Protein AF-A0A955AVS3-F1 (afdb_monomer)

Foldseek 3Di:
DWKWFAAPVRRTFDIDPDDDDDDPDPDQDKDKQQADDADDDRTFWMWDWDDPVPAKTFTQDIGGRPDGMDIRSPDTDPDTDDAQRPPPWDKDKDWAFAAAFAWKWKWKWFAFPQRFIHAIHPTDDIDTHDFDDDDDDDDRTGMKIKIAQRDQRPDRTWKMWMWMDGCGPCVPDFTFTQDMGTNPDRMDMRRVDQDPDDPDDRGDGDDNGRDDDDPEAEDEDEFQAEDADALEEAEADAAYEYHQAYDVVGAYEYEHQQDQPDDPPPGSNNVPDPDHQAAQRYAAYHYAAAYEYEHHRYEQESHFHWHDDVVFIAHHANAEEENYEYEHAQYEYARHEQRHDTDDDQCRVPSHHFGGENYEYELEAYEAANYEYAHYATHHAEYEQQQQAADFDFFQAHPDDDSPGDALRRRRGGHHYYQYAAYHYQFRFYEYEADEHPFEHEAEHQQTEYEYEQHAHEFWWDDPGTAYEYEYALVGAHHYAYAYPDPVDPAFHEYEWYYDDDPDPPTATYAYAAYYHVVHGHEYYHLLFLVDGHHHHPVRHTRSNRSNQDRPPPDPRRDHFAFARGAAYEYAARHGAAQEEEEEDHFDSPDDPLTQQQALVRAAEPFEAALDPVRDAPRHGQKYKYKYWFSDQLHKHKYKYKYAAQRKKKKWKAPKDQQFQKKKFKAASRRHTAWIWGFLLVCQVDVVVIDHDVVQCPVNDFKARLDPDPPDPDGRPRHPHRGIIMIMGRGTDDHGDMGMMMMMMHGDAPDNVDSRRGDTITIIIIIMHRDSDDDDHHYDHDRYHYDSYNDHYHYQHDLEDDSPDFNEEQDPPQFFDDPVPHSAAESEELVPRPVSDGGYHYDQPDPSGDGHHDYHHDDPVNDDPPDDDDDDDDDDDPDDPPD

Radius of gyration: 36.98 Å; Cα contacts (8 Å, |Δi|>4): 2376; chains: 1; bounding box: 82×69×136 Å

Structure (mmCIF, N/CA/C/O backbone):
data_AF-A0A955AVS3-F1
#
_entry.id   AF-A0A955AVS3-F1
#
loop_
_atom_site.group_PDB
_atom_site.id
_atom_site.type_symbol
_atom_site.label_atom_id
_atom_site.label_alt_id
_atom_site.label_comp_id
_atom_site.label_asym_id
_atom_site.label_entity_id
_atom_site.label_seq_id
_atom_site.pdbx_PDB_ins_code
_atom_site.Cartn_x
_atom_site.Cartn_y
_atom_site.Cartn_z
_atom_site.occupancy
_atom_site.B_iso_or_equiv
_atom_site.auth_seq_id
_atom_site.auth_comp_id
_atom_site.auth_asym_id
_atom_site.auth_atom_id
_atom_site.pdbx_PDB_model_num
ATOM 1 N N . TYR A 1 1 ? -23.079 -15.501 -45.786 1.00 89.38 1 TYR A N 1
ATOM 2 C CA . TYR A 1 1 ? -22.765 -15.197 -44.332 1.00 89.38 1 TYR A CA 1
ATOM 3 C C . TYR A 1 1 ? -21.325 -14.688 -44.194 1.00 89.38 1 TYR A C 1
ATOM 5 O O . TYR A 1 1 ? -20.429 -15.094 -44.938 1.00 89.38 1 TYR A O 1
ATOM 13 N N . LYS A 1 2 ? -21.237 -13.737 -43.220 1.00 87.81 2 LYS A N 1
ATOM 14 C CA . LYS A 1 2 ? -19.877 -13.292 -42.856 1.00 87.81 2 LYS A CA 1
ATOM 15 C C . LYS A 1 2 ? -19.736 -13.258 -41.332 1.00 87.81 2 LYS A C 1
ATOM 17 O O . LYS A 1 2 ? -20.713 -13.070 -40.604 1.00 87.81 2 LYS A O 1
ATOM 22 N N . ILE A 1 3 ? -18.391 -13.457 -40.925 1.00 86.44 3 ILE A N 1
ATOM 23 C CA . ILE A 1 3 ? -18.174 -13.428 -39.464 1.00 86.44 3 ILE A CA 1
ATOM 24 C C . ILE A 1 3 ? -17.038 -12.442 -39.176 1.00 86.44 3 ILE A C 1
ATOM 26 O O . ILE A 1 3 ? -16.099 -12.300 -39.963 1.00 86.44 3 ILE A O 1
ATOM 30 N N . THR A 1 4 ? -17.293 -11.663 -37.977 1.00 84.88 4 THR A N 1
ATOM 31 C CA . THR A 1 4 ? -16.193 -10.798 -37.511 1.00 84.88 4 THR A CA 1
ATOM 32 C C . THR A 1 4 ? -15.875 -11.116 -36.050 1.00 84.88 4 THR A C 1
ATOM 34 O O . THR A 1 4 ? -16.683 -11.717 -35.338 1.00 84.88 4 THR A O 1
ATOM 37 N N . TYR A 1 5 ? -14.626 -10.689 -35.682 1.00 80.38 5 TYR A N 1
ATOM 38 C CA . TYR A 1 5 ? -14.245 -10.870 -34.265 1.00 80.38 5 TYR A CA 1
ATOM 39 C C . TYR A 1 5 ? -14.259 -9.505 -33.565 1.00 80.38 5 TYR A C 1
ATOM 41 O O . TYR A 1 5 ? -13.923 -8.478 -34.160 1.00 80.38 5 TYR A O 1
ATOM 49 N N . VAL A 1 6 ? -14.796 -9.533 -32.177 1.00 78.00 6 VAL A N 1
ATOM 50 C CA . VAL A 1 6 ? -14.990 -8.246 -31.472 1.00 78.00 6 VAL A CA 1
ATOM 51 C C . VAL A 1 6 ? -14.027 -8.213 -30.281 1.00 78.00 6 VAL A C 1
ATOM 53 O O . VAL A 1 6 ? -13.935 -9.167 -29.505 1.00 78.00 6 VAL A O 1
ATOM 56 N N . ASP A 1 7 ? -13.289 -7.051 -30.196 1.00 72.06 7 ASP A N 1
ATOM 57 C CA . ASP A 1 7 ? -12.366 -6.993 -29.038 1.00 72.06 7 ASP A CA 1
ATOM 58 C C . ASP A 1 7 ? -13.075 -6.370 -27.833 1.00 72.06 7 ASP A C 1
ATOM 60 O O . ASP A 1 7 ? -14.276 -6.097 -27.872 1.00 72.06 7 ASP A O 1
ATOM 64 N N . ALA A 1 8 ? -12.326 -6.207 -26.638 1.00 68.88 8 ALA A N 1
ATOM 65 C CA . ALA A 1 8 ? -12.896 -5.808 -25.324 1.00 68.88 8 ALA A CA 1
ATOM 66 C C . ALA A 1 8 ? -13.436 -4.379 -25.381 1.00 68.88 8 ALA A C 1
ATOM 68 O O . ALA A 1 8 ? -14.265 -4.004 -24.548 1.00 68.88 8 ALA A O 1
ATOM 69 N N . ASN A 1 9 ? -13.129 -3.710 -26.430 1.00 54.97 9 ASN A N 1
ATOM 70 C CA . ASN A 1 9 ? -13.634 -2.322 -26.560 1.00 54.97 9 ASN A CA 1
ATOM 71 C C . ASN A 1 9 ? -14.797 -2.236 -27.550 1.00 54.97 9 ASN A C 1
ATOM 73 O O . ASN A 1 9 ? -15.284 -1.141 -27.837 1.00 54.97 9 ASN A O 1
ATOM 77 N N . GLY A 1 10 ? -15.283 -3.442 -27.968 1.00 63.38 10 GLY A N 1
ATOM 78 C CA . GLY A 1 10 ? -16.496 -3.423 -28.819 1.00 63.38 10 GLY A CA 1
ATOM 79 C C . GLY A 1 10 ? -16.170 -3.176 -30.295 1.00 63.38 10 GLY A C 1
ATOM 80 O O . GLY A 1 10 ? -17.089 -3.003 -31.098 1.00 63.38 10 GLY A O 1
ATOM 81 N N . ASN A 1 11 ? -14.830 -3.325 -30.632 1.00 61.19 11 ASN A N 1
ATOM 82 C CA . ASN A 1 11 ? -14.444 -3.139 -32.047 1.00 61.19 11 ASN A CA 1
ATOM 83 C C . ASN A 1 11 ? -14.373 -4.478 -32.794 1.00 61.19 11 ASN A C 1
ATOM 85 O O . ASN A 1 11 ? -13.940 -5.493 -32.246 1.00 61.19 11 ASN A O 1
ATOM 89 N N . GLU A 1 12 ? -14.863 -4.454 -34.151 1.00 72.00 12 GLU A N 1
ATOM 90 C CA . GLU A 1 12 ? -14.966 -5.730 -34.906 1.00 72.00 12 GLU A CA 1
ATOM 91 C C . GLU A 1 12 ? -13.744 -5.895 -35.819 1.00 72.00 12 GLU A C 1
ATOM 93 O O . GLU A 1 12 ? -13.163 -4.917 -36.293 1.00 72.00 12 GLU A O 1
ATOM 98 N N . SER A 1 13 ? -13.114 -7.191 -35.994 1.00 62.69 13 SER A N 1
ATOM 99 C CA . SER A 1 13 ? -12.073 -7.560 -36.971 1.00 62.69 13 SER A CA 1
ATOM 100 C C . SER A 1 13 ? -12.595 -7.498 -38.409 1.00 62.69 13 SER A C 1
ATOM 102 O O . SER A 1 13 ? -13.759 -7.169 -38.647 1.00 62.69 13 SER A O 1
ATOM 104 N N . LEU A 1 14 ? -11.580 -7.790 -39.439 1.00 60.41 14 LEU A N 1
ATOM 105 C CA . LEU A 1 14 ? -12.058 -7.924 -40.833 1.00 60.41 14 LEU A CA 1
ATOM 106 C C . LEU A 1 14 ? -13.032 -9.103 -40.967 1.00 60.41 14 LEU A C 1
ATOM 108 O O . LEU A 1 14 ? -12.891 -10.125 -40.290 1.00 60.41 14 LEU A O 1
ATOM 112 N N . PRO A 1 15 ? -14.221 -8.775 -41.797 1.00 69.94 15 PRO A N 1
ATOM 113 C CA . PRO A 1 15 ? -15.154 -9.900 -41.959 1.00 69.94 15 PRO A CA 1
ATOM 114 C C . PRO A 1 15 ? -14.546 -11.040 -42.782 1.00 69.94 15 PRO A C 1
ATOM 116 O O . PRO A 1 15 ? -13.615 -10.828 -43.564 1.00 69.94 15 PRO A O 1
ATOM 119 N N . SER A 1 16 ? -14.850 -12.231 -42.477 1.00 74.00 16 SER A N 1
ATOM 120 C CA . SER A 1 16 ? -14.431 -13.388 -43.285 1.00 74.00 16 SER A CA 1
ATOM 121 C C . SER A 1 16 ? -14.912 -13.278 -44.735 1.00 74.00 16 SER A C 1
ATOM 123 O O . SER A 1 16 ? -15.719 -12.410 -45.073 1.00 74.00 16 SER A O 1
ATOM 125 N N . LYS A 1 17 ? -14.235 -14.082 -45.632 1.00 72.44 17 LYS A N 1
ATOM 126 C CA . LYS A 1 17 ? -14.869 -14.222 -46.967 1.00 72.44 17 LYS A CA 1
ATOM 127 C C . LYS A 1 17 ? -16.308 -14.746 -46.841 1.00 72.44 17 LYS A C 1
ATOM 129 O O . LYS A 1 17 ? -16.647 -15.454 -45.890 1.00 72.44 17 LYS A O 1
ATOM 134 N N . ALA A 1 18 ? -17.181 -14.114 -47.897 1.00 78.75 18 ALA A N 1
ATOM 135 C CA . ALA A 1 18 ? -18.579 -14.596 -47.779 1.00 78.75 18 ALA A CA 1
ATOM 136 C C . ALA A 1 18 ? -18.650 -16.106 -48.050 1.00 78.75 18 ALA A C 1
ATOM 138 O O . ALA A 1 18 ? -17.940 -16.636 -48.908 1.00 78.75 18 ALA A O 1
ATOM 139 N N . PHE A 1 19 ? -19.349 -16.678 -47.113 1.00 82.25 19 PHE A N 1
ATOM 140 C CA . PHE A 1 19 ? -19.568 -18.112 -47.420 1.00 82.25 19 PHE A CA 1
ATOM 141 C C . PHE A 1 19 ? -21.064 -18.376 -47.640 1.00 82.25 19 PHE A C 1
ATOM 143 O O . PHE A 1 19 ? -21.868 -18.317 -46.708 1.00 82.25 19 PHE A O 1
ATOM 150 N N . PRO A 1 20 ? -21.385 -18.793 -48.919 1.00 83.69 20 PRO A N 1
ATOM 151 C CA . PRO A 1 20 ? -22.790 -18.895 -49.344 1.00 83.69 20 PRO A CA 1
ATOM 152 C C . PRO A 1 20 ? -23.415 -20.237 -48.925 1.00 83.69 20 PRO A C 1
ATOM 154 O O . PRO A 1 20 ? -22.731 -21.261 -48.853 1.00 83.69 20 PRO A O 1
ATOM 157 N N . VAL A 1 21 ? -24.660 -20.139 -48.522 1.00 82.19 21 VAL A N 1
ATOM 158 C CA . VAL A 1 21 ? -25.396 -21.393 -48.237 1.00 82.19 21 VAL A CA 1
ATOM 159 C C . VAL A 1 21 ? -26.744 -21.331 -48.967 1.00 82.19 21 VAL A C 1
ATOM 161 O O . VAL A 1 21 ? -27.405 -20.291 -49.005 1.00 82.19 21 VAL A O 1
ATOM 164 N N . SER A 1 22 ? -27.070 -22.533 -49.715 1.00 79.50 22 SER A N 1
ATOM 165 C CA . SER A 1 22 ? -28.362 -22.550 -50.443 1.00 79.50 22 SER A CA 1
ATOM 166 C C . SER A 1 22 ? -29.391 -23.388 -49.674 1.00 79.50 22 SER A C 1
ATOM 168 O O . SER A 1 22 ? -29.079 -24.457 -49.145 1.00 79.50 22 SER A O 1
ATOM 170 N N . LEU A 1 23 ? -30.486 -22.771 -49.474 1.00 75.25 23 LEU A N 1
ATOM 171 C CA . LEU A 1 23 ? -31.576 -23.545 -48.836 1.00 75.25 23 LEU A CA 1
ATOM 172 C C . LEU A 1 23 ? -32.465 -24.174 -49.916 1.00 75.25 23 LEU A C 1
ATOM 174 O O . LEU A 1 23 ? -32.884 -23.511 -50.867 1.00 75.25 23 LEU A O 1
ATOM 178 N N . THR A 1 24 ? -32.482 -25.533 -50.001 1.00 68.81 24 THR A N 1
ATOM 179 C CA . THR A 1 24 ? -33.186 -26.208 -51.121 1.00 68.81 24 THR A CA 1
ATOM 180 C C . THR A 1 24 ? -34.538 -26.731 -50.631 1.00 68.81 24 THR A C 1
ATOM 182 O O . THR A 1 24 ? -35.274 -27.355 -51.399 1.00 68.81 24 THR A O 1
ATOM 185 N N . THR A 1 25 ? -34.999 -26.211 -49.387 1.00 58.72 25 THR A N 1
ATOM 186 C CA . THR A 1 25 ? -36.254 -26.858 -48.937 1.00 58.72 25 THR A CA 1
ATOM 187 C C . THR A 1 25 ? -37.423 -25.890 -49.167 1.00 58.72 25 THR A C 1
ATOM 189 O O . THR A 1 25 ? -37.241 -24.672 -49.235 1.00 58.72 25 THR A O 1
ATOM 192 N N . THR A 1 26 ? -38.656 -26.373 -49.658 1.00 58.06 26 THR A N 1
ATOM 193 C CA . THR A 1 26 ? -39.915 -25.650 -49.969 1.00 58.06 26 THR A CA 1
ATOM 194 C C . THR A 1 26 ? -40.676 -25.321 -48.681 1.00 58.06 26 THR A C 1
ATOM 196 O O . THR A 1 26 ? -41.569 -24.472 -48.697 1.00 58.06 26 THR A O 1
ATOM 199 N N . ASN A 1 27 ? -40.110 -25.658 -47.305 1.00 59.88 27 ASN A N 1
ATOM 200 C CA . ASN A 1 27 ? -40.668 -25.208 -46.011 1.00 59.88 27 ASN A CA 1
ATOM 201 C C . ASN A 1 27 ? -39.645 -24.354 -45.256 1.00 59.88 27 ASN A C 1
ATOM 203 O O . ASN A 1 27 ? -38.488 -24.240 -45.665 1.00 59.88 27 ASN A O 1
ATOM 207 N N . ALA A 1 28 ? -40.154 -23.448 -44.194 1.00 62.47 28 ALA A N 1
ATOM 208 C CA . ALA A 1 28 ? -39.274 -22.631 -43.323 1.00 62.47 28 ALA A CA 1
ATOM 209 C C . ALA A 1 28 ? -38.087 -23.456 -42.804 1.00 62.47 28 ALA A C 1
ATOM 211 O O . ALA A 1 28 ? -38.256 -24.539 -42.239 1.00 62.47 28 ALA A O 1
ATOM 212 N N . GLY A 1 29 ? -36.885 -23.256 -43.333 1.00 72.12 29 GLY A N 1
ATOM 213 C CA . GLY A 1 29 ? -35.653 -24.008 -42.980 1.00 72.12 29 GLY A CA 1
ATOM 214 C C . GLY A 1 29 ? -34.702 -23.127 -42.158 1.00 72.12 29 GLY A C 1
ATOM 215 O O . GLY A 1 29 ? -35.011 -21.980 -41.826 1.00 72.12 29 GLY A O 1
ATOM 216 N N . SER A 1 30 ? -33.778 -23.764 -41.242 1.00 84.62 30 SER A N 1
ATOM 217 C CA . SER A 1 30 ? -32.723 -23.072 -40.464 1.00 84.62 30 SER A CA 1
ATOM 218 C C . SER A 1 30 ? -31.336 -23.503 -40.955 1.00 84.62 30 SER A C 1
ATOM 220 O O . SER A 1 30 ? -31.199 -24.487 -41.685 1.00 84.62 30 SER A O 1
ATOM 222 N N . ILE A 1 31 ? -30.397 -22.570 -40.708 1.00 87.25 31 ILE A N 1
ATOM 223 C CA . ILE A 1 31 ? -29.005 -22.910 -41.085 1.00 87.25 31 ILE A CA 1
ATOM 224 C C . ILE A 1 31 ? -28.178 -23.118 -39.810 1.00 87.25 31 ILE A C 1
ATOM 226 O O . ILE A 1 31 ? -28.146 -22.266 -38.919 1.00 87.25 31 ILE A O 1
ATOM 230 N N . GLU A 1 32 ? -27.574 -24.428 -39.745 1.00 89.19 32 GLU A N 1
ATOM 231 C CA . GLU A 1 32 ? -26.763 -24.728 -38.540 1.00 89.19 32 GLU A CA 1
ATOM 232 C C . GLU A 1 32 ? -25.270 -24.597 -38.875 1.00 89.19 32 GLU A C 1
ATOM 234 O O . GLU A 1 32 ? -24.790 -25.128 -39.878 1.00 89.19 32 GLU A O 1
ATOM 239 N N . PHE A 1 33 ? -24.625 -23.831 -37.956 1.00 87.81 33 PHE A N 1
ATOM 240 C CA . PHE A 1 33 ? -23.149 -23.760 -37.998 1.00 87.81 33 PHE A CA 1
ATOM 241 C C . PHE A 1 33 ? -22.546 -24.765 -37.009 1.00 87.81 33 PHE A C 1
ATOM 243 O O . PHE A 1 33 ? -22.872 -24.770 -35.821 1.00 87.81 33 PHE A O 1
ATOM 250 N N . THR A 1 34 ? -21.557 -25.668 -37.461 1.00 85.94 34 THR A N 1
ATOM 251 C CA . THR A 1 34 ? -21.122 -26.786 -36.581 1.00 85.94 34 THR A CA 1
ATOM 252 C C . THR A 1 34 ? -19.624 -26.653 -36.284 1.00 85.94 34 THR A C 1
ATOM 254 O O . THR A 1 34 ? -19.118 -27.315 -35.375 1.00 85.94 34 THR A O 1
ATOM 257 N N . GLN A 1 35 ? -18.958 -25.576 -36.928 1.00 83.88 35 GLN A N 1
ATOM 258 C CA . GLN A 1 35 ? -17.514 -25.436 -36.632 1.00 83.88 35 GLN A CA 1
ATOM 259 C C . GLN A 1 35 ? -17.143 -23.949 -36.637 1.00 83.88 35 GLN A C 1
ATOM 261 O O . GLN A 1 35 ? -16.252 -23.524 -37.376 1.00 83.88 35 GLN A O 1
ATOM 266 N N . LEU A 1 36 ? -17.624 -23.275 -35.630 1.00 83.25 36 LEU A N 1
ATOM 267 C CA . LEU A 1 36 ? -17.237 -21.851 -35.602 1.00 83.25 36 LEU A CA 1
ATOM 268 C C . LEU A 1 36 ? -15.830 -21.723 -34.999 1.00 83.25 36 LEU A C 1
ATOM 270 O O . LEU A 1 36 ? -15.500 -22.374 -34.006 1.00 83.25 36 LEU A O 1
ATOM 274 N N . PRO A 1 37 ? -14.990 -20.930 -35.689 1.00 77.38 37 PRO A N 1
ATOM 275 C CA . PRO A 1 37 ? -13.588 -20.820 -35.262 1.00 77.38 37 PRO A CA 1
ATOM 276 C C . PRO A 1 37 ? -13.468 -20.239 -33.842 1.00 77.38 37 PRO A C 1
ATOM 278 O O . PRO A 1 37 ? -14.270 -19.395 -33.432 1.00 77.38 37 PRO A O 1
ATOM 281 N N . PRO A 1 38 ? -12.455 -20.784 -33.051 1.00 76.19 38 PRO A N 1
ATOM 282 C CA . PRO A 1 38 ? -12.226 -20.218 -31.710 1.00 76.19 38 PRO A CA 1
ATOM 283 C 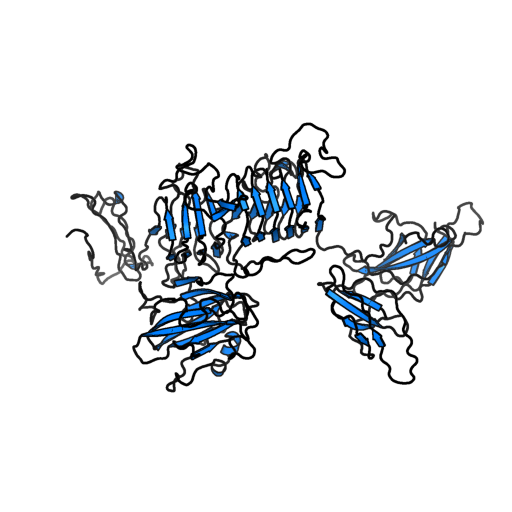C . PRO A 1 38 ? -11.521 -18.852 -31.786 1.00 76.19 38 PRO A C 1
ATOM 285 O O . PRO A 1 38 ? -10.945 -18.493 -32.816 1.00 76.19 38 PRO A O 1
ATOM 288 N N . LEU A 1 39 ? -11.696 -18.031 -30.665 1.00 79.62 39 LEU A N 1
ATOM 289 C CA . LEU A 1 39 ? -11.092 -16.679 -30.671 1.00 79.62 39 LEU A CA 1
ATOM 290 C C . LEU A 1 39 ? -9.576 -16.782 -30.488 1.00 79.62 39 LEU A C 1
ATOM 292 O O . LEU A 1 39 ? -9.079 -17.650 -29.767 1.00 79.62 39 LEU A O 1
ATOM 296 N N . THR A 1 40 ? -8.772 -16.111 -31.297 1.00 60.94 40 THR A N 1
ATOM 297 C CA . THR A 1 40 ? -7.316 -15.980 -31.081 1.00 60.94 40 THR A CA 1
ATOM 298 C C . THR A 1 40 ? -6.957 -14.498 -30.919 1.00 60.94 40 THR A C 1
ATOM 300 O O . THR A 1 40 ? -7.713 -13.611 -31.321 1.00 60.94 40 THR A O 1
ATOM 303 N N . GLY A 1 41 ? -5.952 -14.209 -29.975 1.00 70.56 41 GLY A N 1
ATOM 304 C CA . GLY A 1 41 ? -5.505 -12.795 -29.874 1.00 70.56 41 GLY A CA 1
ATOM 305 C C . GLY A 1 41 ? -6.362 -12.022 -28.857 1.00 70.56 41 GLY A C 1
ATOM 306 O O . GLY A 1 41 ? -6.703 -12.535 -27.789 1.00 70.56 41 GLY A O 1
ATOM 307 N N . ASN A 1 42 ? -6.673 -10.600 -28.999 1.00 65.81 42 ASN A N 1
ATOM 308 C CA . ASN A 1 42 ? -7.357 -9.707 -28.030 1.00 65.81 42 ASN A CA 1
ATOM 309 C C . ASN A 1 42 ? -8.869 -9.688 -28.283 1.00 65.81 42 ASN A C 1
ATOM 311 O O . ASN A 1 42 ? -9.568 -8.798 -27.797 1.00 65.81 42 ASN A O 1
ATOM 315 N N . TYR A 1 43 ? -9.527 -10.711 -28.880 1.00 76.25 43 TYR A N 1
ATOM 316 C CA . TYR A 1 43 ? -10.961 -10.619 -29.222 1.00 76.25 43 TYR A CA 1
ATOM 317 C C . TYR A 1 43 ? -11.788 -11.353 -28.153 1.00 76.25 43 TYR A C 1
ATOM 319 O O . TYR A 1 43 ? -11.339 -12.341 -27.568 1.00 76.25 43 TYR A O 1
ATOM 327 N N . VAL A 1 44 ? -12.919 -10.675 -27.788 1.00 81.94 44 VAL A N 1
ATOM 328 C CA . VAL A 1 44 ? -13.709 -11.232 -26.666 1.00 81.94 44 VAL A CA 1
ATOM 329 C C . VAL A 1 44 ? -15.052 -11.756 -27.188 1.00 81.94 44 VAL A C 1
ATOM 331 O O . VAL A 1 44 ? -15.764 -12.454 -26.463 1.00 81.94 44 VAL A O 1
ATOM 334 N N . ALA A 1 45 ? -15.327 -11.504 -28.544 1.00 88.44 45 ALA A N 1
ATOM 335 C CA . ALA A 1 45 ? -16.618 -11.991 -29.086 1.00 88.44 45 ALA A CA 1
ATOM 336 C C . ALA A 1 45 ? -16.531 -12.052 -30.616 1.00 88.44 45 ALA A C 1
ATOM 338 O O . ALA A 1 45 ? -15.531 -11.643 -31.211 1.00 88.44 45 ALA A O 1
ATOM 339 N N . ARG A 1 46 ? -17.614 -12.763 -31.231 1.00 90.00 46 ARG A N 1
ATOM 340 C CA . ARG A 1 46 ? -17.747 -12.783 -32.704 1.00 90.00 46 ARG A CA 1
ATOM 341 C C . ARG A 1 46 ? -19.154 -12.319 -33.091 1.00 90.00 46 ARG A C 1
ATOM 343 O O . ARG A 1 46 ? -20.129 -12.583 -32.385 1.00 90.00 46 ARG A O 1
ATOM 350 N N . LYS A 1 47 ? -19.177 -11.574 -34.170 1.00 90.19 47 LYS A N 1
ATOM 351 C CA . LYS A 1 47 ? -20.507 -11.235 -34.728 1.00 90.19 47 LYS A CA 1
ATOM 352 C C . LYS A 1 47 ? -20.727 -11.937 -36.070 1.00 90.19 47 LYS A C 1
ATOM 354 O O . LYS A 1 47 ? -19.839 -11.977 -36.924 1.00 90.19 47 LYS A O 1
ATOM 359 N N . LEU A 1 48 ? -21.959 -12.502 -36.206 1.00 90.44 48 LEU A N 1
ATOM 360 C CA . LEU A 1 48 ? -22.321 -13.218 -37.440 1.00 90.44 48 LEU A CA 1
ATOM 361 C C . LEU A 1 48 ? -23.342 -12.390 -38.234 1.00 90.44 48 LEU A C 1
ATOM 363 O O . LEU A 1 48 ? -24.349 -11.928 -37.691 1.00 90.44 48 LEU A O 1
ATOM 367 N N . TYR A 1 49 ? -22.951 -12.231 -39.570 1.00 89.62 49 TYR A N 1
ATOM 368 C CA . TYR A 1 49 ? -23.824 -11.417 -40.446 1.00 89.62 49 TYR A CA 1
ATOM 369 C C . TYR A 1 49 ? -24.354 -12.252 -41.615 1.00 89.62 49 TYR A C 1
ATOM 371 O O . TYR A 1 49 ? -23.722 -13.220 -42.046 1.00 89.62 49 TYR A O 1
ATOM 379 N N . ARG A 1 50 ? -25.614 -11.804 -42.003 1.00 89.12 50 ARG A N 1
ATOM 380 C CA . ARG A 1 50 ? -26.207 -12.545 -43.139 1.00 89.12 50 ARG A CA 1
ATOM 381 C C . ARG A 1 50 ? -26.756 -11.540 -44.155 1.00 89.12 50 ARG A C 1
ATOM 383 O O . ARG A 1 50 ? -27.237 -10.463 -43.796 1.00 89.12 50 ARG A O 1
ATOM 390 N N . SER A 1 51 ? -26.557 -11.985 -45.499 1.00 84.69 51 SER A N 1
ATOM 391 C CA . SER A 1 51 ? -27.147 -11.187 -46.595 1.00 84.69 51 SER A CA 1
ATOM 392 C C . SER A 1 51 ? -27.843 -12.121 -47.590 1.00 84.69 51 SER A C 1
ATOM 394 O O . SER A 1 51 ? -27.382 -13.234 -47.852 1.00 84.69 51 SER A O 1
ATOM 396 N N . THR A 1 52 ? -29.034 -11.594 -48.128 1.00 80.31 52 THR A N 1
ATOM 397 C CA . THR A 1 52 ? -29.769 -12.438 -49.108 1.00 80.31 52 THR A CA 1
ATOM 398 C C . THR A 1 52 ? -29.417 -12.015 -50.538 1.00 80.31 52 THR A C 1
ATOM 400 O O . THR A 1 52 ? -29.620 -12.792 -51.473 1.00 80.31 52 THR A O 1
ATOM 403 N N . ASN A 1 53 ? -28.775 -10.882 -50.649 1.00 69.50 53 ASN A N 1
ATOM 404 C CA . ASN A 1 53 ? -28.493 -10.410 -52.029 1.00 69.50 53 ASN A CA 1
ATOM 405 C C . ASN A 1 53 ? -27.021 -10.017 -52.171 1.00 69.50 53 ASN A C 1
ATOM 407 O O . ASN A 1 53 ? -26.631 -9.444 -53.190 1.00 69.50 53 ASN A O 1
ATOM 411 N N . GLY A 1 54 ? -26.248 -10.399 -51.066 1.00 65.12 54 GLY A N 1
ATOM 412 C CA . GLY A 1 54 ? -24.784 -10.171 -51.144 1.00 65.12 54 GLY A CA 1
ATOM 413 C C . GLY A 1 54 ? -24.411 -8.698 -50.960 1.00 65.12 54 GLY A C 1
ATOM 414 O O . GLY A 1 54 ? -23.269 -8.324 -51.236 1.00 65.12 54 GLY A O 1
ATOM 415 N N . GLU A 1 55 ? -25.427 -7.794 -50.441 1.00 64.88 55 GLU A N 1
ATOM 416 C CA . GLU A 1 55 ? -25.092 -6.357 -50.289 1.00 64.88 55 GLU A CA 1
ATOM 417 C C . GLU A 1 55 ? -24.959 -6.000 -48.806 1.00 64.88 55 GLU A C 1
ATOM 419 O O . GLU A 1 55 ? -23.873 -6.136 -48.238 1.00 64.88 55 GLU A O 1
ATOM 424 N N . ALA A 1 56 ? -26.212 -5.731 -48.185 1.00 70.38 56 ALA A N 1
ATOM 425 C CA . ALA A 1 56 ? -26.139 -5.340 -46.764 1.00 70.38 56 ALA A CA 1
ATOM 426 C C . ALA A 1 56 ? -26.238 -6.597 -45.876 1.00 70.38 56 ALA A C 1
ATOM 428 O O . ALA A 1 56 ? -27.140 -7.423 -46.033 1.00 70.38 56 ALA A O 1
ATOM 429 N N . TYR A 1 57 ? -25.002 -6.643 -45.211 1.00 80.38 57 TYR A N 1
ATOM 430 C CA . TYR A 1 57 ? -25.055 -7.802 -44.281 1.00 80.38 57 TYR A CA 1
ATOM 431 C C . TYR A 1 57 ? -25.631 -7.362 -42.932 1.00 80.38 57 TYR A C 1
ATOM 433 O O . TYR A 1 57 ? -25.134 -6.430 -42.296 1.00 80.38 57 TYR A O 1
ATOM 441 N N . GLU A 1 58 ? -26.784 -8.067 -42.594 1.00 86.94 58 GLU A N 1
ATOM 442 C CA . GLU A 1 58 ? -27.447 -7.721 -41.319 1.00 86.94 58 GLU A CA 1
ATOM 443 C C . GLU A 1 58 ? -26.993 -8.669 -40.199 1.00 86.94 58 GLU A C 1
ATOM 445 O O . GLU A 1 58 ? -26.683 -9.838 -40.438 1.00 86.94 58 GLU A O 1
ATOM 450 N N . LEU A 1 59 ? -26.994 -8.000 -39.060 1.00 89.88 59 LEU A N 1
ATOM 451 C CA . LEU A 1 59 ? -26.441 -8.784 -37.937 1.00 89.88 59 LEU A CA 1
ATOM 452 C C . LEU A 1 59 ? -27.448 -9.869 -37.519 1.00 89.88 59 LEU A C 1
ATOM 454 O O . LEU A 1 59 ? -28.615 -9.583 -37.243 1.00 89.88 59 LEU A O 1
ATOM 458 N N . VAL A 1 60 ? -26.899 -11.007 -37.453 1.00 90.62 60 VAL A N 1
ATOM 459 C CA . VAL A 1 60 ? -27.732 -12.189 -37.099 1.00 90.62 60 VAL A CA 1
ATOM 460 C C . VAL A 1 60 ? -27.610 -12.440 -35.593 1.00 90.62 60 VAL A C 1
ATOM 462 O O . VAL A 1 60 ? -28.629 -12.585 -34.912 1.00 90.62 60 VAL A O 1
ATOM 465 N N . THR A 1 61 ? -26.286 -12.409 -35.009 1.00 91.38 61 THR A N 1
ATOM 466 C CA . THR A 1 61 ? -26.097 -12.650 -33.565 1.00 91.38 61 THR A CA 1
ATOM 467 C C . THR A 1 61 ? -24.647 -12.314 -33.192 1.00 91.38 61 THR A C 1
ATOM 469 O O . THR A 1 61 ? -23.797 -12.120 -34.063 1.00 91.38 61 THR A O 1
ATOM 472 N N . VAL A 1 62 ? -24.517 -12.148 -31.766 1.00 90.38 62 VAL A N 1
ATOM 473 C CA . VAL A 1 62 ? -23.152 -11.989 -31.211 1.00 90.38 62 VAL A CA 1
ATOM 474 C C . VAL A 1 62 ? -22.800 -13.253 -30.418 1.00 90.38 62 VAL A C 1
ATOM 476 O O . VAL A 1 62 ? -23.538 -13.678 -29.526 1.00 90.38 62 VAL A O 1
ATOM 479 N N . LEU A 1 63 ? -21.698 -13.799 -30.855 1.00 87.75 63 LEU A N 1
ATOM 480 C CA . LEU A 1 63 ? -21.333 -15.110 -30.278 1.00 87.75 63 LEU A CA 1
ATOM 481 C C . LEU A 1 63 ? -20.128 -14.922 -29.350 1.00 87.75 63 LEU A C 1
ATOM 483 O O . LEU A 1 63 ? -19.217 -14.141 -29.634 1.00 87.75 63 LEU A O 1
ATOM 487 N N . ASN A 1 64 ? -20.137 -15.584 -28.096 1.00 83.19 64 ASN A N 1
ATOM 488 C CA . ASN A 1 64 ? -18.920 -15.560 -27.249 1.00 83.19 64 ASN A CA 1
ATOM 489 C C . ASN A 1 64 ? -17.846 -16.519 -27.781 1.00 83.19 64 ASN A C 1
ATOM 491 O O . ASN A 1 64 ? -18.038 -17.181 -28.802 1.00 83.19 64 ASN A O 1
ATOM 495 N N . GLY A 1 65 ? -16.630 -16.448 -27.179 1.00 72.88 65 GLY A N 1
ATOM 496 C CA . GLY A 1 65 ? -15.443 -17.151 -27.724 1.00 72.88 65 GLY A CA 1
ATOM 497 C C . GLY A 1 65 ? -15.490 -18.650 -27.469 1.00 72.88 65 GLY A C 1
ATOM 498 O O . GLY A 1 65 ? -14.664 -19.391 -28.006 1.00 72.88 65 GLY A O 1
ATOM 499 N N . ARG A 1 66 ? -16.566 -19.165 -26.771 1.00 76.31 66 ARG A N 1
ATOM 500 C CA . ARG A 1 66 ? -16.585 -20.596 -26.389 1.00 76.31 66 ARG A CA 1
ATOM 501 C C . ARG A 1 66 ? -17.607 -21.368 -27.228 1.00 76.31 66 ARG A C 1
ATOM 503 O O . ARG A 1 66 ? -17.525 -22.595 -27.318 1.00 76.31 66 ARG A O 1
ATOM 510 N N . VAL A 1 67 ? -18.454 -20.553 -28.016 1.00 82.38 67 VAL A N 1
ATOM 511 C CA . VAL A 1 67 ? -19.536 -21.242 -28.753 1.00 82.38 67 VAL A CA 1
ATOM 512 C C . VAL A 1 67 ? -18.979 -21.759 -30.089 1.00 82.38 67 VAL A C 1
ATOM 514 O O . VAL A 1 67 ? -18.298 -21.038 -30.823 1.00 82.38 67 VAL A O 1
ATOM 517 N N . THR A 1 68 ? -19.166 -23.086 -30.327 1.00 83.12 68 THR A N 1
ATOM 518 C CA . THR A 1 68 ? -18.551 -23.665 -31.550 1.00 83.12 68 THR A CA 1
ATOM 519 C C . THR A 1 68 ? -19.655 -24.087 -32.531 1.00 83.12 68 THR A C 1
ATOM 521 O O . THR A 1 68 ? -19.361 -24.417 -33.682 1.00 83.12 68 THR A O 1
ATOM 524 N N . THR A 1 69 ? -20.990 -23.947 -31.997 1.00 89.44 69 THR A N 1
ATOM 525 C CA . THR A 1 69 ? -22.100 -24.229 -32.931 1.00 89.44 69 THR A CA 1
ATOM 526 C C . THR A 1 69 ? -23.197 -23.172 -32.751 1.00 89.44 69 THR A C 1
ATOM 528 O O . THR A 1 69 ? -23.346 -22.584 -31.679 1.00 89.44 69 THR A O 1
ATOM 531 N N . TYR A 1 70 ? -23.895 -22.861 -33.875 1.00 91.12 70 TYR A N 1
ATOM 532 C CA . TYR A 1 70 ? -25.029 -21.917 -33.792 1.00 91.12 70 TYR A CA 1
ATOM 533 C C . TYR A 1 70 ? -26.032 -22.225 -34.905 1.00 91.12 70 TYR A C 1
ATOM 535 O O . TYR A 1 70 ? -25.658 -22.593 -36.021 1.00 91.12 70 TYR A O 1
ATOM 543 N N . VAL A 1 71 ? -27.390 -22.034 -34.517 1.00 91.38 71 VAL A N 1
ATOM 544 C CA . VAL A 1 71 ? -28.438 -22.258 -35.543 1.00 91.38 71 VAL A CA 1
ATOM 545 C C . VAL A 1 71 ? -29.120 -20.919 -35.846 1.00 91.38 71 VAL A C 1
ATOM 547 O O . VAL A 1 71 ? -29.648 -20.253 -34.953 1.00 91.38 71 VAL A O 1
ATOM 550 N N . ASP A 1 72 ? -28.976 -20.524 -37.160 1.00 89.69 72 ASP A N 1
ATOM 551 C CA . ASP A 1 72 ? -29.702 -19.321 -37.619 1.00 89.69 72 ASP A CA 1
ATOM 552 C C . ASP A 1 72 ? -31.138 -19.661 -38.043 1.00 89.69 72 ASP A C 1
ATOM 554 O O . ASP A 1 72 ? -31.367 -20.331 -39.052 1.00 89.69 72 ASP A O 1
ATOM 558 N N . ARG A 1 73 ? -32.146 -19.105 -37.302 1.00 88.12 73 ARG A N 1
ATOM 559 C CA . ARG A 1 73 ? -33.569 -19.421 -37.587 1.00 88.12 73 ARG A CA 1
ATOM 560 C C . ARG A 1 73 ? -34.242 -18.240 -38.283 1.00 88.12 73 ARG A C 1
ATOM 562 O O . ARG A 1 73 ? -35.469 -18.203 -38.395 1.00 88.12 73 ARG A O 1
ATOM 569 N N . GLY A 1 74 ? -33.391 -17.246 -38.741 1.00 82.56 74 GLY A N 1
ATOM 570 C CA . GLY A 1 74 ? -33.966 -16.183 -39.597 1.00 82.56 74 GLY A CA 1
ATOM 571 C C . GLY A 1 74 ? -34.267 -14.924 -38.764 1.00 82.56 74 GLY A C 1
ATOM 572 O O . GLY A 1 74 ? -34.877 -13.985 -39.279 1.00 82.56 74 GLY A O 1
ATOM 573 N N . GLU A 1 75 ? -33.817 -14.879 -37.453 1.00 82.31 75 GLU A N 1
ATOM 574 C CA . GLU A 1 75 ? -34.060 -13.680 -36.626 1.00 82.31 75 GLU A CA 1
ATOM 575 C C . GLU A 1 75 ? -32.905 -12.681 -36.786 1.00 82.31 75 GLU A C 1
ATOM 577 O O . GLU A 1 75 ? -31.731 -13.058 -36.816 1.00 82.31 75 GLU A O 1
ATOM 582 N N . LEU A 1 76 ? -33.309 -11.327 -37.008 1.00 77.31 76 LEU A N 1
ATOM 583 C CA . LEU A 1 76 ? -32.246 -10.311 -37.188 1.00 77.31 76 LEU A CA 1
ATOM 584 C C . LEU A 1 76 ? -32.153 -9.441 -35.930 1.00 77.31 76 LEU A C 1
ATOM 586 O O . LEU A 1 76 ? -33.146 -9.222 -35.232 1.00 77.31 76 LEU A O 1
ATOM 590 N N . ARG A 1 77 ? -30.915 -9.123 -35.557 1.00 79.75 77 ARG A N 1
ATOM 591 C CA . ARG A 1 77 ? -30.683 -8.054 -34.558 1.00 79.75 77 ARG A CA 1
ATOM 592 C C . ARG A 1 77 ? -30.345 -6.729 -35.246 1.00 79.75 77 ARG A C 1
ATOM 594 O O . ARG A 1 77 ? -30.143 -6.677 -36.461 1.00 79.75 77 ARG A O 1
ATOM 601 N N . THR A 1 78 ? -30.503 -5.659 -34.369 1.00 73.56 78 THR A N 1
ATOM 602 C CA . THR A 1 78 ? -30.209 -4.321 -34.929 1.00 73.56 78 THR A CA 1
ATOM 603 C C . THR A 1 78 ? -28.700 -4.169 -35.183 1.00 73.56 78 THR A C 1
ATOM 605 O O . THR A 1 78 ? -27.870 -4.564 -34.362 1.00 73.56 78 THR A O 1
ATOM 608 N N . GLY A 1 79 ? -28.296 -3.859 -36.510 1.00 70.38 79 GLY A N 1
ATOM 609 C CA . GLY A 1 79 ? -26.859 -3.630 -36.818 1.00 70.38 79 GLY A CA 1
ATOM 610 C C . GLY A 1 79 ? -26.531 -4.116 -38.236 1.00 70.38 79 GLY A C 1
ATOM 611 O O . GLY A 1 79 ? -27.066 -5.120 -38.710 1.00 70.38 79 GLY A O 1
ATOM 612 N N . VAL A 1 80 ? -25.848 -3.279 -39.032 1.00 74.38 80 VAL A N 1
ATOM 613 C CA . VAL A 1 80 ? -25.464 -3.655 -40.414 1.00 74.38 80 VAL A CA 1
ATOM 614 C C . VAL A 1 80 ? -23.931 -3.601 -40.518 1.00 74.38 80 VAL A C 1
ATOM 616 O O . VAL A 1 80 ? -23.271 -2.818 -39.831 1.00 74.38 80 VAL A O 1
ATOM 619 N N . LEU A 1 81 ? -23.472 -4.741 -41.109 1.00 69.44 81 LEU A N 1
ATOM 620 C CA . LEU A 1 81 ? -22.010 -4.725 -41.349 1.00 69.44 81 LEU A CA 1
ATOM 621 C C . LEU A 1 81 ? -21.604 -3.548 -42.243 1.00 69.44 81 LEU A C 1
ATOM 623 O O . LEU A 1 81 ? -22.161 -3.344 -43.324 1.00 69.44 81 LEU A O 1
ATOM 627 N N . GLN A 1 82 ? -20.772 -2.591 -41.748 1.00 63.91 82 GLN A N 1
ATOM 628 C CA . GLN A 1 82 ? -20.428 -1.315 -42.418 1.00 63.91 82 GLN A CA 1
ATOM 629 C C . GLN A 1 82 ? -19.320 -1.550 -43.453 1.00 63.91 82 GLN A C 1
ATOM 631 O O . GLN A 1 82 ? -18.152 -1.741 -43.108 1.00 63.91 82 GLN A O 1
ATOM 636 N N . THR A 1 83 ? -19.606 -2.199 -44.607 1.00 57.84 83 THR A N 1
ATOM 637 C CA . THR A 1 83 ? -18.648 -2.307 -45.733 1.00 57.84 83 THR A CA 1
ATOM 638 C C . THR A 1 83 ? -19.100 -1.379 -46.864 1.00 57.84 83 THR A C 1
ATOM 640 O O . THR A 1 83 ? -20.241 -0.915 -46.890 1.00 57.84 83 THR A O 1
ATOM 643 N N . ALA A 1 84 ? -18.085 -0.677 -47.694 1.00 54.25 84 ALA A N 1
ATOM 644 C CA . ALA A 1 84 ? -18.465 0.137 -48.879 1.00 54.25 84 ALA A CA 1
ATOM 645 C C . ALA A 1 84 ? -19.064 -0.748 -49.980 1.00 54.25 84 ALA A C 1
ATOM 647 O O . ALA A 1 84 ? -18.468 -1.743 -50.398 1.00 54.25 84 ALA A O 1
ATOM 648 N N . PRO A 1 85 ? -20.400 -0.997 -50.084 1.00 52.53 85 PRO A N 1
ATOM 649 C CA . PRO A 1 85 ? -20.886 -1.836 -51.194 1.00 52.53 85 PRO A CA 1
ATOM 650 C C . PRO A 1 85 ? -20.469 -1.268 -52.560 1.00 52.53 85 PRO A C 1
ATOM 652 O O . PRO A 1 85 ? -20.554 -0.061 -52.799 1.00 52.53 85 PRO A O 1
ATOM 655 N N . VAL A 1 86 ? -19.398 -1.750 -53.315 1.00 55.34 86 VAL A N 1
ATOM 656 C CA . VAL A 1 86 ? -19.076 -1.070 -54.595 1.00 55.34 86 VAL A CA 1
ATOM 657 C C . VAL A 1 86 ? -19.575 -1.951 -55.743 1.00 55.34 86 VAL A C 1
ATOM 659 O O . VAL A 1 86 ? -18.969 -2.971 -56.079 1.00 55.34 86 VAL A O 1
ATOM 662 N N . ARG A 1 87 ? -20.899 -2.153 -55.924 1.00 50.72 87 ARG A N 1
ATOM 663 C CA . ARG A 1 87 ? -21.363 -3.030 -57.023 1.00 50.72 87 ARG A CA 1
ATOM 664 C C . ARG A 1 87 ? -21.631 -2.202 -58.282 1.00 50.72 87 ARG A C 1
ATOM 666 O O . ARG A 1 87 ? -21.412 -2.689 -59.393 1.00 50.72 87 ARG A O 1
ATOM 673 N N . ASN A 1 88 ? -21.447 -0.646 -58.346 1.00 59.06 88 ASN A N 1
ATOM 674 C CA . ASN A 1 88 ? -21.758 0.023 -59.638 1.00 59.06 88 ASN A CA 1
ATOM 675 C C . ASN A 1 88 ? -20.716 1.107 -59.933 1.00 59.06 88 ASN A C 1
ATOM 677 O O . ASN A 1 88 ? -21.032 2.116 -60.566 1.00 59.06 88 ASN A O 1
ATOM 681 N N . LEU A 1 89 ? -19.455 0.800 -59.366 1.00 71.94 89 LEU A N 1
ATOM 682 C CA . LEU A 1 89 ? -18.432 1.820 -59.695 1.00 71.94 89 LEU A CA 1
ATOM 683 C C . LEU A 1 89 ? -18.132 1.805 -61.201 1.00 71.94 89 LEU A C 1
ATOM 685 O O . LEU A 1 89 ? -17.856 0.755 -61.786 1.00 71.94 89 LEU A O 1
ATOM 689 N N . GLY A 1 90 ? -18.508 2.979 -61.902 1.00 78.06 90 GLY A N 1
ATOM 690 C CA . GLY A 1 90 ? -18.172 3.095 -63.341 1.00 78.06 90 GLY A CA 1
ATOM 691 C C . GLY A 1 90 ? -16.712 3.514 -63.558 1.00 78.06 90 GLY A C 1
ATOM 692 O O . GLY A 1 90 ? -16.216 4.452 -62.931 1.00 78.06 90 GLY A O 1
ATOM 693 N N . LEU A 1 91 ? -15.990 2.647 -64.409 1.00 83.56 91 LEU A N 1
ATOM 694 C CA . LEU A 1 91 ? -14.604 3.045 -64.758 1.00 83.56 91 LEU A CA 1
ATOM 695 C C . LEU A 1 91 ? -14.514 3.318 -66.261 1.00 83.56 91 LEU A C 1
ATOM 697 O O . LEU A 1 91 ? -14.815 2.454 -67.087 1.00 83.56 91 LEU A O 1
ATOM 701 N N . THR A 1 92 ? -14.246 4.624 -66.573 1.00 84.88 92 THR A N 1
ATOM 702 C CA . THR A 1 92 ? -14.171 4.952 -68.007 1.00 84.88 92 THR A CA 1
ATOM 703 C C . THR A 1 92 ? -12.762 5.478 -68.328 1.00 84.88 92 THR A C 1
ATOM 705 O O . THR A 1 92 ? -12.297 6.459 -67.744 1.00 84.88 92 THR A O 1
ATOM 708 N N . PRO A 1 93 ? -12.055 4.723 -69.198 1.00 80.50 93 PRO A N 1
ATOM 709 C CA . PRO A 1 93 ? -10.735 5.240 -69.590 1.00 80.50 93 PRO A CA 1
ATOM 710 C C . PRO A 1 93 ? -10.850 6.536 -70.408 1.00 80.50 93 PRO A C 1
ATOM 712 O O . PRO A 1 93 ? -11.766 6.695 -71.219 1.00 80.50 93 PRO A O 1
ATOM 715 N N . GLU A 1 94 ? -9.998 7.548 -70.100 1.00 80.44 94 GLU A N 1
ATOM 716 C CA . GLU A 1 94 ? -9.986 8.817 -70.860 1.00 80.44 94 GLU A CA 1
ATOM 717 C C . GLU A 1 94 ? -8.559 9.134 -71.314 1.00 80.44 94 GLU A C 1
ATOM 719 O O . GLU A 1 94 ? -7.590 8.555 -70.819 1.00 80.44 94 GLU A O 1
ATOM 724 N N . GLN A 1 95 ? -8.592 10.043 -72.438 1.00 73.38 95 GLN A N 1
ATOM 725 C CA . GLN A 1 95 ? -7.263 10.502 -72.908 1.00 73.38 95 GLN A CA 1
ATOM 726 C C . GLN A 1 95 ? -6.734 11.619 -72.000 1.00 73.38 95 GLN A C 1
ATOM 728 O O . GLN A 1 95 ? -7.499 12.298 -71.311 1.00 73.38 95 GLN A O 1
ATOM 733 N N . GLY A 1 96 ? -5.266 11.566 -71.755 1.00 68.75 96 GLY A N 1
ATOM 734 C CA . GLY A 1 96 ? -4.788 12.669 -70.878 1.00 68.75 96 GLY A CA 1
ATOM 735 C C . GLY A 1 96 ? -4.478 12.161 -69.463 1.00 68.75 96 GLY A C 1
ATOM 736 O O . GLY A 1 96 ? -5.097 11.215 -68.971 1.00 68.75 96 GLY A O 1
ATOM 737 N N . GLY A 1 97 ? -3.118 12.266 -68.988 1.00 74.25 97 GLY A N 1
ATOM 738 C CA . GLY A 1 97 ? -2.639 11.760 -67.682 1.00 74.25 97 GLY A CA 1
ATOM 739 C C . GLY A 1 97 ? -1.336 10.959 -67.847 1.00 74.25 97 GLY A C 1
ATOM 740 O O . GLY A 1 97 ? -0.682 11.016 -68.891 1.00 74.25 97 GLY A O 1
ATOM 741 N N . ASN A 1 98 ? -0.919 10.252 -66.719 1.00 76.25 98 ASN A N 1
ATOM 742 C CA . ASN A 1 98 ? 0.398 9.598 -66.746 1.00 76.25 98 ASN A CA 1
ATOM 743 C C . ASN A 1 98 ? 0.276 8.081 -66.504 1.00 76.25 98 ASN A C 1
ATOM 745 O O . ASN A 1 98 ? 1.250 7.433 -66.119 1.00 76.25 98 ASN A O 1
ATOM 749 N N . LEU A 1 99 ? -0.975 7.568 -66.626 1.00 76.06 99 LEU A N 1
ATOM 750 C CA . LEU A 1 99 ? -1.082 6.103 -66.412 1.00 76.06 99 LEU A CA 1
ATOM 751 C C . LEU A 1 99 ? -0.612 5.341 -67.655 1.00 76.06 99 LEU A C 1
ATOM 753 O O . LEU A 1 99 ? -0.956 5.689 -6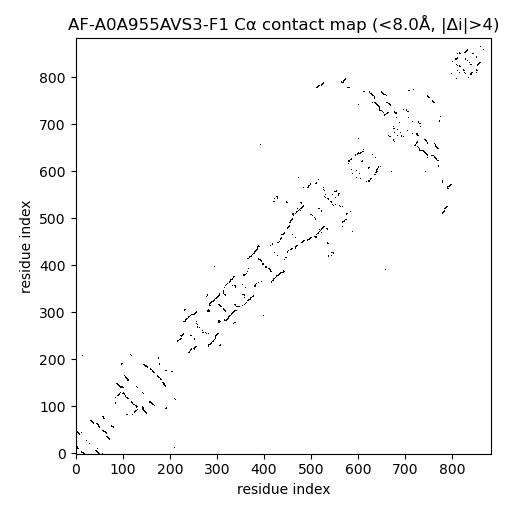8.787 1.00 76.06 99 LEU A O 1
ATOM 757 N N . ALA A 1 100 ? 0.245 4.314 -67.455 1.00 75.19 100 ALA A N 1
ATOM 758 C CA . ALA A 1 100 ? 0.656 3.460 -68.589 1.00 75.19 100 ALA A CA 1
ATOM 759 C C . ALA A 1 100 ? -0.526 2.622 -69.109 1.00 75.19 100 ALA A C 1
ATOM 761 O O . ALA A 1 100 ? -1.481 2.345 -68.379 1.00 75.19 100 ALA A O 1
ATOM 762 N N . PRO A 1 101 ? -0.395 2.318 -70.425 1.00 72.19 101 PRO A N 1
ATOM 763 C CA . PRO A 1 101 ? -1.454 1.451 -70.964 1.00 72.19 101 PRO A CA 1
ATOM 764 C C . PRO A 1 101 ? -1.499 0.092 -70.243 1.00 72.19 101 PRO A C 1
ATOM 766 O O . PRO A 1 101 ? -0.461 -0.508 -69.955 1.00 72.19 101 PRO A O 1
ATOM 769 N N . GLY A 1 102 ? -2.748 -0.293 -69.773 1.00 74.31 102 GLY A N 1
ATOM 770 C CA . GLY A 1 102 ? -2.880 -1.595 -69.073 1.00 74.31 102 GLY A CA 1
ATOM 771 C C . GLY A 1 102 ? -4.184 -1.629 -68.256 1.00 74.31 102 GLY A C 1
ATOM 772 O O . GLY A 1 102 ? -4.986 -0.694 -68.290 1.00 74.31 102 GLY A O 1
ATOM 773 N N . VAL A 1 103 ? -4.437 -2.832 -67.707 1.00 81.88 103 VAL A N 1
ATOM 774 C CA . VAL A 1 103 ? -5.703 -3.011 -66.951 1.00 81.88 103 VAL A CA 1
ATOM 775 C C . VAL A 1 103 ? -5.445 -2.636 -65.486 1.00 81.88 103 VAL A C 1
ATOM 777 O O . VAL A 1 103 ? -4.516 -3.140 -64.850 1.00 81.88 103 VAL A O 1
ATOM 780 N N . TYR A 1 104 ? -6.234 -1.664 -65.056 1.00 81.12 104 TYR A N 1
ATOM 781 C CA . TYR A 1 104 ? -6.076 -1.236 -63.654 1.00 81.12 104 TYR A CA 1
ATOM 782 C C . TYR A 1 104 ? -7.265 -1.712 -62.812 1.00 81.12 104 TYR A C 1
ATOM 784 O O . TYR A 1 104 ? -8.402 -1.769 -63.286 1.00 81.12 104 TYR A O 1
ATOM 792 N N . GLU A 1 105 ? -6.813 -2.020 -61.527 1.00 83.62 105 GLU A N 1
ATOM 793 C CA . GLU A 1 105 ? -7.834 -2.381 -60.526 1.00 83.62 105 GLU A CA 1
ATOM 794 C C . GLU A 1 105 ? -7.874 -1.310 -59.429 1.00 83.62 105 GLU A C 1
ATOM 796 O O . GLU A 1 105 ? -6.842 -0.782 -59.012 1.00 83.62 105 GLU A O 1
ATOM 801 N N . TYR A 1 106 ? -9.222 -1.073 -58.992 1.00 82.69 106 TYR A N 1
ATOM 802 C CA . TYR A 1 106 ? -9.336 -0.014 -57.963 1.00 82.69 106 TYR A CA 1
ATOM 803 C C . TYR A 1 106 ? -10.075 -0.571 -56.743 1.00 82.69 106 TYR A C 1
ATOM 805 O O . TYR A 1 106 ? -10.994 -1.384 -56.869 1.00 82.69 106 TYR A O 1
ATOM 813 N N . ILE A 1 107 ? -9.515 -0.024 -55.580 1.00 79.38 107 ILE A N 1
ATOM 814 C CA . ILE A 1 107 ? -10.243 -0.320 -54.333 1.00 79.38 107 ILE A CA 1
ATOM 815 C C . ILE A 1 107 ? -10.433 0.984 -53.551 1.00 79.38 107 ILE A C 1
ATOM 817 O O . ILE A 1 107 ? -9.597 1.889 -53.604 1.00 79.38 107 ILE A O 1
ATOM 821 N N . ILE A 1 108 ? -11.615 0.972 -52.745 1.00 79.12 108 ILE A N 1
ATOM 822 C CA . ILE A 1 108 ? -11.899 2.232 -52.023 1.00 79.12 108 ILE A CA 1
ATOM 823 C C . ILE A 1 108 ? -12.039 1.915 -50.529 1.00 79.12 108 ILE A C 1
ATOM 825 O O . ILE A 1 108 ? -12.557 0.865 -50.142 1.00 79.12 108 ILE A O 1
ATOM 829 N N . THR A 1 109 ? -11.500 2.872 -49.706 1.00 77.44 109 THR A N 1
ATOM 830 C CA . THR A 1 109 ? -11.789 2.850 -48.257 1.00 77.44 109 THR A CA 1
ATOM 831 C C . THR A 1 109 ? -12.364 4.193 -47.809 1.00 77.44 109 THR A C 1
ATOM 833 O O . THR A 1 109 ? -12.364 5.167 -48.565 1.00 77.44 109 THR A O 1
ATOM 836 N N . PHE A 1 110 ? -12.958 4.209 -46.471 1.00 75.88 110 PHE A N 1
ATOM 837 C CA . PHE A 1 110 ? -13.504 5.464 -45.919 1.00 75.88 110 PHE A CA 1
ATOM 838 C C . PHE A 1 110 ? -12.671 5.867 -44.697 1.00 75.88 110 PHE A C 1
ATOM 840 O O . PHE A 1 110 ? -12.182 5.018 -43.950 1.00 75.88 110 PHE A O 1
ATOM 847 N N . THR A 1 111 ? -12.457 7.203 -44.618 1.00 73.81 111 THR A N 1
ATOM 848 C CA . THR A 1 111 ? -11.782 7.654 -43.385 1.00 73.81 111 THR A CA 1
ATOM 849 C C . THR A 1 111 ? -12.736 8.529 -42.562 1.00 73.81 111 THR A C 1
ATOM 851 O O . THR A 1 111 ? -13.504 9.324 -43.107 1.00 73.81 111 THR A O 1
ATOM 854 N N . ASP A 1 112 ? -12.701 8.272 -41.199 1.00 69.50 112 ASP A N 1
ATOM 855 C CA . ASP A 1 112 ? -13.575 9.125 -40.362 1.00 69.50 112 ASP A CA 1
ATOM 856 C C . ASP A 1 112 ? -12.821 10.375 -39.915 1.00 69.50 112 ASP A C 1
ATOM 858 O O . ASP A 1 112 ? -11.714 10.648 -40.384 1.00 69.50 112 ASP A O 1
ATOM 862 N N . GLU A 1 113 ? -13.544 11.256 -39.065 1.00 67.25 113 GLU A N 1
ATOM 863 C CA . GLU A 1 113 ? -12.984 12.542 -38.595 1.00 67.25 113 GLU A CA 1
ATOM 864 C C . GLU A 1 113 ? -11.709 12.328 -37.776 1.00 67.25 113 GLU A C 1
ATOM 866 O O . GLU A 1 113 ? -10.848 13.209 -37.740 1.00 67.25 113 GLU A O 1
ATOM 871 N N . ALA A 1 114 ? -11.516 11.167 -37.312 1.00 60.41 114 ALA A N 1
ATOM 872 C CA . ALA A 1 114 ? -10.327 10.862 -36.477 1.00 60.41 114 ALA A CA 1
ATOM 873 C C . ALA A 1 114 ? -9.221 10.215 -37.313 1.00 60.41 114 ALA A C 1
ATOM 875 O O . ALA A 1 114 ? -8.153 9.898 -36.784 1.00 60.41 114 ALA A O 1
ATOM 876 N N . GLY A 1 115 ? -9.407 10.173 -38.668 1.00 65.31 115 GLY A N 1
ATOM 877 C CA . GLY A 1 115 ? -8.321 9.691 -39.556 1.00 65.31 115 GLY A CA 1
ATOM 878 C C . GLY A 1 115 ? -8.239 8.159 -39.589 1.00 65.31 115 GLY A C 1
ATOM 879 O O . GLY A 1 115 ? -7.266 7.618 -40.119 1.00 65.31 115 GLY A O 1
ATOM 880 N N . ASN A 1 116 ? -9.275 7.493 -38.978 1.00 63.94 116 ASN A N 1
ATOM 881 C CA . ASN A 1 116 ? -9.310 6.017 -39.075 1.00 63.94 116 ASN A CA 1
ATOM 882 C C . ASN A 1 116 ? -9.921 5.548 -40.403 1.00 63.94 116 ASN A C 1
ATOM 884 O O . ASN A 1 116 ? -10.932 6.081 -40.865 1.00 63.94 116 ASN A O 1
ATOM 888 N N . GLU A 1 117 ? -9.124 4.624 -41.059 1.00 71.69 117 GLU A N 1
ATOM 889 C CA . GLU A 1 117 ? -9.561 4.176 -42.399 1.00 71.69 117 GLU A CA 1
ATOM 890 C C . GLU A 1 117 ? -10.401 2.892 -42.279 1.00 71.69 117 GLU A C 1
ATOM 892 O O . GLU A 1 117 ? -10.107 2.012 -41.467 1.00 71.69 117 GLU A O 1
ATOM 897 N N . SER A 1 118 ? -11.557 2.868 -42.953 1.00 68.00 118 SER A N 1
ATOM 898 C CA . SER A 1 118 ? -12.471 1.714 -42.948 1.00 68.00 118 SER A CA 1
ATOM 899 C C . SER A 1 118 ? -11.872 0.533 -43.723 1.00 68.00 118 SER A C 1
ATOM 901 O O . SER A 1 118 ? -10.804 0.647 -44.328 1.00 68.00 118 SER A O 1
ATOM 903 N N . ILE A 1 119 ? -12.461 -0.585 -43.625 1.00 62.75 119 ILE A N 1
ATOM 904 C CA . ILE A 1 119 ? -12.015 -1.752 -44.423 1.00 62.75 119 ILE A CA 1
ATOM 905 C C . ILE A 1 119 ? -12.242 -1.477 -45.920 1.00 62.75 119 ILE A C 1
ATOM 907 O O . ILE A 1 119 ? -13.160 -0.748 -46.303 1.00 62.75 119 ILE A O 1
ATOM 911 N N . PRO A 1 120 ? -11.211 -2.057 -46.824 1.00 69.00 120 PRO A N 1
ATOM 912 C CA . PRO A 1 120 ? -11.325 -1.800 -48.267 1.00 69.00 120 PRO A CA 1
ATOM 913 C C . PRO A 1 120 ? -12.544 -2.489 -48.884 1.00 69.00 120 PRO A C 1
ATOM 915 O O . PRO A 1 120 ? -13.041 -3.486 -48.355 1.00 69.00 120 PRO A O 1
ATOM 918 N N . SER A 1 121 ? -13.148 -1.902 -49.861 1.00 69.06 121 SER A N 1
ATOM 919 C CA . SER A 1 121 ? -14.265 -2.511 -50.607 1.00 69.06 121 SER A CA 1
ATOM 920 C C . SER A 1 121 ? -13.837 -3.813 -51.290 1.00 69.06 121 SER A C 1
ATOM 922 O O . SER A 1 121 ? -12.650 -4.143 -51.341 1.00 69.06 121 SER A O 1
ATOM 924 N N . ASP A 1 122 ? -14.840 -4.879 -51.579 1.00 61.53 122 ASP A N 1
ATOM 925 C CA . ASP A 1 122 ? -14.479 -6.065 -52.396 1.00 61.53 122 ASP A CA 1
ATOM 926 C C . ASP A 1 122 ? -13.882 -5.646 -53.747 1.00 61.53 122 ASP A C 1
ATOM 928 O O . ASP A 1 122 ? -14.201 -4.583 -54.284 1.00 61.53 122 ASP A O 1
ATOM 932 N N . ALA A 1 123 ? -12.685 -6.347 -54.154 1.00 54.56 123 ALA A N 1
ATOM 933 C CA . ALA A 1 123 ? -12.016 -5.997 -55.434 1.00 54.56 123 ALA A CA 1
ATOM 934 C C . ALA A 1 123 ? -12.848 -6.478 -56.627 1.00 54.56 123 ALA A C 1
ATOM 936 O O . ALA A 1 123 ? -13.375 -7.593 -56.634 1.00 54.56 123 ALA A O 1
ATOM 937 N N . LYS A 1 124 ? -13.503 -5.573 -57.353 1.00 60.44 124 LYS A N 1
ATOM 938 C CA . LYS A 1 124 ? -13.609 -6.084 -58.744 1.00 60.44 124 LYS A CA 1
ATOM 939 C C . LYS A 1 124 ? -14.291 -5.026 -59.618 1.00 60.44 124 LYS A C 1
ATOM 941 O O . LYS A 1 124 ? -15.445 -4.655 -59.393 1.00 60.44 124 LYS A O 1
ATOM 946 N N . ARG A 1 125 ? -13.342 -4.160 -60.201 1.00 59.91 125 ARG A N 1
ATOM 947 C CA . ARG A 1 125 ? -13.695 -3.888 -61.620 1.00 59.91 125 ARG A CA 1
ATOM 948 C C . ARG A 1 125 ? -12.476 -3.308 -62.345 1.00 59.91 125 ARG A C 1
ATOM 950 O O . ARG A 1 125 ? -11.683 -2.562 -61.766 1.00 59.91 125 ARG A O 1
ATOM 957 N N . THR A 1 126 ? -11.981 -3.959 -63.444 1.00 57.38 126 THR A N 1
ATOM 958 C CA . THR A 1 126 ? -10.757 -3.691 -64.230 1.00 57.38 126 THR A CA 1
ATOM 959 C C . THR A 1 126 ? -11.092 -2.742 -65.392 1.00 57.38 126 THR A C 1
ATOM 961 O O . THR A 1 126 ? -12.203 -2.754 -65.925 1.00 57.38 126 THR A O 1
ATOM 964 N N . ALA A 1 127 ? -10.545 -1.527 -65.369 1.00 58.34 127 ALA A N 1
ATOM 965 C CA . ALA A 1 127 ? -10.617 -0.693 -66.594 1.00 58.34 127 ALA A CA 1
ATOM 966 C C . ALA A 1 127 ? -9.238 -0.617 -67.258 1.00 58.34 127 ALA A C 1
ATOM 968 O O . ALA A 1 127 ? -8.202 -0.633 -66.588 1.00 58.34 127 ALA A O 1
ATOM 969 N N . ARG A 1 128 ? -9.274 -0.832 -68.597 1.00 62.59 128 ARG A N 1
ATOM 970 C CA . ARG A 1 128 ? -7.992 -0.747 -69.338 1.00 62.59 128 ARG A CA 1
ATOM 971 C C . ARG A 1 128 ? -7.718 0.703 -69.754 1.00 62.59 128 ARG A C 1
ATOM 973 O O . ARG A 1 128 ? -8.554 1.357 -70.381 1.00 62.59 128 ARG A O 1
ATOM 980 N N . ALA A 1 129 ? -6.645 1.249 -69.087 1.00 59.16 129 ALA A N 1
ATOM 981 C CA . ALA A 1 129 ? -6.246 2.608 -69.525 1.00 59.16 129 ALA A CA 1
ATOM 982 C C . ALA A 1 129 ? -5.775 2.608 -70.987 1.00 59.16 129 ALA A C 1
ATOM 984 O O . ALA A 1 129 ? -5.155 1.653 -71.460 1.00 59.16 129 ALA A O 1
ATOM 985 N N . ILE A 1 130 ? -6.336 3.478 -71.905 1.00 59.03 130 ILE A N 1
ATOM 986 C CA . ILE A 1 130 ? -6.098 3.446 -73.364 1.00 59.03 130 ILE A CA 1
ATOM 987 C C . ILE A 1 130 ? -4.949 4.416 -73.684 1.00 59.03 130 ILE A C 1
ATOM 989 O O . ILE A 1 130 ? -4.679 5.357 -72.935 1.00 59.03 130 ILE A O 1
ATOM 993 N N . THR A 1 131 ? -4.117 4.016 -74.713 1.00 54.12 131 THR A N 1
ATOM 994 C CA . THR A 1 131 ? -3.025 4.870 -75.232 1.00 54.12 131 THR A CA 1
ATOM 995 C C . THR A 1 131 ? -3.591 5.907 -76.212 1.00 54.12 131 THR A C 1
ATOM 997 O O . THR A 1 131 ? -4.568 5.652 -76.919 1.00 54.12 131 THR A O 1
ATOM 1000 N N . GLY A 1 132 ? -3.366 7.244 -75.995 1.00 50.34 132 GLY A N 1
ATOM 1001 C CA . GLY A 1 132 ? -3.725 8.304 -76.966 1.00 50.34 132 GLY A CA 1
ATOM 1002 C C . GLY A 1 132 ? -3.196 8.006 -78.371 1.00 50.34 132 GLY A C 1
ATOM 1003 O O . GLY A 1 132 ? -2.231 7.259 -78.547 1.00 50.34 132 GLY A O 1
ATOM 1004 N N . ASN A 1 133 ? -4.068 7.806 -79.494 1.00 46.16 133 ASN A N 1
ATOM 1005 C CA . ASN A 1 133 ? -3.635 7.973 -80.899 1.00 46.16 133 ASN A CA 1
ATOM 1006 C C . ASN A 1 133 ? -2.694 9.181 -81.064 1.00 46.16 133 ASN A C 1
ATOM 1008 O O . ASN A 1 133 ? -2.967 10.273 -80.562 1.00 46.16 133 ASN A O 1
ATOM 1012 N N . PRO A 1 134 ? -1.300 9.061 -81.601 1.00 47.25 134 PRO A N 1
ATOM 1013 C CA . PRO A 1 134 ? -0.434 10.191 -81.975 1.00 47.25 134 PRO A CA 1
ATOM 1014 C C . PRO A 1 134 ? -1.088 11.086 -83.037 1.00 47.25 134 PRO A C 1
ATOM 1016 O O . PRO A 1 134 ? -1.594 10.602 -84.052 1.00 47.25 134 PRO A O 1
ATOM 1019 N N . SER A 1 135 ? -1.994 11.964 -82.662 1.00 47.22 135 SER A N 1
ATOM 1020 C CA . SER A 1 135 ? -1.917 12.979 -83.748 1.00 47.22 135 SER A CA 1
ATOM 1021 C C . SER A 1 135 ? -2.114 14.373 -83.148 1.00 47.22 135 SER A C 1
ATOM 1023 O O . SER A 1 135 ? -2.928 14.574 -82.244 1.00 47.22 135 SER A O 1
ATOM 1025 N N . ALA A 1 136 ? -0.938 15.123 -83.108 1.00 42.78 136 ALA A N 1
ATOM 1026 C CA . ALA A 1 136 ? -0.400 16.408 -83.620 1.00 42.78 136 ALA A CA 1
ATOM 1027 C C . ALA A 1 136 ? 0.178 17.215 -82.450 1.00 42.78 136 ALA A C 1
ATOM 1029 O O . ALA A 1 136 ? -0.540 17.626 -81.536 1.00 42.78 136 ALA A O 1
ATOM 1030 N N . GLY A 1 137 ? 1.321 16.719 -81.998 1.00 50.56 137 GLY A N 1
ATOM 1031 C CA . GLY A 1 137 ? 2.3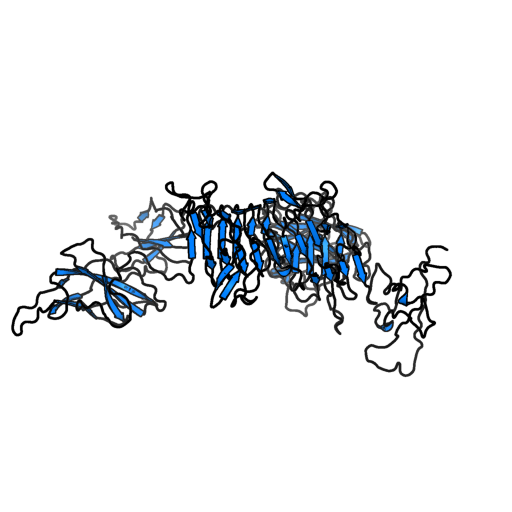70 17.609 -81.432 1.00 50.56 137 GLY A CA 1
ATOM 1032 C C . GLY A 1 137 ? 3.199 16.850 -80.389 1.00 50.56 137 GLY A C 1
ATOM 1033 O O . GLY A 1 137 ? 3.905 17.480 -79.598 1.00 50.56 137 GLY A O 1
ATOM 1034 N N . GLY A 1 138 ? 3.603 15.595 -80.639 1.00 47.47 138 GLY A N 1
ATOM 1035 C CA . GLY A 1 138 ? 4.827 14.948 -80.124 1.00 47.47 138 GLY A CA 1
ATOM 1036 C C . GLY A 1 138 ? 4.900 14.995 -78.593 1.00 47.47 138 GLY A C 1
ATOM 1037 O O . GLY A 1 138 ? 5.959 14.720 -78.027 1.00 47.47 138 GLY A O 1
ATOM 1038 N N . PHE A 1 139 ? 3.747 14.956 -77.752 1.00 49.25 139 PHE A N 1
ATOM 1039 C CA . PHE A 1 139 ? 3.970 14.580 -76.334 1.00 49.25 139 PHE A CA 1
ATOM 1040 C C . PHE A 1 139 ? 3.242 13.266 -76.038 1.00 49.25 139 PHE A C 1
ATOM 1042 O O . PHE A 1 139 ? 2.161 13.000 -76.568 1.00 49.25 139 PHE A O 1
ATOM 1049 N N . PHE A 1 140 ? 3.920 12.123 -75.588 1.00 50.06 140 PHE A N 1
ATOM 1050 C CA . PHE A 1 140 ? 3.424 10.803 -75.133 1.00 50.06 140 PHE A CA 1
ATOM 1051 C C . PHE A 1 140 ? 2.190 10.961 -74.241 1.00 50.06 140 PHE A C 1
ATOM 1053 O O . PHE A 1 140 ? 2.156 11.801 -73.339 1.00 50.06 140 PHE A O 1
ATOM 1060 N N . GLY A 1 141 ? 0.888 10.902 -74.688 1.00 51.72 141 GLY A N 1
ATOM 1061 C CA . GLY A 1 141 ? -0.306 11.096 -73.823 1.00 51.72 141 GLY A CA 1
ATOM 1062 C C . GLY A 1 141 ? -0.587 9.853 -72.969 1.00 51.72 141 GLY A C 1
ATOM 1063 O O . GLY A 1 141 ? -0.553 8.722 -73.460 1.00 51.72 141 GLY A O 1
ATOM 1064 N N . GLU A 1 142 ? 0.085 9.694 -71.772 1.00 61.50 142 GLU A N 1
ATOM 1065 C CA . GLU A 1 142 ? -0.352 8.672 -70.787 1.00 61.50 142 GLU A CA 1
ATOM 1066 C C . GLU A 1 142 ? -1.826 8.875 -70.409 1.00 61.50 142 GLU A C 1
ATOM 1068 O O . GLU A 1 142 ? -2.363 9.980 -70.505 1.00 61.50 142 GLU A O 1
ATOM 1073 N N . GLY A 1 143 ? -2.639 7.644 -70.344 1.00 72.44 143 GLY A N 1
ATOM 1074 C CA . GLY A 1 143 ? -4.075 7.393 -70.101 1.00 72.44 143 GLY A CA 1
ATOM 1075 C C . GLY A 1 143 ? -4.496 7.761 -68.673 1.00 72.44 143 GLY A C 1
ATOM 1076 O O . GLY A 1 143 ? -3.663 8.077 -67.820 1.00 72.44 143 GLY A O 1
ATOM 1077 N N . SER A 1 144 ? -5.701 8.208 -68.401 1.00 83.25 144 SER A N 1
ATOM 1078 C CA . SER A 1 144 ? -6.345 8.369 -67.076 1.00 83.25 144 SER A CA 1
ATOM 1079 C C . SER A 1 144 ? -7.617 7.513 -66.998 1.00 83.25 144 SER A C 1
ATOM 1081 O O . SER A 1 144 ? -8.101 6.999 -68.008 1.00 83.25 144 SER A O 1
ATOM 1083 N N . VAL A 1 145 ? -8.025 7.261 -65.743 1.00 85.38 145 VAL A N 1
ATOM 1084 C CA . VAL A 1 145 ? -9.271 6.483 -65.571 1.00 85.38 145 VAL A CA 1
ATOM 1085 C C . VAL A 1 145 ? -10.235 7.303 -64.704 1.00 85.38 145 VAL A C 1
ATOM 1087 O O . VAL A 1 145 ? -9.881 7.775 -63.621 1.00 85.38 145 VAL A O 1
ATOM 1090 N N . ARG A 1 146 ? -11.454 7.582 -65.309 1.00 87.50 146 ARG A N 1
ATOM 1091 C CA . ARG A 1 146 ? -12.498 8.269 -64.516 1.00 87.50 146 ARG A CA 1
ATOM 1092 C C . ARG A 1 146 ? -13.401 7.258 -63.796 1.00 87.50 146 ARG A C 1
ATOM 1094 O O . ARG A 1 146 ? -13.918 6.318 -64.403 1.00 87.50 146 ARG A O 1
ATOM 1101 N N . LEU A 1 147 ? -13.431 7.499 -62.442 1.00 88.19 147 LEU A N 1
ATOM 1102 C CA . LEU A 1 147 ? -14.365 6.682 -61.625 1.00 88.19 147 LEU A CA 1
ATOM 1103 C C . LEU A 1 147 ? -15.675 7.439 -61.388 1.00 88.19 147 LEU A C 1
ATOM 1105 O O . LEU A 1 147 ? -15.677 8.592 -60.952 1.00 88.19 147 LEU A O 1
ATOM 1109 N N . THR A 1 148 ? -16.905 6.790 -61.789 1.00 83.12 148 THR A N 1
ATOM 1110 C CA . THR A 1 148 ? -18.230 7.420 -61.586 1.00 83.12 148 THR A CA 1
ATOM 1111 C C . THR A 1 148 ? -19.094 6.506 -60.709 1.00 83.12 148 THR A C 1
ATOM 1113 O O . THR A 1 148 ? -18.745 5.351 -60.454 1.00 83.12 148 THR A O 1
ATOM 1116 N N . ASN A 1 149 ? -20.044 7.094 -60.010 1.00 77.12 149 ASN A N 1
ATOM 1117 C CA . ASN A 1 149 ? -20.974 6.395 -59.094 1.00 77.12 149 ASN A CA 1
ATOM 1118 C C . ASN A 1 149 ? -20.286 5.997 -57.787 1.00 77.12 149 ASN A C 1
ATOM 1120 O O . ASN A 1 149 ? -20.477 4.885 -57.291 1.00 77.12 149 ASN A O 1
ATOM 1124 N N . LEU A 1 150 ? -19.385 6.953 -57.344 1.00 77.19 150 LEU A N 1
ATOM 1125 C CA . LEU A 1 150 ? -18.796 6.654 -56.020 1.00 77.19 150 LEU A CA 1
ATOM 1126 C C . LEU A 1 150 ? -19.893 6.567 -54.953 1.00 77.19 150 LEU A C 1
ATOM 1128 O O . LEU A 1 150 ? -20.843 7.353 -54.952 1.00 77.19 150 LEU A O 1
ATOM 1132 N N . PRO A 1 151 ? -19.824 5.488 -54.067 1.00 68.81 151 PRO A N 1
ATOM 1133 C CA . PRO A 1 151 ? -20.918 5.219 -53.122 1.00 68.81 151 PRO A CA 1
ATOM 1134 C C . PRO A 1 151 ? -21.123 6.381 -52.137 1.00 68.81 151 PRO A C 1
ATOM 1136 O O . PRO A 1 151 ? -20.211 7.177 -51.900 1.00 68.81 151 PRO A O 1
ATOM 1139 N N . ASN A 1 152 ? -22.447 6.531 -51.775 1.00 64.62 152 ASN A N 1
ATOM 1140 C CA . ASN A 1 152 ? -22.735 7.500 -50.690 1.00 64.62 152 ASN A CA 1
ATOM 1141 C C . ASN A 1 152 ? -22.228 6.987 -49.335 1.00 64.62 152 ASN A C 1
ATOM 1143 O O . ASN A 1 152 ? -22.346 5.802 -49.015 1.00 64.62 152 ASN A O 1
ATOM 1147 N N . VAL A 1 153 ? -21.422 7.895 -48.693 1.00 59.16 153 VAL A N 1
ATOM 1148 C CA . VAL A 1 153 ? -20.823 7.508 -47.392 1.00 59.16 153 VAL A CA 1
ATOM 1149 C C . VAL A 1 153 ? -21.884 7.687 -46.299 1.00 59.16 153 VAL A C 1
ATOM 1151 O O . VAL A 1 153 ? -22.582 8.702 -46.242 1.00 59.16 153 VAL A O 1
ATOM 1154 N N . THR A 1 154 ? -22.434 6.496 -45.634 1.00 53.44 154 THR A N 1
ATOM 1155 C CA . THR A 1 154 ? -23.370 6.620 -44.488 1.00 53.44 154 THR A CA 1
ATOM 1156 C C . THR A 1 154 ? -22.593 6.478 -43.173 1.00 53.44 154 THR A C 1
ATOM 1158 O O . THR A 1 154 ? -21.472 5.967 -43.146 1.00 53.44 154 THR A O 1
ATOM 1161 N N . GLY A 1 155 ? -22.929 7.439 -42.149 1.00 60.97 155 GLY A N 1
ATOM 1162 C CA . GLY A 1 155 ? -22.256 7.299 -40.831 1.00 60.97 155 GLY A CA 1
ATOM 1163 C C . GLY A 1 155 ? -21.218 8.411 -40.627 1.00 60.97 155 GLY A C 1
ATOM 1164 O O . GLY A 1 155 ? -21.376 9.530 -41.121 1.00 60.97 155 GLY A O 1
ATOM 1165 N N . SER A 1 156 ? -20.124 8.320 -39.717 1.00 61.16 156 SER A N 1
ATOM 1166 C CA . SER A 1 156 ? -19.177 9.345 -39.214 1.00 61.16 156 SER A CA 1
ATOM 1167 C C . SER A 1 156 ? -17.987 9.485 -40.169 1.00 61.16 156 SER A C 1
ATOM 1169 O O . SER A 1 156 ? -16.974 10.093 -39.814 1.00 61.16 156 SER A O 1
ATOM 1171 N N . PHE A 1 157 ? -18.043 9.040 -41.466 1.00 70.12 157 PHE A N 1
ATOM 1172 C CA . PHE A 1 157 ? -16.882 9.109 -42.376 1.00 70.12 157 PHE A CA 1
ATOM 1173 C C . PHE A 1 157 ? -16.997 10.370 -43.250 1.00 70.12 157 PHE A C 1
ATOM 1175 O O . PHE A 1 157 ? -18.096 10.793 -43.616 1.00 70.12 157 PHE A O 1
ATOM 1182 N N . ASN A 1 158 ? -15.839 11.010 -43.516 1.00 76.38 158 ASN A N 1
ATOM 1183 C CA . ASN A 1 158 ? -15.946 12.310 -44.224 1.00 76.38 158 ASN A CA 1
ATOM 1184 C C . ASN A 1 158 ? -15.080 12.317 -45.490 1.00 76.38 158 ASN A C 1
ATOM 1186 O O . ASN A 1 158 ? -15.145 13.266 -46.273 1.00 76.38 158 ASN A O 1
ATOM 1190 N N . GLU A 1 159 ? -14.362 11.110 -45.821 1.00 80.62 159 GLU A N 1
ATOM 1191 C CA . GLU A 1 159 ? -13.481 11.179 -47.012 1.00 80.62 159 GLU A CA 1
ATOM 1192 C C . GLU A 1 159 ? -13.339 9.777 -47.620 1.00 80.62 159 GLU A C 1
ATOM 1194 O O . GLU A 1 159 ? -13.427 8.766 -46.920 1.00 80.62 159 GLU A O 1
ATOM 1199 N N . TYR A 1 160 ? -13.136 9.730 -49.129 1.00 79.06 160 TYR A N 1
ATOM 1200 C CA . TYR A 1 160 ? -12.740 8.486 -49.837 1.00 79.06 160 TYR A CA 1
ATOM 1201 C C . TYR A 1 160 ? -11.215 8.403 -49.979 1.00 79.06 160 TYR A C 1
ATOM 1203 O O . TYR A 1 160 ? -10.541 9.400 -50.249 1.00 79.06 160 TYR A O 1
ATOM 1211 N N . ARG A 1 161 ? -10.779 7.225 -49.665 1.00 82.75 161 ARG A N 1
ATOM 1212 C CA . ARG A 1 161 ? -9.425 6.931 -50.200 1.00 82.75 161 ARG A CA 1
ATOM 1213 C C . ARG A 1 161 ? -9.494 5.869 -51.300 1.00 82.75 161 ARG A C 1
ATOM 1215 O O . ARG A 1 161 ? -10.071 4.794 -51.117 1.00 82.75 161 ARG A O 1
ATOM 1222 N N . ILE A 1 162 ? -8.829 6.205 -52.490 1.00 85.06 162 ILE A N 1
ATOM 1223 C CA . ILE A 1 162 ? -8.982 5.346 -53.684 1.00 85.06 162 ILE A CA 1
ATOM 1224 C C . ILE A 1 162 ? -7.594 4.788 -54.043 1.00 85.06 162 ILE A C 1
ATOM 1226 O O . ILE A 1 162 ? -6.621 5.534 -54.182 1.00 85.06 162 ILE A O 1
ATOM 1230 N N . TYR A 1 163 ? -7.653 3.419 -54.067 1.00 84.25 163 TYR A N 1
ATOM 1231 C CA . TYR A 1 163 ? -6.377 2.728 -54.379 1.00 84.25 163 TYR A CA 1
ATOM 1232 C C . TYR A 1 163 ? -6.450 2.053 -55.753 1.00 84.25 163 TYR A C 1
ATOM 1234 O O . TYR A 1 163 ? -7.522 1.649 -56.210 1.00 84.25 163 TYR A O 1
ATOM 1242 N N . ARG A 1 164 ? -5.211 2.117 -56.410 1.00 84.44 164 ARG A N 1
ATOM 1243 C CA . ARG A 1 164 ? -5.163 1.516 -57.762 1.00 84.44 164 ARG A CA 1
ATOM 1244 C C . ARG A 1 164 ? -4.001 0.523 -57.854 1.00 84.44 164 ARG A C 1
ATOM 1246 O O . ARG A 1 164 ? -2.990 0.657 -57.161 1.00 84.44 164 ARG A O 1
ATOM 1253 N N . ARG A 1 165 ? -4.170 -0.462 -58.786 1.00 82.19 165 ARG A N 1
ATOM 1254 C CA . ARG A 1 165 ? -3.054 -1.373 -59.113 1.00 82.19 165 ARG A CA 1
ATOM 1255 C C . ARG A 1 165 ? -3.122 -1.733 -60.600 1.00 82.19 165 ARG A C 1
ATOM 1257 O O . ARG A 1 165 ? -4.201 -1.819 -61.189 1.00 82.19 165 ARG A O 1
ATOM 1264 N N . LEU A 1 166 ? -1.936 -1.876 -61.232 1.00 80.50 166 LEU A N 1
ATOM 1265 C CA . LEU A 1 166 ? -1.865 -2.341 -62.636 1.00 80.50 166 LEU A CA 1
ATOM 1266 C C . LEU A 1 166 ? -1.931 -3.875 -62.686 1.00 80.50 166 LEU A C 1
ATOM 1268 O O . LEU A 1 166 ? -0.997 -4.568 -62.275 1.00 80.50 166 LEU A O 1
ATOM 1272 N N . ALA A 1 167 ? -3.004 -4.396 -63.137 1.00 71.38 167 ALA A N 1
ATOM 1273 C CA . ALA A 1 167 ? -3.341 -5.831 -63.012 1.00 71.38 167 ALA A CA 1
ATOM 1274 C C . ALA A 1 167 ? -2.694 -6.658 -64.123 1.00 71.38 167 ALA A C 1
ATOM 1276 O O . ALA A 1 167 ? -2.437 -7.849 -63.931 1.00 71.38 167 ALA A O 1
ATOM 1277 N N . ASP A 1 168 ? -2.234 -6.110 -65.243 1.00 70.00 168 ASP A N 1
ATOM 1278 C CA . ASP A 1 168 ? -1.749 -6.884 -66.410 1.00 70.00 168 ASP A CA 1
ATOM 1279 C C . ASP A 1 168 ? -0.254 -7.184 -66.268 1.00 70.00 168 ASP A C 1
ATOM 1281 O O . ASP A 1 168 ? 0.214 -8.212 -66.763 1.00 70.00 168 ASP A O 1
ATOM 1285 N N . GLN A 1 169 ? 0.596 -6.617 -65.455 1.00 61.59 169 GLN A N 1
ATOM 1286 C CA . GLN A 1 169 ? 2.066 -6.801 -65.464 1.00 61.59 169 GLN A CA 1
ATOM 1287 C C . GLN A 1 169 ? 2.524 -7.443 -64.154 1.00 61.59 169 GLN A C 1
ATOM 1289 O O . GLN A 1 169 ? 3.473 -8.230 -64.159 1.00 61.59 169 GLN A O 1
ATOM 1294 N N . ASN A 1 170 ? 1.516 -7.548 -63.044 1.00 63.84 170 ASN A N 1
ATOM 1295 C CA . ASN A 1 170 ? 1.897 -8.224 -61.786 1.00 63.84 170 ASN A CA 1
ATOM 1296 C C . ASN A 1 170 ? 0.686 -8.253 -60.838 1.00 63.84 170 ASN A C 1
ATOM 1298 O O . ASN A 1 170 ? 0.467 -7.327 -60.055 1.00 63.84 170 ASN A O 1
ATOM 1302 N N . PRO A 1 171 ? -0.241 -9.183 -60.974 1.00 64.31 171 PRO A N 1
ATOM 1303 C CA . PRO A 1 171 ? -1.456 -9.285 -60.145 1.00 64.31 171 PRO A CA 1
ATOM 1304 C C . PRO A 1 171 ? -1.118 -9.402 -58.653 1.00 64.31 171 PRO A C 1
ATOM 1306 O O . PRO A 1 171 ? -1.983 -9.144 -57.811 1.00 64.31 171 PRO A O 1
ATOM 1309 N N . ALA A 1 172 ? 0.210 -9.562 -58.275 1.00 60.72 172 ALA A N 1
ATOM 1310 C CA . ALA A 1 172 ? 0.622 -9.691 -56.857 1.00 60.72 172 ALA A CA 1
ATOM 1311 C C . ALA A 1 172 ? 1.127 -8.347 -56.316 1.00 60.72 172 ALA A C 1
ATOM 1313 O O . ALA A 1 172 ? 1.433 -8.237 -55.127 1.00 60.72 172 ALA A O 1
ATOM 1314 N N . GLN A 1 173 ? 1.049 -7.273 -57.132 1.00 71.75 173 GLN A N 1
ATOM 1315 C CA . GLN A 1 173 ? 1.529 -5.957 -56.674 1.00 71.75 173 GLN A CA 1
ATOM 1316 C C . GLN A 1 173 ? 0.463 -5.299 -55.783 1.00 71.75 173 GLN A C 1
ATOM 1318 O O . GLN A 1 173 ? -0.738 -5.510 -55.964 1.00 71.75 173 GLN A O 1
ATOM 1323 N N . ALA A 1 174 ? 0.965 -4.675 -54.694 1.00 72.12 174 ALA A N 1
ATOM 1324 C CA . ALA A 1 174 ? 0.064 -4.032 -53.710 1.00 72.12 174 ALA A CA 1
ATOM 1325 C C . ALA A 1 174 ? -0.650 -2.819 -54.329 1.00 72.12 174 ALA A C 1
ATOM 1327 O O . ALA A 1 174 ? -0.188 -2.241 -55.316 1.00 72.12 174 ALA A O 1
ATOM 1328 N N . PHE A 1 175 ? -1.961 -2.571 -53.841 1.00 80.06 175 PHE A N 1
ATOM 1329 C CA . PHE A 1 175 ? -2.688 -1.365 -54.301 1.00 80.06 175 PHE A CA 1
ATOM 1330 C C . PHE A 1 175 ? -1.985 -0.099 -53.793 1.00 80.06 175 PHE A C 1
ATOM 1332 O O . PHE A 1 175 ? -1.538 -0.034 -52.646 1.00 80.06 175 PHE A O 1
ATOM 1339 N N . VAL A 1 176 ? -1.786 0.811 -54.719 1.00 81.88 176 VAL A N 1
ATOM 1340 C CA . VAL A 1 176 ? -1.193 2.101 -54.287 1.00 81.88 176 VAL A CA 1
ATOM 1341 C C . VAL A 1 176 ? -2.262 3.200 -54.336 1.00 81.88 176 VAL A C 1
ATOM 1343 O O . VAL A 1 176 ? -3.247 3.102 -55.072 1.00 81.88 176 VAL A O 1
ATOM 1346 N N . LEU A 1 177 ? -1.970 4.171 -53.460 1.00 83.69 177 LEU A N 1
ATOM 1347 C CA . LEU A 1 177 ? -3.005 5.215 -53.331 1.00 83.69 177 LEU A CA 1
ATOM 1348 C C . LEU A 1 177 ? -3.021 6.089 -54.596 1.00 83.69 177 LEU A C 1
ATOM 1350 O O . LEU A 1 177 ? -2.004 6.671 -54.981 1.00 83.69 177 LEU A O 1
ATOM 1354 N N . ALA A 1 178 ? -4.206 6.111 -55.186 1.00 81.06 178 ALA A N 1
ATOM 1355 C CA . ALA A 1 178 ? -4.400 6.890 -56.438 1.00 81.06 178 ALA A CA 1
ATOM 1356 C C . ALA A 1 178 ? -4.870 8.308 -56.106 1.00 81.06 178 ALA A C 1
ATOM 1358 O O . ALA A 1 178 ? -4.551 9.248 -56.837 1.00 81.06 178 ALA A O 1
ATOM 1359 N N . GLY A 1 179 ? -5.475 8.509 -54.837 1.00 82.25 179 GLY A N 1
ATOM 1360 C CA . GLY A 1 179 ? -5.917 9.854 -54.414 1.00 82.25 179 GLY A CA 1
ATOM 1361 C C . GLY A 1 179 ? -7.076 9.746 -53.416 1.00 82.25 179 GLY A C 1
ATOM 1362 O O . GLY A 1 179 ? -7.522 8.651 -53.066 1.00 82.25 179 GLY A O 1
ATOM 1363 N N . THR A 1 180 ? -7.435 10.995 -52.857 1.00 85.00 180 THR A N 1
ATOM 1364 C CA . THR A 1 180 ? -8.559 11.020 -51.895 1.00 85.00 180 THR A CA 1
ATOM 1365 C C . THR A 1 180 ? -9.672 11.919 -52.434 1.00 85.00 180 THR A C 1
ATOM 1367 O O . THR A 1 180 ? -9.436 12.794 -53.270 1.00 85.00 180 THR A O 1
ATOM 1370 N N . ALA A 1 181 ? -10.926 11.651 -52.050 1.00 81.69 181 ALA A N 1
ATOM 1371 C CA . ALA A 1 181 ? -12.082 12.472 -52.460 1.00 81.69 181 ALA A CA 1
ATOM 1372 C C . ALA A 1 181 ? -13.025 12.646 -51.263 1.00 81.69 181 ALA A C 1
ATOM 1374 O O . ALA A 1 181 ? -13.017 11.848 -50.323 1.00 81.69 181 ALA A O 1
ATOM 1375 N N . ASP A 1 182 ? -13.700 13.807 -51.285 1.00 79.75 182 ASP A N 1
ATOM 1376 C CA . ASP A 1 182 ? -14.684 14.085 -50.217 1.00 79.75 182 ASP A CA 1
ATOM 1377 C C . ASP A 1 182 ? -15.848 13.076 -50.257 1.00 79.75 182 ASP A C 1
ATOM 1379 O O . ASP A 1 182 ? -16.153 12.498 -51.302 1.00 79.75 182 ASP A O 1
ATOM 1383 N N . ALA A 1 183 ? -16.474 12.963 -49.061 1.00 73.44 183 ALA A N 1
ATOM 1384 C CA . ALA A 1 183 ? -17.524 11.931 -48.909 1.00 73.44 183 ALA A CA 1
ATOM 1385 C C . ALA A 1 183 ? -18.747 12.265 -49.779 1.00 73.44 183 ALA A C 1
ATOM 1387 O O . ALA A 1 183 ? -19.571 11.387 -50.050 1.00 73.44 183 ALA A O 1
ATOM 1388 N N . SER A 1 184 ? -18.763 13.568 -50.313 1.00 77.88 184 SER A N 1
ATOM 1389 C CA . SER A 1 184 ? -19.921 13.916 -51.165 1.00 77.88 184 SER A CA 1
ATOM 1390 C C . SER A 1 184 ? -19.582 13.738 -52.646 1.00 77.88 184 SER A C 1
ATOM 1392 O O . SER A 1 184 ? -20.441 13.950 -53.504 1.00 77.88 184 SER A O 1
ATOM 1394 N N . ALA A 1 185 ? -18.346 13.362 -52.908 1.00 82.19 185 ALA A N 1
ATOM 1395 C CA . ALA A 1 185 ? -17.933 13.214 -54.316 1.00 82.19 185 ALA A CA 1
ATOM 1396 C C . ALA A 1 185 ? -18.658 12.044 -54.997 1.00 82.19 185 ALA A C 1
ATOM 1398 O O . ALA A 1 185 ? -18.918 11.007 -54.383 1.00 82.19 185 ALA A O 1
ATOM 1399 N N . THR A 1 186 ? -19.134 12.335 -56.212 1.00 81.69 186 THR A N 1
ATOM 1400 C CA . THR A 1 186 ? -19.838 11.256 -56.957 1.00 81.69 186 THR A CA 1
ATOM 1401 C C . THR A 1 186 ? -18.944 10.753 -58.098 1.00 81.69 186 THR A C 1
ATOM 1403 O O . THR A 1 186 ? -19.245 9.723 -58.705 1.00 81.69 186 THR A O 1
ATOM 1406 N N . GLU A 1 187 ? -17.762 11.436 -58.334 1.00 86.69 187 GLU A N 1
ATOM 1407 C CA . GLU A 1 187 ? -16.811 10.979 -59.370 1.00 86.69 187 GLU A CA 1
ATOM 1408 C C . GLU A 1 187 ? -15.380 11.321 -58.942 1.00 86.69 187 GLU A C 1
ATOM 1410 O O . GLU A 1 187 ? -15.159 12.208 -58.114 1.00 86.69 187 GLU A O 1
ATOM 1415 N N . PHE A 1 188 ? -14.360 10.511 -59.521 1.00 88.38 188 PHE A N 1
ATOM 1416 C CA . PHE A 1 188 ? -12.930 10.727 -59.237 1.00 88.38 188 PHE A CA 1
ATOM 1417 C C . PHE A 1 188 ? -12.125 10.410 -60.502 1.00 88.38 188 PHE A C 1
ATOM 1419 O O . PHE A 1 188 ? -12.361 9.407 -61.178 1.00 88.38 188 PHE A O 1
ATOM 1426 N N . LEU A 1 189 ? -11.253 11.445 -60.847 1.00 87.88 189 LEU A N 1
ATOM 1427 C CA . LEU A 1 189 ? -10.418 11.193 -62.039 1.00 87.88 189 LEU A CA 1
ATOM 1428 C C . LEU A 1 189 ? -8.991 10.819 -61.600 1.00 87.88 189 LEU A C 1
ATOM 1430 O O . LEU A 1 189 ? -8.310 11.593 -60.925 1.00 87.88 189 LEU A O 1
ATOM 1434 N N . ASP A 1 190 ? -8.575 9.616 -62.015 1.00 85.69 190 ASP A N 1
ATOM 1435 C CA . ASP A 1 190 ? -7.194 9.156 -61.738 1.00 85.69 190 ASP A CA 1
ATOM 1436 C C . ASP A 1 190 ? -6.284 9.500 -62.926 1.00 85.69 190 ASP A C 1
ATOM 1438 O O . ASP A 1 190 ? -6.348 8.872 -63.985 1.00 85.69 190 ASP A O 1
ATOM 1442 N N . THR A 1 191 ? -5.364 10.472 -62.799 1.00 80.06 191 THR A N 1
ATOM 1443 C CA . THR A 1 191 ? -4.530 10.953 -63.930 1.00 80.06 191 THR A CA 1
ATOM 1444 C C . THR A 1 191 ? -3.146 10.304 -63.875 1.00 80.06 191 THR A C 1
ATOM 1446 O O . THR A 1 191 ? -2.336 10.500 -64.784 1.00 80.06 191 THR A O 1
ATOM 1449 N N . GLY A 1 192 ? -2.922 9.415 -62.850 1.00 73.12 192 GLY A N 1
ATOM 1450 C CA . GLY A 1 192 ? -1.612 8.701 -62.836 1.00 73.12 192 GLY A CA 1
ATOM 1451 C C . GLY A 1 192 ? -0.545 9.531 -62.137 1.00 73.12 192 GLY A C 1
ATOM 1452 O O . GLY A 1 192 ? 0.611 9.107 -62.076 1.00 73.12 192 GLY A O 1
ATOM 1453 N N . LEU A 1 193 ? -0.943 10.839 -61.735 1.00 70.06 193 LEU A N 1
ATOM 1454 C CA . LEU A 1 193 ? 0.003 11.677 -60.977 1.00 70.06 193 LEU A CA 1
ATOM 1455 C C . LEU A 1 193 ? -0.160 11.417 -59.473 1.00 70.06 193 LEU A C 1
ATOM 1457 O O . LEU A 1 193 ? -1.275 11.257 -58.970 1.00 70.06 193 LEU A O 1
ATOM 1461 N N . LEU A 1 194 ? 0.899 10.868 -58.861 1.00 60.44 194 LEU A N 1
ATOM 1462 C CA . LEU A 1 194 ? 0.908 10.636 -57.394 1.00 60.44 194 LEU A CA 1
ATOM 1463 C C . LEU A 1 194 ? 0.975 11.974 -56.656 1.00 60.44 194 LEU A C 1
ATOM 1465 O O . LEU A 1 194 ? 1.645 12.913 -57.092 1.00 60.44 194 LEU A O 1
ATOM 1469 N N . ILE A 1 195 ? -0.165 12.756 -56.465 1.00 53.22 195 ILE A N 1
ATOM 1470 C CA . ILE A 1 195 ? -0.329 14.094 -55.855 1.00 53.22 195 ILE A CA 1
ATOM 1471 C C . ILE A 1 195 ? 0.996 14.557 -55.232 1.00 53.22 195 ILE A C 1
ATOM 1473 O O . ILE A 1 195 ? 1.589 13.866 -54.401 1.00 53.22 195 ILE A O 1
ATOM 1477 N N . PRO A 1 196 ? 1.793 15.642 -55.714 1.00 48.34 196 PRO A N 1
ATOM 1478 C CA . PRO A 1 196 ? 2.634 16.394 -54.764 1.00 48.34 196 PRO A CA 1
ATOM 1479 C C . PRO A 1 196 ? 1.942 17.680 -54.290 1.00 48.34 196 PRO A C 1
ATOM 1481 O O . PRO A 1 196 ? 1.464 18.480 -55.098 1.00 48.34 196 PRO A O 1
ATOM 1484 N N . ASP A 1 197 ? 0.997 17.587 -53.321 1.00 49.84 197 ASP A N 1
ATOM 1485 C CA . ASP A 1 197 ? 0.884 18.910 -52.650 1.00 49.84 197 ASP A CA 1
ATOM 1486 C C . ASP A 1 197 ? 0.291 18.720 -51.252 1.00 49.84 197 ASP A C 1
ATOM 1488 O O . ASP A 1 197 ? 0.126 19.693 -50.513 1.00 49.84 197 ASP A O 1
ATOM 1492 N N . ASP A 1 198 ? 0.674 17.733 -50.381 1.00 44.44 198 ASP A N 1
ATOM 1493 C CA . ASP A 1 198 ? 0.456 17.877 -48.917 1.00 44.44 198 ASP A CA 1
ATOM 1494 C C . ASP A 1 198 ? 1.393 16.919 -48.178 1.00 44.44 198 ASP A C 1
ATOM 1496 O O . ASP A 1 198 ? 1.239 16.709 -46.973 1.00 44.44 198 ASP A O 1
ATOM 1500 N N . GLY A 1 199 ? 2.708 16.739 -48.600 1.00 44.25 199 GLY A N 1
ATOM 1501 C CA . GLY A 1 199 ? 3.704 16.129 -47.687 1.00 44.25 199 GLY A CA 1
ATOM 1502 C C . GLY A 1 199 ? 3.356 14.681 -47.329 1.00 44.25 199 GLY A C 1
ATOM 1503 O O . GLY A 1 199 ? 3.939 14.129 -46.394 1.00 44.25 199 GLY A O 1
ATOM 1504 N N . VAL A 1 200 ? 2.526 13.837 -48.076 1.00 45.50 200 VAL A N 1
ATOM 1505 C CA . VAL A 1 200 ? 2.421 12.377 -47.843 1.00 45.50 200 VAL A CA 1
ATOM 1506 C C . VAL A 1 200 ? 3.155 11.654 -48.982 1.00 45.50 200 VAL A C 1
ATOM 1508 O O . VAL A 1 200 ? 3.066 12.042 -50.150 1.00 45.50 200 VAL A O 1
ATOM 1511 N N . SER A 1 201 ? 4.421 11.105 -48.692 1.00 43.62 201 SER A N 1
ATOM 1512 C CA . SER A 1 201 ? 5.291 10.297 -49.567 1.00 43.62 201 SER A CA 1
ATOM 1513 C C . SER A 1 201 ? 4.476 9.380 -50.493 1.00 43.62 201 SER A C 1
ATOM 1515 O O . SER A 1 201 ? 3.415 8.876 -50.118 1.00 43.62 201 SER A O 1
ATOM 1517 N N . PRO A 1 202 ? 4.823 9.241 -51.769 1.00 46.78 202 PRO A N 1
ATOM 1518 C CA . PRO A 1 202 ? 4.392 8.541 -52.989 1.00 46.78 202 PRO A CA 1
ATOM 1519 C C . PRO A 1 202 ? 4.532 7.018 -52.856 1.00 46.78 202 PRO A C 1
ATOM 1521 O O . PRO A 1 202 ? 4.096 6.284 -53.747 1.00 46.78 202 PRO A O 1
ATOM 1524 N N . SER A 1 203 ? 4.167 6.398 -51.610 1.00 55.03 203 SER A N 1
ATOM 1525 C CA . SER A 1 203 ? 4.325 4.926 -51.587 1.00 55.03 203 SER A CA 1
ATOM 1526 C C . SER A 1 203 ? 3.340 4.318 -50.589 1.00 55.03 203 SER A C 1
ATOM 1528 O O . SER A 1 203 ? 3.609 3.263 -50.010 1.00 55.03 203 SER A O 1
ATOM 1530 N N . GLU A 1 204 ? 2.133 5.060 -50.455 1.00 64.62 204 GLU A N 1
ATOM 1531 C CA . GLU A 1 204 ? 1.277 4.410 -49.431 1.00 64.62 204 GLU A CA 1
ATOM 1532 C C . GLU A 1 204 ? 0.494 3.246 -50.059 1.00 64.62 204 GLU A C 1
ATOM 1534 O O . GLU A 1 204 ? -0.123 3.386 -51.117 1.00 64.62 204 GLU A O 1
ATOM 1539 N N . THR A 1 205 ? 0.837 2.033 -49.751 1.00 70.56 205 THR A N 1
ATOM 1540 C CA . THR A 1 205 ? 0.219 0.775 -50.227 1.00 70.56 205 THR A CA 1
ATOM 1541 C C . THR A 1 205 ? -0.928 0.383 -49.282 1.00 70.56 205 THR A C 1
ATOM 1543 O O . THR A 1 205 ? -0.958 0.782 -48.116 1.00 70.56 205 THR A O 1
ATOM 1546 N N . LEU A 1 206 ? -2.051 0.119 -49.960 1.00 65.00 206 LEU A N 1
ATOM 1547 C CA . LEU A 1 206 ? -3.215 -0.354 -49.178 1.00 65.00 206 LEU A CA 1
ATOM 1548 C C . LEU A 1 206 ? -2.827 -1.494 -48.231 1.00 65.00 206 LEU A C 1
ATOM 1550 O O . LEU A 1 206 ? -2.241 -2.497 -48.645 1.00 65.00 206 LEU A O 1
ATOM 1554 N N . GLU A 1 207 ? -2.845 -1.195 -46.907 1.00 59.16 207 GLU A N 1
ATOM 1555 C CA . GLU A 1 207 ? -2.613 -2.251 -45.896 1.00 59.16 207 GLU A CA 1
ATOM 1556 C C . GLU A 1 207 ? -3.914 -3.020 -45.623 1.00 59.16 207 GLU A C 1
ATOM 1558 O O . GLU A 1 207 ? -5.007 -2.450 -45.633 1.00 59.16 207 GLU A O 1
ATOM 1563 N N . THR A 1 208 ? -3.964 -4.352 -45.858 1.00 53.44 208 THR A N 1
ATOM 1564 C CA . THR A 1 208 ? -5.168 -5.208 -45.672 1.00 53.44 208 THR A CA 1
ATOM 1565 C C . THR A 1 208 ? -5.530 -5.307 -44.189 1.00 53.44 208 THR A C 1
ATOM 1567 O O . THR A 1 208 ? -6.503 -5.976 -43.836 1.00 53.44 208 THR A O 1
ATOM 1570 N N . ARG A 1 209 ? -4.759 -4.505 -43.281 1.00 49.75 209 ARG A N 1
ATOM 1571 C CA . ARG A 1 209 ? -5.059 -4.502 -41.832 1.00 49.75 209 ARG A CA 1
ATOM 1572 C C . ARG A 1 209 ? -5.607 -3.131 -41.416 1.00 49.75 209 ARG A C 1
ATOM 1574 O O . ARG A 1 209 ? -5.273 -2.102 -42.007 1.00 49.75 209 ARG A O 1
ATOM 1581 N N . GLN A 1 210 ? -6.828 -3.079 -40.801 1.00 49.00 210 GLN A N 1
ATOM 1582 C CA . GLN A 1 210 ? -7.360 -1.826 -40.224 1.00 49.00 210 GLN A CA 1
ATOM 1583 C C . GLN A 1 210 ? -6.280 -1.085 -39.418 1.00 49.00 210 GLN A C 1
ATOM 1585 O O . GLN A 1 210 ? -5.613 -1.665 -38.558 1.00 49.00 210 GLN A O 1
ATOM 1590 N N . SER A 1 211 ? -5.646 -0.057 -40.017 1.00 45.09 211 SER A N 1
ATOM 1591 C CA . SER A 1 211 ? -4.685 0.793 -39.278 1.00 45.09 211 SER A CA 1
ATOM 1592 C C . SER A 1 211 ? -5.440 1.818 -38.415 1.00 45.09 211 SER A C 1
ATOM 1594 O O . SER A 1 211 ? -6.284 2.570 -38.905 1.00 45.09 211 SER A O 1
ATOM 1596 N N . ARG A 1 212 ? -5.539 1.438 -37.130 1.00 53.34 212 ARG A N 1
ATOM 1597 C CA . ARG A 1 212 ? -6.135 2.433 -36.202 1.00 53.34 212 ARG A CA 1
ATOM 1598 C C . ARG A 1 212 ? -5.024 3.106 -35.391 1.00 53.34 212 ARG A C 1
ATOM 1600 O O . ARG A 1 212 ? -4.020 2.482 -35.040 1.00 53.34 212 ARG A O 1
ATOM 1607 N N . SER A 1 213 ? -5.037 4.331 -35.491 1.00 49.38 213 SER A N 1
ATOM 1608 C CA . SER A 1 213 ? -4.137 5.059 -34.570 1.00 49.38 213 SER A CA 1
ATOM 1609 C C . SER A 1 213 ? -4.494 4.771 -33.103 1.00 49.38 213 SER A C 1
ATOM 1611 O O . SER A 1 213 ? -5.662 4.585 -32.754 1.00 49.38 213 SER A O 1
ATOM 1613 N N . ARG A 1 214 ? -3.495 4.155 -32.343 1.00 52.56 214 ARG A N 1
ATOM 1614 C CA . ARG A 1 214 ? -3.708 3.955 -30.890 1.00 52.56 214 ARG A CA 1
ATOM 1615 C C . ARG A 1 214 ? -3.581 5.297 -30.153 1.00 52.56 214 ARG A C 1
ATOM 1617 O O . ARG A 1 214 ? -2.838 6.187 -30.571 1.00 52.56 214 ARG A O 1
ATOM 1624 N N . LEU A 1 215 ? -4.627 5.545 -29.335 1.00 52.66 215 LEU A N 1
ATOM 1625 C CA . LEU A 1 215 ? -4.653 6.816 -28.571 1.00 52.66 215 LEU A CA 1
ATOM 1626 C C . LEU A 1 215 ? -3.361 6.994 -27.770 1.00 52.66 215 LEU A C 1
ATOM 1628 O O . LEU A 1 215 ? -2.941 8.128 -27.532 1.00 52.66 215 LEU A O 1
ATOM 1632 N N . ASP A 1 216 ? -2.477 5.765 -27.622 1.00 66.19 216 ASP A N 1
ATOM 1633 C CA . ASP A 1 216 ? -1.183 5.891 -26.915 1.00 66.19 216 ASP A CA 1
ATOM 1634 C C . ASP A 1 216 ? -0.178 4.874 -27.468 1.00 66.19 216 ASP A C 1
ATOM 1636 O O . ASP A 1 216 ? -0.557 3.858 -28.054 1.00 66.19 216 ASP A O 1
ATOM 1640 N N . GLY A 1 217 ? 1.173 5.256 -27.459 1.00 81.12 217 GLY A N 1
ATOM 1641 C CA . GLY A 1 217 ? 2.277 4.399 -27.961 1.00 81.12 217 GLY A CA 1
ATOM 1642 C C . GLY A 1 217 ? 2.601 3.263 -26.980 1.00 81.12 217 GLY A C 1
ATOM 1643 O O . GLY A 1 217 ? 2.415 3.391 -25.768 1.00 81.12 217 GLY A O 1
ATOM 1644 N N . ARG A 1 218 ? 2.618 2.011 -27.527 1.00 88.19 218 ARG A N 1
ATOM 1645 C CA . ARG A 1 218 ? 3.074 0.859 -26.715 1.00 88.19 218 ARG A CA 1
ATOM 1646 C C . ARG A 1 218 ? 4.371 0.296 -27.310 1.00 88.19 218 ARG A C 1
ATOM 1648 O O . ARG A 1 218 ? 4.526 0.198 -28.529 1.00 88.19 218 ARG A O 1
ATOM 1655 N N . LEU A 1 219 ? 5.373 0.070 -26.350 1.00 92.50 219 LEU A N 1
ATOM 1656 C CA . LEU A 1 219 ? 6.541 -0.769 -26.700 1.00 92.50 219 LEU A CA 1
ATOM 1657 C C . LEU A 1 219 ? 6.439 -2.154 -26.046 1.00 92.50 219 LEU A C 1
ATOM 1659 O O . LEU A 1 219 ? 6.432 -2.284 -24.820 1.00 92.50 219 LEU A O 1
ATOM 1663 N N . ALA A 1 220 ? 6.251 -3.122 -26.951 1.00 93.12 220 ALA A N 1
ATOM 1664 C CA . ALA A 1 220 ? 6.194 -4.517 -26.444 1.00 93.12 220 ALA A CA 1
ATOM 1665 C C . ALA A 1 220 ? 7.472 -5.264 -26.852 1.00 93.12 220 ALA A C 1
ATOM 1667 O O . ALA A 1 220 ? 7.882 -5.244 -28.015 1.00 93.12 220 ALA A O 1
ATOM 1668 N N . ILE A 1 221 ? 8.080 -5.895 -25.828 1.00 93.50 221 ILE A N 1
ATOM 1669 C CA . ILE A 1 221 ? 9.324 -6.646 -26.100 1.00 93.50 221 ILE A CA 1
ATOM 1670 C C . ILE A 1 221 ? 9.079 -8.134 -25.814 1.00 93.50 221 ILE A C 1
ATOM 1672 O O . ILE A 1 221 ? 8.624 -8.514 -24.732 1.00 93.50 221 ILE A O 1
ATOM 1676 N N . ASP A 1 222 ? 9.465 -8.895 -26.837 1.00 92.88 222 ASP A N 1
ATOM 1677 C CA . ASP A 1 222 ? 9.189 -10.343 -26.708 1.00 92.88 222 ASP A CA 1
ATOM 1678 C C . ASP A 1 222 ? 10.247 -11.028 -25.828 1.00 92.88 222 ASP A C 1
ATOM 1680 O O . ASP A 1 222 ? 11.352 -10.514 -25.645 1.00 92.88 222 ASP A O 1
ATOM 1684 N N . PRO A 1 223 ? 9.850 -12.184 -25.283 1.00 93.50 223 PRO A N 1
ATOM 1685 C CA . PRO A 1 223 ? 10.794 -12.938 -24.442 1.00 93.50 223 PRO A CA 1
ATOM 1686 C C . PRO A 1 223 ? 12.082 -13.288 -25.203 1.00 93.50 223 PRO A C 1
ATOM 1688 O O . PRO A 1 223 ? 12.075 -13.422 -26.430 1.00 93.50 223 PRO A O 1
ATOM 1691 N N . THR A 1 224 ? 13.253 -13.284 -24.500 1.00 91.38 224 THR A N 1
ATOM 1692 C CA . THR A 1 224 ? 14.594 -13.713 -24.961 1.00 91.38 224 THR A CA 1
ATOM 1693 C C . THR A 1 224 ? 15.312 -12.561 -25.665 1.00 91.38 224 THR A C 1
ATOM 1695 O O . THR A 1 224 ? 16.461 -12.716 -26.084 1.00 91.38 224 THR A O 1
ATOM 1698 N N . ILE A 1 225 ? 14.543 -11.470 -25.668 1.00 95.75 225 ILE A N 1
ATOM 1699 C CA . ILE A 1 225 ? 15.234 -10.331 -26.306 1.00 95.75 225 ILE A CA 1
ATOM 1700 C C . ILE A 1 225 ? 16.214 -9.723 -25.294 1.00 95.75 225 ILE A C 1
ATOM 1702 O O . ILE A 1 225 ? 15.923 -9.624 -24.100 1.00 95.75 225 ILE A O 1
ATOM 1706 N N . ILE A 1 226 ? 17.483 -9.441 -25.950 1.00 96.25 226 ILE A N 1
ATOM 1707 C CA . ILE A 1 226 ? 18.499 -8.745 -25.127 1.00 96.25 226 ILE A CA 1
ATOM 1708 C C . ILE A 1 226 ? 18.669 -7.317 -25.662 1.00 96.25 226 ILE A C 1
ATOM 1710 O O . ILE A 1 226 ? 18.918 -7.103 -26.851 1.00 96.25 226 ILE A O 1
ATOM 1714 N N . VAL A 1 227 ? 18.518 -6.434 -24.676 1.00 96.56 227 VAL A N 1
ATOM 1715 C CA . VAL A 1 227 ? 18.675 -5.017 -25.066 1.00 96.56 227 VAL A CA 1
ATOM 1716 C C . VAL A 1 227 ? 19.957 -4.490 -24.404 1.00 96.56 227 VAL A C 1
ATOM 1718 O O . VAL A 1 227 ? 20.076 -4.450 -23.177 1.00 96.56 227 VAL A O 1
ATOM 1721 N N . LYS A 1 228 ? 20.891 -4.034 -25.298 1.00 95.19 228 LYS A N 1
ATOM 1722 C CA . LYS A 1 228 ? 22.164 -3.493 -24.769 1.00 95.19 228 LYS A CA 1
ATOM 1723 C C . LYS A 1 228 ? 22.180 -1.968 -24.910 1.00 95.19 228 LYS A C 1
ATOM 1725 O O . LYS A 1 228 ? 21.948 -1.422 -25.991 1.00 95.19 228 LYS A O 1
ATOM 1730 N N . LEU A 1 229 ? 22.569 -1.348 -23.708 1.00 95.81 229 LEU A N 1
ATOM 1731 C CA . LEU A 1 229 ? 22.353 0.120 -23.671 1.00 95.81 229 LEU A CA 1
ATOM 1732 C C . LEU A 1 229 ? 23.643 0.803 -23.214 1.00 95.81 229 LEU A C 1
ATOM 1734 O O . LEU A 1 229 ? 24.452 0.220 -22.488 1.00 95.81 229 LEU A O 1
ATOM 1738 N N . ASP A 1 230 ? 23.876 2.060 -23.786 1.00 94.69 230 ASP A N 1
ATOM 1739 C CA . ASP A 1 230 ? 25.032 2.893 -23.391 1.00 94.69 230 ASP A CA 1
ATOM 1740 C C . ASP A 1 230 ? 24.589 4.358 -23.258 1.00 94.69 230 ASP A C 1
ATOM 1742 O O . ASP A 1 230 ? 24.422 5.068 -24.252 1.00 94.69 230 ASP A O 1
ATOM 1746 N N . GLY A 1 231 ? 24.535 4.777 -22.052 1.00 91.88 231 GLY A N 1
ATOM 1747 C CA . GLY A 1 231 ? 24.186 6.192 -21.774 1.00 91.88 231 GLY A CA 1
ATOM 1748 C C . GLY A 1 231 ? 22.782 6.553 -22.273 1.00 91.88 231 GLY A C 1
ATOM 1749 O O . GLY A 1 231 ? 22.514 7.730 -22.528 1.00 91.88 231 GLY A O 1
ATOM 1750 N N . SER A 1 232 ? 21.951 5.436 -22.593 1.00 94.25 232 SER A N 1
ATOM 1751 C CA . SER A 1 232 ? 20.573 5.714 -23.070 1.00 94.25 232 SER A CA 1
ATOM 1752 C C . SER A 1 232 ? 19.573 5.447 -21.936 1.00 94.25 232 SER A C 1
ATOM 1754 O O . SER A 1 232 ? 19.947 4.988 -20.855 1.00 94.25 232 SER A O 1
ATOM 1756 N N . ARG A 1 233 ? 18.236 5.918 -22.256 1.00 93.19 233 ARG A N 1
ATOM 1757 C CA . ARG A 1 233 ? 17.147 5.625 -21.296 1.00 93.19 233 ARG A CA 1
ATOM 1758 C C . ARG A 1 233 ? 15.861 5.305 -22.059 1.00 93.19 233 ARG A C 1
ATOM 1760 O O . ARG A 1 233 ? 15.674 5.736 -23.199 1.00 93.19 233 ARG A O 1
ATOM 1767 N N . LEU A 1 234 ? 15.096 4.500 -21.357 1.00 95.75 234 LEU A N 1
ATOM 1768 C CA . LEU A 1 234 ? 13.725 4.293 -21.873 1.00 95.75 234 LEU A CA 1
ATOM 1769 C C . LEU A 1 234 ? 12.724 5.153 -21.090 1.00 95.75 234 LEU A C 1
ATOM 1771 O O . LEU A 1 234 ? 12.648 5.087 -19.861 1.00 95.75 234 LEU A O 1
ATOM 1775 N N . GLU A 1 235 ? 11.943 5.881 -21.944 1.00 94.81 235 GLU A N 1
ATOM 1776 C CA . GLU A 1 235 ? 11.042 6.820 -21.237 1.00 94.81 235 GLU A CA 1
ATOM 1777 C C . GLU A 1 235 ? 9.612 6.661 -21.772 1.00 94.81 235 GLU A C 1
ATOM 1779 O O . GLU A 1 235 ? 9.366 6.757 -22.976 1.00 94.81 235 GLU A O 1
ATOM 1784 N N . LEU A 1 236 ? 8.761 6.354 -20.762 1.00 94.69 236 LEU A N 1
ATOM 1785 C CA . LEU A 1 236 ? 7.324 6.314 -21.099 1.00 94.69 236 LEU A CA 1
ATOM 1786 C C . LEU A 1 236 ? 6.675 7.655 -20.745 1.00 94.69 236 LEU A C 1
ATOM 1788 O O . LEU A 1 236 ? 6.613 8.049 -19.578 1.00 94.69 236 LEU A O 1
ATOM 1792 N N . GLY A 1 237 ? 6.267 8.356 -21.895 1.00 88.81 237 GLY A N 1
ATOM 1793 C CA . GLY A 1 237 ? 5.593 9.657 -21.673 1.00 88.81 237 GLY A CA 1
ATOM 1794 C C . GLY A 1 237 ? 4.142 9.477 -21.208 1.00 88.81 237 GLY A C 1
ATOM 1795 O O . GLY A 1 237 ? 3.738 8.399 -20.767 1.00 88.81 237 GLY A O 1
ATOM 1796 N N . LEU A 1 238 ? 3.383 10.435 -21.218 1.00 87.44 238 LEU A N 1
ATOM 1797 C CA . LEU A 1 238 ? 1.985 10.387 -20.734 1.00 87.44 238 LEU A CA 1
ATOM 1798 C C . LEU A 1 238 ? 1.178 9.336 -21.510 1.00 87.44 238 LEU A C 1
ATOM 1800 O O . LEU A 1 238 ? 1.121 9.356 -22.741 1.00 87.44 238 LEU A O 1
ATOM 1804 N N . GLY A 1 239 ? 0.668 8.343 -20.688 1.00 83.56 239 GLY A N 1
ATOM 1805 C CA . GLY A 1 239 ? -0.285 7.355 -21.259 1.00 83.56 239 GLY A CA 1
ATOM 1806 C C . GLY A 1 239 ? 0.446 6.248 -22.025 1.00 83.56 239 GLY A C 1
ATOM 1807 O O . GLY A 1 239 ? -0.201 5.323 -22.520 1.00 83.56 239 GLY A O 1
ATOM 1808 N N . GLY A 1 240 ? 1.889 6.365 -22.152 1.00 92.19 240 GLY A N 1
ATOM 1809 C CA . GLY A 1 240 ? 2.644 5.314 -22.866 1.00 92.19 240 GLY A CA 1
ATOM 1810 C C . GLY A 1 240 ? 2.626 3.978 -22.103 1.00 92.19 240 GLY A C 1
ATOM 1811 O O . GLY A 1 240 ? 2.387 3.933 -20.895 1.00 92.19 240 GLY A O 1
ATOM 1812 N N . GLU A 1 241 ? 2.930 2.938 -22.876 1.00 93.75 241 GLU A N 1
ATOM 1813 C CA . GLU A 1 241 ? 2.907 1.598 -22.242 1.00 93.75 241 GLU A CA 1
ATOM 1814 C C . GLU A 1 241 ? 4.173 0.828 -22.642 1.00 93.75 241 GLU A C 1
ATOM 1816 O O . GLU A 1 241 ? 4.605 0.865 -23.796 1.00 93.75 241 GLU A O 1
ATOM 1821 N N . LEU A 1 242 ? 4.805 0.299 -21.548 1.00 95.56 242 LEU A N 1
ATOM 1822 C CA . LEU A 1 242 ? 5.878 -0.682 -21.808 1.00 95.56 242 LEU A CA 1
ATOM 1823 C C . LEU A 1 242 ? 5.441 -2.071 -21.326 1.00 95.56 242 LEU A C 1
ATOM 1825 O O . LEU A 1 242 ? 5.073 -2.257 -20.164 1.00 95.56 242 LEU A O 1
ATOM 1829 N N . MET A 1 243 ? 5.527 -2.957 -22.326 1.00 95.38 243 MET A N 1
ATOM 1830 C CA . MET A 1 243 ? 5.192 -4.356 -21.984 1.00 95.38 243 MET A CA 1
ATOM 1831 C C . MET A 1 243 ? 6.426 -5.239 -22.212 1.00 95.38 243 MET A C 1
ATOM 1833 O O . MET A 1 243 ? 6.812 -5.516 -23.349 1.00 95.38 243 MET A O 1
ATOM 1837 N N . ALA A 1 244 ? 7.035 -5.639 -21.081 1.00 97.12 244 ALA A N 1
ATOM 1838 C CA . ALA A 1 244 ? 8.192 -6.564 -21.119 1.00 97.12 244 ALA A CA 1
ATOM 1839 C C . ALA A 1 244 ? 7.943 -7.764 -20.198 1.00 97.12 244 ALA A C 1
ATOM 1841 O O . ALA A 1 244 ? 8.379 -7.786 -19.045 1.00 97.12 244 ALA A O 1
ATOM 1842 N N . GLU A 1 245 ? 7.154 -8.694 -20.738 1.00 96.19 245 GLU A N 1
ATOM 1843 C CA . GLU A 1 245 ? 6.783 -9.881 -19.929 1.00 96.19 245 GLU A CA 1
ATOM 1844 C C . GLU A 1 245 ? 7.402 -11.140 -20.543 1.00 96.19 245 GLU A C 1
ATOM 1846 O O . GLU A 1 245 ? 6.944 -11.641 -21.572 1.00 96.19 245 GLU A O 1
ATOM 1851 N N . GLY A 1 246 ? 8.596 -11.587 -19.881 1.00 94.00 246 GLY A N 1
ATOM 1852 C CA . GLY A 1 246 ? 9.244 -12.855 -20.283 1.00 94.00 246 GLY A CA 1
ATOM 1853 C C . GLY A 1 246 ? 8.659 -14.067 -19.555 1.00 94.00 246 GLY A C 1
ATOM 1854 O O . GLY A 1 246 ? 7.610 -13.983 -18.912 1.00 94.00 246 GLY A O 1
ATOM 1855 N N . VAL A 1 247 ? 9.283 -15.198 -19.747 1.00 92.88 247 VAL A N 1
ATOM 1856 C CA . VAL A 1 247 ? 8.874 -16.428 -19.026 1.00 92.88 247 VAL A CA 1
ATOM 1857 C C . VAL A 1 247 ? 10.125 -17.028 -18.370 1.00 92.88 247 VAL A C 1
ATOM 1859 O O . VAL A 1 247 ? 11.257 -16.687 -18.722 1.00 92.88 247 VAL A O 1
ATOM 1862 N N . ASP A 1 248 ? 9.907 -17.776 -17.405 1.00 91.88 248 ASP A N 1
ATOM 1863 C CA . ASP A 1 248 ? 11.048 -18.385 -16.687 1.00 91.88 248 ASP A CA 1
ATOM 1864 C C . ASP A 1 248 ? 11.966 -19.142 -17.660 1.00 91.88 248 ASP A C 1
ATOM 1866 O O . ASP A 1 248 ? 11.513 -19.966 -18.458 1.00 91.88 248 ASP A O 1
ATOM 1870 N N . GLY A 1 249 ? 13.259 -18.775 -17.613 1.00 92.00 249 GLY A N 1
ATOM 1871 C CA . GLY A 1 249 ? 14.257 -19.394 -18.521 1.00 92.00 249 GLY A CA 1
ATOM 1872 C C . GLY A 1 249 ? 14.397 -18.610 -19.831 1.00 92.00 249 GLY A C 1
ATOM 1873 O O . GLY A 1 249 ? 15.389 -18.788 -20.541 1.00 92.00 249 GLY A O 1
ATOM 1874 N N . GLN A 1 250 ? 13.439 -17.779 -20.066 1.00 94.19 250 GLN A N 1
ATOM 1875 C CA . GLN A 1 250 ? 13.510 -16.928 -21.277 1.00 94.19 250 GLN A CA 1
ATOM 1876 C C . GLN A 1 250 ? 13.231 -15.471 -20.885 1.00 94.19 250 GLN A C 1
ATOM 1878 O O . GLN A 1 250 ? 12.237 -14.880 -21.311 1.00 94.19 250 GLN A O 1
ATOM 1883 N N . GLU A 1 251 ? 14.213 -15.009 -20.190 1.00 96.56 251 GLU A N 1
ATOM 1884 C CA . GLU A 1 251 ? 14.003 -13.651 -19.641 1.00 96.56 251 GLU A CA 1
ATOM 1885 C C . GLU A 1 251 ? 14.299 -12.603 -20.725 1.00 96.56 251 GLU A C 1
ATOM 1887 O O . GLU A 1 251 ? 15.060 -12.852 -21.662 1.00 96.56 251 GLU A O 1
ATOM 1892 N N . ILE A 1 252 ? 13.635 -11.481 -20.558 1.00 98.31 252 ILE A N 1
ATOM 1893 C CA . ILE A 1 252 ? 14.075 -10.278 -21.305 1.00 98.31 252 ILE A CA 1
ATOM 1894 C C . ILE A 1 252 ? 15.181 -9.572 -20.510 1.00 98.31 252 ILE A C 1
ATOM 1896 O O . ILE A 1 252 ? 15.057 -9.338 -19.306 1.00 98.31 252 ILE A O 1
ATOM 1900 N N . VAL A 1 253 ? 16.249 -9.210 -21.331 1.00 98.38 253 VAL A N 1
ATOM 1901 C CA . VAL A 1 253 ? 17.423 -8.714 -20.584 1.00 98.38 253 VAL A CA 1
ATOM 1902 C C . VAL A 1 253 ? 17.714 -7.285 -21.056 1.00 98.38 253 VAL A C 1
ATOM 1904 O O . VAL A 1 253 ? 17.870 -7.024 -22.252 1.00 98.38 253 VAL A O 1
ATOM 1907 N N . PHE A 1 254 ? 17.662 -6.335 -20.032 1.00 98.44 254 PHE A N 1
ATOM 1908 C CA . PHE A 1 254 ? 18.221 -4.984 -20.244 1.00 98.44 254 PHE A CA 1
ATOM 1909 C C . PHE A 1 254 ? 19.567 -4.847 -19.522 1.00 98.44 254 PHE A C 1
ATOM 1911 O O . PHE A 1 254 ? 19.657 -5.001 -18.302 1.00 98.44 254 PHE A O 1
ATOM 1918 N N . THR A 1 255 ? 20.601 -4.518 -20.373 1.00 97.81 255 THR A N 1
ATOM 1919 C CA . THR A 1 255 ? 21.922 -4.505 -19.706 1.00 97.81 255 THR A CA 1
ATOM 1920 C C . THR A 1 255 ? 22.850 -3.541 -20.454 1.00 97.81 255 THR A C 1
ATOM 1922 O O . THR A 1 255 ? 22.464 -2.950 -21.464 1.00 97.81 255 THR A O 1
ATOM 1925 N N . SER A 1 256 ? 23.974 -3.290 -19.880 1.00 96.88 256 SER A N 1
ATOM 1926 C CA . SER A 1 256 ? 24.980 -2.404 -20.489 1.00 96.88 256 SER A CA 1
ATOM 1927 C C . SER A 1 256 ? 25.545 -2.996 -21.787 1.00 96.88 256 SER A C 1
ATOM 1929 O O . SER A 1 256 ? 25.619 -4.215 -21.954 1.00 96.88 256 SER A O 1
ATOM 1931 N N . LEU A 1 257 ? 25.949 -2.006 -22.646 1.00 95.62 257 LEU A N 1
ATOM 1932 C CA . LEU A 1 257 ? 26.621 -2.440 -23.893 1.00 95.62 257 LEU A CA 1
ATOM 1933 C C . LEU A 1 257 ? 27.909 -3.194 -23.566 1.00 95.62 257 LEU A C 1
ATOM 1935 O O . LEU A 1 257 ? 28.324 -4.060 -24.339 1.00 95.62 257 LEU A O 1
ATOM 1939 N N . LEU A 1 258 ? 28.475 -3.001 -22.377 1.00 95.62 258 LEU A N 1
ATOM 1940 C CA . LEU A 1 258 ? 29.778 -3.599 -22.005 1.00 95.62 258 LEU A CA 1
ATOM 1941 C C . LEU A 1 258 ? 29.581 -4.904 -21.237 1.00 95.62 258 LEU A C 1
ATOM 1943 O O . LEU A 1 258 ? 30.560 -5.547 -20.852 1.00 95.62 258 LEU A O 1
ATOM 1947 N N . ASP A 1 259 ? 28.322 -5.284 -21.052 1.00 95.25 259 ASP A N 1
ATOM 1948 C CA . ASP A 1 259 ? 28.045 -6.547 -20.332 1.00 95.25 259 ASP A CA 1
ATOM 1949 C C . ASP A 1 259 ? 28.192 -7.748 -21.275 1.00 95.25 259 ASP A C 1
ATOM 1951 O O . ASP A 1 259 ? 27.399 -7.939 -22.199 1.00 95.25 259 ASP A O 1
ATOM 1955 N N . ASP A 1 260 ? 29.216 -8.625 -20.885 1.00 93.44 260 ASP A N 1
ATOM 1956 C CA . ASP A 1 260 ? 29.513 -9.753 -21.800 1.00 93.44 260 ASP A CA 1
ATOM 1957 C C . ASP A 1 260 ? 28.812 -11.029 -21.321 1.00 93.44 260 ASP A C 1
ATOM 1959 O O . ASP A 1 260 ? 28.972 -12.089 -21.931 1.00 93.44 260 ASP A O 1
ATOM 1963 N N . ARG A 1 261 ? 27.962 -10.990 -20.233 1.00 93.50 261 ARG A N 1
ATOM 1964 C CA . ARG A 1 261 ? 27.217 -12.178 -19.748 1.00 93.50 261 ARG A CA 1
ATOM 1965 C C . ARG A 1 261 ? 26.070 -12.541 -20.695 1.00 93.50 261 ARG A C 1
ATOM 1967 O O . ARG A 1 261 ? 25.643 -13.697 -20.726 1.00 93.50 261 ARG A O 1
ATOM 1974 N N . TYR A 1 262 ? 25.601 -11.430 -21.465 1.00 92.62 262 TYR A N 1
ATOM 1975 C CA . TYR A 1 262 ? 24.428 -11.729 -22.324 1.00 92.62 262 TYR A CA 1
ATOM 1976 C C . TYR A 1 262 ? 24.761 -11.387 -23.781 1.00 92.62 262 TYR A C 1
ATOM 1978 O O . TYR A 1 262 ? 25.370 -10.355 -24.075 1.00 92.62 262 TYR A O 1
ATOM 1986 N N . GLY A 1 263 ? 24.488 -12.263 -24.759 1.00 89.06 263 GLY A N 1
ATOM 1987 C CA . GLY A 1 263 ? 24.689 -12.087 -26.216 1.00 89.06 263 GLY A CA 1
ATOM 1988 C C . GLY A 1 263 ? 23.860 -13.106 -27.000 1.00 89.06 263 GLY A C 1
ATOM 1989 O O . GLY A 1 263 ? 23.219 -13.988 -26.424 1.00 89.06 263 GLY A O 1
ATOM 1990 N N . THR A 1 264 ? 23.672 -12.711 -28.347 1.00 85.25 264 THR A N 1
ATOM 1991 C CA . THR A 1 264 ? 22.972 -13.686 -29.218 1.00 85.25 264 THR A CA 1
ATOM 1992 C C . THR A 1 264 ? 23.860 -14.017 -30.423 1.00 85.25 264 THR A C 1
ATOM 1994 O O . THR A 1 264 ? 24.706 -13.219 -30.832 1.00 85.25 264 THR A O 1
ATOM 1997 N N . GLY A 1 265 ? 23.734 -15.298 -30.909 1.00 82.62 265 GLY A N 1
ATOM 1998 C CA . GLY A 1 265 ? 24.401 -15.667 -32.184 1.00 82.62 265 GLY A CA 1
ATOM 1999 C C . GLY A 1 265 ? 25.918 -15.788 -32.014 1.00 82.62 265 GLY A C 1
ATOM 2000 O O . GLY A 1 265 ? 26.658 -15.580 -32.978 1.00 82.62 265 GLY A O 1
ATOM 2001 N N . GLY A 1 266 ? 26.418 -16.046 -30.654 1.00 82.75 266 GLY A N 1
ATOM 2002 C CA . GLY A 1 266 ? 27.858 -16.304 -30.403 1.00 82.75 266 GLY A CA 1
ATOM 2003 C C . GLY A 1 266 ? 28.628 -15.008 -30.132 1.00 82.75 266 GLY A C 1
ATOM 2004 O O . GLY A 1 266 ? 29.818 -15.064 -29.815 1.00 82.75 266 GLY A O 1
ATOM 2005 N N . THR A 1 267 ? 27.903 -13.850 -30.278 1.00 84.56 267 THR A N 1
ATOM 2006 C CA . THR A 1 267 ? 28.597 -12.572 -30.009 1.00 84.56 267 THR A CA 1
ATOM 2007 C C . THR A 1 267 ? 28.119 -12.010 -28.661 1.00 84.56 267 THR A C 1
ATOM 2009 O O . THR A 1 267 ? 26.977 -11.567 -28.520 1.00 84.56 267 THR A O 1
ATOM 2012 N N . PHE A 1 268 ? 29.048 -11.946 -27.665 1.00 90.06 268 PHE A N 1
ATOM 2013 C CA . PHE A 1 268 ? 28.701 -11.461 -26.305 1.00 90.06 268 PHE A CA 1
ATOM 2014 C C . PHE A 1 268 ? 29.395 -10.129 -26.029 1.00 90.06 268 PHE A C 1
ATOM 2016 O O . PHE A 1 268 ? 28.905 -9.338 -25.221 1.00 90.06 268 PHE A O 1
ATOM 2023 N N . ASN A 1 269 ? 30.506 -9.950 -26.699 1.00 88.94 269 ASN A N 1
ATOM 2024 C CA . ASN A 1 269 ? 31.175 -8.631 -26.622 1.00 88.94 269 ASN A CA 1
ATOM 2025 C C . ASN A 1 269 ? 30.812 -7.768 -27.839 1.00 88.94 269 ASN A C 1
ATOM 2027 O O . ASN A 1 269 ? 31.510 -7.772 -28.854 1.00 88.94 269 ASN A O 1
ATOM 2031 N N . THR A 1 270 ? 29.652 -6.967 -27.636 1.00 87.88 270 THR A N 1
ATOM 2032 C CA . THR A 1 270 ? 29.059 -6.228 -28.780 1.00 87.88 270 THR A CA 1
ATOM 2033 C C . THR A 1 270 ? 29.909 -4.999 -29.113 1.00 87.88 270 THR A C 1
ATOM 2035 O O . THR A 1 270 ? 29.931 -4.562 -30.266 1.00 87.88 270 THR A O 1
ATOM 2038 N N . SER A 1 271 ? 30.712 -4.517 -28.169 1.00 87.81 271 SER A N 1
ATOM 2039 C CA . SER A 1 271 ? 31.494 -3.279 -28.408 1.00 87.81 271 SER A CA 1
ATOM 2040 C C . SER A 1 271 ? 32.922 -3.618 -28.840 1.00 87.81 271 SER A C 1
ATOM 2042 O O . SER A 1 271 ? 33.679 -2.722 -29.219 1.00 87.81 271 SER A O 1
ATOM 2044 N N . SER A 1 272 ? 33.333 -5.001 -28.863 1.00 86.44 272 SER A N 1
ATOM 2045 C CA . SER A 1 272 ? 34.682 -5.478 -29.243 1.00 86.44 272 SER A CA 1
ATOM 2046 C C . SER A 1 272 ? 35.773 -4.718 -28.485 1.00 86.44 272 SER A C 1
ATOM 2048 O O . SER A 1 272 ? 36.821 -4.400 -29.050 1.00 86.44 272 SER A O 1
ATOM 2050 N N . ASN A 1 273 ? 35.457 -4.315 -27.216 1.00 82.00 273 ASN A N 1
ATOM 2051 C CA . ASN A 1 273 ? 36.518 -3.691 -26.391 1.00 82.00 273 ASN A CA 1
ATOM 2052 C C . ASN A 1 273 ? 36.712 -4.490 -25.099 1.00 82.00 273 ASN A C 1
ATOM 2054 O O . ASN A 1 273 ? 36.061 -5.514 -24.884 1.00 82.00 273 ASN A O 1
ATOM 2058 N N . GLU A 1 274 ? 37.804 -4.081 -24.265 1.00 86.19 274 GLU A N 1
ATOM 2059 C CA . GLU A 1 274 ? 38.105 -4.849 -23.028 1.00 86.19 274 GLU A CA 1
ATOM 2060 C C . GLU A 1 274 ? 37.462 -4.175 -21.811 1.00 86.19 274 GLU A C 1
ATOM 2062 O O . GLU A 1 274 ? 37.734 -4.564 -20.673 1.00 86.19 274 GLU A O 1
ATOM 2067 N N . ASN A 1 275 ? 36.625 -3.158 -22.102 1.00 86.00 275 ASN A N 1
ATOM 2068 C CA . ASN A 1 275 ? 35.943 -2.495 -20.971 1.00 86.00 275 ASN A CA 1
ATOM 2069 C C . ASN A 1 275 ? 34.892 -3.407 -20.323 1.00 86.00 275 ASN A C 1
ATOM 2071 O O . ASN A 1 275 ? 34.283 -4.250 -20.985 1.00 86.00 275 ASN A O 1
ATOM 2075 N N . ILE A 1 276 ? 34.786 -3.200 -18.915 1.00 90.06 276 ILE A N 1
ATOM 2076 C CA . ILE A 1 276 ? 33.814 -4.074 -18.207 1.00 90.06 276 ILE A CA 1
ATOM 2077 C C . ILE A 1 276 ? 32.653 -3.200 -17.709 1.00 90.06 276 ILE A C 1
ATOM 2079 O O . ILE A 1 276 ? 32.806 -1.995 -17.493 1.00 90.06 276 ILE A O 1
ATOM 2083 N N . ALA A 1 277 ? 31.547 -3.863 -17.636 1.00 95.31 277 ALA A N 1
ATOM 2084 C CA . ALA A 1 277 ? 30.316 -3.109 -17.290 1.00 95.31 277 ALA A CA 1
ATOM 2085 C C . ALA A 1 277 ? 30.411 -2.554 -15.865 1.00 95.31 277 ALA A C 1
ATOM 2087 O O . ALA A 1 277 ? 30.971 -3.187 -14.967 1.00 95.31 277 ALA A O 1
ATOM 2088 N N . ASP A 1 278 ? 29.919 -1.260 -15.769 1.00 95.94 278 ASP A N 1
ATOM 2089 C CA . ASP A 1 278 ? 29.824 -0.639 -14.430 1.00 95.94 278 ASP A CA 1
ATOM 2090 C C . ASP A 1 278 ? 28.388 -0.180 -14.147 1.00 95.94 278 ASP A C 1
ATOM 2092 O O . ASP A 1 278 ? 27.610 0.086 -15.065 1.00 95.94 278 ASP A O 1
ATOM 2096 N N . ALA A 1 279 ? 28.146 -0.132 -12.785 1.00 97.38 279 ALA A N 1
ATOM 2097 C CA . ALA A 1 279 ? 26.813 0.382 -12.395 1.00 97.38 279 ALA A CA 1
ATOM 2098 C C . ALA A 1 279 ? 26.588 1.796 -12.962 1.00 97.38 279 ALA A C 1
ATOM 2100 O O . ALA A 1 279 ? 27.484 2.643 -12.938 1.00 97.38 279 ALA A O 1
ATOM 2101 N N . GLY A 1 280 ? 25.411 1.996 -13.584 1.00 96.75 280 GLY A N 1
ATOM 2102 C CA . GLY A 1 280 ? 25.065 3.350 -14.086 1.00 96.75 280 GLY A CA 1
ATOM 2103 C C . GLY A 1 280 ? 25.497 3.533 -15.545 1.00 96.75 280 GLY A C 1
ATOM 2104 O O . GLY A 1 280 ? 25.572 4.669 -16.019 1.00 96.75 280 GLY A O 1
ATOM 2105 N N . ASP A 1 281 ? 25.847 2.476 -16.190 1.00 97.00 281 ASP A N 1
ATOM 2106 C CA . ASP A 1 281 ? 26.293 2.609 -17.597 1.00 97.00 281 ASP A CA 1
ATOM 2107 C C . ASP A 1 281 ? 25.155 3.103 -18.495 1.00 97.00 281 ASP A C 1
ATOM 2109 O O . ASP A 1 281 ? 25.416 3.681 -19.552 1.00 97.00 281 ASP A O 1
ATOM 2113 N N . TRP A 1 282 ? 23.886 2.874 -18.089 1.00 97.69 282 TRP A N 1
ATOM 2114 C CA . TRP A 1 282 ? 22.736 3.493 -18.785 1.00 97.69 282 TRP A CA 1
ATOM 2115 C C . TRP A 1 282 ? 21.734 4.008 -17.750 1.00 97.69 282 TRP A C 1
ATOM 2117 O O . TRP A 1 282 ? 21.925 3.835 -16.544 1.00 97.69 282 TRP A O 1
ATOM 2127 N N . GLY A 1 283 ? 20.751 4.869 -18.305 1.00 96.06 283 GLY A N 1
ATOM 2128 C CA . GLY A 1 283 ? 19.873 5.628 -17.376 1.00 96.06 283 GLY A CA 1
ATOM 2129 C C . GLY A 1 283 ? 18.819 4.740 -16.711 1.00 96.06 283 GLY A C 1
ATOM 2130 O O . GLY A 1 283 ? 18.577 4.868 -15.509 1.00 96.06 283 GLY A O 1
ATOM 2131 N N . GLY A 1 284 ? 18.106 3.940 -17.283 1.00 97.38 284 GLY A N 1
ATOM 2132 C CA . GLY A 1 284 ? 17.028 3.102 -16.711 1.00 97.38 284 GLY A CA 1
ATOM 2133 C C . GLY A 1 284 ? 15.709 3.344 -17.454 1.00 97.38 284 GLY A C 1
ATOM 2134 O O . GLY A 1 284 ? 15.693 3.795 -18.601 1.00 97.38 284 GLY A O 1
ATOM 2135 N N . VAL A 1 285 ? 14.655 2.913 -16.751 1.00 98.19 285 VAL A N 1
ATOM 2136 C CA . VAL A 1 285 ? 13.305 3.035 -17.343 1.00 98.19 285 VAL A CA 1
ATOM 2137 C C . VAL A 1 285 ? 12.520 4.056 -16.509 1.00 98.19 285 VAL A C 1
ATOM 2139 O O . VAL A 1 285 ? 12.403 3.932 -15.288 1.00 98.19 285 VAL A O 1
ATOM 2142 N N . PHE A 1 286 ? 12.091 5.105 -17.219 1.00 97.31 286 PHE A N 1
ATOM 2143 C CA . PHE A 1 286 ? 11.239 6.121 -16.567 1.00 97.31 286 PHE A CA 1
ATOM 2144 C C . PHE A 1 286 ? 9.780 5.975 -17.011 1.00 97.31 286 PHE A C 1
ATOM 2146 O O . PHE A 1 286 ? 9.455 6.107 -18.193 1.00 97.31 286 PHE A O 1
ATOM 2153 N N . ALA A 1 287 ? 8.927 5.642 -15.999 1.00 97.50 287 ALA A N 1
ATOM 2154 C CA . ALA A 1 287 ? 7.480 5.572 -16.288 1.00 97.50 287 ALA A CA 1
ATOM 2155 C C . ALA A 1 287 ? 6.798 6.842 -15.751 1.00 97.50 287 ALA A C 1
ATOM 2157 O O . ALA A 1 287 ? 6.646 7.024 -14.541 1.00 97.50 287 ALA A O 1
ATOM 2158 N N . GLY A 1 288 ? 6.440 7.704 -16.725 1.00 94.69 288 GLY A N 1
ATOM 2159 C CA . GLY A 1 288 ? 5.849 9.018 -16.380 1.00 94.69 288 GLY A CA 1
ATOM 2160 C C . GLY A 1 288 ? 4.361 8.917 -16.032 1.00 94.69 288 GLY A C 1
ATOM 2161 O O . GLY A 1 288 ? 3.792 7.827 -15.950 1.00 94.69 288 GLY A O 1
ATOM 2162 N N . HIS A 1 289 ? 3.734 10.009 -15.831 1.00 93.00 289 HIS A N 1
ATOM 2163 C CA . HIS A 1 289 ? 2.350 10.065 -15.303 1.00 93.00 289 HIS A CA 1
ATOM 2164 C C . HIS A 1 289 ? 1.380 9.351 -16.253 1.00 93.00 289 HIS A C 1
ATOM 2166 O O . HIS A 1 289 ? 1.463 9.491 -17.475 1.00 93.00 289 HIS A O 1
ATOM 2172 N N . PHE A 1 290 ? 0.485 8.529 -15.666 1.00 91.56 290 PHE A N 1
ATOM 2173 C CA . PHE A 1 290 ? -0.619 7.820 -16.347 1.00 91.56 290 PHE A CA 1
ATOM 2174 C C . PHE A 1 290 ? -0.083 6.771 -17.318 1.00 91.56 290 PHE A C 1
ATOM 2176 O O . PHE A 1 290 ? -0.838 6.244 -18.138 1.00 91.56 290 PHE A O 1
ATOM 2183 N N . SER A 1 291 ? 1.190 6.559 -17.170 1.00 95.00 291 SER A N 1
ATOM 2184 C CA . SER A 1 291 ? 1.717 5.489 -18.051 1.00 95.00 291 SER A CA 1
ATOM 2185 C C . SER A 1 291 ? 1.506 4.124 -17.394 1.00 95.00 291 SER A C 1
ATOM 2187 O O . SER A 1 291 ? 1.134 4.031 -16.223 1.00 95.00 291 SER A O 1
ATOM 2189 N N . ARG A 1 292 ? 1.698 3.093 -18.252 1.00 94.69 292 ARG A N 1
ATOM 2190 C CA . ARG A 1 292 ? 1.512 1.721 -17.735 1.00 94.69 292 ARG A CA 1
AT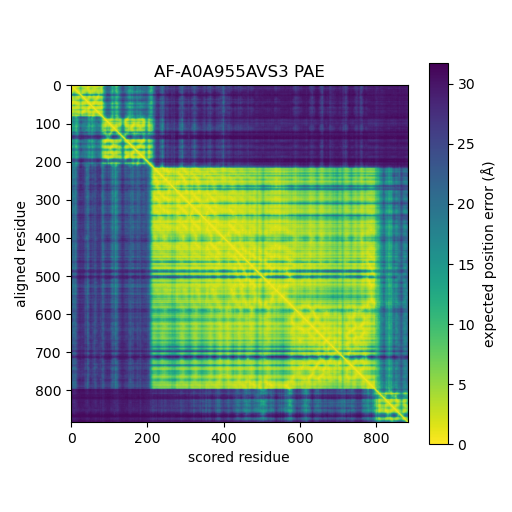OM 2191 C C . ARG A 1 292 ? 2.771 0.899 -18.043 1.00 94.69 292 ARG A C 1
ATOM 2193 O O . ARG A 1 292 ? 3.296 0.927 -19.158 1.00 94.69 292 ARG A O 1
ATOM 2200 N N . LEU A 1 293 ? 3.251 0.267 -16.931 1.00 96.56 293 LEU A N 1
ATOM 2201 C CA . LEU A 1 293 ? 4.453 -0.582 -17.069 1.00 96.56 293 LEU A CA 1
ATOM 2202 C C . LEU A 1 293 ? 4.173 -1.984 -16.527 1.00 96.56 293 LEU A C 1
ATOM 2204 O O . LEU A 1 293 ? 3.665 -2.150 -15.416 1.00 96.56 293 LEU A O 1
ATOM 2208 N N . SER A 1 294 ? 4.406 -2.970 -17.433 1.00 96.81 294 SER A N 1
ATOM 2209 C CA . SER A 1 294 ? 4.298 -4.370 -16.991 1.00 96.81 294 SER A CA 1
ATOM 2210 C C . SER A 1 294 ? 5.605 -5.107 -17.311 1.00 96.81 294 SER A C 1
ATOM 2212 O O . SER A 1 294 ? 6.001 -5.232 -18.471 1.00 96.81 294 SER A O 1
ATOM 2214 N N . MET A 1 295 ? 6.288 -5.560 -16.223 1.00 97.12 295 MET A N 1
ATOM 2215 C CA . MET A 1 295 ? 7.539 -6.333 -16.368 1.00 97.12 295 MET A CA 1
ATOM 2216 C C . MET A 1 295 ? 7.452 -7.643 -15.576 1.00 97.12 295 MET A C 1
ATOM 2218 O O . MET A 1 295 ? 7.080 -7.656 -14.401 1.00 97.12 295 MET A O 1
ATOM 2222 N N . ASP A 1 296 ? 7.796 -8.609 -16.256 1.00 97.75 296 ASP A N 1
ATOM 2223 C CA . ASP A 1 296 ? 7.792 -9.944 -15.626 1.00 97.75 296 ASP A CA 1
ATOM 2224 C C . ASP A 1 296 ? 8.896 -10.802 -16.259 1.00 97.75 296 ASP A C 1
ATOM 2226 O O . ASP A 1 296 ? 9.083 -10.806 -17.477 1.00 97.75 296 ASP A O 1
ATOM 2230 N N . HIS A 1 297 ? 9.649 -11.486 -15.246 1.00 97.56 297 HIS A N 1
ATOM 2231 C CA . HIS A 1 297 ? 10.790 -12.312 -15.697 1.00 97.56 297 HIS A CA 1
ATOM 2232 C C . HIS A 1 297 ? 11.710 -11.515 -16.623 1.00 97.56 297 HIS A C 1
ATOM 2234 O O . HIS A 1 297 ? 12.014 -11.952 -17.735 1.00 97.56 297 HIS A O 1
ATOM 2240 N N . THR A 1 298 ? 12.156 -10.394 -16.060 1.00 98.50 298 THR A N 1
ATOM 2241 C CA . THR A 1 298 ? 13.154 -9.554 -16.758 1.00 98.50 298 THR A CA 1
ATOM 2242 C C . THR A 1 298 ? 14.428 -9.458 -15.912 1.00 98.50 298 THR A C 1
ATOM 2244 O O . THR A 1 298 ? 14.418 -9.742 -14.713 1.00 98.50 298 THR A O 1
ATOM 2247 N N . VAL A 1 299 ? 15.534 -9.137 -16.674 1.00 98.69 299 VAL A N 1
ATOM 2248 C CA . VAL A 1 299 ? 16.788 -8.813 -15.970 1.00 98.69 299 VAL A CA 1
ATOM 2249 C C . VAL A 1 299 ? 17.144 -7.343 -16.235 1.00 98.69 299 VAL A C 1
ATOM 2251 O O . VAL A 1 299 ? 17.247 -6.906 -17.384 1.00 98.69 299 VAL A O 1
ATOM 2254 N N . MET A 1 300 ? 17.276 -6.637 -15.078 1.00 98.56 300 MET A N 1
ATOM 2255 C CA . MET A 1 300 ? 17.702 -5.225 -15.180 1.00 98.56 300 MET A CA 1
ATOM 2256 C C . MET A 1 300 ? 19.079 -5.079 -14.523 1.00 98.56 300 MET A C 1
ATOM 2258 O O . MET A 1 300 ? 19.214 -5.147 -13.300 1.00 98.56 300 MET A O 1
ATOM 2262 N N . ALA A 1 301 ? 20.110 -4.792 -15.448 1.00 98.50 301 ALA A N 1
ATOM 2263 C CA . ALA A 1 301 ? 21.478 -4.782 -14.877 1.00 98.50 301 ALA A CA 1
ATOM 2264 C C . ALA A 1 301 ? 22.229 -3.546 -15.383 1.00 98.50 301 ALA A C 1
ATOM 2266 O O . ALA A 1 301 ? 22.031 -3.097 -16.514 1.00 98.50 301 ALA A O 1
ATOM 2267 N N . TYR A 1 302 ? 23.063 -3.027 -14.399 1.00 98.44 302 TYR A N 1
ATOM 2268 C CA . TYR A 1 302 ? 24.032 -1.941 -14.670 1.00 98.44 302 TYR A CA 1
ATOM 2269 C C . TYR A 1 302 ? 23.313 -0.665 -15.103 1.00 98.44 302 TYR A C 1
ATOM 2271 O O . TYR A 1 302 ? 23.844 0.113 -15.898 1.00 98.44 302 TYR A O 1
ATOM 2279 N N . GLY A 1 303 ? 22.009 -0.451 -14.710 1.00 98.06 303 GLY A N 1
ATOM 2280 C CA . GLY A 1 303 ? 21.258 0.794 -14.986 1.00 98.06 303 GLY A CA 1
ATOM 2281 C C . GLY A 1 303 ? 21.418 1.804 -13.849 1.00 98.06 303 GLY A C 1
ATOM 2282 O O . GLY A 1 303 ? 22.310 1.684 -13.006 1.00 98.06 303 GLY A O 1
ATOM 2283 N N . GLY A 1 304 ? 20.666 2.983 -13.892 1.00 97.44 304 GLY A N 1
ATOM 2284 C CA . GLY A 1 304 ? 20.705 3.977 -12.781 1.00 97.44 304 GLY A CA 1
ATOM 2285 C C . GLY A 1 304 ? 21.835 4.994 -12.980 1.00 97.44 304 GLY A C 1
ATOM 2286 O O . GLY A 1 304 ? 22.472 5.396 -12.004 1.00 97.44 304 GLY A O 1
ATOM 2287 N N . GLY A 1 305 ? 22.028 5.521 -14.222 1.00 95.75 305 GLY A N 1
ATOM 2288 C CA . GLY A 1 305 ? 23.195 6.406 -14.492 1.00 95.75 305 GLY A CA 1
ATOM 2289 C C . GLY A 1 305 ? 22.739 7.706 -15.159 1.00 95.75 305 GLY A C 1
ATOM 2290 O O . GLY A 1 305 ? 21.566 8.081 -15.100 1.00 95.75 305 GLY A O 1
ATOM 2291 N N . VAL A 1 306 ? 23.625 8.467 -15.633 1.00 95.19 306 VAL A N 1
ATOM 2292 C CA . VAL A 1 306 ? 23.389 9.821 -16.184 1.00 95.19 306 VAL A CA 1
ATOM 2293 C C . VAL A 1 306 ? 23.157 9.705 -17.696 1.00 95.19 306 VAL A C 1
ATOM 2295 O O . VAL A 1 306 ? 23.836 8.946 -18.391 1.00 95.19 306 VAL A O 1
ATOM 2298 N N . THR A 1 307 ? 22.090 10.377 -18.136 1.00 93.62 307 THR A N 1
ATOM 2299 C CA . THR A 1 307 ? 21.784 10.352 -19.581 1.00 93.62 307 THR A CA 1
ATOM 2300 C C . THR A 1 307 ? 21.544 11.788 -20.059 1.00 93.62 307 THR A C 1
ATOM 2302 O O . THR A 1 307 ? 21.301 12.693 -19.258 1.00 93.62 307 THR A O 1
ATOM 2305 N N . ARG A 1 308 ? 21.698 11.870 -21.381 1.00 91.62 308 ARG A N 1
ATOM 2306 C CA . ARG A 1 308 ? 21.463 13.209 -21.965 1.00 91.62 308 ARG A CA 1
ATOM 2307 C C . ARG A 1 308 ? 19.967 13.567 -21.919 1.00 91.62 308 ARG A C 1
ATOM 2309 O O . ARG A 1 308 ? 19.102 12.733 -22.196 1.00 91.62 308 ARG A O 1
ATOM 2316 N N . VAL A 1 309 ? 19.673 14.841 -21.451 1.00 89.00 309 VAL A N 1
ATOM 2317 C CA . VAL A 1 309 ? 18.305 15.417 -21.510 1.00 89.00 309 VAL A CA 1
ATOM 2318 C C . VAL A 1 309 ? 18.386 16.796 -22.170 1.00 89.00 309 VAL A C 1
ATOM 2320 O O . VAL A 1 309 ? 19.470 17.264 -22.526 1.00 89.00 309 VAL A O 1
ATOM 2323 N N . GLU A 1 310 ? 17.164 17.420 -22.401 1.00 88.38 310 GLU A N 1
ATOM 2324 C CA . GLU A 1 310 ? 17.143 18.704 -23.144 1.00 88.38 310 GLU A CA 1
ATOM 2325 C C . GLU A 1 310 ? 18.131 19.707 -22.531 1.00 88.38 310 GLU A C 1
ATOM 2327 O O . GLU A 1 310 ? 17.983 20.134 -21.384 1.00 88.38 310 GLU A O 1
ATOM 2332 N N . GLY A 1 311 ? 19.291 19.909 -23.333 1.00 83.25 311 GLY A N 1
ATOM 2333 C CA . GLY A 1 311 ? 20.181 21.055 -23.012 1.00 83.25 311 GLY A CA 1
ATOM 2334 C C . GLY A 1 311 ? 21.068 20.765 -21.797 1.00 83.25 311 GLY A C 1
ATOM 2335 O O . GLY A 1 311 ? 21.838 21.636 -21.387 1.00 83.25 311 GLY A O 1
ATOM 2336 N N . ASN A 1 312 ? 21.042 19.418 -21.234 1.00 90.69 312 ASN A N 1
ATOM 2337 C CA . ASN A 1 312 ? 21.877 19.087 -20.058 1.00 90.69 312 ASN A CA 1
ATOM 2338 C C . ASN A 1 312 ? 21.904 17.569 -19.846 1.00 90.69 312 ASN A C 1
ATOM 2340 O O . ASN A 1 312 ? 21.554 16.805 -20.747 1.00 90.69 312 ASN A O 1
ATOM 2344 N N . PHE A 1 313 ? 22.550 17.168 -18.749 1.00 92.25 313 PHE A N 1
ATOM 2345 C CA . PHE A 1 313 ? 22.569 15.754 -18.317 1.00 92.25 313 PHE A CA 1
ATOM 2346 C C . PHE A 1 313 ? 21.898 15.617 -16.945 1.00 92.25 313 PHE A C 1
ATOM 2348 O O . PHE A 1 313 ? 22.046 16.477 -16.073 1.00 92.25 313 PHE A O 1
ATOM 2355 N N . ASN A 1 314 ? 21.096 14.514 -16.938 1.00 94.56 314 ASN A N 1
ATOM 2356 C CA . ASN A 1 314 ? 20.505 14.200 -15.618 1.00 94.56 314 ASN A CA 1
ATOM 2357 C C . ASN A 1 314 ? 20.577 12.692 -15.362 1.00 94.56 314 ASN A C 1
ATOM 2359 O O . ASN A 1 314 ? 20.764 11.897 -16.284 1.00 94.56 314 ASN A O 1
ATOM 2363 N 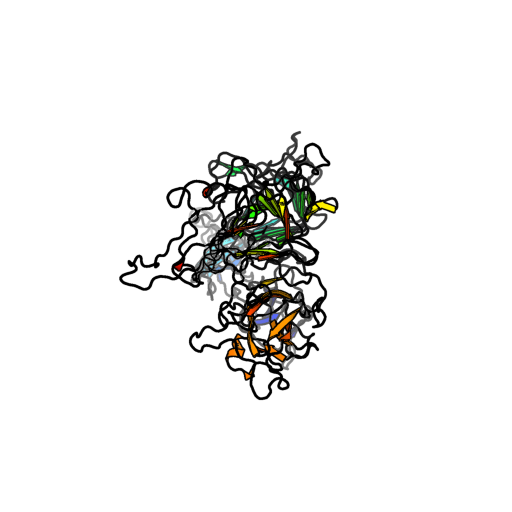N . ALA A 1 315 ? 20.457 12.416 -14.016 1.00 94.44 315 ALA A N 1
ATOM 2364 C CA . ALA A 1 315 ? 20.562 10.984 -13.645 1.00 94.44 315 ALA A CA 1
ATOM 2365 C C . ALA A 1 315 ? 19.163 10.397 -13.435 1.00 94.44 315 ALA A C 1
ATOM 2367 O O . ALA A 1 315 ? 18.230 11.095 -13.029 1.00 94.44 315 ALA A O 1
ATOM 2368 N N . PHE A 1 316 ? 19.103 9.134 -13.657 1.00 96.81 316 PHE A N 1
ATOM 2369 C CA . PHE A 1 316 ? 17.832 8.399 -13.489 1.00 96.81 316 PHE A CA 1
ATOM 2370 C C . PHE A 1 316 ? 18.114 7.083 -12.757 1.00 96.81 316 PHE A C 1
ATOM 2372 O O . PHE A 1 316 ? 19.188 6.493 -12.895 1.00 96.81 316 PHE A O 1
ATOM 2379 N N . ASN A 1 317 ? 17.077 6.693 -11.937 1.00 98.06 317 ASN A N 1
ATOM 2380 C CA . ASN A 1 317 ? 17.195 5.356 -11.307 1.00 98.06 317 ASN A CA 1
ATOM 2381 C C . ASN A 1 317 ? 16.973 4.230 -12.322 1.00 98.06 317 ASN A C 1
ATOM 2383 O O . ASN A 1 317 ? 16.611 4.475 -13.474 1.00 98.06 317 ASN A O 1
ATOM 2387 N N . THR A 1 318 ? 17.353 3.062 -11.874 1.00 98.38 318 THR A N 1
ATOM 2388 C CA . THR A 1 318 ? 17.140 1.930 -12.809 1.00 98.38 318 THR A CA 1
ATOM 2389 C C . THR A 1 318 ? 15.665 1.834 -13.216 1.00 98.38 318 THR A C 1
ATOM 2391 O O . THR A 1 318 ? 15.367 1.613 -14.392 1.00 98.38 318 THR A O 1
ATOM 2394 N N . LEU A 1 319 ? 14.776 2.003 -12.202 1.00 98.69 319 LEU A N 1
ATOM 2395 C CA . LEU A 1 319 ? 13.336 2.057 -12.513 1.00 98.69 319 LEU A CA 1
ATOM 2396 C C . LEU A 1 319 ? 12.694 3.191 -11.705 1.00 98.69 319 LEU A C 1
ATOM 2398 O O . LEU A 1 319 ? 12.765 3.218 -10.474 1.00 98.69 319 LEU A O 1
ATOM 2402 N N . GLU A 1 320 ? 12.005 4.062 -12.486 1.00 98.19 320 GLU A N 1
ATOM 2403 C CA . GLU A 1 320 ? 11.254 5.143 -11.823 1.00 98.19 320 GLU A CA 1
ATOM 2404 C C . GLU A 1 320 ? 9.766 5.048 -12.176 1.00 98.19 320 GLU A C 1
ATOM 2406 O O . GLU A 1 320 ? 9.392 4.937 -13.345 1.00 98.19 320 GLU A O 1
ATOM 2411 N N . ILE A 1 321 ? 9.002 5.192 -11.103 1.00 98.25 321 ILE A N 1
ATOM 2412 C CA . ILE A 1 321 ? 7.539 5.090 -11.292 1.00 98.25 321 ILE A CA 1
ATOM 2413 C C . ILE A 1 321 ? 6.904 6.365 -10.719 1.00 98.25 321 ILE A C 1
ATOM 2415 O O . ILE A 1 321 ? 6.859 6.567 -9.503 1.00 98.25 321 ILE A O 1
ATOM 2419 N N . HIS A 1 322 ? 6.465 7.181 -11.686 1.00 96.50 322 HIS A N 1
ATOM 2420 C CA . HIS A 1 322 ? 5.835 8.459 -11.281 1.00 96.50 322 HIS A CA 1
ATOM 2421 C C . HIS A 1 322 ? 4.348 8.460 -11.653 1.00 96.50 322 HIS A C 1
ATOM 2423 O O . HIS A 1 322 ? 3.982 8.625 -12.819 1.00 96.50 322 HIS A O 1
ATOM 2429 N N . GLN A 1 323 ? 3.508 8.316 -10.518 1.00 94.75 323 GLN A N 1
ATOM 2430 C CA . GLN A 1 323 ? 2.039 8.318 -10.749 1.00 94.75 323 GLN A CA 1
ATOM 2431 C C . GLN A 1 323 ? 1.676 7.423 -11.934 1.00 94.75 323 GLN A C 1
ATOM 2433 O O . GLN A 1 323 ? 0.790 7.759 -12.722 1.00 94.75 323 GLN A O 1
ATOM 2438 N N . ALA A 1 324 ? 2.442 6.405 -12.048 1.00 95.81 324 ALA A N 1
ATOM 2439 C CA . ALA A 1 324 ? 2.149 5.429 -13.121 1.00 95.81 324 ALA A CA 1
ATOM 2440 C C . ALA A 1 324 ? 1.593 4.141 -12.511 1.00 95.81 324 ALA A C 1
ATOM 2442 O O . ALA A 1 324 ? 1.699 3.910 -11.304 1.00 95.81 324 ALA A O 1
ATOM 2443 N N . GLU A 1 325 ? 0.885 3.364 -13.462 1.00 96.12 325 GLU A N 1
ATOM 2444 C CA . GLU A 1 325 ? 0.525 1.983 -13.068 1.00 96.12 325 GLU A CA 1
ATOM 2445 C C . GLU A 1 325 ? 1.627 0.988 -13.464 1.00 96.12 325 GLU A C 1
ATOM 2447 O O . GLU A 1 325 ? 2.014 0.890 -14.631 1.00 96.12 325 GLU A O 1
ATOM 2452 N N . ALA A 1 326 ? 2.108 0.298 -12.349 1.00 97.12 326 ALA A N 1
ATOM 2453 C CA . ALA A 1 326 ? 3.263 -0.571 -12.693 1.00 97.12 326 ALA A CA 1
ATOM 2454 C C . ALA A 1 326 ? 3.116 -1.922 -11.985 1.00 97.12 326 ALA A C 1
ATOM 2456 O O . ALA A 1 326 ? 2.683 -1.996 -10.833 1.00 97.12 326 ALA A O 1
ATOM 2457 N N . ARG A 1 327 ? 3.433 -2.878 -12.846 1.00 97.31 327 ARG A N 1
ATOM 2458 C CA . ARG A 1 327 ? 3.571 -4.235 -12.281 1.00 97.31 327 ARG A CA 1
ATOM 2459 C C . ARG A 1 327 ? 4.969 -4.769 -12.608 1.00 97.31 327 ARG A C 1
ATOM 2461 O O . ARG A 1 327 ? 5.350 -4.893 -13.774 1.00 97.31 327 ARG A O 1
ATOM 2468 N N . VAL A 1 328 ? 5.710 -5.066 -11.511 1.00 98.19 328 VAL A N 1
ATOM 2469 C CA . VAL A 1 328 ? 7.055 -5.660 -11.659 1.00 98.19 328 VAL A CA 1
ATOM 2470 C C . VAL A 1 328 ? 7.115 -6.986 -10.888 1.00 98.19 328 VAL A C 1
ATOM 2472 O O . VAL A 1 328 ? 7.069 -7.014 -9.656 1.00 98.19 328 VAL A O 1
ATOM 2475 N N . ALA A 1 329 ? 7.262 -8.007 -11.749 1.00 97.69 329 ALA A N 1
ATOM 2476 C CA . ALA A 1 329 ? 7.140 -9.326 -11.089 1.00 97.69 329 ALA A CA 1
ATOM 2477 C C . ALA A 1 329 ? 8.255 -10.247 -11.598 1.00 97.69 329 ALA A C 1
ATOM 2479 O O . ALA A 1 329 ? 8.632 -10.206 -12.772 1.00 97.69 329 ALA A O 1
ATOM 2480 N N . HIS A 1 330 ? 8.848 -11.038 -10.623 1.00 97.50 330 HIS A N 1
ATOM 2481 C CA . HIS A 1 330 ? 9.843 -12.085 -10.945 1.00 97.50 330 HIS A CA 1
ATOM 2482 C C . HIS A 1 330 ? 10.985 -11.518 -11.786 1.00 97.50 330 HIS A C 1
ATOM 2484 O O . HIS A 1 330 ? 11.452 -12.169 -12.724 1.00 97.50 330 HIS A O 1
ATOM 2490 N N . THR A 1 331 ? 11.384 -10.380 -11.405 1.00 98.50 331 THR A N 1
ATOM 2491 C CA . THR A 1 331 ? 12.448 -9.686 -12.163 1.00 98.50 331 THR A CA 1
ATOM 2492 C C . THR A 1 331 ? 13.704 -9.583 -11.296 1.00 98.50 331 THR A C 1
ATOM 2494 O O . THR A 1 331 ? 13.627 -9.530 -10.067 1.00 98.50 331 THR A O 1
ATOM 2497 N N . LEU A 1 332 ? 14.831 -9.685 -12.027 1.00 98.75 332 LEU A N 1
ATOM 2498 C CA . LEU A 1 332 ? 16.130 -9.565 -11.341 1.00 98.75 332 LEU A CA 1
ATOM 2499 C C . LEU A 1 332 ? 16.725 -8.168 -11.577 1.00 98.75 332 LEU A C 1
ATOM 2501 O O . LEU A 1 332 ? 16.870 -7.719 -12.717 1.00 98.75 332 LEU A O 1
ATOM 2505 N N . PHE A 1 333 ? 16.976 -7.500 -10.399 1.00 98.88 333 PHE A N 1
ATOM 2506 C CA . PHE A 1 333 ? 17.761 -6.248 -10.446 1.00 98.88 333 PHE A CA 1
ATOM 2507 C C . PHE A 1 333 ? 19.150 -6.479 -9.840 1.00 98.88 333 PHE A C 1
ATOM 2509 O O . PHE A 1 333 ? 19.285 -6.897 -8.687 1.00 98.88 333 PHE A O 1
ATOM 2516 N N . GLU A 1 334 ? 20.265 -6.117 -10.698 1.00 98.62 334 GLU A N 1
ATOM 2517 C CA . GLU A 1 334 ? 21.605 -6.337 -10.111 1.00 98.62 334 GLU A CA 1
ATOM 2518 C C . GLU A 1 334 ? 22.612 -5.364 -10.737 1.00 98.62 334 GLU A C 1
ATOM 2520 O O . GLU A 1 334 ? 22.449 -4.925 -11.878 1.00 98.62 334 GLU A O 1
ATOM 2525 N N . PHE A 1 335 ? 23.528 -5.022 -9.878 1.00 98.44 335 PHE A N 1
ATOM 2526 C CA . PHE A 1 335 ? 24.679 -4.174 -10.267 1.00 98.44 335 PHE A CA 1
ATOM 2527 C C . PHE A 1 335 ? 24.203 -2.827 -10.812 1.00 98.44 335 PHE A C 1
ATOM 2529 O O . PHE A 1 335 ? 24.756 -2.315 -11.788 1.00 98.44 335 PHE A O 1
ATOM 2536 N N . ASN A 1 336 ? 23.175 -2.308 -10.170 1.00 98.69 336 ASN A N 1
ATOM 2537 C CA . ASN A 1 336 ? 22.631 -1.017 -10.648 1.00 98.69 336 ASN A CA 1
ATOM 2538 C C . ASN A 1 336 ? 23.190 0.130 -9.799 1.00 98.69 336 ASN A C 1
ATOM 2540 O O . ASN A 1 336 ? 23.602 -0.067 -8.654 1.00 98.69 336 ASN A O 1
ATOM 2544 N N . GLY A 1 337 ? 23.250 1.305 -10.443 1.00 98.31 337 GLY A N 1
ATOM 2545 C CA . GLY A 1 337 ? 23.703 2.519 -9.725 1.00 98.31 337 GLY A CA 1
ATOM 2546 C C . GLY A 1 337 ? 22.559 3.185 -8.953 1.00 98.31 337 GLY A C 1
ATOM 2547 O O . GLY A 1 337 ? 21.413 2.732 -8.979 1.00 98.31 337 GLY A O 1
ATOM 2548 N N . ASP A 1 338 ? 22.825 4.336 -8.280 1.00 95.88 338 ASP A N 1
ATOM 2549 C CA . ASP A 1 338 ? 21.887 4.909 -7.286 1.00 95.88 338 ASP A CA 1
ATOM 2550 C C . ASP A 1 338 ? 21.002 5.979 -7.923 1.00 95.88 338 ASP A C 1
ATOM 2552 O O . ASP A 1 338 ? 20.085 6.491 -7.277 1.00 95.88 338 ASP A O 1
ATOM 2556 N N . GLY A 1 339 ? 21.275 6.246 -9.261 1.00 94.62 339 GLY A N 1
ATOM 2557 C CA . GLY A 1 339 ? 20.309 7.106 -9.981 1.00 94.62 339 GLY A CA 1
ATOM 2558 C C . GLY A 1 339 ? 20.479 8.580 -9.609 1.00 94.62 339 GLY A C 1
ATOM 2559 O O . GLY A 1 339 ? 19.563 9.377 -9.821 1.00 94.62 339 GLY A O 1
ATOM 2560 N N . LEU A 1 340 ? 21.616 8.872 -8.918 1.00 93.62 340 LEU A N 1
ATOM 2561 C CA . LEU A 1 340 ? 21.912 10.286 -8.610 1.00 93.62 340 LEU A CA 1
ATOM 2562 C C . LEU A 1 340 ? 23.184 10.706 -9.346 1.00 93.62 340 LEU A C 1
ATOM 2564 O O . LEU A 1 340 ? 23.968 9.867 -9.795 1.00 93.62 340 LEU A O 1
ATOM 2568 N N . GLY A 1 341 ? 23.287 12.114 -9.546 1.00 87.00 341 GLY A N 1
ATOM 2569 C CA . GLY A 1 341 ? 24.466 12.696 -10.231 1.00 87.00 341 GLY A CA 1
ATOM 2570 C C . GLY A 1 341 ? 24.023 13.645 -11.356 1.00 87.00 341 GLY A C 1
ATOM 2571 O O . GLY A 1 341 ? 22.865 14.061 -11.427 1.00 87.00 341 GLY A O 1
ATOM 2572 N N . ALA A 1 342 ? 25.037 14.378 -11.894 1.00 85.00 342 ALA A N 1
ATOM 2573 C CA . ALA A 1 342 ? 24.891 15.235 -13.092 1.00 85.00 342 ALA A CA 1
ATOM 2574 C C . ALA A 1 342 ? 24.613 16.683 -12.676 1.00 85.00 342 ALA A C 1
ATOM 2576 O O . ALA A 1 342 ? 24.427 16.978 -11.493 1.00 85.00 342 ALA A O 1
ATOM 2577 N N . GLN A 1 343 ? 24.684 17.706 -13.628 1.00 84.06 343 GLN A N 1
ATOM 2578 C CA . GLN A 1 343 ? 24.664 19.160 -13.329 1.00 84.06 343 GLN A CA 1
ATOM 2579 C C . GLN A 1 343 ? 23.289 19.751 -13.648 1.00 84.06 343 GLN A C 1
ATOM 2581 O O . GLN A 1 343 ? 23.072 20.948 -13.449 1.00 84.06 343 GLN A O 1
ATOM 2586 N N . GLY A 1 344 ? 22.299 18.891 -14.074 1.00 83.75 344 GLY A N 1
ATOM 2587 C CA . GLY A 1 344 ? 20.991 19.443 -14.490 1.00 83.75 344 GLY A CA 1
ATOM 2588 C C . GLY A 1 344 ? 20.136 19.798 -13.270 1.00 83.75 344 GLY A C 1
ATOM 2589 O O . GLY A 1 344 ? 20.475 19.468 -12.132 1.00 83.75 344 GLY A O 1
ATOM 2590 N N . PRO A 1 345 ? 19.010 20.634 -13.492 1.00 88.75 345 PRO A N 1
ATOM 2591 C CA . PRO A 1 345 ? 18.145 21.034 -12.373 1.00 88.75 345 PRO A CA 1
ATOM 2592 C C . PRO A 1 345 ? 17.454 19.823 -11.723 1.00 88.75 345 PRO A C 1
ATOM 2594 O O . PRO A 1 345 ? 17.324 18.763 -12.340 1.00 88.75 345 PRO A O 1
ATOM 2597 N N . VAL A 1 346 ? 16.972 20.032 -10.482 1.00 87.62 346 VAL A N 1
ATOM 2598 C CA . VAL A 1 346 ? 16.360 18.930 -9.699 1.00 87.62 346 VAL A CA 1
ATOM 2599 C C . VAL A 1 346 ? 15.028 18.518 -10.342 1.00 87.62 346 VAL A C 1
ATOM 2601 O O . VAL A 1 346 ? 14.616 17.363 -10.213 1.00 87.62 346 VAL A O 1
ATOM 2604 N N . THR A 1 347 ? 14.366 19.423 -11.047 1.00 87.94 347 THR A N 1
ATOM 2605 C CA . THR A 1 347 ? 13.038 19.118 -11.635 1.00 87.94 347 THR A CA 1
ATOM 2606 C C . THR A 1 347 ? 13.198 18.348 -12.952 1.00 87.94 347 THR A C 1
ATOM 2608 O O . THR A 1 347 ? 12.216 17.820 -13.478 1.00 87.94 347 THR A O 1
ATOM 2611 N N . ARG A 1 348 ? 14.281 18.164 -13.432 1.00 90.69 348 ARG A N 1
ATOM 2612 C CA . ARG A 1 348 ? 14.633 17.360 -14.619 1.00 90.69 348 ARG A CA 1
ATOM 2613 C C . ARG A 1 348 ? 13.635 17.593 -15.753 1.00 90.69 348 ARG A C 1
ATOM 2615 O O . ARG A 1 348 ? 13.144 16.645 -16.369 1.00 90.69 348 ARG A O 1
ATOM 2622 N N . PHE A 1 349 ? 13.345 18.995 -15.968 1.00 89.12 349 PHE A N 1
ATOM 2623 C CA . PHE A 1 349 ? 12.512 19.484 -17.085 1.00 89.12 349 PHE A CA 1
ATOM 2624 C C . PHE A 1 349 ? 11.144 18.800 -17.082 1.00 89.12 349 PHE A C 1
ATOM 2626 O O . PHE A 1 349 ? 10.652 18.374 -18.129 1.00 89.12 349 PHE A O 1
ATOM 2633 N N . GLY A 1 350 ? 10.561 18.678 -15.855 1.00 87.81 350 GLY A N 1
ATOM 2634 C CA . GLY A 1 350 ? 9.157 18.209 -15.775 1.00 87.81 350 GLY A CA 1
ATOM 2635 C C . GLY A 1 350 ? 9.066 16.729 -15.391 1.00 87.81 350 GLY A C 1
ATOM 2636 O O . GLY A 1 350 ? 7.959 16.198 -15.282 1.00 87.81 350 GLY A O 1
ATOM 2637 N N . ARG A 1 351 ? 10.239 16.116 -15.076 1.00 90.94 351 ARG A N 1
ATOM 2638 C CA . ARG A 1 351 ? 10.181 14.671 -14.748 1.00 90.94 351 ARG A CA 1
ATOM 2639 C C . ARG A 1 351 ? 10.201 14.469 -13.232 1.00 90.94 351 ARG A C 1
ATOM 2641 O O . ARG A 1 351 ? 10.020 13.347 -12.756 1.00 90.94 351 ARG A O 1
ATOM 2648 N N . GLY A 1 352 ? 10.337 15.603 -12.585 1.00 91.12 352 GLY A N 1
ATOM 2649 C CA . GLY A 1 352 ? 10.323 15.534 -11.116 1.00 91.12 352 GLY A CA 1
ATOM 2650 C C . GLY A 1 352 ? 11.681 15.100 -10.538 1.00 91.12 352 GLY A C 1
ATOM 2651 O O . GLY A 1 352 ? 12.615 14.777 -11.274 1.00 91.12 352 GLY A O 1
ATOM 2652 N N . PHE A 1 353 ? 11.760 15.189 -9.222 1.00 92.62 353 PHE A N 1
ATOM 2653 C CA . PHE A 1 353 ? 13.028 14.811 -8.556 1.00 92.62 353 PHE A CA 1
ATOM 2654 C C . PHE A 1 353 ? 13.095 13.295 -8.337 1.00 92.62 353 PHE A C 1
ATOM 2656 O O . PHE A 1 353 ? 12.097 12.586 -8.482 1.00 92.62 353 PHE A O 1
ATOM 2663 N N . ASN A 1 354 ? 14.308 12.836 -8.161 1.00 93.94 354 ASN A N 1
ATOM 2664 C CA . ASN A 1 354 ? 14.503 11.446 -7.697 1.00 93.94 354 ASN A CA 1
ATOM 2665 C C . ASN A 1 354 ? 15.486 11.415 -6.527 1.00 93.94 354 ASN A C 1
ATOM 2667 O O . ASN A 1 354 ? 16.110 12.426 -6.200 1.00 93.94 354 ASN A O 1
ATOM 2671 N N . GLU A 1 355 ? 15.556 10.303 -5.844 1.00 95.31 355 GLU A N 1
ATOM 2672 C CA . GLU A 1 355 ? 16.545 10.056 -4.771 1.00 95.31 355 GLU A CA 1
ATOM 2673 C C . GLU A 1 355 ? 17.179 8.672 -4.979 1.00 95.31 355 GLU A C 1
ATOM 2675 O O . GLU A 1 355 ? 16.770 7.912 -5.859 1.00 95.31 355 GLU A O 1
ATOM 2680 N N . ALA A 1 356 ? 18.272 8.496 -4.191 1.00 96.19 356 ALA A N 1
ATOM 2681 C CA . ALA A 1 356 ? 19.038 7.252 -4.434 1.00 96.19 356 ALA A CA 1
ATOM 2682 C C . ALA A 1 356 ? 18.148 6.018 -4.222 1.00 96.19 356 ALA A C 1
ATOM 2684 O O . ALA A 1 356 ? 17.561 5.829 -3.154 1.00 96.19 356 ALA A O 1
ATOM 2685 N N . SER A 1 357 ? 18.096 5.103 -5.279 1.00 97.94 357 SER A N 1
ATOM 2686 C CA . SER A 1 357 ? 17.313 3.852 -5.186 1.00 97.94 357 SER A CA 1
ATOM 2687 C C . SER A 1 357 ? 17.389 3.101 -6.522 1.00 97.94 357 SER A C 1
ATOM 2689 O O . SER A 1 357 ? 17.683 3.687 -7.566 1.00 97.94 357 SER A O 1
ATOM 2691 N N . VAL A 1 358 ? 17.191 1.797 -6.424 1.00 98.62 358 VAL A N 1
ATOM 2692 C CA . VAL A 1 358 ? 17.039 1.014 -7.665 1.00 98.62 358 VAL A CA 1
ATOM 2693 C C . VAL A 1 358 ? 15.635 1.219 -8.249 1.00 98.62 358 VAL A C 1
ATOM 2695 O O . VAL A 1 358 ? 15.506 1.556 -9.428 1.00 98.62 358 VAL A O 1
ATOM 2698 N N . ILE A 1 359 ? 14.638 1.039 -7.376 1.00 98.75 359 ILE A N 1
ATOM 2699 C CA . ILE A 1 359 ? 13.243 1.320 -7.793 1.00 98.75 359 ILE A CA 1
ATOM 2700 C C . ILE A 1 359 ? 12.751 2.549 -7.017 1.00 98.75 359 ILE A C 1
ATOM 2702 O O . ILE A 1 359 ? 12.638 2.529 -5.789 1.00 98.75 359 ILE A O 1
ATOM 2706 N N . PHE A 1 360 ? 12.496 3.572 -7.799 1.00 98.56 360 PHE A N 1
ATOM 2707 C CA . PHE A 1 360 ? 12.029 4.831 -7.182 1.00 98.56 360 PHE A CA 1
ATOM 2708 C C . PHE A 1 360 ? 10.554 5.079 -7.510 1.00 98.56 360 PHE A C 1
ATOM 2710 O O . PHE A 1 360 ? 10.160 5.141 -8.677 1.00 98.56 360 PHE A O 1
ATOM 2717 N N . VAL A 1 361 ? 9.778 5.269 -6.354 1.00 98.31 361 VAL A N 1
ATOM 2718 C CA . VAL A 1 361 ? 8.320 5.419 -6.557 1.00 98.31 361 VAL A CA 1
ATOM 2719 C C . VAL A 1 361 ? 7.908 6.795 -6.019 1.00 98.31 361 VAL A C 1
ATOM 2721 O O . VAL A 1 361 ? 8.272 7.183 -4.907 1.00 98.31 361 VAL A O 1
ATOM 2724 N N . ARG A 1 362 ? 6.973 7.393 -6.868 1.00 95.00 362 ARG A N 1
ATOM 2725 C CA . ARG A 1 362 ? 6.455 8.711 -6.448 1.00 95.00 362 ARG A CA 1
ATOM 2726 C C . ARG A 1 362 ? 4.980 8.820 -6.838 1.00 95.00 362 ARG A C 1
ATOM 2728 O O . ARG A 1 362 ? 4.626 8.790 -8.019 1.00 95.00 362 ARG A O 1
ATOM 2735 N N . GLY A 1 363 ? 4.208 8.944 -5.717 1.00 92.88 363 GLY A N 1
ATOM 2736 C CA . GLY A 1 363 ? 2.760 9.166 -5.936 1.00 92.88 363 GLY A CA 1
ATOM 2737 C C . GLY A 1 363 ? 2.104 8.018 -6.708 1.00 92.88 363 GLY A C 1
ATOM 2738 O O . GLY A 1 363 ? 1.180 8.259 -7.489 1.00 92.88 363 GLY A O 1
ATOM 2739 N N . ALA A 1 364 ? 2.705 6.788 -6.574 1.00 96.25 364 ALA A N 1
ATOM 2740 C CA . ALA A 1 364 ? 2.092 5.634 -7.278 1.00 96.25 364 ALA A CA 1
ATOM 2741 C C . ALA A 1 364 ? 1.995 4.447 -6.312 1.00 96.25 364 ALA A C 1
ATOM 2743 O O . ALA A 1 364 ? 2.600 4.448 -5.238 1.00 96.25 364 ALA A O 1
ATOM 2744 N N . GLN A 1 365 ? 1.078 3.444 -6.681 1.00 96.81 365 GLN A N 1
ATOM 2745 C CA . GLN A 1 365 ? 0.916 2.223 -5.857 1.00 96.81 365 GLN A CA 1
ATOM 2746 C C . GLN A 1 365 ? 1.160 0.984 -6.726 1.00 96.81 365 GLN A C 1
ATOM 2748 O O . GLN A 1 365 ? 0.224 0.275 -7.100 1.00 96.81 365 GLN A O 1
ATOM 2753 N N . PRO A 1 366 ? 2.527 0.735 -6.987 1.00 97.31 366 PRO A N 1
ATOM 2754 C CA . PRO A 1 366 ? 2.841 -0.375 -7.898 1.00 97.31 366 PRO A CA 1
ATOM 2755 C C . PRO A 1 366 ? 2.697 -1.739 -7.215 1.00 97.31 366 PRO A C 1
ATOM 2757 O O . PRO A 1 366 ? 2.593 -1.822 -5.988 1.00 97.31 366 PRO A O 1
ATOM 2760 N N . VAL A 1 367 ? 2.664 -2.750 -8.172 1.00 97.75 367 VAL A N 1
ATOM 2761 C CA . VAL A 1 367 ? 2.777 -4.147 -7.711 1.00 97.75 367 VAL A CA 1
ATOM 2762 C C . VAL A 1 367 ? 4.225 -4.604 -7.936 1.00 97.75 367 VAL A C 1
ATOM 2764 O O . VAL A 1 367 ? 4.724 -4.623 -9.064 1.00 97.75 367 VAL A O 1
ATOM 2767 N N . ILE A 1 368 ? 4.901 -4.882 -6.790 1.00 97.62 368 ILE A N 1
ATOM 2768 C CA . ILE A 1 368 ? 6.287 -5.404 -6.840 1.00 97.62 368 ILE A CA 1
ATOM 2769 C C . ILE A 1 368 ? 6.347 -6.741 -6.088 1.00 97.62 368 ILE A C 1
ATOM 2771 O O . ILE A 1 368 ? 6.260 -6.790 -4.859 1.00 97.62 368 ILE A O 1
ATOM 2775 N N . MET A 1 369 ? 6.535 -7.752 -6.982 1.00 96.25 369 MET A N 1
ATOM 2776 C CA . MET A 1 369 ? 6.422 -9.060 -6.306 1.00 96.25 369 MET A CA 1
ATOM 2777 C C . MET A 1 369 ? 7.388 -10.064 -6.940 1.00 96.25 369 MET A C 1
ATOM 2779 O O . MET A 1 369 ? 7.638 -10.034 -8.147 1.00 96.25 369 MET A O 1
ATOM 2783 N N . GLY A 1 370 ? 7.882 -10.914 -5.974 1.00 96.56 370 GLY A N 1
ATOM 2784 C CA . GLY A 1 370 ? 8.702 -12.070 -6.412 1.00 96.56 370 GLY A CA 1
ATOM 2785 C C . GLY A 1 370 ? 9.981 -11.620 -7.124 1.00 96.56 370 GLY A C 1
ATOM 2786 O O . GLY A 1 370 ? 10.461 -12.326 -8.013 1.00 96.56 370 GLY A O 1
ATOM 2787 N N . ASN A 1 371 ? 10.407 -10.422 -6.834 1.00 98.44 371 ASN A N 1
ATOM 2788 C CA . ASN A 1 371 ? 11.657 -9.981 -7.495 1.00 98.44 371 ASN A CA 1
ATOM 2789 C C . ASN A 1 371 ? 12.872 -10.332 -6.639 1.00 98.44 371 ASN A C 1
ATOM 2791 O O . ASN A 1 371 ? 12.753 -10.578 -5.437 1.00 98.44 371 ASN A O 1
ATOM 2795 N N . THR A 1 372 ? 13.992 -10.492 -7.389 1.00 98.62 372 THR A N 1
ATOM 2796 C CA . THR A 1 372 ? 15.296 -10.545 -6.694 1.00 98.62 372 THR A CA 1
ATOM 2797 C C . THR A 1 372 ? 16.075 -9.243 -6.935 1.00 98.62 372 THR A C 1
ATOM 2799 O O . THR A 1 372 ? 16.369 -8.875 -8.074 1.00 98.62 372 THR A O 1
ATOM 2802 N N . ILE A 1 373 ? 16.344 -8.544 -5.790 1.00 98.75 373 ILE A N 1
ATOM 2803 C CA . ILE A 1 373 ? 17.092 -7.274 -5.894 1.00 98.75 373 ILE A CA 1
ATOM 2804 C C . ILE A 1 373 ? 18.392 -7.398 -5.088 1.00 98.75 373 ILE A C 1
ATOM 2806 O O . ILE A 1 373 ? 18.378 -7.476 -3.857 1.00 98.75 373 ILE A O 1
ATOM 2810 N N . ARG A 1 374 ? 19.532 -7.391 -5.881 1.00 98.19 374 ARG A N 1
ATOM 2811 C CA . ARG A 1 374 ? 20.786 -7.686 -5.160 1.00 98.19 374 ARG A CA 1
ATOM 2812 C C . ARG A 1 374 ? 21.960 -6.990 -5.850 1.00 98.19 374 ARG A C 1
ATOM 2814 O O . ARG A 1 374 ? 21.871 -6.606 -7.018 1.00 98.19 374 ARG A O 1
ATOM 2821 N N . ASP A 1 375 ? 22.976 -6.770 -5.037 1.00 98.25 375 ASP A N 1
ATOM 2822 C CA . ASP A 1 375 ? 24.304 -6.304 -5.504 1.00 98.25 375 ASP A CA 1
ATOM 2823 C C . ASP A 1 375 ? 24.187 -4.969 -6.243 1.00 98.25 375 ASP A C 1
ATOM 2825 O O . ASP A 1 375 ? 24.852 -4.755 -7.258 1.00 98.25 375 ASP A O 1
ATOM 2829 N N . ASN A 1 376 ? 23.319 -4.155 -5.641 1.00 98.50 376 ASN A N 1
ATOM 2830 C CA . ASN A 1 376 ? 23.212 -2.810 -6.241 1.00 98.50 376 ASN A CA 1
ATOM 2831 C C . ASN A 1 376 ? 23.907 -1.777 -5.355 1.00 98.50 376 ASN A C 1
ATOM 2833 O O . ASN A 1 376 ? 24.060 -1.976 -4.149 1.00 98.50 376 ASN A O 1
ATOM 2837 N N . GLU A 1 377 ? 24.448 -0.734 -6.002 1.00 97.69 377 GLU A N 1
ATOM 2838 C CA . GLU A 1 377 ? 25.055 0.363 -5.211 1.00 97.69 377 GLU A CA 1
ATOM 2839 C C . GLU A 1 377 ? 24.010 1.429 -4.862 1.00 97.69 377 GLU A C 1
ATOM 2841 O O . GLU A 1 377 ? 24.231 2.622 -5.078 1.00 97.69 377 GLU A O 1
ATOM 2846 N N . ALA A 1 378 ? 22.857 0.999 -4.402 1.00 97.19 378 ALA A N 1
ATOM 2847 C CA . ALA A 1 378 ? 21.725 1.887 -4.053 1.00 97.19 378 ALA A CA 1
ATOM 2848 C C . ALA A 1 378 ? 20.747 1.122 -3.152 1.00 97.19 378 ALA A C 1
ATOM 2850 O O . ALA A 1 378 ? 20.801 -0.105 -3.050 1.00 97.19 378 ALA A O 1
ATOM 2851 N N . PRO A 1 379 ? 19.880 1.934 -2.443 1.00 98.12 379 PRO A N 1
ATOM 2852 C CA . PRO A 1 379 ? 18.777 1.239 -1.761 1.00 98.12 379 PRO A CA 1
ATOM 2853 C C . PRO A 1 379 ? 17.874 0.489 -2.743 1.00 98.12 379 PRO A C 1
ATOM 2855 O O . PRO A 1 379 ? 17.740 0.880 -3.906 1.00 98.12 379 PRO A O 1
ATOM 2858 N N . ALA A 1 380 ? 17.294 -0.598 -2.172 1.00 98.31 380 ALA A N 1
ATOM 2859 C CA . ALA A 1 380 ? 16.522 -1.478 -3.079 1.00 98.31 380 ALA A CA 1
ATOM 2860 C C . ALA A 1 380 ? 15.285 -0.740 -3.609 1.00 98.31 380 ALA A C 1
ATOM 2862 O O . ALA A 1 380 ? 14.995 -0.810 -4.805 1.00 98.31 380 ALA A O 1
ATOM 2863 N N . MET A 1 381 ? 14.627 -0.020 -2.703 1.00 98.31 381 MET A N 1
ATOM 2864 C CA . MET A 1 381 ? 13.392 0.677 -3.132 1.00 98.31 381 MET A CA 1
ATOM 2865 C C . MET A 1 381 ? 13.231 1.960 -2.309 1.00 98.31 381 MET A C 1
ATOM 2867 O O . MET A 1 381 ? 13.719 2.058 -1.181 1.00 98.31 381 MET A O 1
ATOM 2871 N N . SER A 1 382 ? 12.529 2.875 -2.943 1.00 98.06 382 SER A N 1
ATOM 2872 C CA . SER A 1 382 ? 12.159 4.106 -2.220 1.00 98.06 382 SER A CA 1
ATOM 2873 C C . SER A 1 382 ? 10.737 4.517 -2.615 1.00 98.06 382 SER A C 1
ATOM 2875 O O . SER A 1 382 ? 10.362 4.475 -3.788 1.00 98.06 382 SER A O 1
ATOM 2877 N N . ILE A 1 383 ? 10.069 5.009 -1.531 1.00 97.88 383 ILE A N 1
ATOM 2878 C CA . ILE A 1 383 ? 8.659 5.361 -1.793 1.00 97.88 383 ILE A CA 1
ATOM 2879 C C . ILE A 1 383 ? 8.251 6.455 -0.798 1.00 97.88 383 ILE A C 1
ATOM 2881 O O . ILE A 1 383 ? 8.735 6.500 0.335 1.00 97.88 383 ILE A O 1
ATOM 2885 N N . ASN A 1 384 ? 7.327 7.320 -1.302 1.00 95.12 384 ASN A N 1
ATOM 2886 C CA . ASN A 1 384 ? 6.927 8.357 -0.318 1.00 95.12 384 ASN A CA 1
ATOM 2887 C C . ASN A 1 384 ? 5.784 7.852 0.569 1.00 95.12 384 ASN A C 1
ATOM 2889 O O . ASN A 1 384 ? 4.999 6.990 0.171 1.00 95.12 384 ASN A O 1
ATOM 2893 N N . VAL A 1 385 ? 5.676 8.451 1.787 1.00 96.56 385 VAL A N 1
ATOM 2894 C CA . VAL A 1 385 ? 4.766 7.942 2.839 1.00 96.56 385 VAL A CA 1
ATOM 2895 C C . VAL A 1 385 ? 3.312 8.044 2.370 1.00 96.56 385 VAL A C 1
ATOM 2897 O O . VAL A 1 385 ? 2.492 7.191 2.718 1.00 96.56 385 VAL A O 1
ATOM 2900 N N . ASN A 1 386 ? 3.041 9.001 1.479 1.00 95.88 386 ASN A N 1
ATOM 2901 C CA . ASN A 1 386 ? 1.635 9.179 1.051 1.00 95.88 386 ASN A CA 1
ATOM 2902 C C . ASN A 1 386 ? 1.281 8.185 -0.058 1.00 95.88 386 ASN A C 1
ATOM 2904 O O . ASN A 1 386 ? 0.102 8.006 -0.369 1.00 95.88 386 ASN A O 1
ATOM 2908 N N . ALA A 1 387 ? 2.313 7.512 -0.607 1.00 96.50 387 ALA A N 1
ATOM 2909 C CA . ALA A 1 387 ? 2.022 6.454 -1.597 1.00 96.50 387 ALA A CA 1
ATOM 2910 C C . ALA A 1 387 ? 1.637 5.141 -0.901 1.00 96.50 387 ALA A C 1
ATOM 2912 O O . ALA A 1 387 ? 1.067 4.251 -1.537 1.00 96.50 387 ALA A O 1
ATOM 2913 N N . LEU A 1 388 ? 1.956 5.004 0.436 1.00 97.00 388 LEU A N 1
ATOM 2914 C CA . LEU A 1 388 ? 1.452 3.852 1.225 1.00 97.00 388 LEU A CA 1
ATOM 2915 C C . LEU A 1 388 ? 0.054 4.148 1.767 1.00 97.00 388 LEU A C 1
ATOM 2917 O O . LEU A 1 388 ? -0.172 4.125 2.979 1.00 97.00 388 LEU A O 1
ATOM 2921 N N . ASN A 1 389 ? -0.863 4.404 0.821 1.00 95.31 389 ASN A N 1
ATOM 2922 C CA . ASN A 1 389 ? -2.191 4.897 1.248 1.00 95.31 389 ASN A CA 1
ATOM 2923 C C . ASN A 1 389 ? -3.166 3.724 1.430 1.00 95.31 389 ASN A C 1
ATOM 2925 O O . ASN A 1 389 ? -2.781 2.559 1.323 1.00 95.31 389 ASN A O 1
ATOM 2929 N N . SER A 1 390 ? -4.435 4.002 1.763 1.00 93.56 390 SER A N 1
ATOM 2930 C CA . SER A 1 390 ? -5.382 2.968 2.240 1.00 93.56 390 SER A CA 1
ATOM 2931 C C . SER A 1 390 ? -6.159 2.374 1.061 1.00 93.56 390 SER A C 1
ATOM 2933 O O . SER A 1 390 ? -7.034 1.529 1.258 1.00 93.56 390 SER A O 1
ATOM 2935 N N . ASP A 1 391 ? -5.801 2.791 -0.115 1.00 92.69 391 ASP A N 1
ATOM 2936 C CA . ASP A 1 391 ? -6.486 2.164 -1.266 1.00 92.69 391 ASP A CA 1
ATOM 2937 C C . ASP A 1 391 ? -6.116 0.680 -1.398 1.00 92.69 391 ASP A C 1
ATOM 2939 O O . ASP A 1 391 ? -4.961 0.289 -1.214 1.00 92.69 391 ASP A O 1
ATOM 2943 N N . LEU A 1 392 ? -7.134 -0.088 -1.728 1.00 91.69 392 LEU A N 1
ATOM 2944 C CA . LEU A 1 392 ? -6.870 -1.534 -1.897 1.00 91.69 392 LEU A CA 1
ATOM 2945 C C . LEU A 1 392 ? -6.301 -1.798 -3.300 1.00 91.69 392 LEU A C 1
ATOM 2947 O O . LEU A 1 392 ? -6.843 -1.334 -4.306 1.00 91.69 392 LEU A O 1
ATOM 2951 N N . ARG A 1 393 ? -5.112 -2.372 -3.172 1.00 91.31 393 ARG A N 1
ATOM 2952 C CA . ARG A 1 393 ? -4.484 -2.713 -4.465 1.00 91.31 393 ARG A CA 1
ATOM 2953 C C . ARG A 1 393 ? -4.256 -4.222 -4.565 1.00 91.31 393 ARG A C 1
ATOM 2955 O O . ARG A 1 393 ? -3.818 -4.868 -3.611 1.00 91.31 393 ARG A O 1
ATOM 2962 N N . ARG A 1 394 ? -4.621 -4.730 -5.802 1.00 89.25 394 ARG A N 1
ATOM 2963 C CA . ARG A 1 394 ? -4.366 -6.173 -6.030 1.00 89.25 394 ARG A CA 1
ATOM 2964 C C . ARG A 1 394 ? -3.468 -6.340 -7.262 1.00 89.25 394 ARG A C 1
ATOM 2966 O O . ARG A 1 394 ? -3.225 -5.388 -8.006 1.00 89.25 394 ARG A O 1
ATOM 2973 N N . ASP A 1 395 ? -2.970 -7.529 -7.294 1.00 93.12 395 ASP A N 1
ATOM 2974 C CA . ASP A 1 395 ? -2.157 -7.813 -8.502 1.00 93.12 395 ASP A CA 1
ATOM 2975 C C . ASP A 1 395 ? -3.062 -7.990 -9.729 1.00 93.12 395 ASP A C 1
ATOM 2977 O O . ASP A 1 395 ? -3.977 -8.817 -9.736 1.00 93.12 395 ASP A O 1
ATOM 2981 N N . THR A 1 396 ? -2.755 -7.187 -10.805 1.00 88.50 396 THR A N 1
ATOM 2982 C CA . THR A 1 396 ? -3.605 -7.217 -12.022 1.00 88.50 396 THR A CA 1
ATOM 2983 C C . THR A 1 396 ? -3.203 -8.388 -12.923 1.00 88.50 396 THR A C 1
ATOM 2985 O O . THR A 1 396 ? -3.980 -8.786 -13.793 1.00 88.50 396 THR A O 1
ATOM 2988 N N . GLY A 1 397 ? -2.133 -9.042 -12.672 1.00 91.44 397 GLY A N 1
ATOM 2989 C CA . GLY A 1 397 ? -1.678 -10.193 -13.476 1.00 91.44 397 GLY A CA 1
ATOM 2990 C C . GLY A 1 397 ? -0.968 -9.731 -14.753 1.00 91.44 397 GLY A C 1
ATOM 2991 O O . GLY A 1 397 ? -0.874 -8.535 -15.035 1.00 91.44 397 GLY A O 1
ATOM 2992 N N . ARG A 1 398 ? -0.505 -10.727 -15.464 1.00 88.38 398 ARG A N 1
ATOM 2993 C CA . ARG A 1 398 ? 0.174 -10.458 -16.748 1.00 88.38 398 ARG A CA 1
ATOM 2994 C C . ARG A 1 398 ? -0.811 -9.942 -17.806 1.00 88.38 398 ARG A C 1
ATOM 2996 O O . ARG A 1 398 ? -2.015 -10.193 -17.730 1.00 88.38 398 ARG A O 1
ATOM 3003 N N . GLN A 1 399 ? -0.127 -9.179 -18.780 1.00 86.50 399 GLN A N 1
ATOM 3004 C CA . GLN A 1 399 ? -0.977 -8.666 -19.886 1.00 86.50 399 GLN A CA 1
ATOM 3005 C C . GLN A 1 399 ? -0.821 -9.524 -21.143 1.00 86.50 399 GLN A C 1
ATOM 3007 O O . GLN A 1 399 ? -1.472 -9.258 -22.156 1.00 86.50 399 GLN A O 1
ATOM 3012 N N . SER A 1 400 ? 0.172 -10.447 -21.035 1.00 82.44 400 SER A N 1
ATOM 3013 C CA . SER A 1 400 ? 0.309 -11.410 -22.147 1.00 82.44 400 SER A CA 1
ATOM 3014 C C . SER A 1 400 ? 0.250 -12.837 -21.590 1.00 82.44 400 SER A C 1
ATOM 3016 O O . SER A 1 400 ? 0.470 -13.066 -20.399 1.00 82.44 400 SER A O 1
ATOM 3018 N N . GLY A 1 401 ? -0.278 -13.728 -22.415 1.00 81.94 401 GLY A N 1
ATOM 3019 C CA . GLY A 1 401 ? -0.334 -15.135 -21.952 1.00 81.94 401 GLY A CA 1
ATOM 3020 C C . GLY A 1 401 ? -1.317 -15.309 -20.784 1.00 81.94 401 GLY A C 1
ATOM 3021 O O . GLY A 1 401 ? -2.347 -14.637 -20.712 1.00 81.94 401 GLY A O 1
ATOM 3022 N N . GLU A 1 402 ? -0.961 -16.411 -19.840 1.00 84.12 402 GLU A N 1
ATOM 3023 C CA . GLU A 1 402 ? -1.821 -16.624 -18.646 1.00 84.12 402 GLU A CA 1
ATOM 3024 C C . GLU A 1 402 ? -1.729 -15.436 -17.678 1.00 84.12 402 GLU A C 1
ATOM 3026 O O . GLU A 1 402 ? -0.690 -14.782 -17.567 1.00 84.12 402 GLU A O 1
ATOM 3031 N N . ILE A 1 403 ? -2.864 -15.083 -17.008 1.00 86.81 403 ILE A N 1
ATOM 3032 C CA . ILE A 1 403 ? -2.986 -13.873 -16.167 1.00 86.81 403 ILE A CA 1
ATOM 3033 C C . ILE A 1 403 ? -2.010 -13.964 -14.980 1.00 86.81 403 ILE A C 1
ATOM 3035 O O . ILE A 1 403 ? -1.449 -12.948 -14.565 1.00 86.81 403 ILE A O 1
ATOM 3039 N N . ASP A 1 404 ? -1.669 -15.193 -14.569 1.00 86.12 404 ASP A N 1
ATOM 3040 C CA . ASP A 1 404 ? -0.717 -15.453 -13.471 1.00 86.12 404 ASP A CA 1
ATOM 3041 C C . ASP A 1 404 ? -0.830 -14.388 -12.371 1.00 86.12 404 ASP A C 1
ATOM 3043 O O . ASP A 1 404 ? 0.174 -13.820 -11.938 1.00 86.12 404 ASP A O 1
ATOM 3047 N N . ARG A 1 405 ? -1.953 -14.147 -11.835 1.00 88.50 405 ARG A N 1
ATOM 3048 C CA . ARG A 1 405 ? -2.174 -13.133 -10.783 1.00 88.50 405 ARG A CA 1
ATOM 3049 C C . ARG A 1 405 ? -2.006 -13.783 -9.405 1.00 88.50 405 ARG A C 1
ATOM 3051 O O . ARG A 1 405 ? -2.279 -14.971 -9.222 1.00 88.50 405 ARG A O 1
ATOM 3058 N N . LEU A 1 406 ? -1.520 -12.872 -8.473 1.00 87.62 406 LEU A N 1
ATOM 3059 C CA . LEU A 1 406 ? -1.404 -13.340 -7.075 1.00 87.62 406 LEU A CA 1
ATOM 3060 C C . LEU A 1 406 ? -2.783 -13.449 -6.414 1.00 87.62 406 LEU A C 1
ATOM 3062 O O . LEU A 1 406 ? -3.579 -12.507 -6.437 1.00 87.62 406 LEU A O 1
ATOM 3066 N N . GLU A 1 407 ? -3.056 -14.701 -5.784 1.00 82.50 407 GLU A N 1
ATOM 3067 C CA . GLU A 1 407 ? -4.379 -14.903 -5.151 1.00 82.50 407 GLU A CA 1
ATOM 3068 C C . GLU A 1 407 ? -4.290 -14.643 -3.643 1.00 82.50 407 GLU A C 1
ATOM 3070 O O . GLU A 1 407 ? -3.221 -14.748 -3.039 1.00 82.50 407 GLU A O 1
ATOM 3075 N N . GLY A 1 408 ? -5.440 -14.072 -3.100 1.00 77.88 408 GLY A N 1
ATOM 3076 C CA . GLY A 1 408 ? -5.525 -14.080 -1.615 1.00 77.88 408 GLY A CA 1
ATOM 3077 C C . GLY A 1 408 ? -5.126 -12.719 -1.029 1.00 77.88 408 GLY A C 1
ATOM 3078 O O . GLY A 1 408 ? -5.283 -12.507 0.175 1.00 77.88 408 GLY A O 1
ATOM 3079 N N . TYR A 1 409 ? -4.611 -11.734 -1.814 1.00 82.75 409 TYR A N 1
ATOM 3080 C CA . TYR A 1 409 ? -4.152 -10.456 -1.222 1.00 82.75 409 TYR A CA 1
ATOM 3081 C C . TYR A 1 409 ? -5.019 -9.311 -1.754 1.00 82.75 409 TYR A C 1
ATOM 3083 O O . TYR A 1 409 ? -4.520 -8.213 -2.012 1.00 82.75 409 TYR A O 1
ATOM 3091 N N . ARG A 1 410 ? -6.262 -9.597 -1.748 1.00 83.50 410 ARG A N 1
ATOM 3092 C CA . ARG A 1 410 ? -7.195 -8.562 -2.256 1.00 83.50 410 ARG A CA 1
ATOM 3093 C C . ARG A 1 410 ? -7.460 -7.509 -1.177 1.00 83.50 410 ARG A C 1
ATOM 3095 O O . ARG A 1 410 ? -8.065 -6.474 -1.463 1.00 83.50 410 ARG A O 1
ATOM 3102 N N . ASP A 1 411 ? -6.900 -7.713 0.056 1.00 87.69 411 ASP A N 1
ATOM 3103 C CA . ASP A 1 411 ? -7.104 -6.731 1.143 1.00 87.69 411 ASP A CA 1
ATOM 3104 C C . ASP A 1 411 ? -5.855 -5.854 1.319 1.00 87.69 411 ASP A C 1
ATOM 3106 O O . ASP A 1 411 ? -5.736 -5.132 2.311 1.00 87.69 411 ASP A O 1
ATOM 3110 N N . ASN A 1 412 ? -4.834 -5.968 0.373 1.00 92.12 412 ASN A N 1
ATOM 3111 C CA . ASN A 1 412 ? -3.620 -5.136 0.488 1.00 92.12 412 ASN A CA 1
ATOM 3112 C C . ASN A 1 412 ? -3.954 -3.651 0.285 1.00 92.12 412 ASN A C 1
ATOM 3114 O O . ASN A 1 412 ? -4.715 -3.284 -0.612 1.00 92.12 412 ASN A O 1
ATOM 3118 N N . GLN A 1 413 ? -3.387 -2.850 1.168 1.00 94.44 413 GLN A N 1
ATOM 3119 C CA . GLN A 1 413 ? -3.586 -1.390 1.024 1.00 94.44 413 GLN A CA 1
ATOM 3120 C C . GLN A 1 413 ? -2.273 -0.733 0.581 1.00 94.44 413 GLN A C 1
ATOM 3122 O O . GLN A 1 413 ? -1.197 -1.043 1.096 1.00 94.44 413 GLN A O 1
ATOM 3127 N N . GLY A 1 414 ? -2.434 0.258 -0.387 1.00 95.94 414 GLY A N 1
ATOM 3128 C CA . GLY A 1 414 ? -1.225 0.866 -0.977 1.00 95.94 414 GLY A CA 1
ATOM 3129 C C . GLY A 1 414 ? -0.516 -0.074 -1.960 1.00 95.94 414 GLY A C 1
ATOM 3130 O O . GLY A 1 414 ? -1.129 -0.979 -2.530 1.00 95.94 414 GLY A O 1
ATOM 3131 N N . PRO A 1 415 ? 0.777 0.216 -2.207 1.00 96.69 415 PRO A N 1
ATOM 3132 C CA . PRO A 1 415 ? 1.491 -0.686 -3.125 1.00 96.69 415 PRO A CA 1
ATOM 3133 C C . PRO A 1 415 ? 1.527 -2.127 -2.599 1.00 96.69 415 PRO A C 1
ATOM 3135 O O . PRO A 1 415 ? 1.513 -2.360 -1.387 1.00 96.69 415 PRO A O 1
ATOM 3138 N N . LEU A 1 416 ? 1.411 -3.064 -3.625 1.00 95.88 416 LEU A N 1
ATOM 3139 C CA . LEU A 1 416 ? 1.565 -4.489 -3.241 1.00 95.88 416 LEU A CA 1
ATOM 3140 C C . LEU A 1 416 ? 3.027 -4.927 -3.371 1.00 95.88 416 LEU A C 1
ATOM 3142 O O . LEU A 1 416 ? 3.574 -5.012 -4.473 1.00 95.88 416 LEU A O 1
ATOM 3146 N N . ILE A 1 417 ? 3.644 -5.183 -2.175 1.00 95.94 417 ILE A N 1
ATOM 3147 C CA . ILE A 1 417 ? 5.057 -5.612 -2.132 1.00 95.94 417 ILE A CA 1
ATOM 3148 C C . ILE A 1 417 ? 5.124 -6.956 -1.389 1.00 95.94 417 ILE A C 1
ATOM 3150 O O . ILE A 1 417 ? 4.894 -7.031 -0.179 1.00 95.94 417 ILE A O 1
ATOM 3154 N N . LEU A 1 418 ? 5.511 -7.834 -2.235 1.00 94.31 418 LEU A N 1
ATOM 3155 C CA . LEU A 1 418 ? 5.429 -9.163 -1.604 1.00 94.31 418 LEU A CA 1
ATOM 3156 C C . LEU A 1 418 ? 6.454 -10.101 -2.242 1.00 94.31 418 LEU A C 1
ATOM 3158 O O . LEU A 1 418 ? 6.748 -10.005 -3.436 1.00 94.31 418 LEU A O 1
ATOM 3162 N N . ASP A 1 419 ? 7.017 -10.953 -1.413 1.00 94.12 419 ASP A N 1
ATOM 3163 C CA . ASP A 1 419 ? 7.863 -12.097 -1.799 1.00 94.12 419 ASP A CA 1
ATOM 3164 C C . ASP A 1 419 ? 9.063 -11.621 -2.625 1.00 94.12 419 ASP A C 1
ATOM 3166 O O . ASP A 1 419 ? 9.527 -12.329 -3.520 1.00 94.12 419 ASP A O 1
ATOM 3170 N N . ASN A 1 420 ? 9.550 -10.491 -2.280 1.00 97.56 420 ASN A N 1
ATOM 3171 C CA . ASN A 1 420 ? 10.823 -10.081 -2.910 1.00 97.56 420 ASN A CA 1
ATOM 3172 C C . ASN A 1 420 ? 12.009 -10.586 -2.086 1.00 97.56 420 ASN A C 1
ATOM 3174 O O . ASN A 1 420 ? 11.925 -10.719 -0.864 1.00 97.56 420 ASN A O 1
ATOM 3178 N N . ARG A 1 421 ? 13.023 -10.968 -2.843 1.00 98.00 421 ARG A N 1
ATOM 3179 C CA . ARG A 1 421 ? 14.273 -11.377 -2.178 1.00 98.00 421 ARG A CA 1
ATOM 3180 C C . ARG A 1 421 ? 15.332 -10.287 -2.365 1.00 98.00 421 ARG A C 1
ATOM 3182 O O . ARG A 1 421 ? 15.724 -9.961 -3.487 1.00 98.00 421 ARG A O 1
ATOM 3189 N N . ILE A 1 422 ? 15.770 -9.783 -1.157 1.00 98.06 422 ILE A N 1
ATOM 3190 C CA . ILE A 1 422 ? 16.606 -8.568 -1.265 1.00 98.06 422 ILE A CA 1
ATOM 3191 C C . ILE A 1 422 ? 17.905 -8.796 -0.484 1.00 98.06 422 ILE A C 1
ATOM 3193 O O . ILE A 1 422 ? 17.891 -9.239 0.667 1.00 98.06 422 ILE A O 1
ATOM 3197 N N . GLY A 1 423 ? 18.996 -8.532 -1.250 1.00 97.06 423 GLY A N 1
ATOM 3198 C CA . GLY A 1 423 ? 20.284 -8.721 -0.538 1.00 97.06 423 GLY A CA 1
ATOM 3199 C C . GLY A 1 423 ? 21.396 -7.918 -1.211 1.00 97.06 423 GLY A C 1
ATOM 3200 O O . GLY A 1 423 ? 21.308 -7.561 -2.388 1.00 97.06 423 GLY A O 1
ATOM 3201 N N . ASN A 1 424 ? 22.377 -7.543 -0.332 1.00 97.06 424 ASN A N 1
ATOM 3202 C CA . ASN A 1 424 ? 23.624 -6.872 -0.744 1.00 97.06 424 ASN A CA 1
ATOM 3203 C C . ASN A 1 424 ? 23.348 -5.585 -1.534 1.00 97.06 424 ASN A C 1
ATOM 3205 O O . ASN A 1 424 ? 23.963 -5.341 -2.573 1.00 97.06 424 ASN A O 1
ATOM 3209 N N . ASN A 1 425 ? 22.384 -4.804 -1.075 1.00 98.19 425 ASN A N 1
ATOM 3210 C CA . ASN A 1 425 ? 22.199 -3.411 -1.533 1.00 98.19 425 ASN A CA 1
ATOM 3211 C C . ASN A 1 425 ? 22.641 -2.437 -0.439 1.00 98.19 425 ASN A C 1
ATOM 3213 O O . ASN A 1 425 ? 23.004 -2.849 0.664 1.00 98.19 425 ASN A O 1
ATOM 3217 N N . ASP A 1 426 ? 22.724 -1.118 -0.814 1.00 96.44 426 ASP A N 1
ATOM 3218 C CA . ASP A 1 426 ? 23.055 -0.170 0.274 1.00 96.44 426 ASP A CA 1
ATOM 3219 C C . ASP A 1 426 ? 22.080 -0.303 1.450 1.00 96.44 426 ASP A C 1
ATOM 3221 O O . ASP A 1 426 ? 22.514 -0.312 2.604 1.00 96.44 426 ASP A O 1
ATOM 3225 N N . ILE A 1 427 ? 20.756 -0.359 1.082 1.00 97.81 427 ILE A N 1
ATOM 3226 C CA . ILE A 1 427 ? 19.713 -0.675 2.085 1.00 97.81 427 ILE A CA 1
ATOM 3227 C C . ILE A 1 427 ? 18.829 -1.810 1.547 1.00 97.81 427 ILE A C 1
ATOM 3229 O O . ILE A 1 427 ? 18.312 -1.745 0.430 1.00 97.81 427 ILE A O 1
ATOM 3233 N N . ASN A 1 428 ? 18.804 -2.853 2.355 1.00 97.94 428 ASN A N 1
ATOM 3234 C CA . ASN A 1 428 ? 17.950 -3.998 1.979 1.00 97.94 428 ASN A CA 1
ATOM 3235 C C . ASN A 1 428 ? 16.536 -3.869 2.558 1.00 97.94 428 ASN A C 1
ATOM 3237 O O . ASN A 1 428 ? 16.136 -4.638 3.433 1.00 97.94 428 ASN A O 1
ATOM 3241 N N . GLY A 1 429 ? 15.799 -2.903 2.040 1.00 97.31 429 GLY A N 1
ATOM 3242 C CA . GLY A 1 429 ? 14.409 -2.626 2.447 1.00 97.31 429 GLY A CA 1
ATOM 3243 C C . GLY A 1 429 ? 13.808 -1.518 1.570 1.00 97.31 429 GLY A C 1
ATOM 3244 O O . GLY A 1 429 ? 14.275 -1.260 0.459 1.00 97.31 429 GLY A O 1
ATOM 3245 N N . ILE A 1 430 ? 12.699 -1.049 2.142 1.00 98.06 430 ILE A N 1
ATOM 3246 C CA . ILE A 1 430 ? 12.059 0.069 1.419 1.00 98.06 430 ILE A CA 1
ATOM 3247 C C . ILE A 1 430 ? 12.285 1.348 2.241 1.00 98.06 430 ILE A C 1
ATOM 3249 O O . ILE A 1 430 ? 11.919 1.427 3.416 1.00 98.06 430 ILE A O 1
ATOM 3253 N N . VAL A 1 431 ? 12.967 2.227 1.551 1.00 98.31 431 VAL A N 1
ATOM 3254 C CA . VAL A 1 431 ? 13.129 3.543 2.219 1.00 98.31 431 VAL A CA 1
ATOM 3255 C C . VAL A 1 431 ? 11.856 4.381 2.031 1.00 98.31 431 VAL A C 1
ATOM 3257 O O . VAL A 1 431 ? 11.445 4.678 0.907 1.00 98.31 431 VAL A O 1
ATOM 3260 N N . VAL A 1 432 ? 11.276 4.712 3.173 1.00 98.25 432 VAL A N 1
ATOM 3261 C CA . VAL A 1 432 ? 10.041 5.515 3.144 1.00 98.25 432 VAL A CA 1
ATOM 3262 C C . VAL A 1 432 ? 10.428 6.979 3.404 1.00 98.25 432 VAL A C 1
ATOM 3264 O O . VAL A 1 432 ? 10.906 7.332 4.485 1.00 98.25 432 VAL A O 1
ATOM 3267 N N . ARG A 1 433 ? 10.155 7.687 2.406 1.00 96.38 433 ARG A N 1
ATOM 3268 C CA . ARG A 1 433 ? 10.541 9.104 2.551 1.00 96.38 433 ARG A CA 1
ATOM 3269 C C . ARG A 1 433 ? 9.508 9.855 3.402 1.00 96.38 433 ARG A C 1
ATOM 3271 O O . ARG A 1 433 ? 8.303 9.790 3.153 1.00 96.38 433 ARG A O 1
ATOM 3278 N N . GLY A 1 434 ? 10.108 10.539 4.490 1.00 93.19 434 GLY A N 1
ATOM 3279 C CA . GLY A 1 434 ? 9.242 11.261 5.457 1.00 93.19 434 GLY A CA 1
ATOM 3280 C C . GLY A 1 434 ? 8.683 12.557 4.856 1.00 93.19 434 GLY A C 1
ATOM 3281 O O . GLY A 1 434 ? 9.383 13.278 4.142 1.00 93.19 434 GLY A O 1
ATOM 3282 N N . GLN A 1 435 ? 7.389 12.790 5.122 1.00 94.06 435 GLN A N 1
ATOM 3283 C CA . GLN A 1 435 ? 6.681 14.045 4.780 1.00 94.06 435 GLN A CA 1
ATOM 3284 C C . GLN A 1 435 ? 5.415 14.160 5.638 1.00 94.06 435 GLN A C 1
ATOM 3286 O O . GLN A 1 435 ? 5.135 13.295 6.472 1.00 94.06 435 GLN A O 1
ATOM 3291 N N . THR A 1 436 ? 4.758 15.295 5.471 1.00 94.75 436 THR A N 1
ATOM 3292 C CA . THR A 1 436 ? 3.441 15.395 6.142 1.00 94.75 436 THR A CA 1
ATOM 3293 C C . THR A 1 436 ? 2.409 14.501 5.433 1.00 94.75 436 THR A C 1
ATOM 3295 O O . THR A 1 436 ? 2.273 14.531 4.208 1.00 94.75 436 THR A O 1
ATOM 3298 N N . VAL A 1 437 ? 1.755 13.709 6.234 1.00 95.44 437 VAL A N 1
ATOM 3299 C CA . VAL A 1 437 ? 0.767 12.766 5.668 1.00 95.44 437 VAL A CA 1
ATOM 3300 C C . VAL A 1 437 ? -0.496 13.537 5.256 1.00 95.44 437 VAL A C 1
ATOM 3302 O O . VAL A 1 437 ? -1.096 14.258 6.056 1.00 95.44 437 VAL A O 1
ATOM 3305 N N . THR A 1 438 ? -0.856 13.417 4.021 1.00 92.81 438 THR A N 1
ATOM 3306 C CA . THR A 1 438 ? -2.021 14.182 3.519 1.00 92.81 438 THR A CA 1
ATOM 3307 C C . THR A 1 438 ? -3.167 13.231 3.173 1.00 92.81 438 THR A C 1
ATOM 3309 O O . THR A 1 438 ? -4.257 13.685 2.819 1.00 92.81 438 THR A O 1
ATOM 3312 N N . THR A 1 439 ? -2.955 11.947 3.223 1.00 93.56 439 THR A N 1
ATOM 3313 C CA . THR A 1 439 ? -3.990 10.905 3.062 1.00 93.56 439 THR A CA 1
ATOM 3314 C C . THR A 1 439 ? -3.776 9.819 4.131 1.00 93.56 439 THR A C 1
ATOM 3316 O O . THR A 1 439 ? -2.835 9.887 4.925 1.00 93.56 439 THR A O 1
ATOM 3319 N N . GLU A 1 440 ? -4.829 8.905 4.208 1.00 94.38 440 GLU A N 1
ATOM 3320 C CA . GLU A 1 440 ? -4.580 7.800 5.166 1.00 94.38 440 GLU A CA 1
ATOM 3321 C C . GLU A 1 440 ? -3.480 6.862 4.646 1.00 94.38 440 GLU A C 1
ATOM 3323 O O . GLU A 1 440 ? -3.610 6.251 3.583 1.00 94.38 440 GLU A O 1
ATOM 3328 N N . SER A 1 441 ? -2.390 6.867 5.412 1.00 96.75 441 SER A N 1
ATOM 3329 C CA . SER A 1 441 ? -1.272 5.956 5.084 1.00 96.75 441 SER A CA 1
ATOM 3330 C C . SER A 1 441 ? -1.334 4.683 5.941 1.00 96.75 441 SER A C 1
ATOM 3332 O O . SER A 1 441 ? -1.495 4.743 7.162 1.00 96.75 441 SER A O 1
ATOM 3334 N N . VAL A 1 442 ? -1.277 3.530 5.195 1.00 97.00 442 VAL A N 1
ATOM 3335 C CA . VAL A 1 442 ? -1.357 2.243 5.919 1.00 97.00 442 VAL A CA 1
ATOM 3336 C C . VAL A 1 442 ? -0.154 1.375 5.521 1.00 97.00 442 VAL A C 1
ATOM 3338 O O . VAL A 1 442 ? 0.027 1.029 4.352 1.00 97.00 442 VAL A O 1
ATOM 3341 N N . TRP A 1 443 ? 0.574 1.030 6.588 1.00 97.69 443 TRP A N 1
ATOM 3342 C CA . TRP A 1 443 ? 1.697 0.097 6.351 1.00 97.69 443 TRP A CA 1
ATOM 3343 C C . TRP A 1 443 ? 1.320 -1.318 6.804 1.00 97.69 443 TRP A C 1
ATOM 3345 O O . TRP A 1 443 ? 1.177 -1.594 7.998 1.00 97.69 443 TRP A O 1
ATOM 3355 N N . ASP A 1 444 ? 1.282 -2.226 5.807 1.0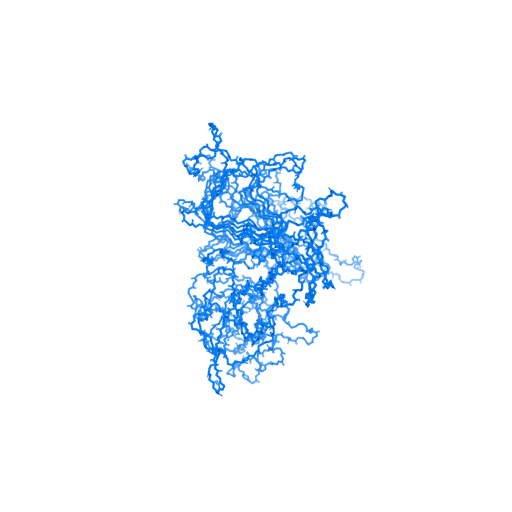0 94.56 444 ASP A N 1
ATOM 3356 C CA . ASP A 1 444 ? 0.854 -3.601 6.197 1.00 94.56 444 ASP A CA 1
ATOM 3357 C C . ASP A 1 444 ? 1.730 -4.633 5.483 1.00 94.56 444 ASP A C 1
ATOM 3359 O O . ASP A 1 444 ? 1.443 -5.831 5.539 1.00 94.56 444 ASP A O 1
ATOM 3363 N N . ASP A 1 445 ? 2.755 -4.144 4.820 1.00 94.56 445 ASP A N 1
ATOM 3364 C CA . ASP A 1 445 ? 3.650 -5.106 4.144 1.00 94.56 445 ASP A CA 1
ATOM 3365 C C . ASP A 1 445 ? 4.674 -5.660 5.148 1.00 94.56 445 ASP A C 1
ATOM 3367 O O . ASP A 1 445 ? 5.660 -5.001 5.484 1.00 94.56 445 ASP A O 1
ATOM 3371 N N . THR A 1 446 ? 4.401 -6.972 5.660 1.00 94.19 446 THR A N 1
ATOM 3372 C CA . THR A 1 446 ? 5.187 -7.515 6.799 1.00 94.19 446 THR A CA 1
ATOM 3373 C C . THR A 1 446 ? 6.379 -8.315 6.273 1.00 94.19 446 THR A C 1
ATOM 3375 O O . THR A 1 446 ? 7.246 -8.714 7.053 1.00 94.19 446 THR A O 1
ATOM 3378 N N . ASP A 1 447 ? 6.516 -8.430 4.968 1.00 92.50 447 ASP A N 1
ATOM 3379 C CA . ASP A 1 447 ? 7.642 -9.261 4.466 1.00 92.50 447 ASP A CA 1
ATOM 3380 C C . ASP A 1 447 ? 8.754 -8.355 3.918 1.00 92.50 447 ASP A C 1
ATOM 3382 O O . ASP A 1 447 ? 9.588 -8.803 3.129 1.00 92.50 447 ASP A O 1
ATOM 3386 N N . ILE A 1 448 ? 8.760 -7.131 4.328 1.00 96.62 448 ILE A N 1
ATOM 3387 C CA . ILE A 1 448 ? 9.880 -6.241 3.953 1.00 96.62 448 ILE A CA 1
ATOM 3388 C C . ILE A 1 448 ? 10.040 -5.195 5.067 1.00 96.62 448 ILE A C 1
ATOM 3390 O O . ILE A 1 448 ? 9.070 -4.799 5.716 1.00 96.62 448 ILE A O 1
ATOM 3394 N N . VAL A 1 449 ? 11.328 -4.757 5.229 1.00 98.31 449 VAL A N 1
ATOM 3395 C CA . VAL A 1 449 ? 11.594 -3.735 6.268 1.00 98.31 449 VAL A CA 1
ATOM 3396 C C . VAL A 1 449 ? 11.342 -2.339 5.682 1.00 98.31 449 VAL A C 1
ATOM 3398 O O . VAL A 1 449 ? 11.761 -2.028 4.565 1.00 98.31 449 VAL A O 1
ATOM 3401 N N . HIS A 1 450 ? 10.521 -1.536 6.465 1.00 98.56 450 HIS A N 1
ATOM 3402 C CA . HIS A 1 450 ? 10.382 -0.106 6.113 1.00 98.56 450 HIS A CA 1
ATOM 3403 C C . HIS A 1 450 ? 11.441 0.725 6.839 1.00 98.56 450 HIS A C 1
ATOM 3405 O O . HIS A 1 450 ? 11.623 0.608 8.053 1.00 98.56 450 HIS A O 1
ATOM 3411 N N . VAL A 1 451 ? 12.131 1.574 6.008 1.00 98.44 451 VAL A N 1
ATOM 3412 C CA . VAL A 1 451 ? 13.246 2.338 6.610 1.00 98.44 451 VAL A CA 1
ATOM 3413 C C . VAL A 1 451 ? 12.936 3.832 6.435 1.00 98.44 451 VAL A C 1
ATOM 3415 O O . VAL A 1 451 ? 12.667 4.305 5.328 1.00 98.44 451 VAL A O 1
ATOM 3418 N N . VAL A 1 452 ? 12.990 4.540 7.522 1.00 97.94 452 VAL A N 1
ATOM 3419 C CA . VAL A 1 452 ? 12.762 5.996 7.457 1.00 97.94 452 VAL A CA 1
ATOM 3420 C C . VAL A 1 452 ? 14.070 6.701 7.837 1.00 97.94 452 VAL A C 1
ATOM 3422 O O . VAL A 1 452 ? 14.609 6.510 8.930 1.00 97.94 452 VAL A O 1
ATOM 3425 N N . LEU A 1 453 ? 14.484 7.582 6.870 1.00 94.88 453 LEU A N 1
ATOM 3426 C CA . LEU A 1 453 ? 15.804 8.201 7.118 1.00 94.88 453 LEU A CA 1
ATOM 3427 C C . LEU A 1 453 ? 15.651 9.724 7.172 1.00 94.88 453 LEU A C 1
ATOM 3429 O O . LEU A 1 453 ? 14.828 10.307 6.462 1.00 94.88 453 LEU A O 1
ATOM 3433 N N . ASP A 1 454 ? 16.205 10.361 8.106 1.00 91.25 454 ASP A N 1
ATOM 3434 C CA . ASP A 1 454 ? 16.571 11.794 8.153 1.00 91.25 454 ASP A CA 1
ATOM 3435 C C . ASP A 1 454 ? 15.317 12.663 8.266 1.00 91.25 454 ASP A C 1
ATOM 3437 O O . ASP A 1 454 ? 15.335 13.671 8.975 1.00 91.25 454 ASP A O 1
ATOM 3441 N N . ASP A 1 455 ? 14.191 12.241 7.554 1.00 91.25 455 ASP A N 1
ATOM 3442 C CA . ASP A 1 455 ? 13.014 13.135 7.588 1.00 91.25 455 ASP A CA 1
ATOM 3443 C C . ASP A 1 455 ? 11.933 12.571 8.523 1.00 91.25 455 ASP A C 1
ATOM 3445 O O . ASP A 1 455 ? 11.619 11.379 8.492 1.00 91.25 455 ASP A O 1
ATOM 3449 N N . MET A 1 456 ? 11.370 13.620 9.265 1.00 92.50 456 MET A N 1
ATOM 3450 C CA . MET A 1 456 ? 10.274 13.261 10.193 1.00 92.50 456 MET A CA 1
ATOM 3451 C C . MET A 1 456 ? 8.958 13.085 9.422 1.00 92.50 456 MET A C 1
ATOM 3453 O O . MET A 1 456 ? 8.730 13.731 8.398 1.00 92.50 456 MET A O 1
ATOM 3457 N N . ILE A 1 457 ? 8.137 12.149 9.947 1.00 96.88 457 ILE A N 1
ATOM 3458 C CA . ILE A 1 457 ? 6.762 12.026 9.402 1.00 96.88 457 ILE A CA 1
ATOM 3459 C C . ILE A 1 457 ? 5.781 12.757 10.329 1.00 96.88 457 ILE A C 1
ATOM 3461 O O . ILE A 1 457 ? 5.692 12.469 11.525 1.00 96.88 457 ILE A O 1
ATOM 3465 N N . TYR A 1 458 ? 5.097 13.725 9.687 1.00 95.69 458 TYR A N 1
ATOM 3466 C CA . TYR A 1 458 ? 4.077 14.469 10.460 1.00 95.69 458 TYR A CA 1
ATOM 3467 C C . TYR A 1 458 ? 2.668 14.051 10.030 1.00 95.69 458 TYR A C 1
ATOM 3469 O O . TYR A 1 458 ? 2.376 13.914 8.840 1.00 95.69 458 TYR A O 1
ATOM 3477 N N . VAL A 1 459 ? 1.908 13.817 11.109 1.00 95.88 459 VAL A N 1
ATOM 3478 C CA . VAL A 1 459 ? 0.481 13.524 10.840 1.00 95.88 459 VAL A CA 1
ATOM 3479 C C . VAL A 1 459 ? -0.346 14.684 11.406 1.00 95.88 459 VAL A C 1
ATOM 3481 O O . VAL A 1 459 ? -0.458 14.858 12.621 1.00 95.88 459 VAL A O 1
ATOM 3484 N N . SER A 1 460 ? -0.922 15.477 10.434 1.00 91.56 460 SER A N 1
ATOM 3485 C CA . SER A 1 460 ? -1.641 16.702 10.872 1.00 91.56 460 SER A CA 1
ATOM 3486 C C . SER A 1 460 ? -3.128 16.404 11.079 1.00 91.56 460 SER A C 1
ATOM 3488 O O . SER A 1 460 ? -3.537 15.244 11.157 1.00 91.56 460 SER A O 1
ATOM 3490 N N . ASP A 1 461 ? -3.922 17.479 11.138 1.00 87.75 461 ASP A N 1
ATOM 3491 C CA . ASP A 1 461 ? -5.360 17.346 11.451 1.00 87.75 461 ASP A CA 1
ATOM 3492 C C . ASP A 1 461 ? -6.084 16.510 10.384 1.00 87.75 461 ASP A C 1
ATOM 3494 O O . ASP A 1 461 ? -5.729 16.537 9.204 1.00 87.75 461 ASP A O 1
ATOM 3498 N N . PHE A 1 462 ? -7.025 15.761 11.060 1.00 85.69 462 PHE A N 1
ATOM 3499 C CA . PHE A 1 462 ? -7.888 14.941 10.190 1.00 85.69 462 PHE A CA 1
ATOM 3500 C C . PHE A 1 462 ? -8.809 15.823 9.335 1.00 85.69 462 PHE A C 1
ATOM 3502 O O . PHE A 1 462 ? -9.438 16.759 9.833 1.00 85.69 462 PHE A O 1
ATOM 3509 N N . HIS A 1 463 ? -8.727 15.689 8.036 1.00 80.56 463 HIS A N 1
ATOM 3510 C CA . HIS A 1 463 ? -9.740 16.351 7.178 1.00 80.56 463 HIS A CA 1
ATOM 3511 C C . HIS A 1 463 ? -10.739 15.325 6.643 1.00 80.56 463 HIS A C 1
ATOM 3513 O O . HIS A 1 463 ? -11.765 15.081 7.281 1.00 80.56 463 HIS A O 1
ATOM 3519 N N . THR A 1 464 ? -10.498 14.652 5.561 1.00 78.69 464 THR A N 1
ATOM 3520 C CA . THR A 1 464 ? -11.417 13.610 5.046 1.00 78.69 464 THR A CA 1
ATOM 3521 C C . THR A 1 464 ? -10.755 12.234 5.166 1.00 78.69 464 THR A C 1
ATOM 3523 O O . THR A 1 464 ? -11.407 11.279 5.593 1.00 78.69 464 THR A O 1
ATOM 3526 N N . PHE A 1 465 ? -9.481 12.161 4.797 1.00 77.88 465 PHE A N 1
ATOM 3527 C CA . PHE A 1 465 ? -8.691 10.917 4.921 1.00 77.88 465 PHE A CA 1
ATOM 3528 C C . PHE A 1 465 ? -7.250 11.276 5.296 1.00 77.88 465 PHE A C 1
ATOM 3530 O O . PHE A 1 465 ? -6.534 11.928 4.534 1.00 77.88 465 PHE A O 1
ATOM 3537 N N . THR A 1 466 ? -7.020 11.218 6.674 1.00 86.25 466 THR A N 1
ATOM 3538 C CA . THR A 1 466 ? -5.614 11.445 7.094 1.00 86.25 466 THR A CA 1
ATOM 3539 C C . THR A 1 466 ? -5.320 10.604 8.344 1.00 86.25 466 THR A C 1
ATOM 3541 O O . THR A 1 466 ? -6.213 10.315 9.145 1.00 86.25 466 THR A O 1
ATOM 3544 N N . GLY A 1 467 ? -4.203 10.064 8.432 1.00 94.12 467 GLY A N 1
ATOM 3545 C CA . GLY A 1 467 ? -3.786 9.217 9.568 1.00 94.12 467 GLY A CA 1
ATOM 3546 C C . GLY A 1 467 ? -2.688 8.237 9.133 1.00 94.12 467 GLY A C 1
ATOM 3547 O O . GLY A 1 467 ? -2.467 8.016 7.941 1.00 94.12 467 GLY A O 1
ATOM 3548 N N . LEU A 1 468 ? -1.975 7.821 10.166 1.00 97.62 468 LEU A N 1
ATOM 3549 C CA . LEU A 1 468 ? -0.935 6.804 9.907 1.00 97.62 468 LEU A CA 1
ATOM 3550 C C . LEU A 1 468 ? -1.248 5.550 10.729 1.00 97.62 468 LEU A C 1
ATOM 3552 O O . LEU A 1 468 ? -1.398 5.608 11.951 1.00 97.62 468 LEU A O 1
ATOM 3556 N N . ARG A 1 469 ? -1.374 4.481 9.896 1.00 97.56 469 ARG A N 1
ATOM 3557 C CA . ARG A 1 469 ? -1.677 3.213 10.589 1.00 97.56 469 ARG A CA 1
ATOM 3558 C C . ARG A 1 469 ? -0.619 2.171 10.204 1.00 97.56 469 ARG A C 1
ATOM 3560 O O . ARG A 1 469 ? -0.419 1.868 9.026 1.00 97.56 469 ARG A O 1
ATOM 3567 N N . LEU A 1 470 ? 0.007 1.657 11.271 1.00 98.31 470 LEU A N 1
ATOM 3568 C CA . LEU A 1 470 ? 0.944 0.523 11.102 1.00 98.31 470 LEU A CA 1
ATOM 3569 C C . LEU A 1 470 ? 0.330 -0.772 11.636 1.00 98.31 470 LEU A C 1
ATOM 3571 O O . LEU A 1 470 ? -0.116 -0.843 12.783 1.00 98.31 470 LEU A O 1
ATOM 3575 N N . GLU A 1 471 ? 0.423 -1.798 10.689 1.00 96.69 471 GLU A N 1
ATOM 3576 C CA . GLU A 1 471 ? -0.342 -2.999 11.087 1.00 96.69 471 GLU A CA 1
ATOM 3577 C C . GLU A 1 471 ? 0.518 -4.247 10.848 1.00 96.69 471 GLU A C 1
ATOM 3579 O O . GLU A 1 471 ? 1.132 -4.408 9.791 1.00 96.69 471 GLU A O 1
ATOM 3584 N N . SER A 1 472 ? 0.549 -5.046 11.965 1.00 96.19 472 SER A N 1
ATOM 3585 C CA . SER A 1 472 ? 1.154 -6.373 11.722 1.00 96.19 472 SER A CA 1
ATOM 3586 C C . SER A 1 472 ? 0.063 -7.386 11.371 1.00 96.19 472 SER A C 1
ATOM 3588 O O . SER A 1 472 ? -1.122 -7.051 11.330 1.00 96.19 472 SER A O 1
ATOM 3590 N N . SER A 1 473 ? 0.487 -8.590 11.000 1.00 93.00 473 SER A N 1
ATOM 3591 C CA . SER A 1 473 ? -0.487 -9.671 10.727 1.00 93.00 473 SER A CA 1
ATOM 3592 C C . SER A 1 473 ? -0.435 -10.730 11.840 1.00 93.00 473 SER A C 1
ATOM 3594 O O . SER A 1 473 ? 0.442 -10.698 12.706 1.00 93.00 473 SER A O 1
ATOM 3596 N N . PRO A 1 474 ? -1.416 -11.587 11.894 1.00 91.19 474 PRO A N 1
ATOM 3597 C CA . PRO A 1 474 ? -1.412 -12.594 12.977 1.00 91.19 474 PRO A CA 1
ATOM 3598 C C . PRO A 1 474 ? -0.202 -13.527 12.877 1.00 91.19 474 PRO A C 1
ATOM 3600 O O . PRO A 1 474 ? 0.177 -14.136 13.881 1.00 91.19 474 PRO A O 1
ATOM 3603 N N . THR A 1 475 ? 0.432 -13.537 11.669 1.00 92.19 475 THR A N 1
ATOM 3604 C CA . THR A 1 475 ? 1.533 -14.528 11.553 1.00 92.19 475 THR A CA 1
ATOM 3605 C C . THR A 1 475 ? 2.857 -13.810 11.282 1.00 92.19 475 THR A C 1
ATOM 3607 O O . THR A 1 475 ? 3.913 -14.445 11.296 1.00 92.19 475 THR A O 1
ATOM 3610 N N . GLU A 1 476 ? 2.798 -12.477 11.124 1.00 94.19 476 GLU A N 1
ATOM 3611 C CA . GLU A 1 476 ? 4.068 -11.807 10.761 1.00 94.19 476 GLU A CA 1
ATOM 3612 C C . GLU A 1 476 ? 4.093 -10.403 11.375 1.00 94.19 476 GLU A C 1
ATOM 3614 O O . GLU A 1 476 ? 3.082 -9.699 11.406 1.00 94.19 476 GLU A O 1
ATOM 3619 N N . SER A 1 477 ? 5.308 -10.033 11.888 1.00 97.00 477 SER A N 1
ATOM 3620 C CA . SER A 1 477 ? 5.466 -8.672 12.453 1.00 97.00 477 SER A CA 1
ATOM 3621 C C . SER A 1 477 ? 5.754 -7.661 11.331 1.00 97.00 477 SER A C 1
ATOM 3623 O O . SER A 1 477 ? 6.263 -8.017 10.266 1.00 97.00 477 SER A O 1
ATOM 3625 N N . LEU A 1 478 ? 5.279 -6.468 11.594 1.00 97.88 478 LEU A N 1
ATOM 3626 C CA . LEU A 1 478 ? 5.714 -5.347 10.731 1.00 97.88 478 LEU A CA 1
ATOM 3627 C C . LEU A 1 478 ? 6.960 -4.692 11.335 1.00 97.88 478 LEU A C 1
ATOM 3629 O O . LEU A 1 478 ? 7.004 -4.373 12.525 1.00 97.88 478 LEU A O 1
ATOM 3633 N N . VAL A 1 479 ? 7.983 -4.486 10.468 1.00 98.56 479 VAL A N 1
ATOM 3634 C CA . VAL A 1 479 ? 9.241 -3.938 11.030 1.00 98.56 479 VAL A CA 1
ATOM 3635 C C . VAL A 1 479 ? 9.524 -2.586 10.362 1.00 98.56 479 VAL A C 1
ATOM 3637 O O . VAL A 1 479 ? 9.547 -2.470 9.134 1.00 98.56 479 VAL A O 1
ATOM 3640 N N . VAL A 1 480 ? 9.720 -1.592 11.227 1.00 98.69 480 VAL A N 1
ATOM 3641 C CA . VAL A 1 480 ? 10.072 -0.243 10.743 1.00 98.69 480 VAL A CA 1
ATOM 3642 C C . VAL A 1 480 ? 11.355 0.194 11.461 1.00 98.69 480 VAL A C 1
ATOM 3644 O O . VAL A 1 480 ? 11.447 0.153 12.690 1.00 98.69 480 VAL A O 1
ATOM 3647 N N . LYS A 1 481 ? 12.301 0.667 10.589 1.00 98.38 481 LYS A N 1
ATOM 3648 C CA . LYS A 1 481 ? 13.581 1.063 11.203 1.00 98.38 481 LYS A CA 1
ATOM 3649 C C . LYS A 1 481 ? 13.883 2.524 10.860 1.00 98.38 481 LYS A C 1
ATOM 3651 O O . LYS A 1 481 ? 13.555 3.005 9.774 1.00 98.38 481 LYS A O 1
ATOM 3656 N N . PHE A 1 482 ? 14.535 3.151 11.871 1.00 97.75 482 PHE A N 1
ATOM 3657 C CA . PHE A 1 482 ? 14.745 4.608 11.743 1.00 97.75 482 PHE A CA 1
ATOM 3658 C C . PHE A 1 482 ? 16.237 4.914 11.914 1.00 97.75 482 PHE A C 1
ATOM 3660 O O . PHE A 1 482 ? 16.966 4.179 12.584 1.00 97.75 482 PHE A O 1
ATOM 3667 N N . PHE A 1 483 ? 16.599 5.953 11.212 1.00 94.31 483 PHE A N 1
ATOM 3668 C CA . PHE A 1 483 ? 17.987 6.398 11.458 1.00 94.31 483 PHE A CA 1
ATOM 3669 C C . PHE A 1 483 ? 18.150 7.829 10.936 1.00 94.31 483 PHE A C 1
ATOM 3671 O O . PHE A 1 483 ? 17.614 8.193 9.888 1.00 94.31 483 PHE A O 1
ATOM 3678 N N . ASP A 1 484 ? 18.849 8.524 11.762 1.00 89.38 484 ASP A N 1
ATOM 3679 C CA . ASP A 1 484 ? 19.196 9.902 11.350 1.00 89.38 484 ASP A CA 1
ATOM 3680 C C . ASP A 1 484 ? 20.710 10.001 11.119 1.00 89.38 484 ASP A C 1
ATOM 3682 O O . ASP A 1 484 ? 21.514 9.726 12.012 1.00 89.38 484 ASP A O 1
ATOM 3686 N N . SER A 1 485 ? 21.027 10.393 9.914 1.00 83.56 485 SER A N 1
ATOM 3687 C CA . SER A 1 485 ? 22.468 10.392 9.574 1.00 83.56 485 SER A CA 1
ATOM 3688 C C . SER A 1 485 ? 23.112 11.699 10.039 1.00 83.56 485 SER A C 1
ATOM 3690 O O . SER A 1 485 ? 24.334 11.759 10.193 1.00 83.56 485 SER A O 1
ATOM 3692 N N . ASP A 1 486 ? 22.220 12.671 10.383 1.00 79.50 486 ASP A N 1
ATOM 3693 C CA . ASP A 1 486 ? 22.752 13.986 10.777 1.00 79.50 486 ASP A CA 1
ATOM 3694 C C . ASP A 1 486 ? 22.745 14.085 12.312 1.00 79.50 486 ASP A C 1
ATOM 3696 O O . ASP A 1 486 ? 21.690 14.177 12.943 1.00 79.50 486 ASP A O 1
ATOM 3700 N N . THR A 1 487 ? 23.947 14.053 12.887 1.00 67.00 487 THR A N 1
ATOM 3701 C CA . THR A 1 487 ? 24.080 13.961 14.366 1.00 67.00 487 THR A CA 1
ATOM 3702 C C . THR A 1 487 ? 23.898 15.346 14.998 1.00 67.00 487 THR A C 1
ATOM 3704 O O . THR A 1 487 ? 23.805 15.454 16.222 1.00 67.00 487 THR A O 1
ATOM 3707 N N . THR A 1 488 ? 23.795 16.417 14.127 1.00 74.00 488 THR A N 1
ATOM 3708 C CA . THR A 1 488 ? 23.637 17.777 14.702 1.00 74.00 488 THR A CA 1
ATOM 3709 C C . THR A 1 488 ? 22.164 18.190 14.714 1.00 74.00 488 THR A C 1
ATOM 3711 O O . THR A 1 488 ? 21.828 19.255 15.238 1.00 74.00 488 THR A O 1
ATOM 3714 N N . ASP A 1 489 ? 21.284 17.297 14.089 1.00 69.00 489 ASP A N 1
ATOM 3715 C CA . ASP A 1 489 ? 19.850 17.628 13.978 1.00 69.00 489 ASP A CA 1
ATOM 3716 C C . ASP A 1 489 ? 19.155 17.399 15.331 1.00 69.00 489 ASP A C 1
ATOM 3718 O O . ASP A 1 489 ? 19.308 16.350 15.959 1.00 69.00 489 ASP A O 1
ATOM 3722 N N . THR A 1 490 ? 18.618 18.544 15.869 1.00 66.94 490 THR A N 1
ATOM 3723 C CA . THR A 1 490 ? 17.882 18.422 17.155 1.00 66.94 490 THR A CA 1
ATOM 3724 C C . THR A 1 490 ? 16.475 17.868 16.911 1.00 66.94 490 THR A C 1
ATOM 3726 O O . THR A 1 490 ? 15.778 17.520 17.866 1.00 66.94 490 THR A O 1
ATOM 3729 N N . ASN A 1 491 ? 16.063 17.752 15.581 1.00 74.62 491 ASN A N 1
ATOM 3730 C CA . ASN A 1 491 ? 14.765 17.106 15.258 1.00 74.62 491 ASN A CA 1
ATOM 3731 C C . ASN A 1 491 ? 14.971 15.723 14.631 1.00 74.62 491 ASN A C 1
ATOM 3733 O O . ASN A 1 491 ? 15.045 15.583 13.409 1.00 74.62 491 ASN A O 1
ATOM 3737 N N . LEU A 1 492 ? 15.280 14.794 15.507 1.00 84.50 492 LEU A N 1
ATOM 3738 C CA . LEU A 1 492 ? 15.561 13.417 15.044 1.00 84.50 492 LEU A CA 1
ATOM 3739 C C . LEU A 1 492 ? 14.352 12.834 14.303 1.00 84.50 492 LEU A C 1
ATOM 3741 O O . LEU A 1 492 ? 13.219 13.288 14.482 1.00 84.50 492 LEU A O 1
ATOM 3745 N N . VAL A 1 493 ? 14.657 11.917 13.335 1.00 94.25 493 VAL A N 1
ATOM 3746 C CA . VAL A 1 493 ? 13.598 11.219 12.578 1.00 94.25 493 VAL A CA 1
ATOM 3747 C C . VAL A 1 493 ? 12.659 10.476 13.543 1.00 94.25 493 VAL A C 1
ATOM 3749 O O . VAL A 1 493 ? 13.064 10.050 14.627 1.00 94.25 493 VAL A O 1
ATOM 3752 N N . GLY A 1 494 ? 11.368 10.504 13.266 1.00 95.12 494 GLY A N 1
ATOM 3753 C CA . GLY A 1 494 ? 10.349 9.810 14.087 1.00 95.12 494 GLY A CA 1
ATOM 3754 C C . GLY A 1 494 ? 8.947 10.064 13.540 1.00 95.12 494 GLY A C 1
ATOM 3755 O O . GLY A 1 494 ? 8.774 10.473 12.390 1.00 95.12 494 GLY A O 1
ATOM 3756 N N . LEU A 1 495 ? 7.963 9.658 14.388 1.00 97.12 495 LEU A N 1
ATOM 3757 C CA . LEU A 1 495 ? 6.541 9.856 14.024 1.00 97.12 495 LEU A CA 1
ATOM 3758 C C . LEU A 1 495 ? 5.911 10.871 14.982 1.00 97.12 495 LEU A C 1
ATOM 3760 O O . LEU A 1 495 ? 6.004 10.741 16.205 1.00 97.12 495 LEU A O 1
ATOM 3764 N N . THR A 1 496 ? 5.271 11.874 14.303 1.00 95.38 496 THR A N 1
ATOM 3765 C CA . THR A 1 496 ? 4.654 12.892 15.179 1.00 95.38 496 THR A CA 1
ATOM 3766 C C . THR A 1 496 ? 3.224 13.185 14.707 1.00 95.38 496 THR A C 1
ATOM 3768 O O . THR A 1 496 ? 2.983 13.463 13.530 1.00 95.38 496 THR A O 1
ATOM 3771 N N . ALA A 1 497 ? 2.307 13.033 15.686 1.00 93.94 497 ALA A N 1
ATOM 3772 C CA . ALA A 1 497 ? 0.916 13.443 15.409 1.00 93.94 497 ALA A CA 1
ATOM 3773 C C . ALA A 1 497 ? 0.685 14.860 15.948 1.00 93.94 497 ALA A C 1
ATOM 3775 O O . ALA A 1 497 ? 0.992 15.165 17.103 1.00 93.94 497 ALA A O 1
ATOM 3776 N N . LEU A 1 498 ? 0.132 15.694 14.997 1.00 89.75 498 LEU A N 1
ATOM 3777 C CA . LEU A 1 498 ? -0.065 17.109 15.375 1.00 89.75 498 LEU A CA 1
ATOM 3778 C C . LEU A 1 498 ? -1.557 17.437 15.435 1.00 89.75 498 LEU A C 1
ATOM 3780 O O . LEU A 1 498 ? -2.402 16.615 15.074 1.00 89.75 498 LEU A O 1
ATOM 3784 N N . GLY A 1 499 ? -1.858 18.660 16.007 1.00 83.75 499 GLY A N 1
ATOM 3785 C CA . GLY A 1 499 ? -3.234 19.222 16.014 1.00 83.75 499 GLY A CA 1
ATOM 3786 C C . GLY A 1 499 ? -3.183 20.746 16.153 1.00 83.75 499 GLY A C 1
ATOM 3787 O O . GLY A 1 499 ? -2.347 21.295 16.874 1.00 83.75 499 GLY A O 1
ATOM 3788 N N . LEU A 1 500 ? -3.973 21.426 15.141 1.00 77.38 500 LEU A N 1
ATOM 3789 C CA . LEU A 1 500 ? -4.031 22.899 15.279 1.00 77.38 500 LEU A CA 1
ATOM 3790 C C . LEU A 1 500 ? -5.298 23.312 16.044 1.00 77.38 500 LEU A C 1
ATOM 3792 O O . LEU A 1 500 ? -6.357 22.697 15.904 1.00 77.38 500 LEU A O 1
ATOM 3796 N N . PRO A 1 501 ? -5.044 24.308 16.972 1.00 69.88 501 PRO A N 1
ATOM 3797 C CA . PRO A 1 501 ? -6.228 24.808 17.702 1.00 69.88 501 PRO A CA 1
ATOM 3798 C C . PRO A 1 501 ? -7.216 25.510 16.760 1.00 69.88 501 PRO A C 1
ATOM 3800 O O . PRO A 1 501 ? -6.815 26.200 15.820 1.00 69.88 501 PRO A O 1
ATOM 3803 N N . HIS A 1 502 ? -8.464 24.979 16.670 1.00 63.28 502 HIS A N 1
ATOM 3804 C CA . HIS A 1 502 ? -9.482 25.727 15.902 1.00 63.28 502 HIS A CA 1
ATOM 3805 C C . HIS A 1 502 ? -10.658 26.073 16.820 1.00 63.28 502 HIS A C 1
ATOM 3807 O O . HIS A 1 502 ? -10.768 25.554 17.933 1.00 63.28 502 HIS A O 1
ATOM 3813 N N . GLU A 1 503 ? -11.493 27.132 16.441 1.00 56.69 503 GLU A N 1
ATOM 3814 C CA . GLU A 1 503 ? -12.637 27.636 17.241 1.00 56.69 503 GLU A CA 1
ATOM 3815 C C . GLU A 1 503 ? -13.799 26.636 17.217 1.00 56.69 503 GLU A C 1
ATOM 3817 O O . GLU A 1 503 ? -14.772 26.806 17.954 1.00 56.69 503 GLU A O 1
ATOM 3822 N N . VAL A 1 504 ? -13.647 25.434 16.463 1.00 57.97 504 VAL A N 1
ATOM 3823 C CA . VAL A 1 504 ? -14.803 24.511 16.391 1.00 57.97 504 VAL A CA 1
ATOM 3824 C C . VAL A 1 504 ? -14.534 23.325 17.330 1.00 57.97 504 VAL A C 1
ATOM 3826 O O . VAL A 1 504 ? -13.399 22.862 17.470 1.00 57.97 504 VAL A O 1
ATOM 3829 N N . ASP A 1 505 ? -15.537 22.984 18.186 1.00 57.38 505 ASP A N 1
ATOM 3830 C CA . ASP A 1 505 ? -15.473 21.918 19.218 1.00 57.38 505 ASP A CA 1
ATOM 3831 C C . ASP A 1 505 ? -15.366 20.535 18.570 1.00 57.38 505 ASP A C 1
ATOM 3833 O O . ASP A 1 505 ? -14.879 19.597 19.207 1.00 57.38 505 ASP A O 1
ATOM 3837 N N . ASP A 1 506 ? -15.550 20.316 17.192 1.00 63.56 506 ASP A N 1
ATOM 3838 C CA . ASP A 1 506 ? -15.561 18.959 16.595 1.00 63.56 506 ASP A CA 1
ATOM 3839 C C . ASP A 1 506 ? -14.292 18.737 15.766 1.00 63.56 506 ASP A C 1
ATOM 3841 O O . ASP A 1 506 ? -14.271 17.886 14.875 1.00 63.56 506 ASP A O 1
ATOM 3845 N N . ARG A 1 507 ? -13.260 19.369 16.128 1.00 78.00 507 ARG A N 1
ATOM 3846 C CA . ARG A 1 507 ? -12.004 19.174 15.373 1.00 78.00 507 ARG A CA 1
ATOM 3847 C C . ARG A 1 507 ? -11.419 17.789 15.686 1.00 78.00 507 ARG A C 1
ATOM 3849 O O . ARG A 1 507 ? -11.479 17.310 16.821 1.00 78.00 507 ARG A O 1
ATOM 3856 N N . ILE A 1 508 ? -10.818 17.219 14.605 1.00 86.12 508 ILE A N 1
ATOM 3857 C CA . ILE A 1 508 ? -10.139 15.915 14.801 1.00 86.12 508 ILE A CA 1
ATOM 3858 C C . ILE A 1 508 ? -8.655 16.081 14.447 1.00 86.12 508 ILE A C 1
ATOM 3860 O O . ILE A 1 508 ? -8.301 16.464 13.329 1.00 86.12 508 ILE A O 1
ATOM 3864 N N . GLY A 1 509 ? -7.728 15.981 15.576 1.00 88.94 509 GLY A N 1
ATOM 3865 C CA . GLY A 1 509 ? -6.267 16.105 15.378 1.00 88.94 509 GLY A CA 1
ATOM 3866 C C . GLY A 1 509 ? -5.682 14.916 14.598 1.00 88.94 509 GLY A C 1
ATOM 3867 O O . GLY A 1 509 ? -6.414 14.074 14.073 1.00 88.94 509 GLY A O 1
ATOM 3868 N N . GLY A 1 510 ? -4.311 14.964 14.413 1.00 92.44 510 GLY A N 1
ATOM 3869 C CA . GLY A 1 510 ? -3.616 13.857 13.713 1.00 92.44 510 GLY A CA 1
ATOM 3870 C C . GLY A 1 510 ? -3.769 12.524 14.449 1.00 92.44 510 GLY A C 1
ATOM 3871 O O . GLY A 1 510 ? -3.870 12.482 15.677 1.00 92.44 510 GLY A O 1
ATOM 3872 N N . ILE A 1 511 ? -3.705 11.437 13.663 1.00 94.44 511 ILE A N 1
ATOM 3873 C CA . ILE A 1 511 ? -3.959 10.096 14.233 1.00 94.44 511 ILE A CA 1
ATOM 3874 C C . ILE A 1 511 ? -2.816 9.163 13.808 1.00 94.44 511 ILE A C 1
ATOM 3876 O O . ILE A 1 511 ? -2.511 9.023 12.621 1.00 94.44 511 ILE A O 1
ATOM 3880 N N . ILE A 1 512 ? -2.153 8.687 14.862 1.00 96.81 512 ILE A N 1
ATOM 3881 C CA . ILE A 1 512 ? -1.207 7.576 14.600 1.00 96.81 512 ILE A CA 1
ATOM 3882 C C . ILE A 1 512 ? -1.696 6.323 15.333 1.00 96.81 512 ILE A C 1
ATOM 3884 O O . ILE A 1 512 ? -1.962 6.346 16.537 1.00 96.81 512 ILE A O 1
ATOM 3888 N N . GLN A 1 513 ? -1.731 5.233 14.538 1.00 96.94 513 GLN A N 1
ATOM 3889 C CA . GLN A 1 513 ? -2.175 3.951 15.119 1.00 96.94 513 GLN A CA 1
ATOM 3890 C C . GLN A 1 513 ? -1.124 2.875 14.815 1.00 96.94 513 GLN A C 1
ATOM 3892 O O . GLN A 1 513 ? -0.806 2.601 13.655 1.00 96.94 513 GLN A O 1
ATOM 3897 N N . VAL A 1 514 ? -0.531 2.434 15.941 1.00 98.19 514 VAL A N 1
ATOM 3898 C CA . VAL A 1 514 ? 0.369 1.263 15.833 1.00 98.19 514 VAL A CA 1
ATOM 3899 C C . VAL A 1 514 ? -0.322 0.023 16.415 1.00 98.19 514 VAL A C 1
ATOM 3901 O O . VAL A 1 514 ? -0.517 -0.091 17.627 1.00 98.19 514 VAL A O 1
ATOM 3904 N N . ILE A 1 515 ? -0.622 -0.871 15.426 1.00 97.50 515 ILE A N 1
ATOM 3905 C CA . ILE A 1 515 ? -1.513 -1.968 15.861 1.00 97.50 515 ILE A CA 1
ATOM 3906 C C . ILE A 1 515 ? -0.801 -3.295 15.554 1.00 97.50 515 ILE A C 1
ATOM 3908 O O . ILE A 1 515 ? -0.826 -3.787 14.424 1.00 97.50 515 ILE A O 1
ATOM 3912 N N . GLY A 1 516 ? -0.223 -3.897 16.641 1.00 97.06 516 GLY A N 1
ATOM 3913 C CA . GLY A 1 516 ? 0.391 -5.237 16.502 1.00 97.06 516 GLY A CA 1
ATOM 3914 C C . GLY A 1 516 ? -0.607 -6.338 16.884 1.00 97.06 516 GLY A C 1
ATOM 3915 O O . GLY A 1 516 ? -1.701 -6.064 17.381 1.00 97.06 516 GLY A O 1
ATOM 3916 N N . GLN A 1 517 ? -0.185 -7.626 16.592 1.00 94.38 517 GLN A N 1
ATOM 3917 C CA . GLN A 1 517 ? -1.024 -8.784 16.967 1.00 94.38 517 GLN A CA 1
ATOM 3918 C C . GLN A 1 517 ? -0.244 -9.670 17.949 1.00 94.38 517 GLN A C 1
ATOM 3920 O O . GLN A 1 517 ? 0.985 -9.611 18.023 1.00 94.38 517 GLN A O 1
ATOM 3925 N N . PRO A 1 518 ? -0.972 -10.279 18.849 1.00 91.19 518 PRO A N 1
ATOM 3926 C CA . PRO A 1 518 ? -0.277 -11.160 19.806 1.00 91.19 518 PRO A CA 1
ATOM 3927 C C . PRO A 1 518 ? 0.661 -12.145 19.092 1.00 91.19 518 PRO A C 1
ATOM 3929 O O . PRO A 1 518 ? 0.272 -12.811 18.129 1.00 91.19 518 PRO A O 1
ATOM 3932 N N . GLY A 1 519 ? 1.962 -12.176 19.537 1.00 92.44 519 GLY A N 1
ATOM 3933 C CA . GLY A 1 519 ? 2.974 -13.069 18.919 1.00 92.44 519 GLY A CA 1
ATOM 3934 C C . GLY A 1 519 ? 3.655 -12.408 17.716 1.00 92.44 519 GLY A C 1
ATOM 3935 O O . GLY A 1 519 ? 4.751 -12.824 17.334 1.00 92.44 519 GLY A O 1
ATOM 3936 N N . SER A 1 520 ? 3.004 -11.399 17.140 1.00 96.06 520 SER A N 1
ATOM 3937 C CA . SER A 1 520 ? 3.588 -10.697 15.976 1.00 96.06 520 SER A CA 1
ATOM 3938 C C . SER A 1 520 ? 3.428 -9.184 16.165 1.00 96.06 520 SER A C 1
ATOM 3940 O O . SER A 1 520 ? 2.461 -8.581 15.695 1.00 96.06 520 SER A O 1
ATOM 3942 N N . PRO A 1 521 ? 4.342 -8.549 16.883 1.00 97.25 521 PRO A N 1
ATOM 3943 C CA . PRO A 1 521 ? 4.230 -7.118 17.190 1.00 97.25 521 PRO A CA 1
ATOM 3944 C C . PRO A 1 521 ? 4.615 -6.243 15.983 1.00 97.25 521 PRO A C 1
ATOM 3946 O O . PRO A 1 521 ? 5.168 -6.738 14.997 1.00 97.25 521 PRO A O 1
ATOM 3949 N N . VAL A 1 522 ? 4.173 -5.019 16.086 1.00 98.62 522 VAL A N 1
ATOM 3950 C CA . VAL A 1 522 ? 4.831 -4.006 15.231 1.00 98.62 522 VAL A CA 1
ATOM 3951 C C . VAL A 1 522 ? 6.145 -3.572 15.892 1.00 98.62 522 VAL A C 1
ATOM 3953 O O . VAL A 1 522 ? 6.170 -3.134 17.045 1.00 98.62 522 VAL A O 1
ATOM 3956 N N . VAL A 1 523 ? 7.235 -3.771 15.102 1.00 98.62 523 VAL A N 1
ATOM 3957 C CA . VAL A 1 523 ? 8.561 -3.488 15.679 1.00 98.62 523 VAL A CA 1
ATOM 3958 C C . VAL A 1 523 ? 9.069 -2.147 15.130 1.00 98.62 523 VAL A C 1
ATOM 3960 O O . VAL A 1 523 ? 9.163 -1.947 13.917 1.00 98.62 523 VAL A O 1
ATOM 3963 N N . LEU A 1 524 ? 9.328 -1.209 16.003 1.00 98.69 524 LEU A N 1
ATOM 3964 C CA . LEU A 1 524 ? 9.977 0.069 15.648 1.00 98.69 524 LEU A CA 1
ATOM 3965 C C . LEU A 1 524 ? 11.345 0.160 16.331 1.00 98.69 524 LEU A C 1
ATOM 3967 O O . LEU A 1 524 ? 11.451 0.112 17.559 1.00 98.69 524 LEU A O 1
ATOM 3971 N N . THR A 1 525 ? 12.376 0.306 15.438 1.00 98.00 525 THR A N 1
ATOM 3972 C CA . THR A 1 525 ? 13.722 0.220 16.050 1.00 98.00 525 THR A CA 1
ATOM 3973 C C . THR A 1 525 ? 14.725 0.952 15.158 1.00 98.00 525 THR A C 1
ATOM 3975 O O . THR A 1 525 ? 14.347 1.576 14.164 1.00 98.00 525 THR A O 1
ATOM 3978 N N . SER A 1 526 ? 15.986 0.912 15.566 1.00 96.94 526 SER A N 1
ATOM 3979 C CA . SER A 1 526 ? 17.068 1.589 14.820 1.00 96.94 526 SER A CA 1
ATOM 3980 C C . SER A 1 526 ? 17.456 0.797 13.563 1.00 96.94 526 SER A C 1
ATOM 3982 O O . SER A 1 526 ? 17.369 -0.432 13.530 1.00 96.94 526 SER A O 1
ATOM 3984 N N . LEU A 1 527 ? 17.930 1.589 12.535 1.00 97.25 527 LEU A N 1
ATOM 3985 C CA . LEU A 1 527 ? 18.424 0.925 11.303 1.00 97.25 527 LEU A CA 1
ATOM 3986 C C . LEU A 1 527 ? 19.631 0.046 11.627 1.00 97.25 527 LEU A C 1
ATOM 3988 O O . LEU A 1 527 ? 19.885 -0.930 10.917 1.00 97.25 527 LEU A O 1
ATOM 3992 N N . ASN A 1 528 ? 20.291 0.314 12.686 1.00 96.31 528 ASN A N 1
ATOM 3993 C CA . ASN A 1 528 ? 21.508 -0.453 13.032 1.00 96.31 528 ASN A CA 1
ATOM 3994 C C . ASN A 1 528 ? 21.178 -1.712 13.834 1.00 96.31 528 ASN A C 1
ATOM 3996 O O . ASN A 1 528 ? 22.070 -2.515 14.112 1.00 96.31 528 ASN A O 1
ATOM 4000 N N . ASP A 1 529 ? 19.891 -1.864 14.173 1.00 96.50 529 ASP A N 1
ATOM 4001 C CA . ASP A 1 529 ? 19.490 -3.081 14.914 1.00 96.50 529 ASP A CA 1
ATOM 4002 C C . ASP A 1 529 ? 19.341 -4.278 13.967 1.00 96.50 529 ASP A C 1
ATOM 4004 O O . ASP A 1 529 ? 18.398 -4.356 13.177 1.00 96.50 529 ASP A O 1
ATOM 4008 N N . ASP A 1 530 ? 20.281 -5.270 14.134 1.00 95.69 530 ASP A N 1
ATOM 4009 C CA . ASP A 1 530 ? 20.271 -6.426 13.203 1.00 95.69 530 ASP A CA 1
ATOM 4010 C C . ASP A 1 530 ? 19.561 -7.619 13.850 1.00 95.69 530 ASP A C 1
ATOM 4012 O O . ASP A 1 530 ? 19.550 -8.714 13.285 1.00 95.69 530 ASP A O 1
ATOM 4016 N N . SER A 1 531 ? 18.948 -7.438 15.058 1.00 94.44 531 SER A N 1
ATOM 4017 C CA . SER A 1 531 ? 18.202 -8.550 15.684 1.00 94.44 531 SER A CA 1
ATOM 4018 C C . SER A 1 531 ? 16.770 -8.637 15.149 1.00 94.44 531 SER A C 1
ATOM 4020 O O . SER A 1 531 ? 16.103 -9.655 15.346 1.00 94.44 531 SER A O 1
ATOM 4022 N N . GLU A 1 532 ? 16.356 -7.527 14.546 1.00 95.38 532 GLU A N 1
ATOM 4023 C CA . GLU A 1 532 ? 14.986 -7.539 13.983 1.00 95.38 532 GLU A CA 1
ATOM 4024 C C . GLU A 1 532 ? 15.042 -7.338 12.465 1.00 95.38 532 GLU A C 1
ATOM 4026 O O . GLU A 1 532 ? 15.796 -6.508 11.956 1.00 95.38 532 GLU A O 1
ATOM 4031 N N . GLY A 1 533 ? 14.342 -8.183 11.686 1.00 94.81 533 GLY A N 1
ATOM 4032 C CA . GLY A 1 533 ? 14.305 -8.046 10.212 1.00 94.81 533 GLY A CA 1
ATOM 4033 C C . GLY A 1 533 ? 12.982 -8.564 9.649 1.00 94.81 533 GLY A C 1
ATOM 4034 O O . GLY A 1 533 ? 12.121 -9.048 10.386 1.00 94.81 533 GLY A O 1
ATOM 4035 N N . ALA A 1 534 ? 12.830 -8.290 8.379 1.00 95.94 534 ALA A N 1
ATOM 4036 C CA . ALA A 1 534 ? 11.663 -8.827 7.641 1.00 95.94 534 ALA A CA 1
ATOM 4037 C C . ALA A 1 534 ? 12.103 -9.230 6.229 1.00 95.94 534 ALA A C 1
ATOM 4039 O O . ALA A 1 534 ? 12.998 -8.621 5.639 1.00 95.94 534 ALA A O 1
ATOM 4040 N N . GLY A 1 535 ? 11.502 -10.385 5.783 1.00 95.00 535 GLY A N 1
ATOM 4041 C CA . GLY A 1 535 ? 11.779 -10.812 4.389 1.00 95.00 535 GLY A CA 1
ATOM 4042 C C . GLY A 1 535 ? 12.994 -11.742 4.326 1.00 95.00 535 GLY A C 1
ATOM 4043 O O . GLY A 1 535 ? 13.524 -12.176 5.351 1.00 95.00 535 GLY A O 1
ATOM 4044 N N . PHE A 1 536 ? 13.353 -12.036 3.032 1.00 96.44 536 PHE A N 1
ATOM 4045 C CA . PHE A 1 536 ? 14.437 -13.032 2.864 1.00 96.44 536 PHE A CA 1
ATOM 4046 C C . PHE A 1 536 ? 15.460 -12.493 1.856 1.00 96.44 536 PHE A C 1
ATOM 4048 O O . PHE A 1 536 ? 15.134 -11.680 0.989 1.00 96.44 536 PHE A O 1
ATOM 4055 N N . ARG A 1 537 ? 16.716 -12.997 2.101 1.00 95.62 537 ARG A N 1
ATOM 4056 C CA . ARG A 1 537 ? 17.766 -12.786 1.074 1.00 95.62 537 ARG A CA 1
ATOM 4057 C C . ARG A 1 537 ? 17.629 -13.795 -0.071 1.00 95.62 537 ARG A C 1
ATOM 4059 O O . ARG A 1 537 ? 16.908 -14.789 0.040 1.00 95.62 537 ARG A O 1
ATOM 4066 N N . PRO A 1 538 ? 18.328 -13.493 -1.134 1.00 95.69 538 PRO A N 1
ATOM 4067 C CA . PRO A 1 538 ? 18.226 -14.424 -2.278 1.00 95.69 538 PRO A CA 1
ATOM 4068 C C . PRO A 1 538 ? 18.648 -15.844 -1.895 1.00 95.69 538 PRO A C 1
ATOM 4070 O O . PRO A 1 538 ? 18.189 -16.802 -2.522 1.00 95.69 538 PRO A O 1
ATOM 4073 N N . ASP A 1 539 ? 19.433 -16.009 -0.864 1.00 94.31 539 ASP A N 1
ATOM 4074 C CA . ASP A 1 539 ? 19.864 -17.367 -0.461 1.00 94.31 539 ASP A CA 1
ATOM 4075 C C . ASP A 1 539 ? 18.845 -18.018 0.482 1.00 94.31 539 ASP A C 1
ATOM 4077 O O . ASP A 1 539 ? 19.055 -19.145 0.935 1.00 94.31 539 ASP A O 1
ATOM 4081 N N . GLY A 1 540 ? 17.752 -17.284 0.821 1.00 93.56 540 GLY A N 1
ATOM 4082 C CA . GLY A 1 540 ? 16.628 -17.885 1.577 1.00 93.56 540 GLY A CA 1
ATOM 4083 C C . GLY A 1 540 ? 16.758 -17.557 3.070 1.00 93.56 540 GLY A C 1
ATOM 4084 O O . GLY A 1 540 ? 15.831 -17.833 3.834 1.00 93.56 540 GLY A O 1
ATOM 4085 N N . ASP A 1 541 ? 17.897 -16.992 3.473 1.00 93.50 541 ASP A N 1
ATOM 4086 C CA . ASP A 1 541 ? 18.041 -16.610 4.894 1.00 93.50 541 ASP A CA 1
ATOM 4087 C C . ASP A 1 541 ? 17.238 -15.342 5.216 1.00 93.50 541 ASP A C 1
ATOM 4089 O O . ASP A 1 541 ? 16.882 -14.568 4.325 1.00 93.50 541 ASP A O 1
ATOM 4093 N N . GLY A 1 542 ? 16.936 -15.265 6.544 1.00 93.88 542 GLY A N 1
ATOM 4094 C CA . GLY A 1 542 ? 16.243 -14.022 6.959 1.00 93.88 542 GLY A CA 1
ATOM 4095 C C . GLY A 1 542 ? 17.083 -12.771 6.654 1.00 93.88 542 GLY A C 1
ATOM 4096 O O . GLY A 1 542 ? 18.313 -12.797 6.733 1.00 93.88 542 GLY A O 1
ATOM 4097 N N . GLN A 1 543 ? 16.411 -11.703 6.274 1.00 93.88 543 GLN A N 1
ATOM 4098 C CA . GLN A 1 543 ? 17.121 -10.438 5.975 1.00 93.88 543 GLN A CA 1
ATOM 4099 C C . GLN A 1 543 ? 17.151 -9.560 7.232 1.00 93.88 543 GLN A C 1
ATOM 4101 O O . GLN A 1 543 ? 16.249 -8.755 7.470 1.00 93.88 543 GLN A O 1
ATOM 4106 N N . ASN A 1 544 ? 18.174 -9.705 8.091 1.00 93.94 544 ASN A N 1
ATOM 4107 C CA . ASN A 1 544 ? 18.241 -8.924 9.350 1.00 93.94 544 ASN A CA 1
ATOM 4108 C C . ASN A 1 544 ? 19.256 -7.786 9.236 1.00 93.94 544 ASN A C 1
ATOM 4110 O O . ASN A 1 544 ? 19.199 -6.834 10.017 1.00 93.94 544 ASN A O 1
ATOM 4114 N N . ASP A 1 545 ? 20.168 -7.865 8.306 1.00 95.44 545 ASP A N 1
ATOM 4115 C CA . ASP A 1 545 ? 21.138 -6.764 8.099 1.00 95.44 545 ASP A CA 1
ATOM 4116 C C . ASP A 1 545 ? 20.628 -5.795 7.021 1.00 95.44 545 ASP A C 1
ATOM 4118 O O . ASP A 1 545 ? 21.036 -5.863 5.860 1.00 95.44 545 ASP A O 1
ATOM 4122 N N . THR A 1 546 ? 19.820 -4.880 7.450 1.00 97.00 546 THR A N 1
ATOM 4123 C CA . THR A 1 546 ? 19.082 -4.001 6.516 1.00 97.00 546 THR A CA 1
ATOM 4124 C C . THR A 1 546 ? 20.038 -2.943 5.937 1.00 97.00 546 THR A C 1
ATOM 4126 O O . THR A 1 546 ? 19.882 -2.541 4.782 1.00 97.00 546 THR A O 1
ATOM 4129 N N . ASN A 1 547 ? 21.026 -2.463 6.641 1.00 95.75 547 ASN A N 1
ATOM 4130 C CA . ASN A 1 547 ? 21.921 -1.403 6.113 1.00 95.75 547 ASN A CA 1
ATOM 4131 C C . ASN A 1 547 ? 23.178 -2.002 5.481 1.00 95.75 547 ASN A C 1
ATOM 4133 O O . ASN A 1 547 ? 24.115 -1.271 5.157 1.00 95.75 547 ASN A O 1
ATOM 4137 N N . ASN A 1 548 ? 23.210 -3.318 5.420 1.00 95.75 548 ASN A N 1
ATOM 4138 C CA . ASN A 1 548 ? 24.248 -4.077 4.692 1.00 95.75 548 ASN A CA 1
ATOM 4139 C C . ASN A 1 548 ? 25.651 -3.703 5.175 1.00 95.75 548 ASN A C 1
ATOM 4141 O O . ASN A 1 548 ? 26.566 -3.528 4.368 1.00 95.75 548 ASN A O 1
ATOM 4145 N N . ASP A 1 549 ? 25.891 -3.558 6.424 1.00 94.94 549 ASP A N 1
ATOM 4146 C CA . ASP A 1 549 ? 27.247 -3.189 6.914 1.00 94.94 549 ASP A CA 1
ATOM 4147 C C . ASP A 1 549 ? 27.814 -4.322 7.772 1.00 94.94 549 ASP A C 1
ATOM 4149 O O . ASP A 1 549 ? 28.770 -4.113 8.523 1.00 94.94 549 ASP A O 1
ATOM 4153 N N . GLY A 1 550 ? 27.213 -5.509 7.651 1.00 93.62 550 GLY A N 1
ATOM 4154 C CA . GLY A 1 550 ? 27.602 -6.654 8.511 1.00 93.62 550 GLY A CA 1
ATOM 4155 C C . GLY A 1 550 ? 26.644 -6.827 9.701 1.00 93.62 550 GLY A C 1
ATOM 4156 O O . GLY A 1 550 ? 25.651 -6.110 9.838 1.00 93.62 550 GLY A O 1
ATOM 4157 N N . ILE A 1 551 ? 26.839 -7.921 10.547 1.00 92.75 551 ILE A N 1
ATOM 4158 C CA . ILE A 1 551 ? 25.922 -8.242 11.657 1.00 92.75 551 ILE A CA 1
ATOM 4159 C C . ILE A 1 551 ? 26.438 -7.530 12.917 1.00 92.75 551 ILE A C 1
ATOM 4161 O O . ILE A 1 551 ? 27.600 -7.675 13.304 1.00 92.75 551 ILE A O 1
ATOM 4165 N N . ALA A 1 552 ? 25.502 -6.786 13.496 1.00 89.75 552 ALA A N 1
ATOM 4166 C CA . ALA A 1 552 ? 25.894 -5.992 14.682 1.00 89.75 552 ALA A CA 1
ATOM 4167 C C . ALA A 1 552 ? 26.392 -6.923 15.794 1.00 89.75 552 ALA A C 1
ATOM 4169 O O . ALA A 1 552 ? 25.817 -7.985 16.046 1.00 89.75 552 ALA A O 1
ATOM 4170 N N . ARG A 1 553 ? 27.515 -6.621 16.451 1.00 85.69 553 ARG A N 1
ATOM 4171 C CA . ARG A 1 553 ? 28.125 -7.299 17.617 1.00 85.69 553 ARG A CA 1
ATOM 4172 C C . ARG A 1 553 ? 28.816 -8.594 17.187 1.00 85.69 553 ARG A C 1
ATOM 4174 O O . ARG A 1 553 ? 29.288 -9.353 18.036 1.00 85.69 553 ARG A O 1
ATOM 4181 N N . VAL A 1 554 ? 28.697 -8.931 15.912 1.00 91.62 554 VAL A N 1
ATOM 4182 C CA . VAL A 1 554 ? 29.464 -10.087 15.387 1.00 91.62 554 VAL A CA 1
ATOM 4183 C C . VAL A 1 554 ? 30.601 -9.558 14.508 1.00 91.62 554 VAL A C 1
ATOM 4185 O O . VAL A 1 554 ? 31.756 -9.943 14.706 1.00 91.62 554 VAL A O 1
ATOM 4188 N N . ASP A 1 555 ? 30.249 -8.582 13.625 1.00 93.44 555 ASP A N 1
ATOM 4189 C CA . ASP A 1 555 ? 31.280 -8.029 12.726 1.00 93.44 555 ASP A CA 1
ATOM 4190 C C . ASP A 1 555 ? 31.785 -6.698 13.303 1.00 93.44 555 ASP A C 1
ATOM 4192 O O . ASP A 1 555 ? 31.001 -5.819 13.667 1.00 93.44 555 ASP A O 1
ATOM 4196 N N . GLN A 1 556 ? 33.085 -6.523 13.320 1.00 89.75 556 GLN A N 1
ATOM 4197 C CA . GLN A 1 556 ? 33.733 -5.401 14.045 1.00 89.75 556 GLN A CA 1
ATOM 4198 C C . GLN A 1 556 ? 33.375 -4.059 13.399 1.00 89.75 556 GLN A C 1
ATOM 4200 O O . GLN A 1 556 ? 33.218 -3.063 14.108 1.00 89.75 556 GLN A O 1
ATOM 4205 N N . LEU A 1 557 ? 33.034 -4.029 12.127 1.00 91.38 557 LEU A N 1
ATOM 4206 C CA . LEU A 1 557 ? 32.811 -2.719 11.467 1.00 91.38 557 LEU A CA 1
ATOM 4207 C C . LEU A 1 557 ? 31.314 -2.441 11.338 1.00 91.38 557 LEU A C 1
ATOM 4209 O O . LEU A 1 557 ? 30.925 -1.392 10.819 1.00 91.38 557 LEU A O 1
ATOM 4213 N N . ALA A 1 558 ? 30.525 -3.408 11.910 1.00 94.25 558 ALA A N 1
ATOM 4214 C CA . ALA A 1 558 ? 29.075 -3.181 11.756 1.00 94.25 558 ALA A CA 1
ATOM 4215 C C . ALA A 1 558 ? 28.595 -2.221 12.854 1.00 94.25 558 ALA A C 1
ATOM 4217 O O . ALA A 1 558 ? 29.051 -2.278 13.998 1.00 94.25 558 ALA A O 1
ATOM 4218 N N . ALA A 1 559 ? 27.736 -1.276 12.359 1.00 93.69 559 ALA A N 1
ATOM 4219 C CA . ALA A 1 559 ? 27.156 -0.315 13.320 1.00 93.69 559 ALA A CA 1
ATOM 4220 C C . ALA A 1 559 ? 26.283 -1.021 14.367 1.00 93.69 559 ALA A C 1
ATOM 4222 O O . ALA A 1 559 ? 25.590 -1.997 14.070 1.00 93.69 559 ALA A O 1
ATOM 4223 N N . VAL A 1 560 ? 26.433 -0.465 15.672 1.00 93.75 560 VAL A N 1
ATOM 4224 C CA . VAL A 1 560 ? 25.634 -1.054 16.775 1.00 93.75 560 VAL A CA 1
ATOM 4225 C C . VAL A 1 560 ? 24.517 -0.066 17.147 1.00 93.75 560 VAL A C 1
ATOM 4227 O O . VAL A 1 560 ? 24.722 1.150 17.178 1.00 93.75 560 VAL A O 1
ATOM 4230 N N . PRO A 1 561 ? 23.357 -0.665 17.343 1.00 94.31 561 PRO A N 1
ATOM 4231 C CA . PRO A 1 561 ? 22.247 0.241 17.680 1.00 94.31 561 PRO A CA 1
ATOM 4232 C C . PRO A 1 561 ? 22.446 0.910 19.045 1.00 94.31 561 PRO A C 1
ATOM 4234 O O . PRO A 1 561 ? 23.018 0.319 19.964 1.00 94.31 561 PRO A O 1
ATOM 4237 N N . SER A 1 562 ? 22.079 2.220 19.130 1.00 92.31 562 SER A N 1
ATOM 4238 C CA . SER A 1 562 ? 22.158 2.955 20.411 1.00 92.31 562 SER A CA 1
ATOM 4239 C C . SER A 1 562 ? 20.903 3.814 20.610 1.00 92.31 562 SER A C 1
ATOM 4241 O O . SER A 1 562 ? 20.252 4.228 19.648 1.00 92.31 562 SER A O 1
ATOM 4243 N N . PRO A 1 563 ? 20.580 3.959 22.000 1.00 91.50 563 PRO A N 1
ATOM 4244 C CA . PRO A 1 563 ? 19.467 4.887 22.272 1.00 91.50 563 PRO A CA 1
ATOM 4245 C C . PRO A 1 563 ? 19.715 6.268 21.643 1.00 91.50 563 PRO A C 1
ATOM 4247 O O . PRO A 1 563 ? 20.837 6.780 21.657 1.00 91.50 563 PRO A O 1
ATOM 4250 N N . GLY A 1 564 ? 18.672 6.849 21.008 1.00 89.50 564 GLY A N 1
ATOM 4251 C CA . GLY A 1 564 ? 18.806 8.192 20.384 1.00 89.50 564 GLY A CA 1
ATOM 4252 C C . GLY A 1 564 ? 19.021 8.091 18.868 1.00 89.50 564 GLY A C 1
ATOM 4253 O O . GLY A 1 564 ? 19.225 9.116 18.215 1.00 89.50 564 GLY A O 1
ATOM 4254 N N . ASP A 1 565 ? 19.083 6.831 18.460 1.00 92.31 565 ASP A N 1
ATOM 4255 C CA . ASP A 1 565 ? 19.225 6.686 16.992 1.00 92.31 565 ASP A CA 1
ATOM 4256 C C . ASP A 1 565 ? 18.034 7.299 16.249 1.00 92.31 565 ASP A C 1
ATOM 4258 O O . ASP A 1 565 ? 18.162 7.659 15.077 1.00 92.31 565 ASP A O 1
ATOM 4262 N N . TRP A 1 566 ? 16.925 7.401 17.022 1.00 94.75 566 TRP A N 1
ATOM 4263 C CA . TRP A 1 566 ? 15.767 8.126 16.452 1.00 94.75 566 TRP A CA 1
ATOM 4264 C C . TRP A 1 566 ? 14.917 8.693 17.594 1.00 94.75 566 TRP A C 1
ATOM 4266 O O . TRP A 1 566 ? 15.183 8.436 18.770 1.00 94.75 566 TRP A O 1
ATOM 4276 N N . ASN A 1 567 ? 13.948 9.568 17.232 1.00 92.50 567 ASN A N 1
ATOM 4277 C CA . ASN A 1 567 ? 13.234 10.361 18.261 1.00 92.50 567 ASN A CA 1
ATOM 4278 C C . ASN A 1 567 ? 12.174 9.521 18.985 1.00 92.50 567 ASN A C 1
ATOM 4280 O O . ASN A 1 567 ? 12.088 9.574 20.213 1.00 92.50 567 ASN A O 1
ATOM 4284 N N . GLY A 1 568 ? 11.391 8.785 18.463 1.00 94.44 568 GLY A N 1
ATOM 4285 C CA . GLY A 1 568 ? 10.264 8.014 19.036 1.00 94.44 568 GLY A CA 1
ATOM 4286 C C . GLY A 1 568 ? 8.938 8.450 18.412 1.00 94.44 568 GLY A C 1
ATOM 4287 O O . GLY A 1 568 ? 8.903 9.051 17.337 1.00 94.44 568 GLY A O 1
ATOM 4288 N N . ILE A 1 569 ? 7.854 8.056 19.070 1.00 95.75 569 ILE A N 1
ATOM 4289 C CA . ILE A 1 569 ? 6.499 8.453 18.639 1.00 95.75 569 ILE A CA 1
ATOM 4290 C C . ILE A 1 569 ? 6.020 9.585 19.559 1.00 95.75 569 ILE A C 1
ATOM 4292 O O . ILE A 1 569 ? 5.997 9.448 20.785 1.00 95.75 569 ILE A O 1
ATOM 4296 N N . ARG A 1 570 ? 5.660 10.630 18.835 1.00 93.19 570 ARG A N 1
ATOM 4297 C CA . ARG A 1 570 ? 5.251 11.782 19.657 1.00 93.19 570 ARG A CA 1
ATOM 4298 C C . ARG A 1 570 ? 3.803 12.161 19.329 1.00 93.19 570 ARG A C 1
ATOM 4300 O O . ARG A 1 570 ? 3.423 12.286 18.163 1.00 93.19 570 ARG A O 1
ATOM 4307 N N . PHE A 1 571 ? 2.970 12.289 20.410 1.00 91.75 571 PHE A N 1
ATOM 4308 C CA . PHE A 1 571 ? 1.594 12.801 20.301 1.00 91.75 571 PHE A CA 1
ATOM 4309 C C . PHE A 1 571 ? 1.541 14.204 20.922 1.00 91.75 571 PHE A C 1
ATOM 4311 O O . PHE A 1 571 ? 1.720 14.376 22.129 1.00 91.75 571 PHE A O 1
ATOM 4318 N N . ASP A 1 572 ? 1.281 15.194 19.995 1.00 87.00 572 ASP A N 1
ATOM 4319 C CA . ASP A 1 572 ? 1.251 16.586 20.492 1.00 87.00 572 ASP A CA 1
ATOM 4320 C C . ASP A 1 572 ? -0.083 16.904 21.185 1.00 87.00 572 ASP A C 1
ATOM 4322 O O . ASP A 1 572 ? -0.919 16.020 21.384 1.00 87.00 572 ASP A O 1
ATOM 4326 N N . GLN A 1 573 ? -0.309 18.146 21.691 1.00 77.94 573 GLN A N 1
ATOM 4327 C CA . GLN A 1 573 ? -1.394 18.542 22.618 1.00 77.94 573 GLN A CA 1
ATOM 4328 C C . GLN A 1 573 ? -2.759 18.390 21.944 1.00 77.94 573 GLN A C 1
ATOM 4330 O O . GLN A 1 573 ? -3.732 18.029 22.608 1.00 77.94 573 GLN A O 1
ATOM 4335 N N . PHE A 1 574 ? -2.895 18.433 20.672 1.00 80.38 574 PHE A N 1
ATOM 4336 C CA . PHE A 1 574 ? -4.255 18.430 20.076 1.00 80.38 574 PHE A CA 1
ATOM 4337 C C . PHE A 1 574 ? -4.398 17.247 19.123 1.00 80.38 574 PHE A C 1
ATOM 4339 O O . PHE A 1 574 ? -5.118 17.330 18.126 1.00 80.38 574 PHE A O 1
ATOM 4346 N N . THR A 1 575 ? -3.664 16.219 19.488 1.00 86.38 575 THR A N 1
ATOM 4347 C CA . THR A 1 575 ? -3.847 15.000 18.669 1.00 86.38 575 THR A CA 1
ATOM 4348 C C . THR A 1 575 ? -5.200 14.358 19.008 1.00 86.38 575 THR A C 1
ATOM 4350 O O . THR A 1 575 ? -5.778 14.614 20.067 1.00 86.38 575 THR A O 1
ATOM 4353 N N . HIS A 1 576 ? -5.671 13.578 18.022 1.00 87.88 576 HIS A N 1
ATOM 4354 C CA . HIS A 1 576 ? -6.998 12.954 18.236 1.00 87.88 576 HIS A CA 1
ATOM 4355 C C . HIS A 1 576 ? -6.874 11.756 19.187 1.00 87.88 576 HIS A C 1
ATOM 4357 O O . HIS A 1 576 ? -6.062 10.851 18.975 1.00 87.88 576 HIS A O 1
ATOM 4363 N N . ASP A 1 577 ? -7.630 11.743 20.296 1.00 82.31 577 ASP A N 1
ATOM 4364 C CA . ASP A 1 577 ? -7.486 10.667 21.323 1.00 82.31 577 ASP A CA 1
ATOM 4365 C C . ASP A 1 577 ? -8.868 10.114 21.678 1.00 82.31 577 ASP A C 1
ATOM 4367 O O . ASP A 1 577 ? -9.097 9.701 22.817 1.00 82.31 577 ASP A O 1
ATOM 4371 N N . ARG A 1 578 ? -9.709 10.062 20.739 1.00 86.75 578 ARG A N 1
ATOM 4372 C CA . ARG A 1 578 ? -11.041 9.487 21.008 1.00 86.75 578 ARG A CA 1
ATOM 4373 C C . ARG A 1 578 ? -10.941 8.012 21.420 1.00 86.75 578 ARG A C 1
ATOM 4375 O O . ARG A 1 578 ? -10.186 7.233 20.834 1.00 86.75 578 ARG A O 1
ATOM 4382 N N . ASN A 1 579 ? -11.737 7.627 22.529 1.00 87.88 579 ASN A N 1
ATOM 4383 C CA . ASN A 1 579 ? -11.672 6.263 23.098 1.00 87.88 579 ASN A CA 1
ATOM 4384 C C . ASN A 1 579 ? -12.470 5.260 22.254 1.00 87.88 579 ASN A C 1
ATOM 4386 O O . ASN A 1 579 ? -13.386 4.602 22.751 1.00 87.88 579 ASN A O 1
ATOM 4390 N N . VAL A 1 580 ? -12.215 5.322 20.950 1.00 92.62 580 VAL A N 1
ATOM 4391 C CA . VAL A 1 580 ? -12.722 4.315 20.000 1.00 92.62 580 VAL A CA 1
ATOM 4392 C C . VAL A 1 580 ? -11.540 3.447 19.550 1.00 92.62 580 VAL A C 1
ATOM 4394 O O . VAL A 1 580 ? -10.482 3.954 19.167 1.00 92.62 580 VAL A O 1
ATOM 4397 N N . GLU A 1 581 ? -11.814 2.146 19.607 1.00 93.50 581 GLU A N 1
ATOM 4398 C CA . GLU A 1 581 ? -10.684 1.232 19.328 1.00 93.50 581 GLU A CA 1
ATOM 4399 C C . GLU A 1 581 ? -10.672 0.799 17.854 1.00 93.50 581 GLU A C 1
ATOM 4401 O O . GLU A 1 581 ? -11.713 0.508 17.263 1.00 93.50 581 GLU A O 1
ATOM 4406 N N . THR A 1 582 ? -9.425 0.815 17.330 1.00 95.19 582 THR A N 1
ATOM 4407 C CA . THR A 1 582 ? -9.232 0.225 15.986 1.00 95.19 582 THR A CA 1
ATOM 4408 C C . THR A 1 582 ? -8.782 -1.237 16.125 1.00 95.19 582 THR A C 1
ATOM 4410 O O . THR A 1 582 ? -7.825 -1.547 16.838 1.00 95.19 582 THR A O 1
ATOM 4413 N N . VAL A 1 583 ? -9.485 -2.059 15.384 1.00 95.44 583 VAL A N 1
ATOM 4414 C CA . VAL A 1 583 ? -9.185 -3.503 15.503 1.00 95.44 583 VAL A CA 1
ATOM 4415 C C . VAL A 1 583 ? -8.945 -4.065 14.094 1.00 95.44 583 VAL A C 1
ATOM 4417 O O . VAL A 1 583 ? -9.702 -3.796 13.158 1.00 95.44 583 VAL A O 1
ATOM 4420 N N . ILE A 1 584 ? -7.822 -4.871 14.008 1.00 94.69 584 ILE A N 1
ATOM 4421 C CA . ILE A 1 584 ? -7.543 -5.554 12.725 1.00 94.69 584 ILE A CA 1
ATOM 4422 C C . ILE A 1 584 ? -7.912 -7.036 12.871 1.00 94.69 584 ILE A C 1
ATOM 4424 O O . ILE A 1 584 ? -7.620 -7.672 13.886 1.00 94.69 584 ILE A O 1
ATOM 4428 N N . GLU A 1 585 ? -8.621 -7.453 11.916 1.00 93.44 585 GLU A N 1
ATOM 4429 C CA . GLU A 1 585 ? -9.067 -8.856 12.016 1.00 93.44 585 GLU A CA 1
ATOM 4430 C C . GLU A 1 585 ? -7.863 -9.788 12.218 1.00 93.44 585 GLU A C 1
ATOM 4432 O O . GLU A 1 585 ? -6.820 -9.632 11.580 1.00 93.44 585 GLU A O 1
ATOM 4437 N N . ASN A 1 586 ? -8.096 -10.677 13.249 1.00 91.19 586 ASN A N 1
ATOM 4438 C CA . ASN A 1 586 ? -7.028 -11.643 13.555 1.00 91.19 586 ASN A CA 1
ATOM 4439 C C . ASN A 1 586 ? -7.223 -12.952 12.773 1.00 91.19 586 ASN A C 1
ATOM 4441 O O . ASN A 1 586 ? -7.648 -13.966 13.329 1.00 91.19 586 ASN A O 1
ATOM 4445 N N . GLU A 1 587 ? -7.030 -12.853 11.492 1.00 89.00 587 GLU A N 1
ATOM 4446 C CA . GLU A 1 587 ? -7.101 -14.016 10.585 1.00 89.00 587 GLU A CA 1
ATOM 4447 C C . GLU A 1 587 ? -6.113 -13.811 9.423 1.00 89.00 587 GLU A C 1
ATOM 4449 O O . GLU A 1 587 ? -6.073 -12.750 8.797 1.00 89.00 587 GLU A O 1
ATOM 4454 N N . PRO A 1 588 ? -5.327 -14.897 9.239 1.00 85.19 588 PRO A N 1
ATOM 4455 C CA . PRO A 1 588 ? -4.391 -14.740 8.112 1.00 85.19 588 PRO A CA 1
ATOM 4456 C C . PRO A 1 588 ? -5.129 -14.638 6.769 1.00 85.19 588 PRO A C 1
ATOM 4458 O O . PRO A 1 588 ? -6.248 -15.137 6.621 1.00 85.19 588 PRO A O 1
ATOM 4461 N N . ARG A 1 589 ? -4.522 -14.015 5.893 1.00 80.12 589 ARG A N 1
ATOM 4462 C CA . ARG A 1 589 ? -5.178 -13.683 4.604 1.00 80.12 589 ARG A CA 1
ATOM 4463 C C . ARG A 1 589 ? -5.314 -14.939 3.738 1.00 80.12 589 ARG A C 1
ATOM 4465 O O . ARG A 1 589 ? -6.135 -14.965 2.820 1.00 80.12 589 ARG A O 1
ATOM 4472 N N . ASP A 1 590 ? -4.573 -16.026 3.973 1.00 78.06 590 ASP A N 1
ATOM 4473 C CA . ASP A 1 590 ? -4.653 -17.239 3.121 1.00 78.06 590 ASP A CA 1
ATOM 4474 C C . ASP A 1 590 ? -5.347 -18.384 3.865 1.00 78.06 590 ASP A C 1
ATOM 4476 O O . ASP A 1 590 ? -5.166 -19.552 3.514 1.00 78.06 590 ASP A O 1
ATOM 4480 N N . VAL A 1 591 ? -6.121 -17.973 4.813 1.00 84.06 591 VAL A N 1
ATOM 4481 C CA . VAL A 1 591 ? -6.806 -19.046 5.567 1.00 84.06 591 VAL A CA 1
ATOM 4482 C C . VAL A 1 591 ? -7.975 -19.589 4.728 1.00 84.06 591 VAL A C 1
ATOM 4484 O O . VAL A 1 591 ? -8.592 -18.863 3.945 1.00 84.06 591 VAL A O 1
ATOM 4487 N N . ASN A 1 592 ? -8.179 -20.943 4.880 1.00 86.56 592 ASN A N 1
ATOM 4488 C CA . ASN A 1 592 ? -9.342 -21.538 4.180 1.00 86.56 592 ASN A CA 1
ATOM 4489 C C . ASN A 1 592 ? -10.666 -21.118 4.836 1.00 86.56 592 ASN A C 1
ATOM 4491 O O . ASN A 1 592 ? -10.741 -20.911 6.049 1.00 86.56 592 ASN A O 1
ATOM 4495 N N . SER A 1 593 ? -11.642 -20.944 3.944 1.00 86.81 593 SER A N 1
ATOM 4496 C CA . SER A 1 593 ? -12.980 -20.586 4.471 1.00 86.81 593 SER A CA 1
ATOM 4497 C C . SER A 1 593 ? -13.591 -21.759 5.247 1.00 86.81 593 SER A C 1
ATOM 4499 O O . SER A 1 593 ? -13.309 -22.926 4.965 1.00 86.81 593 SER A O 1
ATOM 4501 N N . PRO A 1 594 ? -14.367 -21.432 6.269 1.00 87.38 594 PRO A N 1
ATOM 4502 C CA . PRO A 1 594 ? -15.070 -20.214 6.696 1.00 87.38 594 PRO A CA 1
ATOM 4503 C C . PRO A 1 594 ? -14.200 -19.348 7.623 1.00 87.38 594 PRO A C 1
ATOM 4505 O O . PRO A 1 594 ? -14.664 -18.316 8.115 1.00 87.38 594 PRO A O 1
ATOM 4508 N N . GLY A 1 595 ? -12.918 -19.626 7.694 1.00 86.81 595 GLY A N 1
ATOM 4509 C CA . GLY A 1 595 ? -11.932 -18.844 8.457 1.00 86.81 595 GLY A CA 1
ATOM 4510 C C . GLY A 1 595 ? -11.852 -19.333 9.909 1.00 86.81 595 GLY A C 1
ATOM 4511 O O . GLY A 1 595 ? -12.691 -20.113 10.366 1.00 86.81 595 GLY A O 1
ATOM 4512 N N . SER A 1 596 ? -10.843 -18.914 10.677 1.00 89.75 596 SER A N 1
ATOM 4513 C CA . SER A 1 596 ? -10.583 -19.398 12.051 1.00 89.75 596 SER A CA 1
ATOM 4514 C C . SER A 1 596 ? -11.521 -18.720 13.056 1.00 89.75 596 SER A C 1
ATOM 4516 O O . SER A 1 596 ? -11.672 -19.206 14.179 1.00 89.75 596 SER A O 1
ATOM 4518 N N . ASN A 1 597 ? -12.224 -17.705 12.668 1.00 92.12 597 ASN A N 1
AT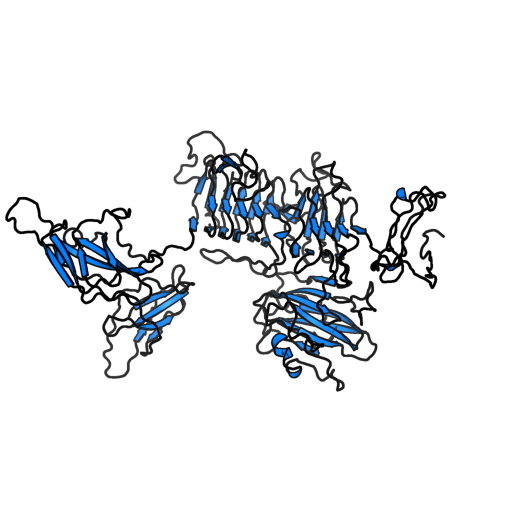OM 4519 C CA . ASN A 1 597 ? -13.176 -17.085 13.625 1.00 92.12 597 ASN A CA 1
ATOM 4520 C C . ASN A 1 597 ? -14.606 -17.157 13.078 1.00 92.12 597 ASN A C 1
ATOM 4522 O O . ASN A 1 597 ? -15.381 -16.211 13.226 1.00 92.12 597 ASN A O 1
ATOM 4526 N N . ALA A 1 598 ? -15.015 -18.314 12.627 1.00 93.38 598 ALA A N 1
ATOM 4527 C CA . ALA A 1 598 ? -16.304 -18.416 11.899 1.00 93.38 598 ALA A CA 1
ATOM 4528 C C . ALA A 1 598 ? -17.418 -18.849 12.858 1.00 93.38 598 ALA A C 1
ATOM 4530 O O . ALA A 1 598 ? -18.592 -18.851 12.480 1.00 93.38 598 ALA A O 1
ATOM 4531 N N . ILE A 1 599 ? -17.054 -19.234 14.120 1.00 93.75 599 ILE A N 1
ATOM 4532 C CA . ILE A 1 599 ? -18.136 -19.615 15.061 1.00 93.75 599 ILE A CA 1
ATOM 4533 C C . ILE A 1 599 ? -17.971 -18.770 16.335 1.00 93.75 599 ILE A C 1
ATOM 4535 O O . ILE A 1 599 ? -16.885 -18.268 16.633 1.00 93.75 599 ILE A O 1
ATOM 4539 N N . PRO A 1 600 ? -19.054 -18.632 17.123 1.00 94.69 600 PRO A N 1
ATOM 4540 C CA . PRO A 1 600 ? -19.051 -17.751 18.304 1.00 94.69 600 PRO A CA 1
ATOM 4541 C C . PRO A 1 600 ? -17.981 -18.167 19.323 1.00 94.69 600 PRO A C 1
ATOM 4543 O O . PRO A 1 600 ? -17.364 -17.299 19.944 1.00 94.69 600 PRO A O 1
ATOM 4546 N N . ARG A 1 601 ? -17.770 -19.470 19.450 1.00 94.62 601 ARG A N 1
ATOM 4547 C CA . ARG A 1 601 ? -16.751 -19.904 20.432 1.00 94.62 601 ARG A CA 1
ATOM 4548 C C . ARG A 1 601 ? -15.362 -19.370 20.069 1.00 94.62 601 ARG A C 1
ATOM 4550 O O . ARG A 1 601 ? -14.563 -19.083 20.963 1.00 94.62 601 ARG A O 1
ATOM 4557 N N . ASP A 1 602 ? -15.048 -19.193 18.730 1.00 94.38 602 ASP A N 1
ATOM 4558 C CA . ASP A 1 602 ? -13.695 -18.769 18.293 1.00 94.38 602 ASP A CA 1
ATOM 4559 C C . ASP A 1 602 ? -13.729 -17.308 17.832 1.00 94.38 602 ASP A C 1
ATOM 4561 O O . ASP A 1 602 ? -12.826 -16.859 17.122 1.00 94.38 602 ASP A O 1
ATOM 4565 N N . ALA A 1 603 ? -14.727 -16.604 18.265 1.00 96.44 603 ALA A N 1
ATOM 4566 C CA . ALA A 1 603 ? -14.871 -15.210 17.804 1.00 96.44 603 ALA A CA 1
ATOM 4567 C C . ALA A 1 603 ? -13.699 -14.369 18.334 1.00 96.44 603 ALA A C 1
ATOM 4569 O O . ALA A 1 603 ? -13.139 -14.652 19.395 1.00 96.44 603 ALA A O 1
ATOM 4570 N N . GLN A 1 604 ? -13.343 -13.361 17.461 1.00 96.00 604 GLN A N 1
ATOM 4571 C CA . GLN A 1 604 ? -12.337 -12.400 17.956 1.00 96.00 604 GLN A CA 1
ATOM 4572 C C . GLN A 1 604 ? -12.952 -11.438 18.984 1.00 96.00 604 GLN A C 1
ATOM 4574 O O . GLN A 1 604 ? -13.954 -10.771 18.719 1.00 96.00 604 GLN A O 1
ATOM 4579 N N . ASN A 1 605 ? -12.297 -11.416 20.123 1.00 95.31 605 ASN A N 1
ATOM 4580 C CA . ASN A 1 605 ? -12.868 -10.629 21.238 1.00 95.31 605 ASN A CA 1
ATOM 4581 C C . ASN A 1 605 ? -12.491 -9.143 21.098 1.00 95.31 605 ASN A C 1
ATOM 4583 O O . ASN A 1 605 ? -11.313 -8.787 21.038 1.00 95.31 605 ASN A O 1
ATOM 4587 N N . LEU A 1 606 ? -13.582 -8.283 21.167 1.00 95.62 606 LEU A N 1
ATOM 4588 C CA . LEU A 1 606 ? -13.331 -6.831 20.970 1.00 95.62 606 LEU A CA 1
ATOM 4589 C C . LEU A 1 606 ? -13.172 -6.147 22.326 1.00 95.62 606 LEU A C 1
ATOM 4591 O O . LEU A 1 606 ? -12.498 -5.119 22.419 1.00 95.62 606 LEU A O 1
ATOM 4595 N N . GLY A 1 607 ? -13.859 -6.721 23.338 1.00 94.75 607 GLY A N 1
ATOM 4596 C CA . GLY A 1 607 ? -13.755 -6.128 24.687 1.00 94.75 607 GLY A CA 1
ATOM 4597 C C . GLY A 1 607 ? -15.118 -5.594 25.147 1.00 94.75 607 GLY A C 1
ATOM 4598 O O . GLY A 1 607 ? -16.172 -6.086 24.736 1.00 94.75 607 GLY A O 1
ATOM 4599 N N . LEU A 1 608 ? -15.072 -4.606 26.137 1.00 95.88 608 LEU A N 1
ATOM 4600 C CA . LEU A 1 608 ? -16.314 -4.121 26.787 1.00 95.88 608 LEU A CA 1
ATOM 4601 C C . LEU A 1 608 ? -16.737 -2.783 26.165 1.00 95.88 608 LEU A C 1
ATOM 4603 O O . LEU A 1 608 ? -15.921 -1.877 25.986 1.00 95.88 608 LEU A O 1
ATOM 4607 N N . LEU A 1 609 ? -18.049 -2.703 25.851 1.00 96.75 609 LEU A N 1
ATOM 4608 C CA . LEU A 1 609 ? -18.584 -1.470 25.247 1.00 96.75 609 LEU A CA 1
ATOM 4609 C C . LEU A 1 609 ? -19.304 -0.652 26.329 1.00 96.75 609 LEU A C 1
ATOM 4611 O O . LEU A 1 609 ? -20.064 -1.192 27.137 1.00 96.75 609 LEU A O 1
ATOM 4615 N N . ALA A 1 610 ? -19.069 0.679 26.269 1.00 95.12 610 ALA A N 1
ATOM 4616 C CA . ALA A 1 610 ? -19.701 1.555 27.274 1.00 95.12 610 ALA A CA 1
ATOM 4617 C C . ALA A 1 610 ? -21.185 1.759 26.939 1.00 95.12 610 ALA A C 1
ATOM 4619 O O . ALA A 1 610 ? -21.586 1.726 25.774 1.00 95.12 610 ALA A O 1
ATOM 4620 N N . PRO A 1 611 ? -22.024 1.896 27.977 1.00 93.38 611 PRO A N 1
ATOM 4621 C CA . PRO A 1 611 ? -23.466 2.047 27.740 1.00 93.38 611 PRO A CA 1
ATOM 4622 C C . PRO A 1 611 ? -23.820 3.452 27.229 1.00 93.38 611 PRO A C 1
ATOM 4624 O O . PRO A 1 611 ? -24.913 3.650 26.692 1.00 93.38 611 PRO A O 1
ATOM 4627 N N . SER A 1 612 ? -22.873 4.432 27.432 1.00 90.62 612 SER A N 1
ATOM 4628 C CA . SER A 1 612 ? -23.083 5.809 26.925 1.00 90.62 612 SER A CA 1
ATOM 4629 C C . SER A 1 612 ? -21.728 6.520 26.812 1.00 90.62 612 SER A C 1
ATOM 4631 O O . SER A 1 612 ? -20.690 5.973 27.189 1.00 90.62 612 SER A O 1
ATOM 4633 N N . GLU A 1 613 ? -21.779 7.721 26.326 1.00 85.62 613 GLU A N 1
ATOM 4634 C CA . GLU A 1 613 ? -20.520 8.473 26.082 1.00 85.62 613 GLU A CA 1
ATOM 4635 C C . GLU A 1 613 ? -19.848 8.861 27.404 1.00 85.62 613 GLU A C 1
ATOM 4637 O O . GLU A 1 613 ? -18.633 9.067 27.438 1.00 85.62 613 GLU A O 1
ATOM 4642 N N . TYR A 1 614 ? -20.651 8.918 28.425 1.00 84.06 614 TYR A N 1
ATOM 4643 C CA . TYR A 1 614 ? -20.063 9.386 29.705 1.00 84.06 614 TYR A CA 1
ATOM 4644 C C . TYR A 1 614 ? -19.590 8.201 30.548 1.00 84.06 614 TYR A C 1
ATOM 4646 O O . TYR A 1 614 ? -18.964 8.400 31.592 1.00 84.06 614 TYR A O 1
ATOM 4654 N N . ALA A 1 615 ? -19.824 7.086 29.975 1.00 86.75 615 ALA A N 1
ATOM 4655 C CA . ALA A 1 615 ? -19.472 5.913 30.812 1.00 86.75 615 ALA A CA 1
ATOM 4656 C C . ALA A 1 615 ? -18.202 5.261 30.260 1.00 86.75 615 ALA A C 1
ATOM 4658 O O . ALA A 1 615 ? -17.820 4.176 30.705 1.00 86.75 615 ALA A O 1
ATOM 4659 N N . GLY A 1 616 ? -17.544 5.965 29.237 1.00 85.62 616 GLY A N 1
ATOM 4660 C CA . GLY A 1 616 ? -16.276 5.431 28.690 1.00 85.62 616 GLY A CA 1
ATOM 4661 C C . GLY A 1 616 ? -15.145 5.560 29.708 1.00 85.62 616 GLY A C 1
ATOM 4662 O O . GLY A 1 616 ? -15.098 6.514 30.488 1.00 85.62 616 GLY A O 1
ATOM 4663 N N . ASP A 1 617 ? -14.328 4.495 29.723 1.00 83.75 617 ASP A N 1
ATOM 4664 C CA . ASP A 1 617 ? -13.101 4.573 30.552 1.00 83.75 617 ASP A CA 1
ATOM 4665 C C . ASP A 1 617 ? -12.025 3.651 29.966 1.00 83.75 617 ASP A C 1
ATOM 4667 O O . ASP A 1 617 ? -12.089 3.277 28.793 1.00 83.75 617 ASP A O 1
ATOM 4671 N N . GLU A 1 618 ? -10.950 3.381 30.830 1.00 79.31 618 GLU A N 1
ATOM 4672 C CA . GLU A 1 618 ? -9.821 2.592 30.291 1.00 79.31 618 GLU A CA 1
ATOM 4673 C C . GLU A 1 618 ? -10.237 1.151 29.974 1.00 79.31 618 GLU A C 1
ATOM 4675 O O . GLU A 1 618 ? -9.570 0.481 29.183 1.00 79.31 618 GLU A O 1
ATOM 4680 N N . ASN A 1 619 ? -11.361 0.742 30.557 1.00 84.69 619 ASN A N 1
ATOM 4681 C CA . ASN A 1 619 ? -11.796 -0.649 30.286 1.00 84.69 619 ASN A CA 1
ATOM 4682 C C . ASN A 1 619 ? -12.959 -0.684 29.291 1.00 84.69 619 ASN A C 1
ATOM 4684 O O . ASN A 1 619 ? -13.085 -1.648 28.534 1.00 84.69 619 ASN A O 1
ATOM 4688 N N . ARG A 1 620 ? -13.761 0.378 29.310 1.00 90.19 620 ARG A N 1
ATOM 4689 C CA . ARG A 1 620 ? -14.962 0.386 28.449 1.00 90.19 620 ARG A CA 1
ATOM 4690 C C . ARG A 1 620 ? -14.735 1.370 27.293 1.00 90.19 620 ARG A C 1
ATOM 4692 O O . ARG A 1 620 ? -14.519 2.566 27.504 1.00 90.19 620 ARG A O 1
ATOM 4699 N N . ARG A 1 621 ? -14.843 0.739 26.103 1.00 92.69 621 ARG A N 1
ATOM 4700 C CA . ARG A 1 621 ? -14.599 1.576 24.905 1.00 92.69 621 ARG A CA 1
ATOM 4701 C C . ARG A 1 621 ? -15.899 2.226 24.418 1.00 92.69 621 ARG A C 1
ATOM 4703 O O . ARG A 1 621 ? -16.995 1.710 24.646 1.00 92.69 621 ARG A O 1
ATOM 4710 N N . LEU A 1 622 ? -15.750 3.334 23.741 1.00 93.62 622 LEU A N 1
ATOM 4711 C CA . LEU A 1 622 ? -16.943 4.041 23.219 1.00 93.62 622 LEU A CA 1
ATOM 4712 C C . LEU A 1 622 ? -17.376 3.466 21.870 1.00 93.62 622 LEU A C 1
ATOM 4714 O O . LEU A 1 622 ? -18.510 3.690 21.441 1.00 93.62 622 LEU A O 1
ATOM 4718 N N . GLY A 1 623 ? -16.543 2.643 21.343 1.00 95.38 623 GLY A N 1
ATOM 4719 C CA . GLY A 1 623 ? -16.900 1.996 20.058 1.00 95.38 623 GLY A CA 1
ATOM 4720 C C . GLY A 1 623 ? -15.689 1.257 19.479 1.00 95.38 623 GLY A C 1
ATOM 4721 O O . GLY A 1 623 ? -14.599 1.263 20.055 1.00 95.38 623 GLY A O 1
ATOM 4722 N N . PHE A 1 624 ? -15.953 0.594 18.355 1.00 96.56 624 PHE A N 1
ATOM 4723 C CA . PHE A 1 624 ? -14.892 -0.198 17.695 1.00 96.56 624 PHE A CA 1
ATOM 4724 C C . PHE A 1 624 ? -14.950 0.057 16.184 1.00 96.56 624 PHE A C 1
ATOM 4726 O O . PHE A 1 624 ? -16.026 0.130 15.588 1.00 96.56 624 PHE A O 1
ATOM 4733 N N . GLN A 1 625 ? -13.782 0.326 15.675 1.00 95.69 625 GLN A N 1
ATOM 4734 C CA . GLN A 1 625 ? -13.595 0.281 14.211 1.00 95.69 625 GLN A CA 1
ATOM 4735 C C . GLN A 1 625 ? -12.802 -0.969 13.796 1.00 95.69 625 GLN A C 1
ATOM 4737 O O . GLN A 1 625 ? -11.614 -1.103 14.099 1.00 95.69 625 GLN A O 1
ATOM 4742 N N . ILE A 1 626 ? -13.512 -1.794 13.037 1.00 96.69 626 ILE A N 1
ATOM 4743 C CA . ILE A 1 626 ? -12.913 -3.119 12.747 1.00 96.69 626 ILE A CA 1
ATOM 4744 C C . ILE A 1 626 ? -12.586 -3.177 11.248 1.00 96.69 626 ILE A C 1
ATOM 4746 O O . ILE A 1 626 ? -13.428 -2.882 10.396 1.00 96.69 626 ILE A O 1
ATOM 4750 N N . HIS A 1 627 ? -11.343 -3.523 11.021 1.00 95.38 627 HIS A N 1
ATOM 4751 C CA . HIS A 1 627 ? -10.929 -3.765 9.623 1.00 95.38 627 HIS A CA 1
ATOM 4752 C C . HIS A 1 627 ? -10.823 -5.270 9.344 1.00 95.38 627 HIS A C 1
ATOM 4754 O O . HIS A 1 627 ? -9.957 -5.961 9.885 1.00 95.38 627 HIS A O 1
ATOM 4760 N N . GLY A 1 628 ? -11.780 -5.698 8.453 1.00 94.19 628 GLY A N 1
ATOM 4761 C CA . GLY A 1 628 ? -11.827 -7.155 8.198 1.00 94.19 628 GLY A CA 1
ATOM 4762 C C . GLY A 1 628 ? -11.739 -7.449 6.695 1.00 94.19 628 GLY A C 1
ATOM 4763 O O . GLY A 1 628 ? -11.807 -6.542 5.862 1.00 94.19 628 GLY A O 1
ATOM 4764 N N . PHE A 1 629 ? -11.412 -8.783 6.420 1.00 93.56 629 PHE A N 1
ATOM 4765 C CA . PHE A 1 629 ? -11.355 -9.248 5.018 1.00 93.56 629 PHE A CA 1
ATOM 4766 C C . PHE A 1 629 ? -11.996 -10.634 4.892 1.00 93.56 629 PHE A C 1
ATOM 4768 O O . PHE A 1 629 ? -11.701 -11.548 5.665 1.00 93.56 629 PHE A O 1
ATOM 4775 N N . LEU A 1 630 ? -12.973 -10.644 3.979 1.00 93.38 630 LEU A N 1
ATOM 4776 C CA . LEU A 1 630 ? -13.502 -11.974 3.595 1.00 93.38 630 LEU A CA 1
ATOM 4777 C C . LEU A 1 630 ? -12.736 -12.532 2.390 1.00 93.38 630 LEU A C 1
ATOM 4779 O O . LEU A 1 630 ? -12.866 -12.041 1.267 1.00 93.38 630 LEU A O 1
ATOM 4783 N N . ASN A 1 631 ? -11.920 -13.521 2.651 1.00 89.06 631 ASN A N 1
ATOM 4784 C CA . ASN A 1 631 ? -10.980 -13.976 1.601 1.00 89.06 631 ASN A CA 1
ATOM 4785 C C . ASN A 1 631 ? -11.683 -14.799 0.523 1.00 89.06 631 ASN A C 1
ATOM 4787 O O . ASN A 1 631 ? -11.160 -14.930 -0.585 1.00 89.06 631 ASN A O 1
ATOM 4791 N N . ASP A 1 632 ? -12.852 -15.339 0.796 1.00 90.25 632 ASP A N 1
ATOM 4792 C CA . ASP A 1 632 ? -13.656 -16.058 -0.219 1.00 90.25 632 ASP A CA 1
ATOM 4793 C C . ASP A 1 632 ? -15.146 -15.915 0.128 1.00 90.25 632 ASP A C 1
ATOM 4795 O O . ASP A 1 632 ? -15.506 -15.334 1.154 1.00 90.25 632 ASP A O 1
ATOM 4799 N N . ALA A 1 633 ? -16.017 -16.482 -0.778 1.00 92.00 633 ALA A N 1
ATOM 4800 C CA . ALA A 1 633 ? -17.471 -16.270 -0.634 1.00 92.00 633 ALA A CA 1
ATOM 4801 C C . ALA A 1 633 ? -18.018 -17.000 0.595 1.00 92.00 633 ALA A C 1
ATOM 4803 O O . ALA A 1 633 ? -19.071 -16.625 1.116 1.00 92.00 633 ALA A O 1
ATOM 4804 N N . GLN A 1 634 ? -17.262 -17.964 1.091 1.00 93.50 634 GLN A N 1
ATOM 4805 C CA . GLN A 1 634 ? -17.819 -18.732 2.233 1.00 93.50 634 GLN A CA 1
ATOM 4806 C C . GLN A 1 634 ? -17.111 -18.339 3.532 1.00 93.50 634 GLN A C 1
ATOM 4808 O O . GLN A 1 634 ? -17.328 -18.968 4.569 1.00 93.50 634 GLN A O 1
ATOM 4813 N N . ASP A 1 635 ? -16.322 -17.265 3.474 1.00 93.50 635 ASP A N 1
ATOM 4814 C CA . ASP A 1 635 ? -15.625 -16.828 4.701 1.00 93.50 635 ASP A CA 1
ATOM 4815 C C . ASP A 1 635 ? -16.618 -16.101 5.623 1.00 93.50 635 ASP A C 1
ATOM 4817 O O . ASP A 1 635 ? -17.437 -15.296 5.174 1.00 93.50 635 ASP A O 1
ATOM 4821 N N . LEU A 1 636 ? -16.453 -16.500 6.947 1.00 95.19 636 LEU A N 1
ATOM 4822 C CA . LEU A 1 636 ? -17.293 -15.858 7.975 1.00 95.19 636 LEU A CA 1
ATOM 4823 C C . LEU A 1 636 ? -16.382 -15.262 9.056 1.00 95.19 636 LEU A C 1
ATOM 4825 O O . LEU A 1 636 ? -15.434 -15.902 9.517 1.00 95.19 636 LEU A O 1
ATOM 4829 N N . ASP A 1 637 ? -16.755 -14.012 9.307 1.00 96.25 637 ASP A N 1
ATOM 4830 C CA . ASP A 1 637 ? -15.972 -13.396 10.401 1.00 96.25 637 ASP A CA 1
ATOM 4831 C C . ASP A 1 637 ? -16.906 -13.061 11.574 1.00 96.25 637 ASP A C 1
ATOM 4833 O O . ASP A 1 637 ? -17.930 -12.396 11.407 1.00 96.25 637 ASP A O 1
ATOM 4837 N N . ILE A 1 638 ? -16.458 -13.565 12.774 1.00 97.44 638 ILE A N 1
ATOM 4838 C CA . ILE A 1 638 ? -17.321 -13.288 13.942 1.00 97.44 638 ILE A CA 1
ATOM 4839 C C . ILE A 1 638 ? -16.475 -12.577 15.002 1.00 97.44 638 ILE A C 1
ATOM 4841 O O . ILE A 1 638 ? -15.335 -12.961 15.274 1.00 97.44 638 ILE A O 1
ATOM 4845 N N . TYR A 1 639 ? -17.124 -11.458 15.525 1.00 98.12 639 TYR A N 1
ATOM 4846 C CA . TYR A 1 639 ? -16.504 -10.692 16.618 1.00 98.12 639 TYR A CA 1
ATOM 4847 C C . TYR A 1 639 ? -17.407 -10.722 17.857 1.00 98.12 639 TYR A C 1
ATOM 4849 O O . TYR A 1 639 ? -18.636 -10.706 17.753 1.00 98.12 639 TYR A O 1
ATOM 4857 N N . SER A 1 640 ? -16.726 -10.830 19.076 1.00 97.56 640 SER A N 1
ATOM 4858 C CA . SER A 1 640 ? -17.539 -10.837 20.309 1.00 97.56 640 SER A CA 1
ATOM 4859 C C . SER A 1 640 ? -17.227 -9.594 21.145 1.00 97.56 640 SER A C 1
ATOM 4861 O O . SER A 1 640 ? -16.132 -9.033 21.070 1.00 97.56 640 SER A O 1
ATOM 4863 N N . PHE A 1 641 ? -18.261 -9.137 21.824 1.00 97.25 641 PHE A N 1
ATOM 4864 C CA . PHE A 1 641 ? -18.063 -8.004 22.745 1.00 97.25 641 PHE A CA 1
ATOM 4865 C C . PHE A 1 641 ? -19.064 -8.112 23.896 1.00 97.25 641 PHE A C 1
ATOM 4867 O O . PHE A 1 641 ? -20.094 -8.779 23.782 1.00 97.25 641 PHE A O 1
ATOM 4874 N N . ARG A 1 642 ? -18.691 -7.452 25.028 1.00 96.56 642 ARG A N 1
ATOM 4875 C CA . ARG A 1 642 ? -19.612 -7.413 26.184 1.00 96.56 642 ARG A CA 1
ATOM 4876 C C . ARG A 1 642 ? -20.224 -6.016 26.330 1.00 96.56 642 ARG A C 1
ATOM 4878 O O . ARG A 1 642 ? -19.559 -5.001 26.110 1.00 96.56 642 ARG A O 1
ATOM 4885 N N . ALA A 1 643 ? -21.541 -6.061 26.678 1.00 95.62 643 ALA A N 1
ATOM 4886 C CA . ALA A 1 643 ? -22.217 -4.751 26.819 1.00 95.62 643 ALA A CA 1
ATOM 4887 C C . ALA A 1 643 ? -23.431 -4.907 27.740 1.00 95.62 643 ALA A C 1
ATOM 4889 O O . ALA A 1 643 ? -23.982 -6.001 27.891 1.00 95.62 643 ALA A O 1
ATOM 4890 N N . ASP A 1 644 ? -23.781 -3.731 28.360 1.00 94.75 644 ASP A N 1
ATOM 4891 C CA . ASP A 1 644 ? -25.007 -3.732 29.195 1.00 94.75 644 ASP A CA 1
ATOM 4892 C C . ASP A 1 644 ? -26.260 -3.807 28.311 1.00 94.75 644 ASP A C 1
ATOM 4894 O O . ASP A 1 644 ? -26.332 -3.189 27.247 1.00 94.75 644 ASP A O 1
ATOM 4898 N N . THR A 1 645 ? -27.191 -4.621 28.786 1.00 92.69 645 THR A N 1
ATOM 4899 C CA . THR A 1 645 ? -28.442 -4.747 28.006 1.00 92.69 645 THR A CA 1
ATOM 4900 C C . THR A 1 645 ? -29.159 -3.392 27.972 1.00 92.69 645 THR A C 1
ATOM 4902 O O . THR A 1 645 ? -29.042 -2.584 28.895 1.00 92.69 645 THR A O 1
ATOM 4905 N N . GLY A 1 646 ? -29.790 -3.059 26.846 1.00 92.31 646 GLY A N 1
ATOM 4906 C CA . GLY A 1 646 ? -30.519 -1.775 26.701 1.00 92.31 646 GLY A CA 1
ATOM 4907 C C . GLY A 1 646 ? -29.631 -0.708 26.043 1.00 92.31 646 GLY A C 1
ATOM 4908 O O . GLY A 1 646 ? -30.124 0.373 25.717 1.00 92.31 646 GLY A O 1
ATOM 4909 N N . THR A 1 647 ? -28.357 -1.052 25.906 1.00 94.75 647 THR A N 1
ATOM 4910 C CA . THR A 1 647 ? -27.473 -0.078 25.232 1.00 94.75 647 THR A CA 1
ATOM 4911 C C . THR A 1 647 ? -27.820 0.048 23.743 1.00 94.75 647 THR A C 1
ATOM 4913 O O . THR A 1 647 ? -27.985 -0.949 23.037 1.00 94.75 647 THR A O 1
ATOM 4916 N N . GLU A 1 648 ? -27.915 1.261 23.391 1.00 95.19 648 GLU A N 1
ATOM 4917 C CA . GLU A 1 648 ? -28.206 1.506 21.961 1.00 95.19 648 GLU A CA 1
ATOM 4918 C C . GLU A 1 648 ? -26.898 1.650 21.165 1.00 95.19 648 GLU A C 1
ATOM 4920 O O . GLU A 1 648 ? -26.037 2.470 21.493 1.00 95.19 648 GLU A O 1
ATOM 4925 N N . ILE A 1 649 ? -26.943 0.881 19.946 1.00 95.62 649 ILE A N 1
ATOM 4926 C CA . ILE A 1 649 ? -25.683 0.924 19.165 1.00 95.62 649 ILE A CA 1
ATOM 4927 C C . ILE A 1 649 ? -26.038 1.007 17.677 1.00 95.62 649 ILE A C 1
ATOM 4929 O O . ILE A 1 649 ? -27.145 0.652 17.266 1.00 95.62 649 ILE A O 1
ATOM 4933 N N . TRP A 1 650 ? -24.942 1.429 16.942 1.00 94.62 650 TRP A N 1
ATOM 4934 C CA . TRP A 1 650 ? -25.037 1.436 15.470 1.00 94.62 650 TRP A CA 1
ATOM 4935 C C . TRP A 1 650 ? -23.976 0.489 14.894 1.00 94.62 650 TRP A C 1
ATOM 4937 O O . TRP A 1 650 ? -22.806 0.524 15.282 1.00 94.62 650 TRP A O 1
ATOM 4947 N N . LEU A 1 651 ? -24.431 -0.353 14.068 1.00 95.56 651 LEU A N 1
ATOM 4948 C CA . LEU A 1 651 ? -23.505 -1.211 13.296 1.00 95.56 651 LEU A CA 1
ATOM 4949 C C . LEU A 1 651 ? -23.550 -0.824 11.815 1.00 95.56 651 LEU A C 1
ATOM 4951 O O . LEU A 1 651 ? -24.605 -0.854 11.178 1.00 95.56 651 LEU A O 1
ATOM 4955 N N . ASP A 1 652 ? -22.322 -0.551 11.380 1.00 93.25 652 ASP A N 1
ATOM 4956 C CA . ASP A 1 652 ? -22.310 -0.003 10.006 1.00 93.25 652 ASP A CA 1
ATOM 4957 C C . ASP A 1 652 ? -21.041 -0.475 9.284 1.00 93.25 652 ASP A C 1
ATOM 4959 O O . ASP A 1 652 ? -19.935 -0.410 9.824 1.00 93.25 652 ASP A O 1
ATOM 4963 N N . ILE A 1 653 ? -21.281 -0.949 8.061 1.00 93.69 653 ILE A N 1
ATOM 4964 C CA . ILE A 1 653 ? -20.098 -1.277 7.235 1.00 93.69 653 ILE A CA 1
ATOM 4965 C C . ILE A 1 653 ? -19.930 -0.180 6.177 1.00 93.69 653 ILE A C 1
ATOM 4967 O O . ILE A 1 653 ? -20.881 0.196 5.488 1.00 93.69 653 ILE A O 1
ATOM 4971 N N . ASP A 1 654 ? -18.699 0.272 6.161 1.00 89.00 654 ASP A N 1
ATOM 4972 C CA . ASP A 1 654 ? -18.293 1.240 5.121 1.00 89.00 654 ASP A CA 1
ATOM 4973 C C . ASP A 1 654 ? -16.917 0.866 4.555 1.00 89.00 654 ASP A C 1
ATOM 4975 O O . ASP A 1 654 ? -16.281 -0.086 5.012 1.00 89.00 654 ASP A O 1
ATOM 4979 N N . ARG A 1 655 ? -16.528 1.584 3.450 1.00 87.00 655 ARG A N 1
ATOM 4980 C CA . ARG A 1 655 ? -15.207 1.379 2.808 1.00 87.00 655 ARG A CA 1
ATOM 4981 C C . ARG A 1 655 ? -14.990 -0.097 2.464 1.00 87.00 655 ARG A C 1
ATOM 4983 O O . ARG A 1 655 ? -13.913 -0.647 2.706 1.00 87.00 655 ARG A O 1
ATOM 4990 N N . SER A 1 656 ? -16.092 -0.641 1.969 1.00 91.44 656 SER A N 1
ATOM 4991 C CA . SER A 1 656 ? -15.964 -2.051 1.524 1.00 91.44 656 SER A CA 1
ATOM 4992 C C . SER A 1 656 ? -15.554 -2.094 0.048 1.00 91.44 656 SER A C 1
ATOM 4994 O O . SER A 1 656 ? -15.691 -1.109 -0.679 1.00 91.44 656 SER A O 1
ATOM 4996 N N . THR A 1 657 ? -14.857 -3.161 -0.247 1.00 91.06 657 THR A N 1
ATOM 4997 C CA . THR A 1 657 ? -14.637 -3.360 -1.697 1.00 91.06 657 THR A CA 1
ATOM 4998 C C . THR A 1 657 ? -15.959 -3.285 -2.473 1.00 91.06 657 THR A C 1
ATOM 5000 O O . THR A 1 657 ? -16.988 -3.807 -2.038 1.00 91.06 657 THR A O 1
ATOM 5003 N N . HIS A 1 658 ? -15.858 -2.580 -3.597 1.00 88.75 658 HIS A N 1
ATOM 5004 C CA . HIS A 1 658 ? -17.133 -2.310 -4.299 1.00 88.75 658 HIS A CA 1
ATOM 5005 C C . HIS A 1 658 ? -17.832 -3.618 -4.700 1.00 88.75 658 HIS A C 1
ATOM 5007 O O . HIS A 1 658 ? -19.063 -3.661 -4.760 1.00 88.75 658 HIS A O 1
ATOM 5013 N N . ALA A 1 659 ? -17.110 -4.685 -4.968 1.00 89.06 659 ALA A N 1
ATOM 5014 C CA . ALA A 1 659 ? -17.718 -5.960 -5.414 1.00 89.06 659 ALA A CA 1
ATOM 5015 C C . ALA A 1 659 ? -18.330 -6.725 -4.234 1.00 89.06 659 ALA A C 1
ATOM 5017 O O . ALA A 1 659 ? -19.104 -7.662 -4.445 1.00 89.06 659 ALA A O 1
ATOM 5018 N N . LEU A 1 660 ? -18.014 -6.279 -3.019 1.00 92.88 660 LEU A N 1
ATOM 5019 C CA . LEU A 1 660 ? -18.505 -7.060 -1.862 1.00 92.88 660 LEU A CA 1
ATOM 5020 C C . LEU A 1 660 ? -19.955 -6.675 -1.528 1.00 92.88 660 LEU A C 1
ATOM 5022 O O . LEU A 1 660 ? -20.285 -5.496 -1.384 1.00 92.88 660 LEU A O 1
ATOM 5026 N N . ASP A 1 661 ? -20.779 -7.735 -1.534 1.00 94.81 661 ASP A N 1
ATOM 5027 C CA . ASP A 1 661 ? -22.137 -7.630 -0.960 1.00 94.81 661 ASP A CA 1
ATOM 5028 C C . ASP A 1 661 ? -22.179 -8.283 0.431 1.00 94.81 661 ASP A C 1
ATOM 5030 O O . ASP A 1 661 ? -22.310 -9.502 0.559 1.00 94.81 661 ASP A O 1
ATOM 5034 N N . ALA A 1 662 ? -22.106 -7.375 1.444 1.00 95.12 662 ALA A N 1
ATOM 5035 C CA . ALA A 1 662 ? -21.900 -7.933 2.802 1.00 95.12 662 ALA A CA 1
ATOM 5036 C C . ALA A 1 662 ? -23.242 -8.013 3.542 1.00 95.12 662 ALA A C 1
ATOM 5038 O O . ALA A 1 662 ? -24.210 -7.337 3.184 1.00 95.12 662 ALA A O 1
ATOM 5039 N N . VAL A 1 663 ? -23.232 -8.915 4.576 1.00 96.88 663 VAL A N 1
ATOM 5040 C CA . VAL A 1 663 ? -24.371 -9.051 5.510 1.00 96.88 663 VAL A CA 1
ATOM 5041 C C . VAL A 1 663 ? -23.817 -8.956 6.940 1.00 96.88 663 VAL A C 1
ATOM 5043 O O . VAL A 1 663 ? -22.776 -9.532 7.263 1.00 96.88 663 VAL A O 1
ATOM 5046 N N . ILE A 1 664 ? -24.563 -8.121 7.773 1.00 97.00 664 ILE A N 1
ATOM 5047 C CA . ILE A 1 664 ? -24.165 -8.095 9.196 1.00 97.00 664 ILE A CA 1
ATOM 5048 C C . ILE A 1 664 ? -25.288 -8.718 10.033 1.00 97.00 664 ILE A C 1
ATOM 5050 O O . ILE A 1 664 ? -26.472 -8.446 9.821 1.00 97.00 664 ILE A O 1
ATOM 5054 N N . GLU A 1 665 ? -24.759 -9.565 11.007 1.00 97.62 665 GLU A N 1
ATOM 5055 C CA . GLU A 1 665 ? -25.738 -10.232 11.887 1.00 97.62 665 GLU A CA 1
ATOM 5056 C C . GLU A 1 665 ? -25.288 -10.097 13.347 1.00 97.62 665 GLU A C 1
ATOM 5058 O O . GLU A 1 665 ? -24.094 -10.119 13.650 1.00 97.62 665 GLU A O 1
ATOM 5063 N N . LEU A 1 666 ? -26.329 -9.878 14.156 1.00 97.25 666 LEU A N 1
ATOM 5064 C CA . LEU A 1 666 ? -26.095 -9.999 15.611 1.00 97.25 666 LEU A CA 1
ATOM 5065 C C . LEU A 1 666 ? -26.532 -11.378 16.120 1.00 97.25 666 LEU A C 1
ATOM 5067 O O . LEU A 1 666 ? -27.642 -11.839 15.843 1.00 97.25 666 LEU A O 1
ATOM 5071 N N . LEU A 1 667 ? -25.617 -11.975 16.883 1.00 95.69 667 LEU A N 1
ATOM 5072 C CA . LEU A 1 667 ? -25.879 -13.375 17.280 1.00 95.69 667 LEU A CA 1
ATOM 5073 C C . LEU A 1 667 ? -25.869 -13.473 18.806 1.00 95.69 667 LEU A C 1
ATOM 5075 O O . LEU A 1 667 ? -25.302 -12.621 19.494 1.00 95.69 667 LEU A O 1
ATOM 5079 N N . ASP A 1 668 ? -26.550 -14.582 19.245 1.00 88.81 668 ASP A N 1
ATOM 5080 C CA . ASP A 1 668 ? -26.339 -14.913 20.673 1.00 88.81 668 ASP A CA 1
ATOM 5081 C C . ASP A 1 668 ? -25.180 -15.905 20.824 1.00 88.81 668 ASP A C 1
ATOM 5083 O O . ASP A 1 668 ? -24.449 -16.176 19.869 1.00 88.81 668 ASP A O 1
ATOM 5087 N N . ALA A 1 669 ? -24.940 -16.369 22.085 1.00 87.44 669 ALA A N 1
ATOM 5088 C CA . ALA A 1 669 ? -23.742 -17.197 22.373 1.00 87.44 669 ALA A CA 1
ATOM 5089 C C . ALA A 1 669 ? -23.821 -18.550 21.661 1.00 87.44 669 ALA A C 1
ATOM 5091 O O . ALA A 1 669 ? -22.791 -19.196 21.455 1.00 87.44 669 ALA A O 1
ATOM 5092 N N . GLU A 1 670 ? -25.050 -18.986 21.250 1.00 89.31 670 GLU A N 1
ATOM 5093 C CA . GLU A 1 670 ? -25.204 -20.308 20.587 1.00 89.31 670 GLU A CA 1
ATOM 5094 C C . GLU A 1 670 ? -25.153 -20.164 19.064 1.00 89.31 670 GLU A C 1
ATOM 5096 O O . GLU A 1 670 ? -25.194 -21.167 18.348 1.00 89.31 670 GLU A O 1
ATOM 5101 N N . GLY A 1 671 ? -25.002 -18.882 18.541 1.00 89.44 671 GLY A N 1
ATOM 5102 C CA . GLY A 1 671 ? -24.856 -18.662 17.081 1.00 89.44 671 GLY A CA 1
ATOM 5103 C C . GLY A 1 671 ? -26.204 -18.401 16.405 1.00 89.44 671 GLY A C 1
ATOM 5104 O O . GLY A 1 671 ? -26.270 -18.371 15.174 1.00 89.44 671 GLY A O 1
ATOM 5105 N N . ASN A 1 672 ? -27.271 -18.297 17.222 1.00 91.25 672 ASN A N 1
ATOM 5106 C CA . ASN A 1 672 ? -28.559 -17.938 16.592 1.00 91.25 672 ASN A CA 1
ATOM 5107 C C . ASN A 1 672 ? -28.621 -16.445 16.237 1.00 91.25 672 ASN A C 1
ATOM 5109 O O . ASN A 1 672 ? -28.119 -15.592 16.972 1.00 91.25 672 ASN A O 1
ATOM 5113 N N . VAL A 1 673 ? -29.242 -16.179 15.070 1.00 94.75 673 VAL A N 1
ATOM 5114 C CA . VAL A 1 673 ? -29.281 -14.774 14.590 1.00 94.75 673 VAL A CA 1
ATOM 5115 C C . VAL A 1 673 ? -30.383 -14.024 15.353 1.00 94.75 673 VAL A C 1
ATOM 5117 O O . VAL A 1 673 ? -31.533 -14.463 15.415 1.00 94.75 673 VAL A O 1
ATOM 5120 N N . ILE A 1 674 ? -29.951 -12.933 15.979 1.00 94.25 674 ILE A N 1
ATOM 5121 C CA . ILE A 1 674 ? -30.878 -12.058 16.731 1.00 94.25 674 ILE A CA 1
ATOM 5122 C C . ILE A 1 674 ? -31.392 -10.935 15.821 1.00 94.25 674 ILE A C 1
ATOM 5124 O O . ILE A 1 674 ? -32.578 -10.601 15.871 1.00 94.25 674 ILE A O 1
ATOM 5128 N N . ALA A 1 675 ? -30.530 -10.369 15.086 1.00 95.50 675 ALA A N 1
ATOM 5129 C CA . ALA A 1 675 ? -30.872 -9.278 14.149 1.00 95.50 675 ALA A CA 1
ATOM 5130 C C . ALA A 1 675 ? -29.973 -9.372 12.911 1.00 95.50 675 ALA A C 1
ATOM 5132 O O . ALA A 1 675 ? -28.842 -9.860 12.979 1.00 95.50 675 ALA A O 1
ATOM 5133 N N . ARG A 1 676 ? -30.534 -8.858 11.793 1.00 96.25 676 ARG A N 1
ATOM 5134 C CA . ARG A 1 676 ? -29.744 -8.998 10.551 1.00 96.25 676 ARG A CA 1
ATOM 5135 C C . ARG A 1 676 ? -30.061 -7.828 9.616 1.00 96.25 676 ARG A C 1
ATOM 5137 O O . ARG A 1 676 ? -31.201 -7.365 9.538 1.00 96.25 676 ARG A O 1
ATOM 5144 N N . SER A 1 677 ? -28.894 -7.359 9.013 1.00 95.38 677 SER A N 1
ATOM 5145 C CA . SER A 1 677 ? -29.018 -6.357 7.939 1.00 95.38 677 SER A CA 1
ATOM 5146 C C . SER A 1 677 ? -28.217 -6.782 6.706 1.00 95.38 677 SER A C 1
ATOM 5148 O O . SER A 1 677 ? -27.094 -7.279 6.813 1.00 95.38 677 SER A O 1
ATOM 5150 N N . ASP A 1 678 ? -28.792 -6.466 5.547 1.00 92.12 678 ASP A N 1
ATOM 5151 C CA . ASP A 1 678 ? -28.077 -6.844 4.292 1.00 92.12 678 ASP A CA 1
ATOM 5152 C C . ASP A 1 678 ? -27.782 -5.591 3.462 1.00 92.12 678 ASP A C 1
ATOM 5154 O O . ASP A 1 678 ? -26.728 -5.512 2.828 1.00 92.12 678 ASP A O 1
ATOM 5158 N N . ASN A 1 679 ? -28.711 -4.637 3.417 1.00 91.31 679 ASN A N 1
ATOM 5159 C CA . ASN A 1 679 ? -28.546 -3.439 2.571 1.00 91.31 679 ASN A CA 1
ATOM 5160 C C . ASN A 1 679 ? -29.206 -2.236 3.260 1.00 91.31 679 ASN A C 1
ATOM 5162 O O . ASN A 1 679 ? -30.430 -2.094 3.261 1.00 91.31 679 ASN A O 1
ATOM 5166 N N . SER A 1 680 ? -28.286 -1.369 3.746 1.00 89.62 680 SER A N 1
ATOM 5167 C CA . SER A 1 680 ? -28.811 -0.280 4.606 1.00 89.62 680 SER A CA 1
ATOM 5168 C C . SER A 1 680 ? -29.499 0.781 3.739 1.00 89.62 680 SER A C 1
ATOM 5170 O O . SER A 1 680 ? -30.379 1.493 4.226 1.00 89.62 680 SER A O 1
ATOM 5172 N N . TYR A 1 681 ? -29.080 0.863 2.444 1.00 86.44 681 TYR A N 1
ATOM 5173 C CA . TYR A 1 681 ? -29.726 1.848 1.552 1.00 86.44 681 TYR A CA 1
ATOM 5174 C C . TYR A 1 681 ? -31.202 1.517 1.328 1.00 86.44 681 TYR A C 1
ATOM 5176 O O . TYR A 1 681 ? -32.052 2.404 1.440 1.00 86.44 681 TYR A O 1
ATOM 5184 N N . THR A 1 682 ? -31.576 0.277 1.093 1.00 86.94 682 THR A N 1
ATOM 5185 C CA . THR A 1 682 ? -32.986 -0.116 0.866 1.00 86.94 682 THR A CA 1
ATOM 5186 C C . THR A 1 682 ? -33.735 -0.242 2.199 1.00 86.94 682 THR A C 1
ATOM 5188 O O . THR A 1 682 ? -34.931 0.051 2.258 1.00 86.94 682 THR A O 1
ATOM 5191 N N . GLU A 1 683 ? -33.004 -0.596 3.173 1.00 89.69 683 GLU A N 1
ATOM 5192 C CA . GLU A 1 683 ? -33.668 -0.915 4.457 1.00 89.69 683 GLU A CA 1
ATOM 5193 C C . GLU A 1 683 ? -34.085 0.373 5.171 1.00 89.69 683 GLU A C 1
ATOM 5195 O O . GLU A 1 683 ? -34.856 0.322 6.132 1.00 89.69 683 GLU A O 1
ATOM 5200 N N . GLN A 1 684 ? -33.756 1.464 4.643 1.00 81.19 684 GLN A N 1
ATOM 5201 C CA . GLN A 1 684 ? -34.190 2.728 5.283 1.00 81.19 684 GLN A CA 1
ATOM 5202 C C . GLN A 1 684 ? -35.644 3.042 4.932 1.00 81.19 684 GLN A C 1
ATOM 5204 O O . GLN A 1 684 ? -36.252 3.911 5.560 1.00 81.19 684 GLN A O 1
ATOM 5209 N N . GLU A 1 685 ? -36.172 2.319 3.964 1.00 81.94 685 GLU A N 1
ATOM 5210 C CA . GLU A 1 685 ? -37.576 2.555 3.554 1.00 81.94 685 GLU A CA 1
ATOM 5211 C C . GLU A 1 685 ? -38.562 2.010 4.592 1.00 81.94 685 GLU A C 1
ATOM 5213 O O . GLU A 1 685 ? -39.713 2.451 4.633 1.00 81.94 685 GLU A O 1
ATOM 5218 N N . GLY A 1 686 ? -38.001 1.180 5.494 1.00 77.50 686 GLY A N 1
ATOM 5219 C CA . GLY A 1 686 ? -38.903 0.654 6.536 1.00 77.50 686 GLY A CA 1
ATOM 5220 C C . GLY A 1 686 ? -38.210 -0.464 7.329 1.00 77.50 686 GLY A C 1
ATOM 5221 O O . GLY A 1 686 ? -37.457 -1.267 6.776 1.00 77.50 686 GLY A O 1
ATOM 5222 N N . THR A 1 687 ? -38.552 -0.550 8.627 1.00 77.44 687 THR A N 1
ATOM 5223 C CA . THR A 1 687 ? -37.905 -1.503 9.558 1.00 77.44 687 THR A CA 1
ATOM 5224 C C . THR A 1 687 ? -38.351 -2.938 9.250 1.00 77.44 687 THR A C 1
ATOM 5226 O O . THR A 1 687 ? -37.718 -3.892 9.707 1.00 77.44 687 THR A O 1
ATOM 5229 N N . SER A 1 688 ? -39.440 -3.143 8.422 1.00 83.56 688 SER A N 1
ATOM 5230 C CA . SER A 1 688 ? -39.886 -4.507 8.054 1.00 83.56 688 SER A CA 1
ATOM 5231 C C . SER A 1 688 ? -38.880 -5.200 7.131 1.00 83.56 688 SER A C 1
ATOM 5233 O O . SER A 1 688 ? -38.936 -6.421 6.969 1.00 83.56 688 SER A O 1
ATOM 5235 N N . LEU A 1 689 ? -37.949 -4.462 6.626 1.00 87.88 689 LEU A N 1
ATOM 5236 C CA . LEU A 1 689 ? -36.962 -5.061 5.695 1.00 87.88 689 LEU A CA 1
ATOM 5237 C C . LEU A 1 689 ? -35.761 -5.608 6.461 1.00 87.88 689 LEU A C 1
ATOM 5239 O O . LEU A 1 689 ? -34.920 -6.295 5.877 1.00 87.88 689 LEU A O 1
ATOM 5243 N N . LEU A 1 690 ? -35.753 -5.299 7.783 1.00 90.88 690 LEU A N 1
ATOM 5244 C CA . LEU A 1 690 ? -34.701 -5.883 8.642 1.00 90.88 690 LEU A CA 1
ATOM 5245 C C . LEU A 1 690 ? -35.223 -7.141 9.343 1.00 90.88 690 LEU A C 1
ATOM 5247 O O . LEU A 1 690 ? -36.428 -7.301 9.549 1.00 90.88 690 LEU A O 1
ATOM 5251 N N . TYR A 1 691 ? -34.225 -8.065 9.522 1.00 93.56 691 TYR A N 1
ATOM 5252 C CA . TYR A 1 691 ? -34.650 -9.270 10.270 1.00 93.56 691 TYR A CA 1
ATOM 5253 C C . TYR A 1 691 ? -34.486 -9.049 11.780 1.00 93.56 691 TYR A C 1
ATOM 5255 O O . TYR A 1 691 ? -33.469 -8.528 12.246 1.00 93.56 691 TYR A O 1
ATOM 5263 N N . GLU A 1 692 ? -35.581 -9.391 12.465 1.00 92.56 692 GLU A N 1
ATOM 5264 C CA . GLU A 1 692 ? -35.585 -9.327 13.944 1.00 92.56 692 GLU A CA 1
ATOM 5265 C C . GLU A 1 692 ? -36.189 -10.618 14.514 1.00 92.56 692 GLU A C 1
ATOM 5267 O O . GLU A 1 692 ? -37.261 -11.061 14.097 1.00 92.56 692 GLU A O 1
ATOM 5272 N N . ASN A 1 693 ? -35.409 -11.160 15.435 1.00 90.00 693 ASN A N 1
ATOM 5273 C CA . ASN A 1 693 ? -35.918 -12.403 16.048 1.00 90.00 693 ASN A CA 1
ATOM 5274 C C . ASN A 1 693 ? -36.963 -12.076 17.124 1.00 90.00 693 ASN A C 1
ATOM 5276 O O . ASN A 1 693 ? -36.686 -11.365 18.091 1.00 90.00 693 ASN A O 1
ATOM 5280 N N . ALA A 1 694 ? -38.128 -12.705 16.952 1.00 85.00 694 ALA A N 1
ATOM 5281 C CA . ALA A 1 694 ? -39.292 -12.343 17.794 1.00 85.00 694 ALA A CA 1
ATOM 5282 C C . ALA A 1 694 ? -39.111 -12.880 19.224 1.00 85.00 694 ALA A C 1
ATOM 5284 O O . ALA A 1 694 ? -39.755 -12.388 20.153 1.00 85.00 694 ALA A O 1
ATOM 5285 N N . ASP A 1 695 ? -38.190 -13.855 19.390 1.00 84.44 695 ASP A N 1
ATOM 5286 C CA . ASP A 1 695 ? -38.028 -14.435 20.740 1.00 84.44 695 ASP A CA 1
ATOM 5287 C C . ASP A 1 695 ? -37.364 -13.426 21.683 1.00 84.44 695 ASP A C 1
ATOM 5289 O O . ASP A 1 695 ? -37.454 -13.576 22.903 1.00 84.44 695 ASP A O 1
ATOM 5293 N N . PHE A 1 696 ? -36.866 -12.388 21.046 1.00 81.81 696 PHE A N 1
ATOM 5294 C CA . PHE A 1 696 ? -36.126 -11.427 21.893 1.00 81.81 696 PHE A CA 1
ATOM 5295 C C . PHE A 1 696 ? -36.872 -10.091 21.917 1.00 81.81 696 PHE A C 1
ATOM 5297 O O . PHE A 1 696 ? -36.329 -9.088 22.384 1.00 81.81 696 PHE A O 1
ATOM 5304 N N . ASN A 1 697 ? -38.126 -10.086 21.417 1.00 71.75 697 ASN A N 1
ATOM 5305 C CA . ASN A 1 697 ? -38.946 -8.892 21.127 1.00 71.75 697 ASN A CA 1
ATOM 5306 C C . ASN A 1 697 ? -40.027 -8.730 22.199 1.00 71.75 697 ASN A C 1
ATOM 5308 O O . ASN A 1 697 ? -40.755 -7.736 22.195 1.00 71.75 697 ASN A O 1
ATOM 5312 N N . GLU A 1 698 ? -39.793 -9.140 23.551 1.00 70.94 698 GLU A N 1
ATOM 5313 C CA . GLU A 1 698 ? -40.811 -9.000 24.621 1.00 70.94 698 GLU A CA 1
ATOM 5314 C C . GLU A 1 698 ? -41.855 -7.937 24.260 1.00 70.94 698 GLU A C 1
ATOM 5316 O O . GLU A 1 698 ? -42.202 -7.088 25.084 1.00 70.94 698 GLU A O 1
ATOM 5321 N N . GLY A 1 699 ? -42.292 -7.728 22.883 1.00 69.50 699 GLY A N 1
ATOM 5322 C CA . GLY A 1 699 ? -43.375 -6.785 22.516 1.00 69.50 699 GLY A CA 1
ATOM 5323 C C . GLY A 1 699 ? -42.838 -5.389 22.176 1.00 69.50 699 GLY A C 1
ATOM 5324 O O . GLY A 1 699 ? -43.613 -4.527 21.758 1.00 69.50 699 GLY A O 1
ATOM 5325 N N . THR A 1 700 ? -41.410 -5.182 22.206 1.00 80.88 700 THR A N 1
ATOM 5326 C CA . THR A 1 700 ? -40.848 -3.872 21.816 1.00 80.88 700 THR A CA 1
ATOM 5327 C C . THR A 1 700 ? -39.748 -4.076 20.760 1.00 80.88 700 THR A C 1
ATOM 5329 O O . THR A 1 700 ? -38.881 -4.942 20.898 1.00 80.88 700 THR A O 1
ATOM 5332 N N . PRO A 1 701 ? -39.959 -3.372 19.621 1.00 84.31 701 PRO A N 1
ATOM 5333 C CA . PRO A 1 701 ? -38.927 -3.465 18.577 1.00 84.31 701 PRO A CA 1
ATOM 5334 C C . PRO A 1 701 ? -37.558 -2.979 19.087 1.00 84.31 701 PRO A C 1
ATOM 5336 O O . PRO A 1 701 ? -37.468 -1.994 19.824 1.00 84.31 701 PRO A O 1
ATOM 5339 N N . PHE A 1 702 ? -36.513 -3.705 18.672 1.00 91.19 702 PHE A N 1
ATOM 5340 C CA . PHE A 1 702 ? -35.182 -3.252 19.156 1.00 91.19 702 PHE A CA 1
ATOM 5341 C C . PHE A 1 702 ? -34.218 -3.155 17.972 1.00 91.19 702 PHE A C 1
ATOM 5343 O O . PHE A 1 702 ? -33.029 -2.890 18.162 1.00 91.19 702 PHE A O 1
ATOM 5350 N N . VAL A 1 703 ? -34.698 -3.369 16.717 1.00 93.50 703 VAL A N 1
ATOM 5351 C CA . VAL A 1 703 ? -33.843 -3.167 15.527 1.00 93.50 703 VAL A CA 1
ATOM 5352 C C . VAL A 1 703 ? -34.464 -2.047 14.682 1.00 93.50 703 VAL A C 1
ATOM 5354 O O . VAL A 1 703 ? -35.665 -2.044 14.405 1.00 93.50 703 VAL A O 1
ATOM 5357 N N . PHE A 1 704 ? -33.586 -1.197 14.242 1.00 91.81 704 PHE A N 1
ATOM 5358 C CA . PHE A 1 704 ? -34.106 -0.014 13.525 1.00 91.81 704 PHE A CA 1
ATOM 5359 C C . PHE A 1 704 ? -33.151 0.326 12.377 1.00 91.81 704 PHE A C 1
ATOM 5361 O O . PHE A 1 704 ? -32.015 -0.151 12.332 1.00 91.81 704 PHE A O 1
ATOM 5368 N N . ALA A 1 705 ? -33.723 1.083 11.405 1.00 89.69 705 ALA A N 1
ATOM 5369 C CA . ALA A 1 705 ? -32.826 1.584 10.334 1.00 89.69 705 ALA A CA 1
ATOM 5370 C C . ALA A 1 705 ? -31.804 2.568 10.917 1.00 89.69 705 ALA A C 1
ATOM 5372 O O . ALA A 1 705 ? -31.949 3.049 12.044 1.00 89.69 705 ALA A O 1
ATOM 5373 N N . MET A 1 706 ? -30.780 2.941 10.215 1.00 87.88 706 MET A N 1
ATOM 5374 C CA . MET A 1 706 ? -29.610 3.707 10.715 1.00 87.88 706 MET A CA 1
ATOM 5375 C C . MET A 1 706 ? -30.019 5.133 11.094 1.00 87.88 706 MET A C 1
ATOM 5377 O O . MET A 1 706 ? -29.420 5.722 11.996 1.00 87.88 706 MET A O 1
ATOM 5381 N N . ASN A 1 707 ? -31.116 5.648 10.555 1.00 82.69 707 ASN A N 1
ATOM 5382 C CA . ASN A 1 707 ? -31.456 7.061 10.829 1.00 82.69 707 ASN A CA 1
ATOM 5383 C C . ASN A 1 707 ? -32.372 7.169 12.058 1.00 82.69 707 ASN A C 1
ATOM 5385 O O . ASN A 1 707 ? -33.441 6.559 12.113 1.00 82.69 707 ASN A O 1
ATOM 5389 N N . LYS A 1 708 ? -31.814 7.835 12.977 1.00 84.12 708 LYS A N 1
ATOM 5390 C CA . LYS A 1 708 ? -32.677 8.128 14.150 1.00 84.12 708 LYS A CA 1
ATOM 5391 C C . LYS A 1 708 ? -33.254 9.538 14.055 1.00 84.12 708 LYS A C 1
ATOM 5393 O O . LYS A 1 708 ? -34.415 9.748 14.413 1.00 84.12 708 LYS A O 1
ATOM 5398 N N . THR A 1 709 ? -32.450 10.558 13.462 1.00 77.44 709 THR A N 1
ATOM 5399 C CA . THR A 1 709 ? -32.916 11.956 13.375 1.00 77.44 709 THR A CA 1
ATOM 5400 C C . THR A 1 709 ? -33.366 12.249 11.935 1.00 77.44 709 THR A C 1
ATOM 5402 O O . THR A 1 709 ? -32.702 11.871 10.967 1.00 77.44 709 THR A O 1
ATOM 5405 N N . GLU A 1 710 ? -34.677 12.683 11.689 1.00 63.47 710 GLU A N 1
ATOM 5406 C CA . GLU A 1 710 ? -35.419 12.879 10.420 1.00 63.47 710 GLU A CA 1
ATOM 5407 C C . GLU A 1 710 ? -34.895 14.108 9.669 1.00 63.47 710 GLU A C 1
ATOM 5409 O O . GLU A 1 710 ? -35.139 14.244 8.469 1.00 63.47 710 GLU A O 1
ATOM 5414 N N . GLN A 1 711 ? -33.698 14.839 10.079 1.00 53.03 711 GLN A N 1
ATOM 5415 C CA . GLN A 1 711 ? -33.379 16.184 9.551 1.00 53.03 711 GLN A CA 1
ATOM 5416 C C . GLN A 1 711 ? -32.191 16.096 8.590 1.00 53.03 711 GLN A C 1
ATOM 5418 O O . GLN A 1 711 ? -32.025 16.973 7.739 1.00 53.03 711 GLN A O 1
ATOM 5423 N N . PHE A 1 712 ? -31.661 14.827 8.187 1.00 51.56 712 PHE A N 1
ATOM 5424 C CA . PHE A 1 712 ? -30.580 14.852 7.173 1.00 51.56 712 PHE A CA 1
ATOM 5425 C C . PHE A 1 712 ? -30.858 13.777 6.119 1.00 51.56 712 PHE A C 1
ATOM 5427 O O . PHE A 1 712 ? -31.242 12.650 6.437 1.00 51.56 712 PHE A O 1
ATOM 5434 N N . ALA A 1 713 ? -31.515 14.113 4.973 1.00 49.50 713 ALA A N 1
ATOM 5435 C CA . ALA A 1 713 ? -31.848 13.386 3.728 1.00 49.50 713 ALA A CA 1
ATOM 5436 C C . ALA A 1 713 ? -30.669 12.534 3.245 1.00 49.50 713 ALA A C 1
ATOM 5438 O O . ALA A 1 713 ? -30.811 11.771 2.286 1.00 49.50 713 ALA A O 1
ATOM 5439 N N . VAL A 1 714 ? -29.353 12.588 3.980 1.00 51.69 714 VAL A N 1
ATOM 5440 C CA . VAL A 1 714 ? -28.312 11.714 3.393 1.00 51.69 714 VAL A CA 1
ATOM 5441 C C . VAL A 1 714 ? -28.109 10.497 4.309 1.00 51.69 714 VAL A C 1
ATOM 5443 O O . VAL A 1 714 ? -27.990 10.626 5.530 1.00 51.69 714 VAL A O 1
ATOM 5446 N N . SER A 1 715 ? -28.514 9.338 3.712 1.00 61.88 715 SER A N 1
ATOM 5447 C CA . SER A 1 715 ? -28.651 7.980 4.277 1.00 61.88 715 SER A CA 1
ATOM 5448 C C . SER A 1 715 ? -27.313 7.237 4.182 1.00 61.88 715 SER A C 1
ATOM 5450 O O . SER A 1 715 ? -26.482 7.527 3.319 1.00 61.88 715 SER A O 1
ATOM 5452 N N . ASP A 1 716 ? -26.638 6.857 5.586 1.00 67.38 716 ASP A N 1
ATOM 5453 C CA . ASP A 1 716 ? -25.379 6.079 5.658 1.00 67.38 716 ASP A CA 1
ATOM 5454 C C . ASP A 1 716 ? -24.196 6.923 5.160 1.00 67.38 716 ASP A C 1
ATOM 5456 O O . ASP A 1 716 ? -23.803 6.847 3.994 1.00 67.38 716 ASP A O 1
ATOM 5460 N N . PHE A 1 717 ? -23.834 7.877 6.016 1.00 65.25 717 PHE A N 1
ATOM 5461 C CA . PHE A 1 717 ? -22.772 8.873 5.747 1.00 65.25 717 PHE A CA 1
ATOM 5462 C C . PHE A 1 717 ? -21.469 8.176 5.338 1.00 65.25 717 PHE A C 1
ATOM 5464 O O . PHE A 1 717 ? -21.118 7.116 5.861 1.00 65.25 717 PHE A O 1
ATOM 5471 N N . TYR A 1 718 ? -20.915 8.528 3.970 1.00 64.44 718 TYR A N 1
ATOM 5472 C CA . TYR A 1 718 ? -19.569 8.105 3.524 1.00 64.44 718 TYR A CA 1
ATOM 5473 C C . TYR A 1 718 ? -19.611 6.697 2.933 1.00 64.44 718 TYR A C 1
ATOM 5475 O O . TYR A 1 718 ? -18.570 6.056 2.774 1.00 64.44 718 TYR A O 1
ATOM 5483 N N . ALA A 1 719 ? -20.990 6.138 2.726 1.00 74.38 719 ALA A N 1
ATOM 5484 C CA . ALA A 1 719 ? -21.036 4.804 2.090 1.00 74.38 719 ALA A CA 1
ATOM 5485 C C . ALA A 1 719 ? -20.790 4.948 0.580 1.00 74.38 719 ALA A C 1
ATOM 5487 O O . ALA A 1 719 ? -21.391 5.791 -0.090 1.00 74.38 719 ALA A O 1
ATOM 5488 N N . THR A 1 720 ? -19.788 4.278 0.044 1.00 77.75 720 THR A N 1
ATOM 5489 C CA . THR A 1 720 ? -19.493 4.312 -1.410 1.00 77.75 720 THR A CA 1
ATOM 5490 C C . THR A 1 720 ? -20.081 3.075 -2.095 1.00 77.75 720 THR A C 1
ATOM 5492 O O . THR A 1 720 ? -20.327 3.102 -3.303 1.00 77.75 720 THR A O 1
ATOM 5495 N N . ASN A 1 721 ? -20.476 2.090 -1.277 1.00 89.25 721 ASN A N 1
ATOM 5496 C CA . ASN A 1 721 ? -21.061 0.848 -1.822 1.00 89.25 721 ASN A CA 1
ATOM 5497 C C . ASN A 1 721 ? -22.534 0.728 -1.397 1.00 89.25 721 ASN A C 1
ATOM 5499 O O . ASN A 1 721 ? -22.850 0.621 -0.211 1.00 89.25 721 ASN A O 1
ATOM 5503 N N . PRO A 1 722 ? -23.431 0.755 -2.396 1.00 87.38 722 PRO A N 1
ATOM 5504 C CA . PRO A 1 722 ? -24.870 0.755 -2.077 1.00 87.38 722 PRO A CA 1
ATOM 5505 C C . PRO A 1 722 ? -25.312 -0.576 -1.450 1.00 87.38 722 PRO A C 1
ATOM 5507 O O . PRO A 1 722 ? -26.408 -0.649 -0.888 1.00 87.38 722 PRO A O 1
ATOM 5510 N N . ARG A 1 723 ? -24.383 -1.562 -1.500 1.00 90.94 723 ARG A N 1
ATOM 5511 C CA . ARG A 1 723 ? -24.794 -2.887 -0.983 1.00 90.94 723 ARG A CA 1
ATOM 5512 C C . ARG A 1 723 ? -24.303 -3.059 0.454 1.00 90.94 723 ARG A C 1
ATOM 5514 O O . ARG A 1 723 ? -24.491 -4.123 1.048 1.00 90.94 723 ARG A O 1
ATOM 5521 N N . ASP A 1 724 ? -23.864 -2.008 1.025 1.00 93.19 724 ASP A N 1
ATOM 5522 C CA . ASP A 1 724 ? -23.331 -2.157 2.390 1.00 93.19 724 ASP A CA 1
ATOM 5523 C C . ASP A 1 724 ? -24.494 -2.222 3.397 1.00 93.19 724 ASP A C 1
ATOM 5525 O O . ASP A 1 724 ? -25.466 -1.469 3.300 1.00 93.19 724 ASP A O 1
ATOM 5529 N N . PRO A 1 725 ? -24.363 -3.152 4.338 1.00 94.31 725 PRO A N 1
ATOM 5530 C CA . PRO A 1 725 ? -25.398 -3.277 5.375 1.00 94.31 725 PRO A CA 1
ATOM 5531 C C . PRO A 1 725 ? -25.139 -2.333 6.559 1.00 94.31 725 PRO A C 1
ATOM 5533 O O . PRO A 1 725 ? -24.028 -1.826 6.730 1.00 94.31 725 PRO A O 1
ATOM 5536 N N . GLY A 1 726 ? -26.220 -2.037 7.279 1.00 93.38 726 GLY A N 1
ATOM 5537 C CA . GLY A 1 726 ? -26.140 -1.216 8.512 1.00 93.38 726 GLY A CA 1
ATOM 5538 C C . GLY A 1 726 ? -27.478 -1.238 9.258 1.00 93.38 726 GLY A C 1
ATOM 5539 O O . GLY A 1 726 ? -28.547 -1.320 8.650 1.00 93.38 726 GLY A O 1
ATOM 5540 N N . MET A 1 727 ? -27.285 -1.236 10.575 1.00 93.56 727 MET A N 1
ATOM 5541 C CA . MET A 1 727 ? -28.544 -1.204 11.346 1.00 93.56 727 MET A CA 1
ATOM 5542 C C . MET A 1 727 ? -28.282 -0.561 12.712 1.00 93.56 727 MET A C 1
ATOM 5544 O O . MET A 1 727 ? -27.140 -0.481 13.168 1.00 93.56 727 MET A O 1
ATOM 5548 N N . ARG A 1 728 ? -29.362 -0.067 13.291 1.00 93.81 728 ARG A N 1
ATOM 5549 C CA . ARG A 1 728 ? -29.389 0.411 14.691 1.00 93.81 728 ARG A CA 1
ATOM 5550 C C . ARG A 1 728 ? -30.125 -0.583 15.595 1.00 93.81 728 ARG A C 1
ATOM 5552 O O . ARG A 1 728 ? -31.210 -1.067 15.264 1.00 93.81 728 ARG A O 1
ATOM 5559 N N . VAL A 1 729 ? -29.366 -0.837 16.757 1.00 94.44 729 VAL A N 1
ATOM 5560 C CA . VAL A 1 729 ? -29.954 -1.915 17.574 1.00 94.44 729 VAL A CA 1
ATOM 5561 C C . VAL A 1 729 ? -29.906 -1.483 19.045 1.00 94.44 729 VAL A C 1
ATOM 5563 O O . VAL A 1 729 ? -28.941 -0.862 19.499 1.00 94.44 729 VAL A O 1
ATOM 5566 N N . ILE A 1 730 ? -31.038 -1.740 19.732 1.00 94.25 730 ILE A N 1
ATOM 5567 C CA . ILE A 1 730 ? -30.991 -1.726 21.210 1.00 94.25 730 ILE A CA 1
ATOM 5568 C C . ILE A 1 730 ? -30.756 -3.149 21.734 1.00 94.25 730 ILE A C 1
ATOM 5570 O O . ILE A 1 730 ? -31.570 -4.051 21.524 1.00 94.25 730 ILE A O 1
ATOM 5574 N N . LEU A 1 731 ? -29.650 -3.258 22.414 1.00 93.44 731 LEU A N 1
ATOM 5575 C CA . LEU A 1 731 ? -29.204 -4.629 22.727 1.00 93.44 731 LEU A CA 1
ATOM 5576 C C . LEU A 1 731 ? -30.208 -5.298 23.676 1.00 93.44 731 LEU A C 1
ATOM 5578 O O . LEU A 1 731 ? -30.526 -4.770 24.744 1.00 93.44 731 LEU A O 1
ATOM 5582 N N . PRO A 1 732 ? -30.737 -6.468 23.211 1.00 91.44 732 PRO A N 1
ATOM 5583 C CA . PRO A 1 732 ? -31.793 -7.166 23.966 1.00 91.44 732 PRO A CA 1
ATOM 5584 C C . PRO A 1 732 ? -31.212 -8.018 25.102 1.00 91.44 732 PRO A C 1
ATOM 5586 O O . PRO A 1 732 ? -30.021 -8.341 25.107 1.00 91.44 732 PRO A O 1
ATOM 5589 N N . GLY A 1 733 ? -31.971 -8.278 26.164 1.00 87.75 733 GLY A N 1
ATOM 5590 C CA . GLY A 1 733 ? -31.544 -9.118 27.306 1.00 87.75 733 GLY A CA 1
ATOM 5591 C C . GLY A 1 733 ? -32.192 -8.622 28.606 1.00 87.75 733 GLY A C 1
ATOM 5592 O O . GLY A 1 733 ? -32.924 -7.630 28.618 1.00 87.75 733 GLY A O 1
ATOM 5593 N N . ALA A 1 734 ? -32.013 -9.459 29.630 1.00 86.88 734 ALA A N 1
ATOM 5594 C CA . ALA A 1 734 ? -32.564 -9.047 30.940 1.00 86.88 734 ALA A CA 1
ATOM 5595 C C . ALA A 1 734 ? -31.978 -7.693 31.386 1.00 86.88 734 ALA A C 1
ATOM 5597 O O . ALA A 1 734 ? -30.789 -7.420 31.203 1.00 86.88 734 ALA A O 1
ATOM 5598 N N . PRO A 1 735 ? -32.875 -6.772 31.874 1.00 84.00 735 PRO A N 1
ATOM 5599 C CA . PRO A 1 735 ? -32.431 -5.421 32.250 1.00 84.00 735 PRO A CA 1
ATOM 5600 C C . PRO A 1 735 ? -31.300 -5.463 33.292 1.00 84.00 735 PRO A C 1
ATOM 5602 O O . PRO A 1 735 ? -31.217 -6.391 34.101 1.00 84.00 735 PRO A O 1
ATOM 5605 N N . ASN A 1 736 ? -30.290 -4.535 33.128 1.00 82.62 736 ASN A N 1
ATOM 5606 C CA . ASN A 1 736 ? -29.166 -4.265 34.053 1.00 82.62 736 ASN A CA 1
ATOM 5607 C C . ASN A 1 736 ? -28.196 -5.447 34.126 1.00 82.62 736 ASN A C 1
ATOM 5609 O O . ASN A 1 736 ? -27.641 -5.736 35.187 1.00 82.62 736 ASN A O 1
ATOM 5613 N N . THR A 1 737 ? -28.154 -6.187 33.069 1.00 92.38 737 THR A N 1
ATOM 5614 C CA . THR A 1 737 ? -27.150 -7.281 33.032 1.00 92.38 737 THR A CA 1
ATOM 5615 C C . THR A 1 737 ? -26.149 -6.991 31.906 1.00 92.38 737 THR A C 1
ATOM 5617 O O . THR A 1 737 ? -26.432 -6.229 30.979 1.00 92.38 737 THR A O 1
ATOM 5620 N N . THR A 1 738 ? -24.994 -7.493 32.104 1.00 92.62 738 THR A N 1
ATOM 5621 C CA . THR A 1 738 ? -23.973 -7.431 31.034 1.00 92.62 738 THR A CA 1
ATOM 5622 C C . THR A 1 738 ? -23.854 -8.803 30.355 1.00 92.62 738 THR A C 1
ATOM 5624 O O . THR A 1 738 ? -23.641 -9.825 31.011 1.00 92.62 738 THR A O 1
ATOM 5627 N N . LEU A 1 739 ? -24.118 -8.751 28.989 1.00 92.31 739 LEU A N 1
ATOM 5628 C CA . LEU A 1 739 ? -24.075 -10.034 28.255 1.00 92.31 739 LEU A CA 1
ATOM 5629 C C . LEU A 1 739 ? -23.009 -9.970 27.159 1.00 92.31 739 LEU A C 1
ATOM 5631 O O . LEU A 1 739 ? -22.496 -8.898 26.831 1.00 92.31 739 LEU A O 1
ATOM 5635 N N . THR A 1 740 ? -22.712 -11.138 26.687 1.00 94.69 740 THR A N 1
ATOM 5636 C CA . THR A 1 740 ? -21.798 -11.205 25.524 1.00 94.69 740 THR A CA 1
ATOM 5637 C C . THR A 1 740 ? -22.617 -11.347 24.233 1.00 94.69 740 THR A C 1
ATOM 5639 O O . THR A 1 740 ? -23.484 -12.216 24.119 1.00 94.69 740 THR A O 1
ATOM 5642 N N . TYR A 1 741 ? -22.293 -10.434 23.335 1.00 95.44 741 TYR A N 1
ATOM 5643 C CA . TYR A 1 741 ? -22.933 -10.480 21.999 1.00 95.44 741 TYR A CA 1
ATOM 5644 C C . TYR A 1 741 ? -21.890 -10.791 20.919 1.00 95.44 741 TYR A C 1
ATOM 5646 O O . TYR A 1 741 ? -20.685 -10.636 21.132 1.00 95.44 741 TYR A O 1
ATOM 5654 N N . HIS A 1 742 ? -22.428 -11.261 19.766 1.00 97.94 742 HIS A N 1
ATOM 5655 C CA . HIS A 1 742 ? -21.510 -11.577 18.647 1.00 97.94 742 HIS A CA 1
ATOM 5656 C C . HIS A 1 742 ? -22.020 -10.914 17.360 1.00 97.94 742 HIS A C 1
ATOM 5658 O O . HIS A 1 742 ? -23.227 -10.786 17.144 1.00 97.94 742 HIS A O 1
ATOM 5664 N N . ILE A 1 743 ? -21.015 -10.444 16.636 1.00 98.06 743 ILE A N 1
ATOM 5665 C CA . ILE A 1 743 ? -21.358 -9.900 15.304 1.00 98.06 743 ILE A CA 1
ATOM 5666 C C . ILE A 1 743 ? -20.718 -10.778 14.221 1.00 98.06 743 ILE A C 1
ATOM 5668 O O . ILE A 1 743 ? -19.531 -11.108 14.282 1.00 98.06 743 ILE A O 1
ATOM 5672 N N . ARG A 1 744 ? -21.595 -11.102 13.324 1.00 97.94 744 ARG A N 1
ATOM 5673 C CA . ARG A 1 744 ? -21.058 -11.882 12.191 1.00 97.94 744 ARG A CA 1
ATOM 5674 C C . ARG A 1 744 ? -21.151 -11.055 10.905 1.00 97.94 744 ARG A C 1
ATOM 5676 O O . ARG A 1 744 ? -22.182 -10.448 10.608 1.00 97.94 744 ARG A O 1
ATOM 5683 N N . VAL A 1 745 ? -19.967 -11.069 10.172 1.00 97.44 745 VAL A N 1
ATOM 5684 C CA . VAL A 1 745 ? -19.956 -10.469 8.821 1.00 97.44 745 VAL A CA 1
ATOM 5685 C C . VAL A 1 745 ? -19.684 -11.563 7.780 1.00 97.44 745 VAL A C 1
ATOM 5687 O O . VAL A 1 745 ? -18.752 -12.360 7.916 1.00 97.44 745 VAL A O 1
ATOM 5690 N N . ARG A 1 746 ? -20.477 -11.511 6.735 1.00 96.25 746 ARG A N 1
ATOM 5691 C CA . ARG A 1 746 ? -20.325 -12.549 5.688 1.00 96.25 746 ARG A CA 1
ATOM 5692 C C . ARG A 1 746 ? -20.840 -11.995 4.356 1.00 96.25 746 ARG A C 1
ATOM 5694 O O . ARG A 1 746 ? -21.403 -10.900 4.298 1.00 96.25 746 ARG A O 1
ATOM 5701 N N . SER A 1 747 ? -20.529 -12.887 3.335 1.00 96.12 747 SER A N 1
ATOM 5702 C CA . SER A 1 747 ? -21.002 -12.494 1.992 1.00 96.12 747 SER A CA 1
ATOM 5703 C C . SER A 1 747 ? -22.497 -12.812 1.830 1.00 96.12 747 SER A C 1
ATOM 5705 O O . SER A 1 747 ? -22.986 -13.839 2.304 1.00 96.12 747 SER A O 1
ATOM 5707 N N . GLY A 1 748 ? -23.236 -11.859 1.148 1.00 93.94 748 GLY A N 1
ATOM 5708 C CA . GLY A 1 748 ? -24.687 -12.050 0.906 1.00 93.94 748 GLY A CA 1
ATOM 5709 C C . GLY A 1 748 ? -24.962 -13.185 -0.077 1.00 93.94 748 GLY A C 1
ATOM 5710 O O . GLY A 1 748 ? -24.061 -13.673 -0.761 1.00 93.94 748 GLY A O 1
ATOM 5711 N N . SER A 1 749 ? -26.253 -13.680 -0.019 1.00 93.75 749 SER A N 1
ATOM 5712 C CA . SER A 1 749 ? -26.716 -14.741 -0.941 1.00 93.75 749 SER A CA 1
ATOM 5713 C C . SER A 1 749 ? -28.216 -14.579 -1.194 1.00 93.75 749 SER A C 1
ATOM 5715 O O . SER A 1 749 ? -28.853 -13.672 -0.654 1.00 93.75 749 SER A O 1
ATOM 5717 N N . ASP A 1 750 ? -28.689 -15.437 -2.175 1.00 91.19 750 ASP A N 1
ATOM 5718 C CA . ASP A 1 750 ? -30.150 -15.389 -2.444 1.00 91.19 750 ASP A CA 1
ATOM 5719 C C . ASP A 1 750 ? -30.949 -15.899 -1.242 1.00 91.19 750 ASP A C 1
ATOM 5721 O O . ASP A 1 750 ? -32.017 -15.360 -0.945 1.00 91.19 750 ASP A O 1
ATOM 5725 N N . ASN A 1 751 ? -30.377 -16.967 -0.633 1.00 92.38 751 ASN A N 1
ATOM 5726 C CA . ASN A 1 751 ? -30.979 -17.447 0.632 1.00 92.38 751 ASN A CA 1
ATOM 5727 C C . ASN A 1 751 ? -30.079 -17.085 1.826 1.00 92.38 751 ASN A C 1
ATOM 5729 O O . ASN A 1 751 ? -29.048 -17.717 2.063 1.00 92.38 751 ASN A O 1
ATOM 5733 N N . LEU A 1 752 ? -30.554 -16.109 2.620 1.00 90.62 752 LEU A N 1
ATOM 5734 C CA . LEU A 1 752 ? -29.698 -15.550 3.696 1.00 90.62 752 LEU A CA 1
ATOM 5735 C C . LEU A 1 752 ? -29.637 -16.508 4.886 1.00 90.62 752 LEU A C 1
ATOM 5737 O O . LEU A 1 752 ? -28.780 -16.352 5.758 1.00 90.62 752 LEU A O 1
ATOM 5741 N N . ASP A 1 753 ? -30.427 -17.588 4.858 1.00 89.62 753 ASP A N 1
ATOM 5742 C CA . ASP A 1 753 ? -30.351 -18.610 5.932 1.00 89.62 753 ASP A CA 1
ATOM 5743 C C . ASP A 1 753 ? -29.281 -19.660 5.622 1.00 89.62 753 ASP A C 1
ATOM 5745 O O . ASP A 1 753 ? -28.872 -20.402 6.517 1.00 89.62 753 ASP A O 1
ATOM 5749 N N . ASP A 1 754 ? -28.804 -19.707 4.441 1.00 92.06 754 ASP A N 1
ATOM 5750 C CA . ASP A 1 754 ? -27.741 -20.654 4.063 1.00 92.06 754 ASP A CA 1
ATOM 5751 C C . ASP A 1 754 ? -26.371 -19.976 4.251 1.00 92.06 754 ASP A C 1
ATOM 5753 O O . ASP A 1 754 ? -25.961 -19.128 3.456 1.00 92.06 754 ASP A O 1
ATOM 5757 N N . LEU A 1 755 ? -25.580 -20.380 5.207 1.00 90.06 755 LEU A N 1
ATOM 5758 C CA . LEU A 1 755 ? -24.304 -19.709 5.561 1.00 90.06 755 LEU A CA 1
ATOM 5759 C C . LEU A 1 755 ? -23.213 -20.060 4.549 1.00 90.06 755 LEU A C 1
ATOM 5761 O O . LEU A 1 755 ? -22.203 -19.357 4.466 1.00 90.06 755 LEU A O 1
ATOM 5765 N N . THR A 1 756 ? -23.465 -21.060 3.705 1.00 91.12 756 THR A N 1
ATOM 5766 C CA . THR A 1 756 ? -22.430 -21.419 2.707 1.00 91.12 756 THR A CA 1
ATOM 5767 C C . THR A 1 756 ? -22.806 -20.866 1.327 1.00 91.12 756 THR A C 1
ATOM 5769 O O . THR A 1 756 ? -22.109 -21.130 0.345 1.00 91.12 756 THR A O 1
ATOM 5772 N N . GLY A 1 757 ? -23.831 -20.052 1.272 1.00 90.31 757 GLY A N 1
ATOM 5773 C CA . GLY A 1 757 ? -24.357 -19.633 -0.050 1.00 90.31 757 GLY A CA 1
ATOM 5774 C C . GLY A 1 757 ? -23.723 -18.308 -0.487 1.00 90.31 757 GLY A C 1
ATOM 5775 O O . GLY A 1 757 ? -24.243 -17.654 -1.393 1.00 90.31 757 GLY A O 1
ATOM 5776 N N . GLY A 1 758 ? -22.620 -17.831 0.155 1.00 92.62 758 GLY A N 1
ATOM 5777 C CA . GLY A 1 758 ? -21.978 -16.552 -0.203 1.00 92.62 758 GLY A CA 1
ATOM 5778 C C . GLY A 1 758 ? -21.573 -16.507 -1.684 1.00 92.62 758 GLY A C 1
ATOM 5779 O O . GLY A 1 758 ? -21.256 -17.533 -2.289 1.00 92.62 758 GLY A O 1
ATOM 5780 N N . LEU A 1 759 ? -21.510 -15.229 -2.263 1.00 93.06 759 LEU A N 1
ATOM 5781 C CA . LEU A 1 759 ? -21.202 -15.113 -3.709 1.00 93.06 759 LEU A CA 1
ATOM 5782 C C . LEU A 1 759 ? -20.026 -14.159 -3.919 1.00 93.06 759 LEU A C 1
ATOM 5784 O O . LEU A 1 759 ? -19.385 -14.201 -4.972 1.00 93.06 759 LEU A O 1
ATOM 5788 N N . THR A 1 760 ? -19.831 -13.365 -2.853 1.00 94.06 760 THR A N 1
ATOM 5789 C CA . THR A 1 760 ? -18.832 -12.301 -3.109 1.00 94.06 760 THR A CA 1
ATOM 5790 C C . THR A 1 760 ? -17.770 -12.349 -2.006 1.00 94.06 760 THR A C 1
ATOM 5792 O O . THR A 1 760 ? -17.895 -13.096 -1.034 1.00 94.06 760 THR A O 1
ATOM 5795 N N . SER A 1 761 ? -16.624 -11.643 -2.167 1.00 92.06 761 SER A N 1
ATOM 5796 C CA . SER A 1 761 ? -15.544 -11.519 -1.167 1.00 92.06 761 SER A CA 1
ATOM 5797 C C . SER A 1 761 ? -14.934 -10.113 -1.232 1.00 92.06 761 SER A C 1
ATOM 5799 O O . SER A 1 761 ? -15.187 -9.354 -2.169 1.00 92.06 761 SER A O 1
ATOM 5801 N N . GLY A 1 762 ? -14.285 -9.770 -0.166 1.00 92.31 762 GLY A N 1
ATOM 5802 C CA . GLY A 1 762 ? -13.628 -8.447 -0.226 1.00 92.31 762 GLY A CA 1
ATOM 5803 C C . GLY A 1 762 ? -13.405 -7.898 1.192 1.00 92.31 762 GLY A C 1
ATOM 5804 O O . GLY A 1 762 ? -13.720 -8.550 2.190 1.00 92.31 762 GLY A O 1
ATOM 5805 N N . ALA A 1 763 ? -12.702 -6.732 1.189 1.00 93.19 763 ALA A N 1
ATOM 5806 C CA . ALA A 1 763 ? -12.402 -6.086 2.494 1.00 93.19 763 ALA A CA 1
ATOM 5807 C C . ALA A 1 763 ? -13.565 -5.206 2.951 1.00 93.19 763 ALA A C 1
ATOM 5809 O O . ALA A 1 763 ? -14.371 -4.742 2.141 1.00 93.19 763 ALA A O 1
ATOM 5810 N N . TYR A 1 764 ? -13.658 -5.051 4.299 1.00 94.06 764 TYR A N 1
ATOM 5811 C CA . TYR A 1 764 ? -14.739 -4.201 4.833 1.00 94.06 764 TYR A CA 1
ATOM 5812 C C . TYR A 1 764 ? -14.254 -3.512 6.108 1.00 94.06 764 TYR A C 1
ATOM 5814 O O . TYR A 1 764 ? -13.280 -3.940 6.731 1.00 94.06 764 TYR A O 1
ATOM 5822 N N . GLN A 1 765 ? -14.879 -2.408 6.345 1.00 94.50 765 GLN A N 1
ATOM 5823 C CA . GLN A 1 765 ? -14.685 -1.726 7.644 1.00 94.50 765 GLN A CA 1
ATOM 5824 C C . GLN A 1 765 ? -16.019 -1.636 8.398 1.00 94.50 765 GLN A C 1
ATOM 5826 O O . GLN A 1 765 ? -16.964 -0.984 7.950 1.00 94.50 765 GLN A O 1
ATOM 5831 N N . LEU A 1 766 ? -15.979 -2.335 9.571 1.00 95.75 766 LEU A N 1
ATOM 5832 C CA . LEU A 1 766 ? -17.194 -2.360 10.408 1.00 95.75 766 LEU A CA 1
ATOM 5833 C C . LEU A 1 766 ? -17.040 -1.362 11.563 1.00 95.75 766 LEU A C 1
ATOM 5835 O O . LEU A 1 766 ? -16.014 -1.329 12.246 1.00 95.75 766 LEU A O 1
ATOM 5839 N N . GLU A 1 767 ? -18.061 -0.569 11.618 1.00 94.88 767 GLU A N 1
ATOM 5840 C CA . GLU A 1 767 ? -18.063 0.354 12.777 1.00 94.88 767 GLU A CA 1
ATOM 5841 C C . GLU A 1 767 ? -19.204 0.024 13.745 1.00 94.88 767 GLU A C 1
ATOM 5843 O O . GLU A 1 767 ? -20.348 -0.186 13.338 1.00 94.88 767 GLU A O 1
ATOM 5848 N N . MET A 1 768 ? -18.786 0.024 15.028 1.00 95.88 768 MET A N 1
ATOM 5849 C CA . MET A 1 768 ? -19.764 -0.076 16.130 1.00 95.88 768 MET A CA 1
ATOM 5850 C C . MET A 1 768 ? -19.661 1.187 16.995 1.00 95.88 768 MET A C 1
ATOM 5852 O O . MET A 1 768 ? -18.594 1.520 17.514 1.00 95.88 768 MET A O 1
ATOM 5856 N N . ARG A 1 769 ? -20.874 1.777 17.103 1.00 93.81 769 ARG A N 1
ATOM 5857 C CA . ARG A 1 769 ? -20.769 3.098 17.771 1.00 93.81 769 ARG A CA 1
ATOM 5858 C C . ARG A 1 769 ? -22.024 3.340 18.610 1.00 93.81 769 ARG A C 1
ATOM 5860 O O . ARG A 1 769 ? -23.030 2.642 18.466 1.00 93.81 769 ARG A O 1
ATOM 5867 N N . LEU A 1 770 ? -21.923 4.456 19.485 1.00 93.50 770 LEU A N 1
ATOM 5868 C CA . LEU A 1 770 ? -23.024 4.709 20.449 1.00 93.50 770 LEU A CA 1
ATOM 5869 C C . LEU A 1 770 ? -23.894 5.866 19.962 1.00 93.50 770 LEU A C 1
ATOM 5871 O O . LEU A 1 770 ? -24.966 6.107 20.522 1.00 93.50 770 LEU A O 1
ATOM 5875 N N . ARG A 1 771 ? -23.422 6.546 18.854 1.00 88.88 771 ARG A N 1
ATOM 5876 C CA . ARG A 1 771 ? -24.243 7.650 18.316 1.00 88.88 771 ARG A CA 1
ATOM 5877 C C . ARG A 1 771 ? -24.392 7.497 16.798 1.00 88.88 771 ARG A C 1
ATOM 5879 O O . ARG A 1 771 ? -23.706 6.688 16.170 1.00 88.88 771 ARG A O 1
ATOM 5886 N N . GLU A 1 772 ? -25.324 8.308 16.400 1.00 86.56 772 GLU A N 1
ATOM 5887 C CA . GLU A 1 772 ? -25.656 8.203 14.960 1.00 86.56 772 GLU A CA 1
ATOM 5888 C C . GLU A 1 772 ? -24.495 8.693 14.088 1.00 86.56 772 GLU A C 1
ATOM 5890 O O . GLU A 1 772 ? -24.236 8.113 13.032 1.00 86.56 772 GLU A O 1
ATOM 5895 N N . LEU A 1 773 ? -23.729 9.713 14.592 1.00 84.25 773 LEU A N 1
ATOM 5896 C CA . LEU A 1 773 ? -22.616 10.236 13.772 1.00 84.25 773 LEU A CA 1
ATOM 5897 C C . LEU A 1 773 ? -21.445 9.242 13.747 1.00 84.25 773 LEU A C 1
ATOM 5899 O O . LEU A 1 773 ? -21.151 8.577 14.743 1.00 84.25 773 LEU A O 1
ATOM 5903 N N . GLU A 1 774 ? -20.801 9.190 12.519 1.00 83.62 774 GLU A N 1
ATOM 5904 C CA . GLU A 1 774 ? -19.620 8.296 12.431 1.00 83.62 774 GLU A CA 1
ATOM 5905 C C . GLU A 1 774 ? -18.496 8.777 13.347 1.00 83.62 774 GLU A C 1
ATOM 5907 O O . GLU A 1 774 ? -18.337 9.975 13.587 1.00 83.62 774 GLU A O 1
ATOM 5912 N N . GLU A 1 775 ? -17.831 7.687 13.879 1.00 86.69 775 GLU A N 1
ATOM 5913 C CA . GLU A 1 775 ? -16.751 8.010 14.836 1.00 86.69 775 GLU A CA 1
ATOM 5914 C C . GLU A 1 775 ? -15.390 7.706 14.194 1.00 86.69 775 GLU A C 1
ATOM 5916 O O . GLU A 1 775 ? -15.261 6.803 13.365 1.00 86.69 775 GLU A O 1
ATOM 5921 N N . VAL A 1 776 ? -14.450 8.628 14.547 1.00 89.31 776 VAL A N 1
ATOM 5922 C CA . VAL A 1 776 ? -13.056 8.373 14.108 1.00 89.31 776 VAL A CA 1
ATOM 5923 C C . VAL A 1 776 ? -12.231 7.946 15.332 1.00 89.31 776 VAL A C 1
ATOM 5925 O O . VAL A 1 776 ? -12.245 8.603 16.376 1.00 89.31 776 VAL A O 1
ATOM 5928 N N . ALA A 1 777 ? -11.588 6.773 15.088 1.00 91.62 777 ALA A N 1
ATOM 5929 C CA . ALA A 1 777 ? -10.819 6.245 16.239 1.00 91.62 777 ALA A CA 1
ATOM 5930 C C . ALA A 1 777 ? -9.582 7.102 16.511 1.00 91.62 777 ALA A C 1
ATOM 5932 O O . ALA A 1 777 ? -8.993 7.680 15.594 1.00 91.62 777 ALA A O 1
ATOM 5933 N N . GLY A 1 778 ? -9.240 7.155 17.841 1.00 90.25 778 GLY A N 1
ATOM 5934 C CA . GLY A 1 778 ? -8.099 8.012 18.244 1.00 90.25 778 GLY A CA 1
ATOM 5935 C C . GLY A 1 778 ? -6.772 7.280 18.057 1.00 90.25 778 GLY A C 1
ATOM 5936 O O . GLY A 1 778 ? -6.726 6.142 17.585 1.00 90.25 778 GLY A O 1
ATOM 5937 N N . SER A 1 779 ? -5.688 7.979 18.392 1.00 92.31 779 SER A N 1
ATOM 5938 C CA . SER A 1 779 ? -4.331 7.408 18.305 1.00 92.31 779 SER A CA 1
ATOM 5939 C C . SER A 1 779 ? -4.174 6.260 19.308 1.00 92.31 779 SER A C 1
ATOM 5941 O O . SER A 1 779 ? -4.718 6.300 20.414 1.00 92.31 779 SER A O 1
ATOM 5943 N N . THR A 1 780 ? -3.381 5.206 18.816 1.00 91.81 780 THR A N 1
ATOM 5944 C CA . THR A 1 780 ? -3.230 4.013 19.665 1.00 91.81 780 THR A CA 1
ATOM 5945 C C . THR A 1 780 ? -1.882 3.348 19.350 1.00 91.81 780 THR A C 1
ATOM 5947 O O . THR A 1 780 ? -1.386 3.411 18.223 1.00 91.81 780 THR A O 1
ATOM 5950 N N . VAL A 1 781 ? -1.292 2.871 20.481 1.00 94.62 781 VAL A N 1
ATOM 5951 C CA . VAL A 1 781 ? -0.115 1.989 20.328 1.00 94.62 781 VAL A CA 1
ATOM 5952 C C . VAL A 1 781 ? -0.366 0.697 21.112 1.00 94.62 781 VAL A C 1
ATOM 5954 O O . VAL A 1 781 ? -0.580 0.714 22.326 1.00 94.62 781 VAL A O 1
ATOM 5957 N N . ARG A 1 782 ? -0.305 -0.418 20.321 1.00 93.19 782 ARG A N 1
ATOM 5958 C CA . ARG A 1 782 ? -0.618 -1.701 20.984 1.00 93.19 782 ARG A CA 1
ATOM 5959 C C . ARG A 1 782 ? 0.249 -2.805 20.368 1.00 93.19 782 ARG A C 1
ATOM 5961 O O . ARG A 1 782 ? 0.551 -2.790 19.173 1.00 93.19 782 ARG A O 1
ATOM 5968 N N . TYR A 1 783 ? 0.587 -3.774 21.283 1.00 96.00 783 TYR A N 1
ATOM 5969 C CA . TYR A 1 783 ? 1.408 -4.929 20.855 1.00 96.00 783 TYR A CA 1
ATOM 5970 C C . TYR A 1 783 ? 2.569 -4.470 19.973 1.00 96.00 783 TYR A C 1
ATOM 5972 O O . TYR A 1 783 ? 2.759 -4.974 18.863 1.00 96.00 783 TYR A O 1
ATOM 5980 N N . SER A 1 784 ? 3.331 -3.568 20.612 1.00 96.94 784 SER A N 1
ATOM 5981 C CA . SER A 1 784 ? 4.477 -3.039 19.834 1.00 96.94 784 SER A CA 1
ATOM 5982 C C . SER A 1 784 ? 5.776 -3.274 20.614 1.00 96.94 784 SER A C 1
ATOM 5984 O O . SER A 1 784 ? 5.771 -3.395 21.841 1.00 96.94 784 SER A O 1
ATOM 5986 N N . SER A 1 785 ? 6.849 -3.455 19.802 1.00 97.50 785 SER A N 1
ATOM 5987 C CA . SER A 1 785 ? 8.210 -3.451 20.365 1.00 97.50 785 SER A CA 1
ATOM 5988 C C . SER A 1 785 ? 8.966 -2.202 19.886 1.00 97.50 785 SER A C 1
ATOM 5990 O O . SER A 1 785 ? 9.165 -1.994 18.688 1.00 97.50 785 SER A O 1
ATOM 5992 N N . ILE A 1 786 ? 9.294 -1.322 20.874 1.00 97.94 786 ILE A N 1
ATOM 5993 C CA . ILE A 1 786 ? 9.955 -0.047 20.510 1.00 97.94 786 ILE A CA 1
ATOM 5994 C C . ILE A 1 786 ? 11.335 -0.012 21.175 1.00 97.94 786 ILE A C 1
ATOM 5996 O O . ILE A 1 786 ? 11.461 -0.115 22.397 1.00 97.94 786 ILE A O 1
ATOM 6000 N N . GLY A 1 787 ? 12.376 0.089 20.231 1.00 96.50 787 GLY A N 1
ATOM 6001 C CA . GLY A 1 787 ? 13.727 0.057 20.828 1.00 96.50 787 GLY A CA 1
ATOM 6002 C C . GLY A 1 787 ? 14.600 1.183 20.251 1.00 96.50 787 GLY A C 1
ATOM 6003 O O . GLY A 1 787 ? 14.376 1.661 19.136 1.00 96.50 787 GLY A O 1
ATOM 6004 N N . TYR A 1 788 ? 15.547 1.630 21.044 1.00 95.50 788 TYR A N 1
ATOM 6005 C CA . TYR A 1 788 ? 16.697 2.494 20.714 1.00 95.50 788 TYR A CA 1
ATOM 6006 C C . TYR A 1 788 ? 16.228 3.899 20.319 1.00 95.50 788 TYR A C 1
ATOM 6008 O O . TYR A 1 788 ? 16.851 4.560 19.485 1.00 95.50 788 TYR A O 1
ATOM 6016 N N . ALA A 1 789 ? 14.948 4.280 20.724 1.00 94.31 789 ALA A N 1
ATOM 6017 C CA . ALA A 1 789 ? 14.494 5.677 20.536 1.00 94.31 789 ALA A CA 1
ATOM 6018 C C . ALA A 1 789 ? 15.046 6.557 21.662 1.00 94.31 789 ALA A C 1
ATOM 6020 O O . ALA A 1 789 ? 15.422 6.066 22.729 1.00 94.31 789 ALA A O 1
ATOM 6021 N N . SER A 1 790 ? 15.123 7.941 21.299 1.00 91.75 790 SER A N 1
ATOM 6022 C CA . SER A 1 790 ? 15.459 8.832 22.427 1.00 91.75 790 SER A CA 1
ATOM 6023 C C . SER A 1 790 ? 14.408 8.742 23.535 1.00 91.75 790 SER A C 1
ATOM 6025 O O . SER A 1 790 ? 14.769 8.619 24.708 1.00 91.75 790 SER A O 1
ATOM 6027 N N . THR A 1 791 ? 13.185 8.880 23.189 1.00 90.62 791 THR A N 1
ATOM 6028 C CA . THR A 1 791 ? 11.983 8.600 24.002 1.00 90.62 791 THR A CA 1
ATOM 6029 C C . THR A 1 791 ? 11.001 7.743 23.191 1.00 90.62 791 THR A C 1
ATOM 6031 O O . THR A 1 791 ? 10.575 8.118 22.097 1.00 90.62 791 THR A O 1
ATOM 6034 N N . GLY A 1 792 ? 10.745 6.519 23.732 1.00 91.50 792 GLY A N 1
ATOM 6035 C CA . GLY A 1 792 ? 9.878 5.567 23.001 1.00 91.50 792 GLY A CA 1
ATOM 6036 C C . GLY A 1 792 ? 8.523 6.192 22.628 1.00 91.50 792 GLY A C 1
ATOM 6037 O O . GLY A 1 792 ? 8.190 6.298 21.446 1.00 91.50 792 GLY A O 1
ATOM 6038 N N . ILE A 1 793 ? 7.758 6.608 23.616 1.00 93.12 793 ILE A N 1
ATOM 6039 C CA . ILE A 1 793 ? 6.455 7.270 23.366 1.00 93.12 793 ILE A CA 1
ATOM 6040 C C . ILE A 1 793 ? 6.392 8.541 24.225 1.00 93.12 793 ILE A C 1
ATOM 6042 O O . ILE A 1 793 ? 6.564 8.499 25.445 1.00 93.12 793 ILE A O 1
ATOM 6046 N N . GLU A 1 794 ? 6.185 9.587 23.458 1.00 89.81 794 GLU A N 1
ATOM 6047 C CA . GLU A 1 794 ? 6.006 10.870 24.171 1.00 89.81 794 GLU A CA 1
ATOM 6048 C C . GLU A 1 794 ? 4.603 11.442 23.925 1.00 89.81 794 GLU A C 1
ATOM 6050 O O . GLU A 1 794 ? 4.176 11.626 22.783 1.00 89.81 794 GLU A O 1
ATOM 6055 N N . VAL A 1 795 ? 3.939 11.617 25.035 1.00 86.06 795 VAL A N 1
ATOM 6056 C CA . VAL A 1 795 ? 2.588 12.215 24.922 1.00 86.06 795 VAL A CA 1
ATOM 6057 C C . VAL A 1 795 ? 2.606 13.577 25.631 1.00 86.06 795 VAL A C 1
ATOM 6059 O O . VAL A 1 795 ? 2.936 13.679 26.815 1.00 86.06 795 VAL A O 1
ATOM 6062 N N . ILE A 1 796 ? 2.333 14.591 24.805 1.00 77.69 796 ILE A N 1
ATOM 6063 C CA . ILE A 1 796 ? 2.266 15.940 25.415 1.00 77.69 796 ILE A CA 1
ATOM 6064 C C . ILE A 1 796 ? 0.796 16.364 25.555 1.00 77.69 796 ILE A C 1
ATOM 6066 O O . ILE A 1 796 ? 0.033 16.365 24.587 1.00 77.69 796 ILE A O 1
ATOM 6070 N N . GLY A 1 797 ? 0.375 16.429 26.816 1.00 63.25 797 GLY A N 1
ATOM 6071 C CA . GLY A 1 797 ? -1.050 16.698 27.122 1.00 63.25 797 GLY A CA 1
ATOM 6072 C C . GLY A 1 797 ? -1.368 18.196 27.036 1.00 63.25 797 GLY A C 1
ATOM 6073 O O . GLY A 1 797 ? -0.481 19.046 27.143 1.00 63.25 797 GLY A O 1
ATOM 6074 N N . GLY A 1 798 ? -2.574 18.517 26.379 1.00 58.19 798 GLY A N 1
ATOM 6075 C CA . GLY A 1 798 ? -3.261 19.815 26.565 1.00 58.19 798 GLY A CA 1
ATOM 6076 C C . GLY A 1 798 ? -4.428 19.683 27.550 1.00 58.19 798 GLY A C 1
ATOM 6077 O O . GLY A 1 798 ? -4.735 18.593 28.036 1.00 58.19 798 GLY A O 1
ATOM 6078 N N . PRO A 1 799 ? -4.877 20.711 28.307 1.00 51.19 799 PRO A N 1
ATOM 6079 C CA . PRO A 1 799 ? -5.989 20.749 29.269 1.00 51.19 799 PRO A CA 1
ATOM 6080 C C . PRO A 1 799 ? -7.307 20.283 28.649 1.00 51.19 799 PRO A C 1
ATOM 6082 O O . PRO A 1 799 ? -8.355 20.358 29.296 1.00 51.19 799 PRO A O 1
ATOM 6085 N N . THR A 1 800 ? -7.309 19.186 27.721 1.00 52.53 800 THR A N 1
ATOM 6086 C CA . THR A 1 800 ? -8.634 19.004 27.085 1.00 52.53 800 THR A CA 1
ATOM 6087 C C . THR A 1 800 ? -9.013 17.520 27.151 1.00 52.53 800 THR A C 1
ATOM 6089 O O . THR A 1 800 ? -10.176 17.173 26.934 1.00 52.53 800 THR A O 1
ATOM 6092 N N . HIS A 1 801 ? -8.512 16.737 28.260 1.00 53.59 801 HIS A N 1
ATOM 6093 C CA . HIS A 1 801 ? -9.064 15.418 28.632 1.00 53.59 801 HIS A CA 1
ATOM 6094 C C . HIS A 1 801 ? -8.052 14.315 28.310 1.00 53.59 801 HIS A C 1
ATOM 6096 O O . HIS A 1 801 ? -7.791 14.004 27.146 1.00 53.59 801 HIS A O 1
ATOM 6102 N N . SER A 1 802 ? -7.080 14.079 29.287 1.00 49.28 802 SER A N 1
ATOM 6103 C CA . SER A 1 802 ? -6.324 12.811 29.146 1.00 49.28 802 SER A CA 1
ATOM 6104 C C . SER A 1 802 ? -6.654 11.882 30.324 1.00 49.28 802 SER A C 1
ATOM 6106 O O . SER A 1 802 ? -6.657 12.296 31.485 1.00 49.28 802 SER A O 1
ATOM 6108 N N . PRO A 1 803 ? -7.264 10.679 30.090 1.00 47.31 803 PRO A N 1
ATOM 6109 C CA . PRO A 1 803 ? -7.533 9.680 31.140 1.00 47.31 803 PRO A CA 1
ATOM 6110 C C . PRO A 1 803 ? -6.238 9.068 31.689 1.00 47.31 803 PRO A C 1
ATOM 6112 O O . PRO A 1 803 ? -6.264 8.439 32.751 1.00 47.31 803 PRO A O 1
ATOM 6115 N N . LEU A 1 804 ? -4.997 9.439 31.061 1.00 46.12 804 LEU A N 1
ATOM 6116 C CA . LEU A 1 804 ? -3.795 8.644 31.401 1.00 46.12 804 LEU A CA 1
ATOM 6117 C C . LEU A 1 804 ? -2.732 9.551 32.020 1.00 46.12 804 LEU A C 1
ATOM 6119 O O . LEU A 1 804 ? -1.966 9.099 32.875 1.00 46.12 804 LEU A O 1
ATOM 6123 N N . THR A 1 805 ? -2.775 11.043 31.873 1.00 54.81 805 THR A N 1
ATOM 6124 C CA . THR A 1 805 ? -1.667 11.916 32.314 1.00 54.81 805 THR A CA 1
ATOM 6125 C C . THR A 1 805 ? -2.244 13.275 32.734 1.00 54.81 805 THR A C 1
ATOM 6127 O O . THR A 1 805 ? -3.409 13.579 32.470 1.00 54.81 805 THR A O 1
ATOM 6130 N N . GLY A 1 806 ? -1.734 13.726 33.923 1.00 56.38 806 GLY A N 1
ATOM 6131 C CA . GLY A 1 806 ? -1.931 15.122 34.338 1.00 56.38 806 GLY A CA 1
ATOM 6132 C C . GLY A 1 806 ? -1.779 16.119 33.172 1.00 56.38 806 GLY A C 1
ATOM 6133 O O . GLY A 1 806 ? -1.287 15.763 32.099 1.00 56.38 806 GLY A O 1
ATOM 6134 N N . GLU A 1 807 ? -2.666 17.129 32.871 1.00 66.56 807 GLU A N 1
ATOM 6135 C CA . GLU A 1 807 ? -2.813 18.129 31.808 1.00 66.56 807 GLU A CA 1
ATOM 6136 C C . GLU A 1 807 ? -1.503 18.897 31.609 1.00 66.56 807 GLU A C 1
ATOM 6138 O O . GLU A 1 807 ? -1.301 19.503 30.555 1.00 66.56 807 GLU A O 1
ATOM 6143 N N . ALA A 1 808 ? -0.459 18.681 32.537 1.00 69.81 808 ALA A N 1
ATOM 6144 C CA . ALA A 1 808 ? 0.861 19.329 32.418 1.00 69.81 808 ALA A CA 1
ATOM 6145 C C . ALA A 1 808 ? 1.897 18.503 33.190 1.00 69.81 808 ALA A C 1
ATOM 6147 O O . ALA A 1 808 ? 1.557 17.739 34.097 1.00 69.81 808 ALA A O 1
ATOM 6148 N N . THR A 1 809 ? 3.164 18.339 32.625 1.00 70.31 809 THR A N 1
ATOM 6149 C CA . THR A 1 809 ? 4.268 17.653 33.339 1.00 70.31 809 THR A CA 1
ATOM 6150 C C . THR A 1 809 ? 5.409 18.652 33.587 1.00 70.31 809 THR A C 1
ATOM 6152 O O . THR A 1 809 ? 5.531 19.665 32.896 1.00 70.31 809 THR A O 1
ATOM 6155 N N . GLU A 1 810 ? 6.035 18.393 34.742 1.00 74.25 810 GLU A N 1
ATOM 6156 C CA . GLU A 1 810 ? 7.131 19.307 35.101 1.00 74.25 810 GLU A CA 1
ATOM 6157 C C . GLU A 1 810 ? 8.197 19.332 33.996 1.00 74.25 810 GLU A C 1
ATOM 6159 O O . GLU A 1 810 ? 8.516 18.304 33.395 1.00 74.25 810 GLU A O 1
ATOM 6164 N N . ASP A 1 811 ? 8.496 20.518 33.463 1.00 68.12 811 ASP A N 1
ATOM 6165 C CA . ASP A 1 811 ? 9.529 20.726 32.428 1.00 68.12 811 ASP A CA 1
ATOM 6166 C C . ASP A 1 811 ? 10.903 20.862 33.101 1.00 68.12 811 ASP A C 1
ATOM 6168 O O . ASP A 1 811 ? 11.162 21.811 33.843 1.00 68.12 811 ASP A O 1
ATOM 6172 N N . GLY A 1 812 ? 11.657 19.658 33.336 1.00 64.25 812 GLY A N 1
ATOM 6173 C CA . GLY A 1 812 ? 13.048 19.703 33.859 1.00 64.25 812 GLY A CA 1
ATOM 6174 C C . GLY A 1 812 ? 13.372 21.040 34.542 1.00 64.25 812 GLY A C 1
ATOM 6175 O O . GLY A 1 812 ? 12.519 21.654 35.186 1.00 64.25 812 GLY A O 1
ATOM 6176 N N . ASN A 1 813 ? 14.752 21.508 34.846 1.00 57.69 813 ASN A N 1
ATOM 6177 C CA . ASN A 1 813 ? 15.325 22.571 35.708 1.00 57.69 813 ASN A CA 1
ATOM 6178 C C . ASN A 1 813 ? 14.628 23.916 35.476 1.00 57.69 813 ASN A C 1
ATOM 6180 O O . ASN A 1 813 ? 14.981 24.911 36.111 1.00 57.69 813 ASN A O 1
ATOM 6184 N N . ALA A 1 814 ? 13.633 23.974 34.533 1.00 56.28 814 ALA A N 1
ATOM 6185 C CA . ALA A 1 814 ? 13.068 25.284 34.141 1.00 56.28 814 ALA A CA 1
ATOM 6186 C C . ALA A 1 814 ? 12.077 25.802 35.191 1.00 56.28 814 ALA A C 1
ATOM 6188 O O . ALA A 1 814 ? 11.864 27.013 35.289 1.00 56.28 814 ALA A O 1
ATOM 6189 N N . ASN A 1 815 ? 11.732 24.935 36.287 1.00 62.41 815 ASN A N 1
ATOM 6190 C CA . ASN A 1 815 ? 10.772 25.502 37.272 1.00 62.41 815 ASN A CA 1
ATOM 6191 C C . ASN A 1 815 ? 11.326 25.358 38.690 1.00 62.41 815 ASN A C 1
ATOM 6193 O O . ASN A 1 815 ? 10.563 25.332 39.657 1.00 62.41 815 ASN A O 1
ATOM 6197 N N . ASN A 1 816 ? 12.756 25.161 38.743 1.00 63.00 816 ASN A N 1
ATOM 6198 C CA . ASN A 1 816 ? 13.409 24.766 40.016 1.00 63.00 816 ASN A CA 1
ATOM 6199 C C . ASN A 1 816 ? 14.077 25.982 40.661 1.00 63.00 816 ASN A C 1
ATOM 6201 O O . ASN A 1 816 ? 14.312 25.980 41.870 1.00 63.00 816 ASN A O 1
ATOM 6205 N N . ALA A 1 817 ? 13.855 27.314 39.994 1.00 57.81 817 ALA A N 1
ATOM 6206 C CA . ALA A 1 817 ? 14.579 28.422 40.671 1.00 57.81 817 ALA A CA 1
ATOM 6207 C C . ALA A 1 817 ? 13.906 29.751 40.306 1.00 57.81 817 ALA A C 1
ATOM 6209 O O . ALA A 1 817 ? 13.538 29.990 39.153 1.00 57.81 817 ALA A O 1
ATOM 6210 N N . GLY A 1 818 ? 13.068 30.287 41.360 1.00 58.56 818 GLY A N 1
ATOM 6211 C CA . GLY A 1 818 ? 12.780 31.746 41.305 1.00 58.56 818 GLY A CA 1
ATOM 6212 C C . GLY A 1 818 ? 11.290 32.012 41.556 1.00 58.56 818 GLY A C 1
ATOM 6213 O O . GLY A 1 818 ? 10.418 31.307 41.044 1.00 58.56 818 GLY A O 1
ATOM 6214 N N . GLY A 1 819 ? 10.814 31.898 42.875 1.00 57.75 819 GLY A N 1
ATOM 6215 C CA . GLY A 1 819 ? 9.559 32.483 43.389 1.00 57.75 819 GLY A CA 1
ATOM 6216 C C . GLY A 1 819 ? 8.559 32.817 42.268 1.00 57.75 819 GLY A C 1
ATOM 6217 O O . GLY A 1 819 ? 8.789 32.516 41.095 1.00 57.75 819 GLY A O 1
ATOM 6218 N N . PRO A 1 820 ? 7.201 32.942 42.424 1.00 58.38 820 PRO A N 1
ATOM 6219 C CA . PRO A 1 820 ? 6.064 33.204 41.519 1.00 58.38 820 PRO A CA 1
ATOM 6220 C C . PRO A 1 820 ? 6.407 34.266 40.469 1.00 58.38 820 PRO A C 1
ATOM 6222 O O . PRO A 1 820 ? 5.799 34.277 39.395 1.00 58.38 820 PRO A O 1
ATOM 6225 N N . ASN A 1 821 ? 7.612 35.044 40.543 1.00 60.59 821 ASN A N 1
ATOM 6226 C CA . ASN A 1 821 ? 7.984 36.085 39.558 1.00 60.59 821 ASN A CA 1
ATOM 6227 C C . ASN A 1 821 ? 9.250 35.690 38.794 1.00 60.59 821 ASN A C 1
ATOM 6229 O O . ASN A 1 821 ? 9.784 36.493 38.026 1.00 60.59 821 ASN A O 1
ATOM 6233 N N . GLY A 1 822 ? 9.687 34.467 38.932 1.00 66.38 822 GLY A N 1
ATOM 6234 C CA . GLY A 1 822 ? 10.865 33.966 38.190 1.00 66.38 822 GLY A CA 1
ATOM 6235 C C . GLY A 1 822 ? 10.453 33.005 37.070 1.00 66.38 822 GLY A C 1
ATOM 6236 O O . GLY A 1 822 ? 9.689 33.371 36.174 1.00 66.38 822 GLY A O 1
ATOM 6237 N N . ASN A 1 823 ? 10.950 31.582 36.897 1.00 69.88 823 ASN A N 1
ATOM 6238 C CA . ASN A 1 823 ? 10.814 30.535 35.854 1.00 69.88 823 ASN A CA 1
ATOM 6239 C C . ASN A 1 823 ? 9.613 29.630 36.144 1.00 69.88 823 ASN A C 1
ATOM 6241 O O . ASN A 1 823 ? 9.671 28.419 35.922 1.00 69.88 823 ASN A O 1
ATOM 6245 N N . ALA A 1 824 ? 8.372 30.295 36.546 1.00 76.00 824 ALA A N 1
ATOM 6246 C CA . ALA A 1 824 ? 7.209 29.406 36.762 1.00 76.00 824 ALA A CA 1
ATOM 6247 C C . ALA A 1 824 ? 6.748 28.799 35.425 1.00 76.00 824 ALA A C 1
ATOM 6249 O O . ALA A 1 824 ? 6.734 29.470 34.390 1.00 76.00 824 ALA A O 1
ATOM 6250 N N . GLN A 1 825 ? 6.540 27.475 35.498 1.00 80.31 825 GLN A N 1
ATOM 6251 C CA . GLN A 1 825 ? 6.065 26.775 34.285 1.00 80.31 825 GLN A CA 1
ATOM 6252 C C . GLN A 1 825 ? 4.578 27.058 34.025 1.00 80.31 825 GLN A C 1
ATOM 6254 O O . GLN A 1 825 ? 3.738 26.953 34.921 1.00 80.31 825 GLN A O 1
ATOM 6259 N N . ASP A 1 826 ? 4.371 27.552 32.829 1.00 81.00 826 ASP A N 1
ATOM 6260 C CA . ASP A 1 826 ? 2.971 27.833 32.435 1.00 81.00 826 ASP A CA 1
ATOM 6261 C C . ASP A 1 826 ? 2.224 26.527 32.128 1.00 81.00 826 ASP A C 1
ATOM 6263 O O . ASP A 1 826 ? 2.596 25.775 31.225 1.00 81.00 826 ASP A O 1
ATOM 6267 N N . ILE A 1 827 ? 1.045 26.334 32.820 1.00 77.06 827 ILE A N 1
ATOM 6268 C CA . ILE A 1 827 ? 0.366 25.021 32.671 1.00 77.06 827 ILE A CA 1
ATOM 6269 C C . ILE A 1 827 ? -0.977 25.253 31.978 1.00 77.06 827 ILE A C 1
ATOM 6271 O O . ILE A 1 827 ? -1.775 24.323 31.845 1.00 77.06 827 ILE A O 1
ATOM 6275 N N . GLY A 1 828 ? -1.101 26.551 31.537 1.00 77.00 828 GLY A N 1
ATOM 6276 C CA . GLY A 1 828 ? -2.226 26.757 30.608 1.00 77.00 828 GLY A CA 1
ATOM 6277 C C . GLY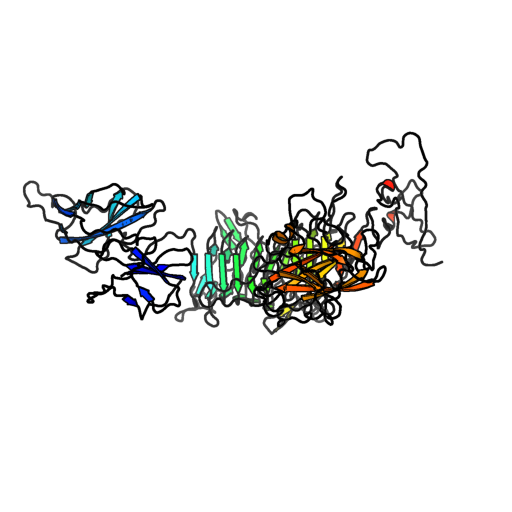 A 1 828 ? -3.396 27.446 31.327 1.00 77.00 828 GLY A C 1
ATOM 6278 O O . GLY A 1 828 ? -3.278 27.884 32.474 1.00 77.00 828 GLY A O 1
ATOM 6279 N N . ASN A 1 829 ? -4.520 27.711 30.532 1.00 77.12 829 ASN A N 1
ATOM 6280 C CA . ASN A 1 829 ? -5.722 28.425 31.019 1.00 77.12 829 ASN A CA 1
ATOM 6281 C C . ASN A 1 829 ? -6.746 27.436 31.605 1.00 77.12 829 ASN A C 1
ATOM 6283 O O . ASN A 1 829 ? -7.228 26.536 30.915 1.00 77.12 829 ASN A O 1
ATOM 6287 N N . LEU A 1 830 ? -7.060 27.611 32.924 1.00 75.88 830 LEU A N 1
ATOM 6288 C CA . LEU A 1 830 ? -7.998 26.730 33.650 1.00 75.88 830 LEU A CA 1
ATOM 6289 C C . LEU A 1 830 ? -9.394 26.763 33.029 1.00 75.88 830 LEU A C 1
ATOM 6291 O O . LEU A 1 830 ? -10.073 25.734 32.995 1.00 75.88 830 LEU A O 1
ATOM 6295 N N . LEU A 1 831 ? -9.744 27.838 32.517 1.00 73.19 831 LEU A N 1
ATOM 6296 C CA . LEU A 1 831 ? -11.122 27.935 31.969 1.00 73.19 831 LEU A CA 1
ATOM 6297 C C . LEU A 1 831 ? -11.193 27.318 30.574 1.00 73.19 831 LEU A C 1
ATOM 6299 O O . LEU A 1 831 ? -12.291 27.113 30.050 1.00 73.19 831 LEU A O 1
ATOM 6303 N N . GLN A 1 832 ? -10.121 26.994 30.052 1.00 68.31 832 GLN A N 1
ATOM 6304 C CA . GLN A 1 832 ? -10.129 26.321 28.733 1.00 68.31 832 GLN A CA 1
ATOM 6305 C C . GLN A 1 832 ? -10.073 24.800 28.890 1.00 68.31 832 GLN A C 1
ATOM 6307 O O . GLN A 1 832 ? -10.190 24.074 27.901 1.00 68.31 832 GLN A O 1
ATOM 6312 N N . SER A 1 833 ? -9.955 24.478 30.192 1.00 65.81 833 SER A N 1
ATOM 6313 C CA . SER A 1 833 ? -10.074 23.022 30.409 1.00 65.81 833 SER A CA 1
ATOM 6314 C C . SER A 1 833 ? -11.541 22.576 30.384 1.00 65.81 833 SER A C 1
ATOM 6316 O O . SER A 1 833 ? -12.428 23.268 30.888 1.00 65.81 833 SER A O 1
ATOM 6318 N N . ASP A 1 834 ? -11.897 21.542 29.606 1.00 57.34 834 ASP A N 1
ATOM 6319 C CA . ASP A 1 834 ? -13.304 21.099 29.474 1.00 57.34 834 ASP A CA 1
ATOM 6320 C C . ASP A 1 834 ? -13.846 20.564 30.805 1.00 57.34 834 ASP A C 1
ATOM 6322 O O . ASP A 1 834 ? -15.059 20.590 31.027 1.00 57.34 834 ASP A O 1
ATOM 6326 N N . ARG A 1 835 ? -12.927 20.219 31.865 1.00 59.97 835 ARG A N 1
ATOM 6327 C CA . ARG A 1 835 ? -13.407 19.713 33.174 1.00 59.97 835 ARG A CA 1
ATOM 6328 C C . ARG A 1 835 ? -13.200 20.771 34.257 1.00 59.97 835 ARG A C 1
ATOM 6330 O O . ARG A 1 835 ? -13.566 20.550 35.413 1.00 59.97 835 ARG A O 1
ATOM 6337 N N . GLY A 1 836 ? -12.669 21.993 33.707 1.00 63.00 836 GLY A N 1
ATOM 6338 C CA . GLY A 1 836 ? -12.421 23.034 34.730 1.00 63.00 836 GLY A CA 1
ATOM 6339 C C . GLY A 1 836 ? -11.312 22.640 35.710 1.00 63.00 836 GLY A C 1
ATOM 6340 O O . GLY A 1 836 ? -11.329 23.085 36.860 1.00 63.00 836 GLY A O 1
ATOM 6341 N N . ALA A 1 837 ? -10.482 21.602 35.294 1.00 71.25 837 ALA A N 1
ATOM 6342 C CA . ALA A 1 837 ? -9.390 21.163 36.198 1.00 71.25 837 ALA A CA 1
ATOM 6343 C C . ALA A 1 837 ? -8.096 21.009 35.387 1.00 71.25 837 ALA A C 1
ATOM 6345 O O . ALA A 1 837 ? -8.119 20.710 34.191 1.00 71.25 837 ALA A O 1
ATOM 6346 N N . LEU A 1 838 ? -6.948 21.431 35.983 1.00 73.12 838 LEU A N 1
ATOM 6347 C CA . LEU A 1 838 ? -5.608 21.208 35.402 1.00 73.12 838 LEU A CA 1
ATOM 6348 C C . LEU A 1 838 ? -4.805 20.283 36.320 1.00 73.12 838 LEU A C 1
ATOM 6350 O O . LEU A 1 838 ? -4.780 20.457 37.540 1.00 73.12 838 LEU A O 1
ATOM 6354 N N . SER A 1 839 ? -4.338 19.228 35.761 1.00 75.50 839 SER A N 1
ATOM 6355 C CA . SER A 1 839 ? -3.513 18.309 36.569 1.00 75.50 839 SER A CA 1
ATOM 6356 C C . SER A 1 839 ? -2.058 18.396 36.090 1.00 75.50 839 SER A C 1
ATOM 6358 O O . SER A 1 839 ? -1.782 18.522 34.896 1.00 75.50 839 SER A O 1
ATOM 6360 N N . VAL A 1 840 ? -1.100 18.456 37.035 1.00 76.06 840 VAL A N 1
ATOM 6361 C CA . VAL A 1 840 ? 0.330 18.575 36.675 1.00 76.06 840 VAL A CA 1
ATOM 6362 C C . VAL A 1 840 ? 1.084 17.402 37.322 1.00 76.06 840 VAL A C 1
ATOM 6364 O O . VAL A 1 840 ? 0.890 17.087 38.498 1.00 76.06 840 VAL A O 1
ATOM 6367 N N . ALA A 1 841 ? 1.823 16.743 36.456 1.00 74.94 841 ALA A N 1
ATOM 6368 C CA . ALA A 1 841 ? 2.681 15.670 36.999 1.00 74.94 841 ALA A CA 1
ATOM 6369 C C . ALA A 1 841 ? 4.119 16.193 37.126 1.00 74.94 841 ALA A C 1
ATOM 6371 O O . ALA A 1 841 ? 4.599 16.961 36.289 1.00 74.94 841 ALA A O 1
ATOM 6372 N N . GLY A 1 842 ? 4.795 15.872 38.355 1.00 75.56 842 GLY A N 1
ATOM 6373 C CA . GLY A 1 842 ? 6.194 16.338 38.501 1.00 75.56 842 GLY A CA 1
ATOM 6374 C C . GLY A 1 842 ? 6.935 15.535 39.564 1.00 75.56 842 GLY A C 1
ATOM 6375 O O . GLY A 1 842 ? 6.366 14.643 40.197 1.00 75.56 842 GLY A O 1
ATOM 6376 N N . VAL A 1 843 ? 8.386 15.609 39.464 1.00 75.69 843 VAL A N 1
ATOM 6377 C CA . VAL A 1 843 ? 9.218 14.912 40.472 1.00 75.69 843 VAL A CA 1
ATOM 6378 C C . VAL A 1 843 ? 10.070 15.949 41.218 1.00 75.69 843 VAL A C 1
ATOM 6380 O O . VAL A 1 843 ? 10.545 16.927 40.637 1.00 75.69 843 VAL A O 1
ATOM 6383 N N . LEU A 1 844 ? 10.071 15.711 42.589 1.00 77.81 844 LEU A N 1
ATOM 6384 C CA . LEU A 1 844 ? 11.081 16.505 43.323 1.00 77.81 844 LEU A CA 1
ATOM 6385 C C . LEU A 1 844 ? 12.396 15.719 43.426 1.00 77.81 844 LEU A C 1
ATOM 6387 O O . LEU A 1 844 ? 12.446 14.634 44.010 1.00 77.81 844 LEU A O 1
ATOM 6391 N N . SER A 1 845 ? 13.423 16.122 42.672 1.00 76.50 845 SER A N 1
ATOM 6392 C CA . SER A 1 845 ? 14.642 15.307 42.479 1.00 76.50 845 SER A CA 1
ATOM 6393 C C . SER A 1 845 ? 15.636 15.529 43.621 1.00 76.50 845 SER A C 1
ATOM 6395 O O . SER A 1 845 ? 16.570 14.741 43.784 1.00 76.50 845 SER A O 1
ATOM 6397 N N . ALA A 1 846 ? 15.435 16.468 44.569 1.00 76.69 846 ALA A N 1
ATOM 6398 C CA . ALA A 1 846 ? 16.324 16.712 45.727 1.00 76.69 846 ALA A CA 1
ATOM 6399 C C . ALA A 1 846 ? 15.544 17.460 46.814 1.00 76.69 846 ALA A C 1
ATOM 6401 O O . ALA A 1 846 ? 14.450 17.976 46.573 1.00 76.69 846 ALA A O 1
ATOM 6402 N N . ALA A 1 847 ? 16.001 17.359 48.125 1.00 76.81 847 ALA A N 1
ATOM 6403 C CA . ALA A 1 847 ? 15.351 17.963 49.313 1.00 76.81 847 ALA A CA 1
ATOM 6404 C C . ALA A 1 847 ? 15.157 19.475 49.130 1.00 76.81 847 ALA A C 1
ATOM 6406 O O . ALA A 1 847 ? 14.173 20.031 49.623 1.00 76.81 847 ALA A O 1
ATOM 6407 N N . GLY A 1 848 ? 15.846 20.173 48.183 1.00 75.56 848 GLY A N 1
ATOM 6408 C CA . GLY A 1 848 ? 15.695 21.631 47.948 1.00 75.56 848 GLY A CA 1
ATOM 6409 C C . GLY A 1 848 ? 14.978 21.915 46.622 1.00 75.56 848 GLY A C 1
ATOM 6410 O O . GLY A 1 848 ? 14.910 23.073 46.206 1.00 75.56 848 GLY A O 1
ATOM 6411 N N . ASP A 1 849 ? 14.405 20.803 45.995 1.00 76.69 849 ASP A N 1
ATOM 6412 C CA . ASP A 1 849 ? 13.762 20.988 44.679 1.00 76.69 849 ASP A CA 1
ATOM 6413 C C . ASP A 1 849 ? 12.370 21.613 44.878 1.00 76.69 849 ASP A C 1
ATOM 6415 O O . ASP A 1 849 ? 11.529 21.085 45.609 1.00 76.69 849 ASP A O 1
ATOM 6419 N N . VAL A 1 850 ? 12.259 22.868 44.345 1.00 78.88 850 VAL A N 1
ATOM 6420 C CA . VAL A 1 850 ? 10.951 23.564 44.377 1.00 78.88 850 VAL A CA 1
ATOM 6421 C C . VAL A 1 850 ? 10.429 23.688 42.937 1.00 78.88 850 VAL A C 1
ATOM 6423 O O . VAL A 1 850 ? 11.140 24.128 42.031 1.00 78.88 850 VAL A O 1
ATOM 6426 N N . ASP A 1 851 ? 9.100 23.206 42.803 1.00 78.94 851 ASP A N 1
ATOM 6427 C CA . ASP A 1 851 ? 8.474 23.352 41.468 1.00 78.94 851 ASP A CA 1
ATOM 6428 C C . ASP A 1 851 ? 7.404 24.452 41.517 1.00 78.94 851 ASP A C 1
ATOM 6430 O O . ASP A 1 851 ? 6.506 24.433 42.361 1.00 78.94 851 ASP A O 1
ATOM 6434 N N . VAL A 1 852 ? 7.672 25.449 40.622 1.00 82.75 852 VAL A N 1
ATOM 6435 C CA . VAL A 1 852 ? 6.690 26.555 40.605 1.00 82.75 852 VAL A CA 1
ATOM 6436 C C . VAL A 1 852 ? 5.933 26.527 39.270 1.00 82.75 852 VAL A C 1
ATOM 6438 O O . VAL A 1 852 ? 6.528 26.409 38.196 1.00 82.75 852 VAL A O 1
ATOM 6441 N N . TYR A 1 853 ? 4.525 26.594 39.417 1.00 81.25 853 TYR A N 1
ATOM 6442 C CA . TYR A 1 853 ? 3.682 26.562 38.200 1.00 81.25 853 TYR A CA 1
ATOM 6443 C C . TYR A 1 853 ? 2.826 27.832 38.140 1.00 81.25 853 TYR A C 1
ATOM 6445 O O . TYR A 1 853 ? 2.508 28.438 39.166 1.00 81.25 853 TYR A O 1
ATOM 6453 N N . GLU A 1 854 ? 2.661 28.271 36.866 1.00 82.56 854 GLU A N 1
ATOM 6454 C CA . GLU A 1 854 ? 1.704 29.384 36.665 1.00 82.56 854 GLU A CA 1
ATOM 6455 C C . GLU A 1 854 ? 0.566 28.966 35.726 1.00 82.56 854 GLU A C 1
ATOM 6457 O O . GLU A 1 854 ? 0.744 28.129 34.839 1.00 82.56 854 GLU A O 1
ATOM 6462 N N . MET A 1 855 ? -0.643 29.466 36.104 1.00 79.19 855 MET A N 1
ATOM 6463 C CA . MET A 1 855 ? -1.826 29.186 35.258 1.00 79.19 855 MET A CA 1
ATOM 6464 C C . MET A 1 855 ? -2.562 30.494 34.962 1.00 79.19 855 MET A C 1
ATOM 6466 O O . MET A 1 855 ? -2.446 31.471 35.705 1.00 79.19 855 MET A O 1
ATOM 6470 N N . THR A 1 856 ? -3.271 30.477 33.747 1.00 79.75 856 THR A N 1
ATOM 6471 C CA . THR A 1 856 ? -4.130 31.630 33.408 1.00 79.75 856 THR A CA 1
ATOM 6472 C C . THR A 1 856 ? -5.608 31.272 33.622 1.00 79.75 856 THR A C 1
ATOM 6474 O O . THR A 1 856 ? -6.033 30.141 33.382 1.00 79.75 856 THR A O 1
ATOM 6477 N N . VAL A 1 857 ? -6.304 32.240 34.238 1.00 77.25 857 VAL A N 1
ATOM 6478 C CA . VAL A 1 857 ? -7.773 32.085 34.377 1.00 77.25 857 VAL A CA 1
ATOM 6479 C C . VAL A 1 857 ? -8.453 33.242 33.632 1.00 77.25 857 VAL A C 1
ATOM 6481 O O . VAL A 1 857 ? -8.525 34.368 34.129 1.00 77.25 857 VAL A O 1
ATOM 6484 N N . GLN A 1 858 ? -8.653 32.940 32.329 1.00 72.38 858 GLN A N 1
ATOM 6485 C CA . GLN A 1 858 ? -9.285 34.025 31.541 1.00 72.38 858 GLN A CA 1
ATOM 6486 C C . GLN A 1 858 ? -10.299 33.425 30.558 1.00 72.38 858 GLN A C 1
ATOM 6488 O O . GLN A 1 858 ? -10.147 32.293 30.095 1.00 72.38 858 GLN A O 1
ATOM 6493 N N . ARG A 1 859 ? -11.482 34.143 30.281 1.00 64.06 859 ARG A N 1
ATOM 6494 C CA . ARG A 1 859 ? -12.450 33.738 29.237 1.00 64.06 859 ARG A CA 1
ATOM 6495 C C . ARG A 1 859 ? -11.887 34.028 27.841 1.00 64.06 859 ARG A C 1
ATOM 6497 O O . ARG A 1 859 ? -11.005 34.872 27.673 1.00 64.06 859 ARG A O 1
ATOM 6504 N N . GLU A 1 860 ? -12.147 33.206 26.810 1.00 61.78 860 GLU A N 1
ATOM 6505 C CA . GLU A 1 860 ? -11.674 33.167 25.407 1.00 61.78 860 GLU A CA 1
ATOM 6506 C C . GLU A 1 860 ? -12.008 34.467 24.670 1.00 61.78 860 GLU A C 1
ATOM 6508 O O . GLU A 1 860 ? -11.257 34.878 23.782 1.00 61.78 860 GLU A O 1
ATOM 6513 N N . ASP A 1 861 ? -12.986 35.282 25.249 1.00 59.16 861 ASP A N 1
ATOM 6514 C CA . ASP A 1 861 ? -13.399 36.475 24.459 1.00 59.16 861 ASP A CA 1
ATOM 6515 C C . ASP A 1 861 ? -12.718 37.731 25.016 1.00 59.16 861 ASP A C 1
ATOM 6517 O O . ASP A 1 861 ? -12.979 38.837 24.538 1.00 59.16 861 ASP A O 1
ATOM 6521 N N . GLY A 1 862 ? -11.588 37.569 25.796 1.00 55.62 862 GLY A N 1
ATOM 6522 C CA . GLY A 1 862 ? -10.810 38.762 26.205 1.00 55.62 862 GLY A CA 1
ATOM 6523 C C . GLY A 1 862 ? -11.617 39.688 27.123 1.00 55.62 862 GLY A C 1
ATOM 6524 O O . GLY A 1 862 ? -11.183 40.813 27.379 1.00 55.62 862 GLY A O 1
ATOM 6525 N N . GLY A 1 863 ? -12.942 39.299 27.567 1.00 54.31 863 GLY A N 1
ATOM 6526 C CA . GLY A 1 863 ? -13.768 40.195 28.409 1.00 54.31 863 GLY A CA 1
ATOM 6527 C C . GLY A 1 863 ? -13.326 40.122 29.878 1.00 54.31 863 GLY A C 1
ATOM 6528 O O . GLY A 1 863 ? -12.690 39.159 30.310 1.00 54.31 863 GLY A O 1
ATOM 6529 N N . GLU A 1 864 ? -12.894 41.393 30.494 1.00 54.97 864 GLU A N 1
ATOM 6530 C CA . GLU A 1 864 ? -12.651 41.518 31.952 1.00 54.97 864 GLU A CA 1
ATOM 6531 C C . GLU A 1 864 ? -13.778 40.858 32.761 1.00 54.97 864 GLU A C 1
ATOM 6533 O O . GLU A 1 864 ? -14.935 40.829 32.337 1.00 54.97 864 GLU A O 1
ATOM 6538 N N . LEU A 1 865 ? -13.367 39.853 33.629 1.00 57.03 865 LEU A N 1
ATOM 6539 C CA . LEU A 1 865 ? -14.311 39.207 34.577 1.00 57.03 865 LEU A CA 1
ATOM 6540 C C . LEU A 1 865 ? -15.094 40.262 35.361 1.00 57.03 865 LEU A C 1
ATOM 6542 O O . LEU A 1 865 ? -14.534 41.013 36.163 1.00 57.03 865 LEU A O 1
ATOM 6546 N N . GLY A 1 866 ? -15.743 41.279 34.647 1.00 47.06 866 GLY A N 1
ATOM 6547 C CA . GLY A 1 866 ? -16.577 42.373 35.173 1.00 47.06 866 GLY A CA 1
ATOM 6548 C C . GLY A 1 866 ? -17.644 41.872 36.148 1.00 47.06 866 GLY A C 1
ATOM 6549 O O . GLY A 1 866 ? -18.431 40.979 35.828 1.00 47.06 866 GLY A O 1
ATOM 6550 N N . GLY A 1 867 ? -17.329 41.995 37.550 1.00 55.12 867 GLY A N 1
ATOM 6551 C CA . GLY A 1 867 ? -18.190 42.277 38.720 1.00 55.12 867 GLY A CA 1
ATOM 6552 C C . GLY A 1 867 ? -18.989 41.041 39.149 1.00 55.12 867 GLY A C 1
ATOM 6553 O O . GLY A 1 867 ? -20.135 41.175 39.585 1.00 55.12 867 GLY A O 1
ATOM 6554 N N . LEU A 1 868 ? -18.566 39.734 39.518 1.00 49.47 868 LEU A N 1
ATOM 6555 C CA . LEU A 1 868 ? -18.265 38.607 40.420 1.00 49.47 868 LEU A CA 1
ATOM 6556 C C . LEU A 1 868 ? -19.006 37.358 39.940 1.00 49.47 868 LEU A C 1
ATOM 6558 O O . LEU A 1 868 ? -20.172 37.421 39.543 1.00 49.47 868 LEU A O 1
ATOM 6562 N N . PRO A 1 869 ? -18.453 35.881 40.551 1.00 52.84 869 PRO A N 1
ATOM 6563 C CA . PRO A 1 869 ? -18.156 35.369 41.907 1.00 52.84 869 PRO A CA 1
ATOM 6564 C C . PRO A 1 869 ? -16.852 34.564 41.932 1.00 52.84 869 PRO A C 1
ATOM 6566 O O . PRO A 1 869 ? -16.198 34.383 40.902 1.00 52.84 869 PRO A O 1
ATOM 6569 N N . SER A 1 870 ? -15.704 35.138 42.384 1.00 59.25 870 SER A N 1
ATOM 6570 C CA . SER A 1 870 ? -14.704 34.206 42.954 1.00 59.25 870 SER A CA 1
ATOM 6571 C C . SER A 1 870 ? -14.829 32.807 42.334 1.00 59.25 870 SER A C 1
ATOM 6573 O O . SER A 1 870 ? -15.929 32.327 42.053 1.00 59.25 870 SER A O 1
ATOM 6575 N N . PHE A 1 871 ? -13.858 32.527 41.423 1.00 60.59 871 PHE A N 1
ATOM 6576 C CA . PHE A 1 871 ? -13.709 31.158 40.874 1.00 60.59 871 PHE A CA 1
ATOM 6577 C C . PHE A 1 871 ? -12.965 30.273 41.880 1.00 60.59 871 PHE A C 1
ATOM 6579 O O . PHE A 1 871 ? -11.925 30.654 42.423 1.00 60.59 871 PHE A O 1
ATOM 6586 N N . GLY A 1 872 ? -13.822 29.421 42.586 1.00 66.75 872 GLY A N 1
ATOM 6587 C CA . GLY A 1 872 ? -13.229 28.450 43.540 1.00 66.75 872 GLY A CA 1
ATOM 6588 C C . GLY A 1 872 ? -12.395 27.385 42.813 1.00 66.75 872 GLY A C 1
ATOM 6589 O O . GLY A 1 872 ? -12.768 26.905 41.740 1.00 66.75 872 GLY A O 1
ATOM 6590 N N . ALA A 1 873 ? -11.116 27.493 43.061 1.00 70.69 873 ALA A N 1
ATOM 6591 C CA . ALA A 1 873 ? -10.252 26.419 42.509 1.00 70.69 873 ALA A CA 1
ATOM 6592 C C . ALA A 1 873 ? -9.737 25.535 43.655 1.00 70.69 873 ALA A C 1
ATOM 6594 O O . ALA A 1 873 ? -9.582 25.986 44.793 1.00 70.69 873 ALA A O 1
ATOM 6595 N N . ILE A 1 874 ? -9.915 24.328 43.484 1.00 74.31 874 ILE A N 1
ATOM 6596 C CA . ILE A 1 874 ? -9.385 23.366 44.476 1.00 74.31 874 ILE A CA 1
ATOM 6597 C C . ILE A 1 874 ? -8.030 22.846 43.974 1.00 74.31 874 ILE A C 1
ATOM 6599 O O . ILE A 1 874 ? -7.872 22.495 42.802 1.00 74.31 874 ILE A O 1
ATOM 6603 N N . PHE A 1 875 ? -7.058 23.043 44.940 1.00 77.50 875 PHE A N 1
ATOM 6604 C CA . PHE A 1 875 ? -5.742 22.438 44.628 1.00 77.50 875 PHE A CA 1
ATOM 6605 C C . PHE A 1 875 ? -5.586 21.128 45.413 1.00 77.50 875 PHE A C 1
ATOM 6607 O O . PHE A 1 875 ? -5.810 21.076 46.624 1.00 77.50 875 PHE A O 1
ATOM 6614 N N . ASP A 1 876 ? -5.579 20.255 44.562 1.00 72.75 876 ASP A N 1
ATOM 6615 C CA . ASP A 1 876 ? -5.500 18.926 45.216 1.00 72.75 876 ASP A CA 1
ATOM 6616 C C . ASP A 1 876 ? -4.191 18.236 44.804 1.00 72.75 876 ASP A C 1
ATOM 6618 O O . ASP A 1 876 ? -3.775 18.289 43.644 1.00 72.75 876 ASP A O 1
ATOM 6622 N N . LEU A 1 877 ? -3.452 17.679 45.773 1.00 73.50 877 LEU A N 1
ATOM 6623 C CA . LEU A 1 877 ? -2.260 16.841 45.506 1.00 73.50 877 LEU A CA 1
ATOM 6624 C C . LEU A 1 877 ? -2.608 15.360 45.689 1.00 73.50 877 LEU A C 1
ATOM 6626 O O . LEU A 1 877 ? -2.973 14.918 46.781 1.00 73.50 877 LEU A O 1
ATOM 6630 N N . ASP A 1 878 ? -2.830 14.480 44.582 1.00 60.50 878 ASP A N 1
ATOM 6631 C CA . ASP A 1 878 ? -3.547 13.180 44.525 1.00 60.50 878 ASP A CA 1
ATOM 6632 C C . ASP A 1 878 ? -2.546 12.023 44.591 1.00 60.50 878 ASP A C 1
ATO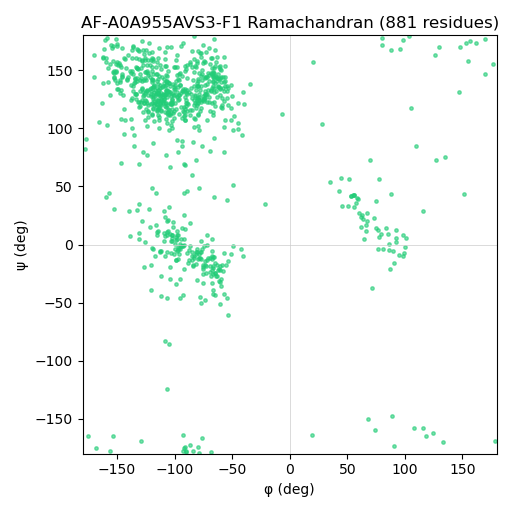M 6634 O O . ASP A 1 878 ? -2.845 10.992 45.196 1.00 60.50 878 ASP A O 1
ATOM 6638 N N . TYR A 1 879 ? -1.017 12.256 44.400 1.00 60.03 879 TYR A N 1
ATOM 6639 C CA . TYR A 1 879 ? -0.137 11.074 44.551 1.00 60.03 879 TYR A CA 1
ATOM 6640 C C . TYR A 1 879 ? 1.312 11.546 44.695 1.00 60.03 879 TYR A C 1
ATOM 6642 O O . TYR A 1 879 ? 1.823 12.310 43.873 1.00 60.03 879 TYR A O 1
ATOM 6650 N N . ALA A 1 880 ? 1.903 11.469 46.027 1.00 54.12 880 ALA A N 1
ATOM 6651 C CA . ALA A 1 880 ? 3.352 11.684 46.280 1.00 54.12 880 ALA A CA 1
ATOM 6652 C C . ALA A 1 880 ? 4.036 10.339 46.558 1.00 54.12 880 ALA A C 1
ATOM 6654 O O . ALA A 1 880 ? 3.507 9.485 47.275 1.00 54.12 880 ALA A O 1
ATOM 6655 N N . ASP A 1 881 ? 4.692 9.738 45.519 1.00 47.91 881 ASP A N 1
ATOM 6656 C CA . ASP A 1 881 ? 5.536 8.553 45.817 1.00 47.91 881 ASP A CA 1
ATOM 6657 C C . ASP A 1 881 ? 6.595 8.899 46.879 1.00 47.91 881 ASP A C 1
ATOM 6659 O O . ASP A 1 881 ? 7.303 9.903 46.774 1.00 47.91 881 ASP A O 1
ATOM 6663 N N . GLY A 1 882 ? 6.316 8.327 48.129 1.00 49.34 882 GLY A N 1
ATOM 6664 C CA . GLY A 1 882 ? 7.329 8.299 49.215 1.00 49.34 882 GLY A CA 1
ATOM 6665 C C . GLY A 1 882 ? 6.872 9.134 50.416 1.00 49.34 882 GLY A C 1
ATOM 6666 O O . GLY A 1 882 ? 7.695 9.471 51.270 1.00 49.34 882 GLY A O 1
ATOM 6667 N N . LEU A 1 883 ? 5.588 9.340 50.745 1.00 40.12 883 LEU A N 1
ATOM 6668 C CA . LEU A 1 883 ? 5.117 9.184 52.144 1.00 40.12 883 LEU A CA 1
ATOM 6669 C C . LEU A 1 883 ? 4.554 7.772 52.366 1.00 40.12 883 LEU A C 1
ATOM 6671 O O . LEU A 1 883 ? 3.794 7.252 51.546 1.00 40.12 883 LEU A O 1
#

Sequence (883 aa):
YKITYVDANGNESLPSKAFPVSLTTTNAGSIEFTQLPPLTGNYVARKLYRSTNGEAYELVTVLNGRVTTYVDRGELRTGVLQTAPVRNLGLTPEQGGNLAPGVYEYIITFTDEAGNESIPSDAKRTARAITGNPSAGGFFGEGSVRLTNLPNVTGSFNEYRIYRRLADQNPAQAFVLAGTADASATEFLDTGLLIPDDGVSPSETLETRQSRSRLDGRLAIDPTIIVKLDGSRLELGLGGELMAEGVDGQEIVFTSLLDDRYGTGGTFNTSSNENIADAGDWGGVFAGHFSRLSMDHTVMAYGGGVTRVEGNFNAFNTLEIHQAEARVAHTLFEFNGDGLGAQGPVTRFGRGFNEASVIFVRGAQPVIMGNTIRDNEAPAMSINVNALNSDLRRDTGRQSGEIDRLEGYRDNQGPLILDNRIGNNDINGIVVRGQTVTTESVWDDTDIVHVVLDDMIYVSDFHTFTGLRLESSPTESLVVKFFDSDTTDTNLVGLTALGLPHEVDDRIGGIIQVIGQPGSPVVLTSLNDDSEGAGFRPDGDGQNDTNNDGIARVDQLAAVPSPGDWNGIRFDQFTHDRNVETVIENEPRDVNSPGSNAIPRDAQNLGLLAPSEYAGDENRRLGFQIHGFLNDAQDLDIYSFRADTGTEIWLDIDRSTHALDAVIELLDAEGNVIARSDNSYTEQEGTSLLYENADFNEGTPFVFAMNKTEQFAVSDFYATNPRDPGMRVILPGAPNTTLTYHIRVRSGSDNLDDLTGGLTSGAYQLEMRLRELEEVAGSTVRYSSIGYASTGIEVIGGPTHSPLTGEATEDGNANNAGGPNGNAQDIGNLLQSDRGALSVAGVLSAAGDVDVYEMTVQREDGGELGGLPSFGAIFDLDYADGL

pLDDT: mean 84.09, std 14.12, range [40.12, 98.88]

Mean predicted aligned error: 15.88 Å

Solvent-accessible surface area (backbone atoms only — not comparable to full-atom values): 46727 Å² total; per-residue (Å²): 57,33,41,26,38,20,28,87,84,73,47,69,49,78,63,47,76,78,48,86,80,85,82,90,65,100,59,100,71,68,50,77,44,79,72,48,78,70,64,70,88,78,42,58,30,30,38,36,27,40,43,94,82,79,66,70,24,34,25,44,50,78,41,56,54,80,56,38,60,49,73,47,74,81,63,75,47,95,54,65,60,89,64,57,72,65,89,64,64,38,66,44,57,36,79,50,41,56,26,68,69,41,34,31,36,49,39,42,28,39,22,30,88,84,69,37,45,46,65,67,27,75,82,74,58,74,34,56,26,42,68,55,78,94,77,90,77,92,68,89,49,23,5,13,40,34,37,34,56,47,63,80,67,79,80,77,47,56,30,36,38,36,25,35,30,60,47,74,87,41,76,83,58,67,33,30,60,53,49,73,42,53,36,82,42,47,61,48,77,38,36,56,59,66,74,88,81,76,90,66,76,91,70,53,53,68,66,95,58,76,61,63,83,64,99,49,62,71,49,76,48,62,56,59,41,74,46,68,31,71,41,40,69,46,74,31,51,74,48,15,33,41,40,36,57,28,43,91,96,30,39,24,36,40,32,27,43,44,34,57,92,58,62,65,97,90,48,26,62,77,72,77,64,91,64,71,62,46,58,21,39,11,10,25,37,39,34,28,48,60,9,40,38,39,36,21,24,28,36,45,30,17,17,4,9,52,21,79,47,96,95,42,36,36,36,28,24,31,31,31,35,31,40,21,51,38,36,42,29,46,26,39,39,33,37,23,16,22,12,64,64,67,86,44,68,67,44,55,94,82,68,46,70,81,62,68,4,33,35,33,41,39,70,30,57,35,34,41,30,46,24,39,42,31,52,23,66,15,24,48,25,29,33,37,50,61,25,30,16,64,52,70,28,61,59,84,40,48,94,59,86,72,44,82,50,69,79,56,46,64,67,32,35,12,39,39,59,42,68,41,20,38,31,64,18,48,26,39,34,34,36,34,42,44,45,72,43,74,35,35,19,29,48,60,56,32,49,37,26,37,32,35,52,54,35,46,30,35,22,43,53,41,76,91,48,38,28,40,37,39,34,29,37,55,84,34,36,19,39,38,25,27,34,42,86,58,86,83,54,88,69,49,16,37,42,35,19,30,38,76,93,63,99,57,93,80,71,46,20,5,25,42,32,38,42,28,27,84,98,7,34,28,34,40,32,29,48,38,36,40,88,58,61,28,36,28,20,76,87,67,45,77,30,25,49,33,55,53,53,54,46,41,91,74,34,90,82,16,56,66,61,45,72,52,36,17,37,26,38,36,36,38,53,40,31,25,68,44,63,27,42,77,41,70,56,85,57,61,58,80,54,64,71,36,42,84,22,50,43,62,91,49,27,48,77,75,46,41,44,33,66,43,85,86,55,45,53,99,71,22,28,48,28,39,41,33,43,41,69,31,72,38,28,44,17,30,44,25,37,27,36,34,35,44,29,66,26,50,36,32,40,38,44,32,75,44,37,76,77,30,35,35,27,41,31,35,26,42,79,87,59,50,72,45,33,39,27,46,34,31,69,68,26,60,81,37,56,85,70,41,50,68,40,71,90,66,22,96,89,50,88,43,66,38,38,64,73,82,66,90,87,59,93,72,78,68,84,83,53,82,39,75,38,30,17,32,32,22,37,38,40,69,64,66,80,88,34,74,46,67,40,31,38,37,44,32,32,38,44,95,52,80,85,46,79,73,47,24,76,25,42,36,26,37,29,40,35,37,31,65,51,85,66,89,82,71,57,21,43,43,80,38,52,62,45,74,44,37,27,60,43,60,74,40,76,43,57,36,47,71,79,57,100,86,53,44,25,28,64,64,62,72,82,57,19,50,57,55,66,97,85,52,39,40,40,75,62,46,47,41,64,67,13,81,81,63,54,76,39,71,39,74,80,74,89,47,100,82,51,42,84,40,74,36,72,42,82,58,63,95,81,74,61,75,89,78,91,84,74,84,82,88,75,83,87,77,90,92,81,73,94,84,121

Secondary structure (DSSP, 8-state):
-EEEEEETTS-B-PPPPP-------SS---EEES-PPPP-TTEEEEEEEE-SSSSPPEEEEEEETT---EEE-S---S-B------S--EEEEEEEEEEPSEEEEEEEEEEETT-PBPPPPP---EEEEPPP---SS-----EEEEEE-PPP--SSEEEEEEEEEETTT-TTSPPEEEEEEETT-SEEEE-S----SSS--S--B--SS--PPPSS-EEEE-TT-EEEESS-EEEE-TT-EEEEE-BTTB-EEEEETT-TT--BTTB--TT-SS----TTSS-EEEE-TT-EEEEESEEEES---EEEETTEEEE--SEEEES-EEEEES-EEES---S---SS-TTGGGT----S-SEEEES---EEES-EEES-SS-SEEEEGGGSBS-B------SSSS--PPPS-TT-BSSEEES-EEESSSSSSEEEEP-EE-SEEEE--TTS-EEEESS-EEE---SSS-EEEEE--SS--EEEEEE-S-TT-SS-SEEEE-----S-TT-----EEEE-BTTBPEEEEETT--S---SB-TTSSB---TTSS--TTTSTTS----TTSB-EEEE-TT----SEEEEE--S-TTPPTT-TT-SGGGPEEEEEEPSSGGG--SSEESEEEEEEEE-STT-EEEEEEEEETT-EEEEEEES--TT--EEEEEE-TT--EEEEES-HHHHTT-GGGSEE-GGG-TTS--EE-S---TT----STT---TT--EEEEEPPSSTT-EEEEEEEEEE--SSTT-TT-----EEEEEEEESSSS------EEESEEE-SBSSSEEE---TT--SSS-SEE--GGGGSSSTTTSSPEEEEEGGGSTTS---EE----STT----EEEE---TT-----S-------------TT-

Nearest PDB structures (foldseek):
  4hpk-assembly1_B  TM=7.884E-01  e=1.777E-03  Hathewaya histolytica
  2o8o-assembly2_B  TM=7.673E-01  e=2.368E-03  Hathewaya histolytica
  5iku-assembly1_A  TM=7.372E-01  e=1.042E-02  Hathewaya histolytica
  2o8o-assembly1_A  TM=7.810E-01  e=2.135E-02  Hathewaya histolytica
  8jiy-assembly1_A  TM=2.698E-01  e=1.367E+00  Polaribacter haliotis